Protein AF-0000000072879621 (afdb_homodimer)

Organism: NCBI:txid35525

Solvent-accessible surface area (backbone atoms only — not comparable to full-atom values): 48769 Å² total; per-residue (Å²): 134,75,61,69,67,49,50,59,53,48,51,50,50,44,49,48,49,37,32,56,53,32,46,60,60,55,69,69,50,91,61,87,59,70,68,41,80,40,38,29,24,27,88,50,74,53,77,56,73,58,91,79,57,76,74,44,58,64,25,52,50,36,44,53,49,51,51,53,50,29,64,74,33,46,36,49,72,46,84,42,64,39,69,60,24,75,72,56,59,27,44,71,42,76,42,97,81,77,43,46,36,26,62,56,21,34,29,72,69,65,71,27,51,32,34,58,48,61,41,68,84,42,54,77,51,54,76,62,28,33,70,49,60,73,64,44,81,46,33,35,24,38,37,35,64,47,56,58,69,58,58,59,46,63,44,64,63,42,53,47,36,73,66,55,49,49,49,55,56,46,51,52,52,48,51,46,51,48,47,44,48,46,14,62,70,65,72,30,49,70,71,48,66,66,60,44,44,52,47,54,51,33,33,60,71,34,38,37,21,66,54,63,78,33,82,58,39,40,72,40,50,50,31,53,50,50,36,50,44,55,46,38,50,52,50,51,45,50,50,50,25,48,47,43,48,56,62,66,50,72,51,66,52,60,95,59,71,41,66,65,46,45,71,70,33,81,76,43,44,64,27,34,46,40,52,30,69,60,47,50,48,28,67,71,24,49,19,59,71,40,36,55,54,38,52,51,36,68,74,36,63,84,30,46,36,63,64,86,52,60,63,66,60,60,41,64,72,38,92,46,33,31,36,48,38,46,39,64,57,52,40,36,51,47,32,54,47,27,73,72,68,73,47,70,62,46,28,53,47,83,52,62,72,43,82,38,53,20,19,35,40,32,29,61,85,45,86,56,52,64,56,50,37,53,50,50,38,51,41,48,37,24,33,42,54,60,43,58,45,56,67,47,56,81,57,55,43,84,43,55,68,41,81,68,48,63,58,66,41,53,76,70,52,58,73,68,73,79,45,70,68,64,42,42,27,60,50,49,49,48,48,49,52,47,51,49,50,47,49,50,50,52,49,51,51,51,51,52,51,50,53,56,53,66,73,99,134,74,65,68,66,51,50,58,53,49,52,50,50,44,49,49,50,37,30,55,53,32,48,57,61,55,69,69,49,91,61,85,57,70,69,43,79,41,38,29,23,28,87,50,72,49,70,63,73,53,90,81,58,77,72,44,58,64,24,52,51,36,44,51,50,50,51,52,50,28,63,73,31,44,36,48,73,47,82,43,62,40,67,60,24,76,73,56,61,28,45,72,41,76,42,97,83,76,45,45,36,26,62,56,21,34,30,73,69,63,71,27,53,32,34,56,47,62,41,68,84,44,55,76,51,54,75,63,28,33,70,48,60,72,64,45,79,45,33,34,24,38,37,35,66,44,57,60,68,66,69,48,82,58,40,66,62,61,70,45,56,72,66,54,49,49,48,53,54,47,50,54,54,50,49,43,50,48,50,42,48,49,14,60,73,64,72,38,55,70,71,48,66,65,61,45,44,53,49,54,53,34,37,63,68,40,15,50,45,47,56,65,75,38,76,61,41,47,72,67,58,49,52,54,49,48,53,48,46,51,52,39,50,52,52,53,52,52,50,42,46,53,46,35,50,56,66,68,46,79,57,68,57,61,96,61,71,40,68,66,47,44,70,70,34,81,76,44,43,65,29,36,45,42,51,30,70,59,47,50,48,27,66,71,24,50,19,58,71,39,36,54,54,39,52,51,36,68,74,37,64,82,31,47,36,62,67,87,50,62,62,66,59,59,42,66,72,38,92,46,34,30,36,49,38,47,38,62,57,51,38,37,51,45,29,56,46,26,70,72,68,73,47,70,62,46,25,51,47,79,52,63,73,43,83,38,52,19,19,34,40,32,28,59,85,44,86,57,53,64,54,50,38,54,49,50,39,48,41,48,37,23,33,42,54,59,42,56,46,56,65,46,56,80,59,52,41,84,41,58,62,32,76,61,46,67,46,48,62,33,66,77,40,47,64,64,31,65,46,68,74,73,43,40,65,58,50,50,52,45,48,50,42,43,51,50,25,48,50,53,33,54,51,51,51,50,50,54,52,49,54,56,53,65,73,98

pLDDT: mean 71.26, std 17.95, range [18.59, 96.25]

Nearest PDB structures (foldseek):
  8p3s-assembly1_D  TM=6.703E-01  e=1.763E-21  Rattus norvegicus
  8p3y-assembly1_D  TM=6.705E-01  e=5.582E-21  Rattus norvegicus
  8c1r-assembly1_D  TM=6.377E-01  e=8.675E-20  Rattus norvegicus
  8ayn-assembly1_A  TM=6.116E-01  e=2.741E-20  Rattus norvegicus
  6ruq-assembly1_C  TM=6.258E-01  e=3.817E-19  Rattus norvegicus

Sequence (912 aa):
MAHFGFGRRKMRSTIASGFLIAILSIDQCPCERIHGHLRVASYYNPLANLPNVSINKIGMLESKLIYILAKFLNFTYEIHVPADVLQLGSPDETKGNGSWTGVLGQLLRDEVDMSISFGPWFHSRHLVVDVTVMVVVDEISIMVPYPTQETDARGYLKAYSFWTWILIVGSFWCAILALWAVAHIQQKGERNLWRIMVFVTSVSLGQGGYLRRFSTYSSASRLVQGSLFLGLLVLSYAFTGILISLITSPKYHFVVRSIEDVIANENIKPLIIHESSTQAEFEESTHPTFQKVFERVKANPKLLVPSSSDLIEVLLSDPHHVLIMSHLLADSEIEKDFRKKRICRATILPKCVNVRTNSLFLQKGSRYTTLINKQLLLLRQAGLSDYLDSSIDTFSSRCDIDERKMKRSKRDRRLSPLTLNDLRGIFSSFAFFFVGSFVVFLCELLTVKCRYC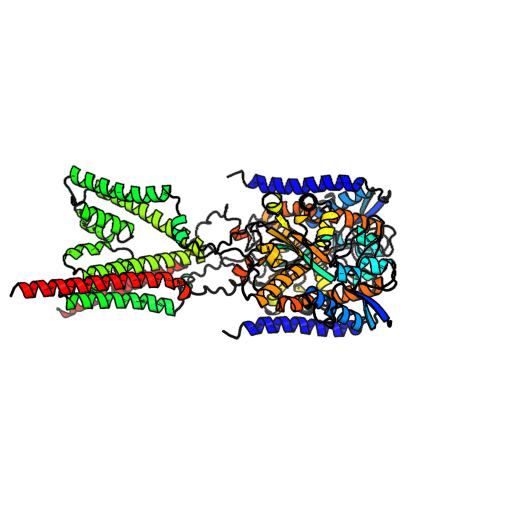NAFMAHFGFGRRKMRSTIASGFLIAILSIDQCPCERIHGHLRVASYYNPLANLPNVSINKIGMLESKLIYILAKFLNFTYEIHVPADVLQLGSPDETKGNGSWTGVLGQLLRDEVDMSISFGPWFHSRHLVVDVTVMVVVDEISIMVPYPTQETDARGYLKAYSFWTWILIVGSFWCAILALWAVAHIQQKGERNLWRIMVFVTSVSLGQGGYLRRFSTYSSASRLVQGSLFLGLLVLSYAFTGILISLITSPKYHFVVRSIEDVIANENIKPLIIHESSTQAEFEESTHPTFQKVFERVKANPKLLVPSSSDLIEVLLSDPHHVLIMSHLLADSEIEKDFRKKRICRATILPKCVNVRTNSLFLQKGSRYTTLINKQLLLLRQAGLSDYLDSSIDTFSSRCDIDERKMKRSKRDRRLSPLTLNDLRGIFSSFAFFFVGSFVVFLCELLTVKCRYCNAF

Radius of gyration: 35.83 Å; Cα contacts (8 Å, |Δi|>4): 1288; chains: 2; bounding box: 68×115×101 Å

Structure (mmCIF, N/CA/C/O backbone):
data_AF-0000000072879621-model_v1
#
loop_
_entity.id
_entity.type
_entity.pdbx_description
1 polymer 'Ionotropic glutamate receptor L-glutamate and glycine-binding domain-containing protein'
#
loop_
_atom_site.group_PDB
_atom_site.id
_atom_site.type_symbol
_atom_site.label_atom_id
_atom_site.label_alt_id
_atom_site.label_comp_id
_atom_site.label_asym_id
_atom_site.label_entity_id
_atom_site.label_seq_id
_atom_site.pdbx_PDB_ins_code
_atom_site.Cartn_x
_atom_site.Cartn_y
_atom_site.Cartn_z
_atom_site.occupancy
_atom_site.B_iso_or_equiv
_atom_site.auth_seq_id
_atom_site.auth_comp_id
_atom_site.auth_asym_id
_atom_site.auth_atom_id
_atom_site.pdbx_PDB_model_num
ATOM 1 N N . MET A 1 1 ? -20.766 19.797 -8.023 1 18.69 1 MET A N 1
ATOM 2 C CA . MET A 1 1 ? -20.25 18.844 -7.035 1 18.69 1 MET A CA 1
ATOM 3 C C . MET A 1 1 ? -20.344 17.422 -7.551 1 18.69 1 MET A C 1
ATOM 5 O O . MET A 1 1 ? -19.891 16.484 -6.895 1 18.69 1 MET A O 1
ATOM 9 N N . ALA A 1 2 ? -21.234 17.141 -8.445 1 22.3 2 ALA A N 1
ATOM 10 C CA . ALA A 1 2 ? -21.719 15.969 -9.164 1 22.3 2 ALA A CA 1
ATOM 11 C C . ALA A 1 2 ? -20.672 15.43 -10.125 1 22.3 2 ALA A C 1
ATOM 13 O O . ALA A 1 2 ? -20.828 14.352 -10.703 1 22.3 2 ALA A O 1
ATOM 14 N N . HIS A 1 3 ? -19.703 16.25 -10.477 1 24.33 3 HIS A N 1
ATOM 15 C CA . HIS A 1 3 ? -18.984 15.906 -11.695 1 24.33 3 HIS A CA 1
ATOM 16 C C . HIS A 1 3 ? -17.812 14.977 -11.406 1 24.33 3 HIS A C 1
ATOM 18 O O . HIS A 1 3 ? -17.188 14.453 -12.328 1 24.33 3 HIS A O 1
ATOM 24 N N . PHE A 1 4 ? -17.25 15.047 -10.242 1 27.8 4 PHE A N 1
ATOM 25 C CA . PHE A 1 4 ? -16.047 14.258 -10.062 1 27.8 4 PHE A CA 1
ATOM 26 C C . PHE A 1 4 ? -16.375 12.781 -9.883 1 27.8 4 PHE A C 1
ATOM 28 O O . PHE A 1 4 ? -15.477 11.93 -9.914 1 27.8 4 PHE A O 1
ATOM 35 N N . GLY A 1 5 ? -17.5 12.406 -9.453 1 30.91 5 GLY A N 1
ATOM 36 C CA . GLY A 1 5 ? -17.984 11.031 -9.469 1 30.91 5 GLY A CA 1
ATOM 37 C C . GLY A 1 5 ? -17.953 10.398 -10.844 1 30.91 5 GLY A C 1
ATOM 38 O O . GLY A 1 5 ? -18.047 9.172 -10.977 1 30.91 5 GLY A O 1
ATOM 39 N N . PHE A 1 6 ? -18.094 11.188 -11.805 1 33.88 6 PHE A N 1
ATOM 40 C CA . PHE A 1 6 ? -18.219 10.766 -13.195 1 33.88 6 PHE A CA 1
ATOM 41 C C . PHE A 1 6 ? -16.891 10.258 -13.727 1 33.88 6 PHE A C 1
ATOM 43 O O . PHE A 1 6 ? -16.844 9.336 -14.547 1 33.88 6 PHE A O 1
ATOM 50 N N . GLY A 1 7 ? -15.781 10.695 -13.219 1 31.28 7 GLY A N 1
ATOM 51 C CA . GLY A 1 7 ? -14.5 10.328 -13.789 1 31.28 7 GLY A CA 1
ATOM 52 C C . GLY A 1 7 ? -14.039 8.938 -13.398 1 31.28 7 GLY A C 1
ATOM 53 O O . GLY A 1 7 ? -13.492 8.203 -14.219 1 31.28 7 GLY A O 1
ATOM 54 N N . ARG A 1 8 ? -14.141 8.656 -12.188 1 38.44 8 ARG A N 1
ATOM 55 C CA . ARG A 1 8 ? -13.773 7.309 -11.773 1 38.44 8 ARG A CA 1
ATOM 56 C C . ARG A 1 8 ? -14.672 6.273 -12.43 1 38.44 8 ARG A C 1
ATOM 58 O O . ARG A 1 8 ? -14.219 5.188 -12.805 1 38.44 8 ARG A O 1
ATOM 65 N N . ARG A 1 9 ? -15.984 6.598 -12.438 1 41.25 9 ARG A N 1
ATOM 66 C CA . ARG A 1 9 ? -16.875 5.695 -13.148 1 41.25 9 ARG A CA 1
ATOM 67 C C . ARG A 1 9 ? -16.484 5.57 -14.617 1 41.25 9 ARG A C 1
ATOM 69 O O . ARG A 1 9 ? -16.562 4.488 -15.195 1 41.25 9 ARG A O 1
ATOM 76 N N . LYS A 1 10 ? -16.047 6.617 -15.188 1 40.06 10 LYS A N 1
ATOM 77 C CA . LYS A 1 10 ? -15.664 6.566 -16.594 1 40.06 10 LYS A CA 1
ATOM 78 C C . LYS A 1 10 ? -14.367 5.781 -16.781 1 40.06 10 LYS A C 1
ATOM 80 O O . LYS A 1 10 ? -14.219 5.035 -17.75 1 40.06 10 LYS A O 1
ATOM 85 N N . MET A 1 11 ? -13.508 5.973 -15.891 1 42.38 11 MET A N 1
ATOM 86 C CA . MET A 1 11 ? -12.242 5.258 -16.031 1 42.38 11 MET A CA 1
ATOM 87 C C . MET A 1 11 ? -12.438 3.764 -15.797 1 42.38 11 MET A C 1
ATOM 89 O O . MET A 1 11 ? -11.852 2.941 -16.5 1 42.38 11 MET A O 1
ATOM 93 N N . ARG A 1 12 ? -13.258 3.51 -14.82 1 52.38 12 ARG A N 1
ATOM 94 C CA . ARG A 1 12 ? -13.586 2.115 -14.539 1 52.38 12 ARG A CA 1
ATOM 95 C C . ARG A 1 12 ? -14.336 1.484 -15.711 1 52.38 12 ARG A C 1
ATOM 97 O O . ARG A 1 12 ? -14.07 0.334 -16.078 1 52.38 12 ARG A O 1
ATOM 104 N N . SER A 1 13 ? -15.227 2.227 -16.266 1 50.66 13 SER A N 1
ATOM 105 C CA . SER A 1 13 ? -15.914 1.753 -17.469 1 50.66 13 SER A CA 1
ATOM 106 C C . SER A 1 13 ? -14.953 1.583 -18.625 1 50.66 13 SER A C 1
ATOM 108 O O . SER A 1 13 ? -15.102 0.665 -19.438 1 50.66 13 SER A O 1
ATOM 110 N N . THR A 1 14 ? -13.93 2.285 -18.547 1 53.84 14 THR A N 1
ATOM 111 C CA . THR A 1 14 ? -12.969 2.191 -19.641 1 53.84 14 THR A CA 1
ATOM 112 C C . THR A 1 14 ? -12.102 0.943 -19.484 1 53.84 14 THR A C 1
ATOM 114 O O . THR A 1 14 ? -11.797 0.274 -20.484 1 53.84 14 THR A O 1
ATOM 117 N N . ILE A 1 15 ? -11.891 0.601 -18.266 1 58.44 15 ILE A N 1
ATOM 118 C CA . ILE A 1 15 ? -11.086 -0.599 -18.062 1 58.44 15 ILE A CA 1
ATOM 119 C C . ILE A 1 15 ? -11.898 -1.835 -18.438 1 58.44 15 ILE A C 1
ATOM 121 O O . ILE A 1 15 ? -11.383 -2.742 -19.109 1 58.44 15 ILE A O 1
ATOM 125 N N . ALA A 1 16 ? -13.141 -1.75 -18 1 61.03 16 ALA A N 1
ATOM 126 C CA . ALA A 1 16 ? -14 -2.877 -18.344 1 61.03 16 ALA A CA 1
ATOM 127 C C . ALA A 1 16 ? -14.211 -2.975 -19.844 1 61.03 16 ALA A C 1
ATOM 129 O O . ALA A 1 16 ? -14.164 -4.066 -20.422 1 61.03 16 ALA A O 1
ATOM 130 N N . SER A 1 17 ? -14.352 -1.865 -20.469 1 56.56 17 SER A N 1
ATOM 131 C CA . SER A 1 17 ? -14.547 -1.859 -21.922 1 56.56 17 SER A CA 1
ATOM 132 C C . SER A 1 17 ? -13.266 -2.256 -22.656 1 56.56 17 SER A C 1
ATOM 134 O O . SER A 1 17 ? -13.312 -2.975 -23.656 1 56.56 17 SER A O 1
ATOM 136 N N . GLY A 1 18 ? -12.203 -1.845 -22.109 1 61.03 18 GLY A N 1
ATOM 137 C CA . GLY A 1 18 ? -10.945 -2.217 -22.75 1 61.03 18 GLY A CA 1
ATOM 138 C C . GLY A 1 18 ? -10.68 -3.711 -22.703 1 61.03 18 GLY A C 1
ATOM 139 O O . GLY A 1 18 ? -10.211 -4.289 -23.688 1 61.03 18 GLY A O 1
ATOM 140 N N . PHE A 1 19 ? -11.062 -4.23 -21.578 1 70.69 19 PHE A N 1
ATOM 141 C CA . PHE A 1 19 ? -10.898 -5.676 -21.453 1 70.69 19 PHE A CA 1
ATOM 142 C C . PHE A 1 19 ? -11.773 -6.41 -22.469 1 70.69 19 PHE A C 1
ATOM 144 O O . PHE A 1 19 ? -11.328 -7.379 -23.094 1 70.69 19 PHE A O 1
ATOM 151 N N . LEU A 1 20 ? -12.922 -5.898 -22.609 1 66.94 20 LEU A N 1
ATOM 152 C CA . LEU A 1 20 ? -13.852 -6.566 -23.516 1 66.94 20 LEU A CA 1
ATOM 153 C C . LEU A 1 20 ? -13.359 -6.484 -24.953 1 66.94 20 LEU A C 1
ATOM 155 O O . LEU A 1 20 ? -13.508 -7.438 -25.719 1 66.94 20 LEU A O 1
ATOM 159 N N . ILE A 1 21 ? -12.703 -5.441 -25.25 1 62 21 ILE A N 1
ATOM 160 C CA . ILE A 1 21 ? -12.148 -5.289 -26.594 1 62 21 ILE A CA 1
ATOM 161 C C . ILE A 1 21 ? -10.938 -6.203 -26.75 1 62 21 ILE A C 1
ATOM 163 O O . ILE A 1 21 ? -10.773 -6.84 -27.797 1 62 21 ILE A O 1
ATOM 167 N N . ALA A 1 22 ? -10.211 -6.234 -25.703 1 66.12 22 ALA A N 1
ATOM 168 C CA . ALA A 1 22 ? -9.023 -7.086 -25.781 1 66.12 22 ALA A CA 1
ATOM 169 C C . ALA A 1 22 ? -9.406 -8.555 -25.938 1 66.12 22 ALA A C 1
ATOM 171 O O . ALA A 1 22 ? -8.719 -9.312 -26.625 1 66.12 22 ALA A O 1
ATOM 172 N N . ILE A 1 23 ? -10.484 -8.805 -25.344 1 64.44 23 ILE A N 1
ATOM 173 C CA . ILE A 1 23 ? -10.961 -10.18 -25.391 1 64.44 23 ILE A CA 1
ATOM 174 C C . ILE A 1 23 ? -11.367 -10.539 -26.812 1 64.44 23 ILE A C 1
ATOM 176 O O . ILE A 1 23 ? -11.18 -11.68 -27.25 1 64.44 23 ILE A O 1
ATOM 180 N N . LEU A 1 24 ? -11.844 -9.617 -27.469 1 61.47 24 LEU A N 1
ATOM 181 C CA . LEU A 1 24 ? -12.273 -9.891 -28.844 1 61.47 24 LEU A CA 1
ATOM 182 C C . LEU A 1 24 ? -11.078 -10.242 -29.719 1 61.47 24 LEU A C 1
ATOM 184 O O . LEU A 1 24 ? -11.211 -11.031 -30.672 1 61.47 24 LEU A O 1
ATOM 188 N N . SER A 1 25 ? -9.93 -9.75 -29.359 1 60.53 25 SER A N 1
ATOM 189 C CA . SER A 1 25 ? -8.742 -10.07 -30.141 1 60.53 25 SER A CA 1
ATOM 190 C C . SER A 1 25 ? -8.234 -11.469 -29.812 1 60.53 25 SER A C 1
ATOM 192 O O . SER A 1 25 ? -7.602 -12.117 -30.656 1 60.53 25 SER A O 1
ATOM 194 N N . ILE A 1 26 ? -8.414 -11.875 -28.625 1 61.69 26 ILE A N 1
ATOM 195 C CA . ILE A 1 26 ? -7.965 -13.203 -28.219 1 61.69 26 ILE A CA 1
ATOM 196 C C . ILE A 1 26 ? -8.82 -14.273 -28.906 1 61.69 26 ILE A C 1
ATOM 198 O O . ILE A 1 26 ? -8.32 -15.352 -29.234 1 61.69 26 ILE A O 1
ATOM 202 N N . ASP A 1 27 ? -10.102 -13.977 -29.062 1 56.59 27 ASP A N 1
ATOM 203 C CA . ASP A 1 27 ? -11.023 -14.938 -29.656 1 56.59 27 ASP A CA 1
ATOM 204 C C . ASP A 1 27 ? -10.539 -15.375 -31.047 1 56.59 27 ASP A C 1
ATOM 206 O O . ASP A 1 27 ? -10.906 -16.453 -31.516 1 56.59 27 ASP A O 1
ATOM 210 N N . GLN A 1 28 ? -9.641 -14.586 -31.609 1 51.28 28 GLN A N 1
ATOM 211 C CA . GLN A 1 28 ? -9.211 -14.953 -32.969 1 51.28 28 GLN A CA 1
ATOM 212 C C . GLN A 1 28 ? -8.039 -15.93 -32.906 1 51.28 28 GLN A C 1
ATOM 214 O O . GLN A 1 28 ? -7.539 -16.344 -33.969 1 51.28 28 GLN A O 1
ATOM 219 N N . CYS A 1 29 ? -7.652 -16.203 -31.781 1 52.53 29 CYS A N 1
ATOM 220 C CA . CYS A 1 29 ? -6.527 -17.141 -31.719 1 52.53 29 CYS A CA 1
ATOM 221 C C . CYS A 1 29 ? -6.988 -18.562 -31.984 1 52.53 29 CYS A C 1
ATOM 223 O O . CYS A 1 29 ? -8.047 -18.984 -31.516 1 52.53 29 CYS A O 1
ATOM 225 N N . PRO A 1 30 ? -6.504 -19.234 -32.969 1 52.91 30 PRO A N 1
ATOM 226 C CA . PRO A 1 30 ? -6.824 -20.641 -33.219 1 52.91 30 PRO A CA 1
ATOM 227 C C . PRO A 1 30 ? -6.574 -21.516 -32 1 52.91 30 PRO A C 1
ATOM 229 O O . PRO A 1 30 ? -5.609 -22.297 -31.969 1 52.91 30 PRO A O 1
ATOM 232 N N . CYS A 1 31 ? -7.121 -21.062 -30.953 1 59.59 31 CYS A N 1
ATOM 233 C CA . CYS A 1 31 ? -6.836 -21.812 -29.734 1 59.59 31 CYS A CA 1
ATOM 234 C C . CYS A 1 31 ? -7.738 -23.031 -29.625 1 59.59 31 CYS A C 1
ATOM 236 O O . CYS A 1 31 ? -8.844 -23.047 -30.156 1 59.59 31 CYS A O 1
ATOM 238 N N . GLU A 1 32 ? -7.125 -24.234 -29.391 1 69.5 32 GLU A N 1
ATOM 239 C CA . GLU A 1 32 ? -7.848 -25.469 -29.109 1 69.5 32 GLU A CA 1
ATOM 240 C C . GLU A 1 32 ? -8.961 -25.234 -28.094 1 69.5 32 GLU A C 1
ATOM 242 O O . GLU A 1 32 ? -8.773 -24.531 -27.109 1 69.5 32 GLU A O 1
ATOM 247 N N . ARG A 1 33 ? -10.242 -25.562 -28.641 1 77.62 33 ARG A N 1
ATOM 248 C CA . ARG A 1 33 ? -11.414 -25.406 -27.781 1 77.62 33 ARG A CA 1
ATOM 249 C C . ARG A 1 33 ? -11.844 -26.75 -27.203 1 77.62 33 ARG A C 1
ATOM 251 O O . ARG A 1 33 ? -11.422 -27.797 -27.672 1 77.62 33 ARG A O 1
ATOM 258 N N . ILE A 1 34 ? -12.305 -26.828 -25.984 1 79.31 34 ILE A N 1
ATOM 259 C CA . ILE A 1 34 ? -12.719 -28.031 -25.266 1 79.31 34 ILE A CA 1
ATOM 260 C C . ILE A 1 34 ? -13.984 -28.594 -25.906 1 79.31 34 ILE A C 1
ATOM 262 O O . ILE A 1 34 ? -14.117 -29.812 -26.062 1 79.31 34 ILE A O 1
ATOM 266 N N . HIS A 1 35 ? -14.828 -27.922 -26.594 1 70.25 35 HIS A N 1
ATOM 267 C CA . HIS A 1 35 ? -16.109 -28.281 -27.203 1 70.25 35 HIS A CA 1
ATOM 268 C C . HIS A 1 35 ? -16.797 -29.391 -26.422 1 70.25 35 HIS A C 1
ATOM 270 O O . HIS A 1 35 ? -17.141 -30.422 -26.984 1 70.25 35 HIS A O 1
ATOM 276 N N . GLY A 1 36 ? -16.922 -29.328 -25.141 1 84.5 36 GLY A N 1
ATOM 277 C CA . GLY A 1 36 ? -17.578 -30.359 -24.328 1 84.5 36 GLY A CA 1
ATOM 278 C C . GLY A 1 36 ? -18.281 -29.781 -23.109 1 84.5 36 GLY A C 1
ATOM 279 O O . GLY A 1 36 ? -18.469 -28.578 -23 1 84.5 36 GLY A O 1
ATOM 280 N N . HIS A 1 37 ? -18.953 -30.781 -22.422 1 90.56 37 HIS A N 1
ATOM 281 C CA . HIS A 1 37 ? -19.672 -30.469 -21.188 1 90.56 37 HIS A CA 1
ATOM 282 C C . HIS A 1 37 ? -18.812 -30.781 -19.969 1 90.56 37 HIS A C 1
ATOM 284 O O . HIS A 1 37 ? -18.297 -31.906 -19.828 1 90.56 37 HIS A O 1
ATOM 290 N N . LEU A 1 38 ? -18.531 -29.75 -19.203 1 92.75 38 LEU A N 1
ATOM 291 C CA . LEU A 1 38 ? -17.688 -29.922 -18.031 1 92.75 38 LEU A CA 1
ATOM 292 C C . LEU A 1 38 ? -18.5 -29.828 -16.75 1 92.75 38 LEU A C 1
ATOM 294 O O . LEU A 1 38 ? -19.391 -28.984 -16.656 1 92.75 38 LEU A O 1
ATOM 298 N N . ARG A 1 39 ? -18.281 -30.766 -15.836 1 92.81 39 ARG A N 1
ATOM 299 C CA . ARG A 1 39 ? -18.812 -30.688 -14.484 1 92.81 39 ARG A CA 1
ATOM 300 C C . ARG A 1 39 ? -17.906 -29.844 -13.594 1 92.81 39 ARG A C 1
ATOM 302 O O . ARG A 1 39 ? -16.75 -30.219 -13.359 1 92.81 39 ARG A O 1
ATOM 309 N N . VAL A 1 40 ? -18.453 -28.703 -13.133 1 91.88 40 VAL A N 1
ATOM 310 C CA . VAL A 1 40 ? -17.641 -27.734 -12.383 1 91.88 40 VAL A CA 1
ATOM 311 C C . VAL A 1 40 ? -18.094 -27.719 -10.922 1 91.88 40 VAL A C 1
ATOM 313 O O . VAL A 1 40 ? -19.281 -27.688 -10.641 1 91.88 40 VAL A O 1
ATOM 316 N N . ALA A 1 41 ? -17.047 -27.703 -10.023 1 88.56 41 ALA A N 1
ATOM 317 C CA . ALA A 1 41 ? -17.328 -27.641 -8.594 1 88.56 41 ALA A CA 1
ATOM 318 C C . ALA A 1 41 ? -17.219 -26.203 -8.078 1 88.56 41 ALA A C 1
ATOM 320 O O . ALA A 1 41 ? -16.328 -25.453 -8.477 1 88.56 41 ALA A O 1
ATOM 321 N N . SER A 1 42 ? -18.125 -25.75 -7.293 1 83.12 42 SER A N 1
ATOM 322 C CA . SER A 1 42 ? -18.109 -24.422 -6.664 1 83.12 42 SER A CA 1
ATOM 323 C C . SER A 1 42 ? -18.641 -24.484 -5.234 1 83.12 42 SER A C 1
ATOM 325 O O . SER A 1 42 ? -19.5 -25.312 -4.922 1 83.12 42 SER A O 1
ATOM 327 N N . TYR A 1 43 ? -17.969 -23.594 -4.355 1 75.25 43 TYR A N 1
ATOM 328 C CA . TYR A 1 43 ? -18.484 -23.5 -2.994 1 75.25 43 TYR A CA 1
ATOM 329 C C . TYR A 1 43 ? -19.766 -22.688 -2.953 1 75.25 43 TYR A C 1
ATOM 331 O O . TYR A 1 43 ? -20.578 -22.844 -2.035 1 75.25 43 TYR A O 1
ATOM 339 N N . TYR A 1 44 ? -19.719 -21.719 -3.867 1 63.5 44 TYR A N 1
ATOM 340 C CA . TYR A 1 44 ? -20.844 -20.781 -3.857 1 63.5 44 TYR A CA 1
ATOM 341 C C . TYR A 1 44 ? -21.75 -20.984 -5.066 1 63.5 44 TYR A C 1
ATOM 343 O O . TYR A 1 44 ? -21.281 -21.359 -6.145 1 63.5 44 TYR A O 1
ATOM 351 N N . ASN A 1 45 ? -22.969 -21.391 -4.781 1 51.78 45 ASN A N 1
ATOM 352 C CA . ASN A 1 45 ? -23.859 -21.469 -5.934 1 51.78 45 ASN A CA 1
ATOM 353 C C . ASN A 1 45 ? -24.016 -20.125 -6.621 1 51.78 45 ASN A C 1
ATOM 355 O O . ASN A 1 45 ? -24.688 -19.234 -6.098 1 51.78 45 ASN A O 1
ATOM 359 N N . PRO A 1 46 ? -23.125 -19.812 -7.504 1 49.66 46 PRO A N 1
ATOM 360 C CA . PRO A 1 46 ? -23.188 -18.531 -8.188 1 49.66 46 PRO A CA 1
ATOM 361 C C . PRO A 1 46 ? -24.562 -18.219 -8.75 1 49.66 46 PRO A C 1
ATOM 363 O O . PRO A 1 46 ? -24.875 -17.062 -9.055 1 49.66 46 PRO A O 1
ATOM 366 N N . LEU A 1 47 ? -25.203 -19.125 -9.469 1 45.28 47 LEU A N 1
ATOM 367 C CA . LEU A 1 47 ? -26.469 -18.859 -10.148 1 45.28 47 LEU A CA 1
ATOM 368 C C . LEU A 1 47 ? -27.562 -18.531 -9.156 1 45.28 47 LEU A C 1
ATOM 370 O O . LEU A 1 47 ? -28.688 -18.172 -9.547 1 45.28 47 LEU A O 1
ATOM 374 N N . ALA A 1 48 ? -27.266 -17.875 -8.109 1 42.84 48 ALA A N 1
ATOM 375 C CA . ALA A 1 48 ? -28.281 -17.375 -7.203 1 42.84 48 ALA A CA 1
ATOM 376 C C . ALA A 1 48 ? -29.484 -18.312 -7.156 1 42.84 48 ALA A C 1
ATOM 378 O O . ALA A 1 48 ? -30.625 -17.859 -6.938 1 42.84 48 ALA A O 1
ATOM 379 N N . ASN A 1 49 ? -29.516 -19.391 -7.762 1 38.41 49 ASN A N 1
ATOM 380 C CA . ASN A 1 49 ? -30.797 -20.094 -7.73 1 38.41 49 ASN A CA 1
ATOM 381 C C . ASN A 1 49 ? -31.109 -20.609 -6.328 1 38.41 49 ASN A C 1
ATOM 383 O O . ASN A 1 49 ? -32.125 -21.281 -6.125 1 38.41 49 ASN A O 1
ATOM 387 N N . LEU A 1 50 ? -30.078 -20.812 -5.512 1 37.16 50 LEU A N 1
ATOM 388 C CA . LEU A 1 50 ? -30.547 -21.297 -4.219 1 37.16 50 LEU A CA 1
ATOM 389 C C . LEU A 1 50 ? -31.047 -20.141 -3.363 1 37.16 50 LEU A C 1
ATOM 391 O O . LEU A 1 50 ? -30.469 -19.047 -3.383 1 37.16 50 LEU A O 1
ATOM 395 N N . PRO A 1 51 ? -32.156 -20.25 -2.74 1 36.66 51 PRO A N 1
ATOM 396 C CA . PRO A 1 51 ? -32.906 -19.484 -1.75 1 36.66 51 PRO A CA 1
ATOM 397 C C . PRO A 1 51 ? -32.094 -19.172 -0.492 1 36.66 51 PRO A C 1
ATOM 399 O O . PRO A 1 51 ? -31.516 -20.078 0.099 1 36.66 51 PRO A O 1
ATOM 402 N N . ASN A 1 52 ? -31.203 -18.047 -0.427 1 39.78 52 ASN A N 1
ATOM 403 C CA . ASN A 1 52 ? -30.641 -17.516 0.813 1 39.78 52 ASN A CA 1
ATOM 404 C C . ASN A 1 52 ? -29.141 -17.297 0.708 1 39.78 52 ASN A C 1
ATOM 406 O O . ASN A 1 52 ? -28.469 -17.094 1.72 1 39.78 52 ASN A O 1
ATOM 410 N N . VAL A 1 53 ? -28.656 -17.828 -0.281 1 44.59 53 VAL A N 1
ATOM 411 C CA . VAL A 1 53 ? -27.203 -17.656 -0.236 1 44.59 53 VAL A CA 1
ATOM 412 C C . VAL A 1 53 ? -26.812 -16.344 -0.913 1 44.59 53 VAL A C 1
ATOM 414 O O . VAL A 1 53 ? -27.078 -16.141 -2.102 1 44.59 53 VAL A O 1
ATOM 417 N N . SER A 1 54 ? -26.859 -15.211 -0.261 1 49.88 54 SER A N 1
ATOM 418 C CA . SER A 1 54 ? -26.312 -13.938 -0.721 1 49.88 54 SER A CA 1
ATOM 419 C C . SER A 1 54 ? -24.922 -14.133 -1.32 1 49.88 54 SER A C 1
ATOM 421 O O . SER A 1 54 ? -24.078 -14.812 -0.738 1 49.88 54 SER A O 1
ATOM 423 N N . ILE A 1 55 ? -24.875 -13.93 -2.611 1 58.97 55 ILE A N 1
ATOM 424 C CA . ILE A 1 55 ? -23.625 -14.086 -3.338 1 58.97 55 ILE A CA 1
ATOM 425 C C . ILE A 1 55 ? -22.578 -13.125 -2.779 1 58.97 55 ILE A C 1
ATOM 427 O O . ILE A 1 55 ? -22.797 -11.914 -2.758 1 58.97 55 ILE A O 1
ATOM 431 N N . ASN A 1 56 ? -21.672 -13.672 -2.006 1 73.25 56 ASN A N 1
ATOM 432 C CA . ASN A 1 56 ? -20.547 -12.883 -1.541 1 73.25 56 ASN A CA 1
ATOM 433 C C . ASN A 1 56 ? -19.641 -12.453 -2.699 1 73.25 56 ASN A C 1
ATOM 435 O O . ASN A 1 56 ? -19.922 -12.773 -3.857 1 73.25 56 ASN A O 1
ATOM 439 N N . LYS A 1 57 ? -18.875 -11.586 -2.494 1 76.94 57 LYS A N 1
ATOM 440 C CA . LYS A 1 57 ? -17.984 -11.047 -3.51 1 76.94 57 LYS A CA 1
ATOM 441 C C . LYS A 1 57 ? -17.188 -12.156 -4.195 1 76.94 57 LYS A C 1
ATOM 443 O O . LYS A 1 57 ? -16.891 -12.07 -5.387 1 76.94 57 LYS A O 1
ATOM 448 N N . ILE A 1 58 ? -16.938 -13.219 -3.459 1 79.75 58 ILE A N 1
ATOM 449 C CA . ILE A 1 58 ? -16.203 -14.344 -4.023 1 79.75 58 ILE A CA 1
ATOM 450 C C . ILE A 1 58 ? -17.062 -15.078 -5.043 1 79.75 58 ILE A C 1
ATOM 452 O O . ILE A 1 58 ? -16.578 -15.477 -6.105 1 79.75 58 ILE A O 1
ATOM 456 N N . GLY A 1 59 ? -18.281 -15.188 -4.715 1 78.62 59 GLY A N 1
ATOM 457 C CA . GLY A 1 59 ? -19.203 -15.82 -5.645 1 78.62 59 GLY A CA 1
ATOM 458 C C . GLY A 1 59 ? -19.375 -15.047 -6.934 1 78.62 59 GLY A C 1
ATOM 459 O O . GLY A 1 59 ? -19.5 -15.633 -8.008 1 78.62 59 GLY A O 1
ATOM 460 N N . MET A 1 60 ? -19.375 -13.789 -6.777 1 81.06 60 MET A N 1
ATOM 461 C CA . MET A 1 60 ? -19.484 -12.945 -7.957 1 81.06 60 MET A CA 1
ATOM 462 C C . MET A 1 60 ? -18.266 -13.109 -8.867 1 81.06 60 MET A C 1
ATOM 464 O O . MET A 1 60 ? -18.406 -13.164 -10.086 1 81.06 60 MET A O 1
ATOM 468 N N . LEU A 1 61 ? -17.156 -13.211 -8.266 1 84.25 61 LEU A N 1
ATOM 469 C CA . LEU A 1 61 ? -15.93 -13.391 -9.031 1 84.25 61 LEU A CA 1
ATOM 470 C C . LEU A 1 61 ? -15.93 -14.742 -9.742 1 84.25 61 LEU A C 1
ATOM 472 O O . LEU A 1 61 ? -15.523 -14.836 -10.906 1 84.25 61 LEU A O 1
ATOM 476 N N . GLU A 1 62 ? -16.391 -15.711 -9.047 1 86.12 62 GLU A N 1
ATOM 477 C CA . GLU A 1 62 ? -16.422 -17.047 -9.617 1 86.12 62 GLU A CA 1
ATOM 478 C C . GLU A 1 62 ? -17.391 -17.125 -10.797 1 86.12 62 GLU A C 1
ATOM 480 O O . GLU A 1 62 ? -17.109 -17.781 -11.805 1 86.12 62 GLU A O 1
ATOM 485 N N . SER A 1 63 ? -18.5 -16.453 -10.648 1 84.44 63 SER A N 1
ATOM 486 C CA . SER A 1 63 ? -19.5 -16.469 -11.719 1 84.44 63 SER A CA 1
ATOM 487 C C . SER A 1 63 ? -18.969 -15.766 -12.969 1 84.44 63 SER A C 1
ATOM 489 O O . SER A 1 63 ? -19.172 -16.25 -14.086 1 84.44 63 SER A O 1
ATOM 491 N N . LYS A 1 64 ? -18.344 -14.75 -12.789 1 84.81 64 LYS A N 1
ATOM 492 C CA . LYS A 1 64 ? -17.781 -14.039 -13.93 1 84.81 64 LYS A CA 1
ATOM 493 C C . LYS A 1 64 ? -16.656 -14.836 -14.578 1 84.81 64 LYS A C 1
ATOM 495 O O . LYS A 1 64 ? -16.531 -14.867 -15.805 1 84.81 64 LYS A O 1
ATOM 500 N N . LEU A 1 65 ? -15.898 -15.438 -13.734 1 88.19 65 LEU A N 1
ATOM 501 C CA . LEU A 1 65 ? -14.766 -16.203 -14.234 1 88.19 65 LEU A CA 1
ATOM 502 C C . LEU A 1 65 ? -15.234 -17.391 -15.062 1 88.19 65 LEU A C 1
ATOM 504 O O . LEU A 1 65 ? -14.695 -17.656 -16.141 1 88.19 65 LEU A O 1
ATOM 508 N N . ILE A 1 66 ? -16.219 -18.109 -14.602 1 88.44 66 ILE A N 1
ATOM 509 C CA . ILE A 1 66 ? -16.688 -19.281 -15.32 1 88.44 66 ILE A CA 1
ATOM 510 C C . ILE A 1 66 ? -17.359 -18.859 -16.625 1 88.44 66 ILE A C 1
ATOM 512 O O . ILE A 1 66 ? -17.266 -19.562 -17.641 1 88.44 66 ILE A O 1
ATOM 516 N N . TYR A 1 67 ? -18.016 -17.781 -16.547 1 86.25 67 TYR A N 1
ATOM 517 C CA . TYR A 1 67 ? -18.656 -17.281 -17.75 1 86.25 67 TYR A CA 1
ATOM 518 C C . TYR A 1 67 ? -17.609 -16.953 -18.812 1 86.25 67 TYR A C 1
ATOM 520 O O . TYR A 1 67 ? -17.781 -17.312 -19.984 1 86.25 67 TYR A O 1
ATOM 528 N N . ILE A 1 68 ? -16.562 -16.297 -18.469 1 86.75 68 ILE A N 1
ATOM 529 C CA . ILE A 1 68 ? -15.516 -15.906 -19.391 1 86.75 68 ILE A CA 1
ATOM 530 C C . ILE A 1 68 ? -14.805 -17.141 -19.938 1 86.75 68 ILE A C 1
ATOM 532 O O . ILE A 1 68 ? -14.57 -17.25 -21.141 1 86.75 68 ILE A O 1
ATOM 536 N N . LEU A 1 69 ? -14.531 -18.062 -19.031 1 88.75 69 LEU A N 1
ATOM 537 C CA . LEU A 1 69 ? -13.828 -19.266 -19.453 1 88.75 69 LEU A CA 1
ATOM 538 C C . LEU A 1 69 ? -14.695 -20.109 -20.375 1 88.75 69 LEU A C 1
ATOM 540 O O . LEU A 1 69 ? -14.211 -20.656 -21.375 1 88.75 69 LEU A O 1
ATOM 544 N N . ALA A 1 70 ? -15.961 -20.219 -20.062 1 88.56 70 ALA A N 1
ATOM 545 C CA . ALA A 1 70 ? -16.891 -21 -20.875 1 88.56 70 ALA A CA 1
ATOM 546 C C . ALA A 1 70 ? -17.062 -20.375 -22.266 1 88.56 70 ALA A C 1
ATOM 548 O O . ALA A 1 70 ? -17.156 -21.094 -23.266 1 88.56 70 ALA A O 1
ATOM 549 N N . LYS A 1 71 ? -17.078 -19.156 -22.266 1 84 71 LYS A N 1
ATOM 550 C CA . LYS A 1 71 ? -17.25 -18.453 -23.531 1 84 71 LYS A CA 1
ATOM 551 C C . LYS A 1 71 ? -16.016 -18.609 -24.422 1 84 71 LYS A C 1
ATOM 553 O O . LYS A 1 71 ? -16.141 -18.906 -25.625 1 84 71 LYS A O 1
ATOM 558 N N . PHE A 1 72 ? -14.836 -18.547 -23.906 1 84.75 72 PHE A N 1
ATOM 559 C CA . PHE A 1 72 ? -13.617 -18.562 -24.703 1 84.75 72 PHE A CA 1
ATOM 560 C C . PHE A 1 72 ? -13.219 -19.984 -25.062 1 84.75 72 PHE A C 1
ATOM 562 O O . PHE A 1 72 ? -12.664 -20.219 -26.141 1 84.75 72 PHE A O 1
ATOM 569 N N . LEU A 1 73 ? -13.445 -20.859 -24.156 1 88.19 73 LEU A N 1
ATOM 570 C CA . LEU A 1 73 ? -13.078 -22.234 -24.422 1 88.19 73 LEU A CA 1
ATOM 571 C C . LEU A 1 73 ? -14.258 -23.016 -25 1 88.19 73 LEU A C 1
ATOM 573 O O . LEU A 1 73 ? -14.109 -24.172 -25.375 1 88.19 73 LEU A O 1
ATOM 577 N N . ASN A 1 74 ? -15.367 -22.422 -25.141 1 86.12 74 ASN A N 1
ATOM 578 C CA . ASN A 1 74 ? -16.562 -22.938 -25.766 1 86.12 74 ASN A CA 1
ATOM 579 C C . ASN A 1 74 ? -16.984 -24.281 -25.156 1 86.12 74 ASN A C 1
ATOM 581 O O . ASN A 1 74 ? -17.062 -25.297 -25.844 1 86.12 74 ASN A O 1
ATOM 585 N N . PHE A 1 75 ? -17.25 -24.25 -23.922 1 89.56 75 PHE A N 1
ATOM 586 C CA . PHE A 1 75 ? -17.781 -25.422 -23.25 1 89.56 75 PHE A CA 1
ATOM 587 C C . PHE A 1 75 ? -19.031 -25.078 -22.453 1 89.56 75 PHE A C 1
ATOM 589 O O . PHE A 1 75 ? -19.234 -23.906 -22.109 1 89.56 75 PHE A O 1
ATOM 596 N N . THR A 1 76 ? -19.906 -26.047 -22.312 1 89.62 76 THR A N 1
ATOM 597 C CA . THR A 1 76 ? -21.047 -25.922 -21.406 1 89.62 76 THR A CA 1
ATOM 598 C C . THR A 1 76 ? -20.719 -26.531 -20.047 1 89.62 76 THR A C 1
ATOM 600 O O . THR A 1 76 ? -19.75 -27.297 -19.922 1 89.62 76 THR A O 1
ATOM 603 N N . TYR A 1 77 ? -21.328 -25.938 -19.078 1 90.06 77 TYR A N 1
ATOM 604 C CA . TYR A 1 77 ? -20.938 -26.422 -17.766 1 90.06 77 TYR A CA 1
ATOM 605 C C . TYR A 1 77 ? -22.156 -26.578 -16.859 1 90.06 77 TYR A C 1
ATOM 607 O O . TYR A 1 77 ? -23.219 -26 -17.109 1 90.06 77 TYR A O 1
ATOM 615 N N . GLU A 1 78 ? -22.047 -27.531 -15.992 1 87.44 78 GLU A N 1
ATOM 616 C CA . GLU A 1 78 ? -22.969 -27.719 -14.883 1 87.44 78 GLU A CA 1
ATOM 617 C C . GLU A 1 78 ? -22.266 -27.547 -13.539 1 87.44 78 GLU A C 1
ATOM 619 O O . GLU A 1 78 ? -21.156 -28.047 -13.352 1 87.44 78 GLU A O 1
ATOM 624 N N . ILE A 1 79 ? -22.859 -26.797 -12.641 1 85.81 79 ILE A N 1
ATOM 625 C CA . ILE A 1 79 ? -22.234 -26.484 -11.359 1 85.81 79 ILE A CA 1
ATOM 626 C C . ILE A 1 79 ? -22.703 -27.484 -10.297 1 85.81 79 ILE A C 1
ATOM 628 O O . ILE A 1 79 ? -23.891 -27.719 -10.148 1 85.81 79 ILE A O 1
ATOM 632 N N . HIS A 1 80 ? -21.734 -28.078 -9.664 1 83.75 80 HIS A N 1
ATOM 633 C CA . HIS A 1 80 ? -21.984 -29 -8.562 1 83.75 80 HIS A CA 1
ATOM 634 C C . HIS A 1 80 ? -21.453 -28.453 -7.246 1 83.75 80 HIS A C 1
ATOM 636 O O . HIS A 1 80 ? -20.25 -28.234 -7.098 1 83.75 80 HIS A O 1
ATOM 642 N N . VAL A 1 81 ? -22.312 -28.203 -6.312 1 78.88 81 VAL A N 1
ATOM 643 C CA . VAL A 1 81 ? -21.906 -27.75 -4.98 1 78.88 81 VAL A CA 1
ATOM 644 C C . VAL A 1 81 ? -21.719 -28.969 -4.066 1 78.88 81 VAL A C 1
ATOM 646 O O . VAL A 1 81 ? -22.594 -29.844 -4 1 78.88 81 VAL A O 1
ATOM 649 N N . PRO A 1 82 ? -20.484 -29.016 -3.504 1 75.62 82 PRO A N 1
ATOM 650 C CA . PRO A 1 82 ? -20.281 -30.172 -2.621 1 75.62 82 PRO A CA 1
ATOM 651 C C . PRO A 1 82 ? -21.297 -30.219 -1.472 1 75.62 82 PRO A C 1
ATOM 653 O O . PRO A 1 82 ? -21.609 -29.188 -0.879 1 75.62 82 PRO A O 1
ATOM 656 N N . ALA A 1 83 ? -21.812 -31.438 -1.285 1 63.19 83 ALA A N 1
ATOM 657 C CA . ALA A 1 83 ? -22.828 -31.641 -0.252 1 63.19 83 ALA A CA 1
ATOM 658 C C . ALA A 1 83 ? -22.25 -31.359 1.137 1 63.19 83 ALA A C 1
ATOM 660 O O . ALA A 1 83 ? -22.969 -30.891 2.025 1 63.19 83 ALA A O 1
ATOM 661 N N . ASP A 1 84 ? -20.984 -31.766 1.286 1 59.5 84 ASP A N 1
ATOM 662 C CA . ASP A 1 84 ? -20.375 -31.594 2.602 1 59.5 84 ASP A CA 1
ATOM 663 C C . ASP A 1 84 ? -20.234 -30.125 2.963 1 59.5 84 ASP A C 1
ATOM 665 O O . ASP A 1 84 ? -20.297 -29.75 4.141 1 59.5 84 ASP A O 1
ATOM 669 N N . VAL A 1 85 ? -19.859 -29.266 2.045 1 55.31 85 VAL A N 1
ATOM 670 C CA . VAL A 1 85 ? -19.719 -27.828 2.25 1 55.31 85 VAL A CA 1
ATOM 671 C C . VAL A 1 85 ? -21.078 -27.219 2.576 1 55.31 85 VAL A C 1
ATOM 673 O O . VAL A 1 85 ? -21.172 -26.297 3.379 1 55.31 85 VAL A O 1
ATOM 676 N N . LEU A 1 86 ? -22.141 -27.656 1.814 1 46.94 86 LEU A N 1
ATOM 677 C CA . LEU A 1 86 ? -23.5 -27.156 2.072 1 46.94 86 LEU A CA 1
ATOM 678 C C . LEU A 1 86 ? -23.844 -27.281 3.551 1 46.94 86 LEU A C 1
ATOM 680 O O . LEU A 1 86 ? -24.562 -26.422 4.098 1 46.94 86 LEU A O 1
ATOM 684 N N . GLN A 1 87 ? -23.422 -28.391 4.059 1 43.75 87 GLN A N 1
ATOM 685 C CA . GLN A 1 87 ? -23.75 -28.594 5.465 1 43.75 87 GLN A CA 1
ATOM 686 C C . GLN A 1 87 ? -22.719 -27.922 6.375 1 43.75 87 GLN A C 1
ATOM 688 O O . GLN A 1 87 ? -23.062 -27.453 7.465 1 43.75 87 GLN A O 1
ATOM 693 N N . LEU A 1 88 ? -21.5 -28.062 6.008 1 42.47 88 LEU A N 1
ATOM 694 C CA . LEU A 1 88 ? -20.484 -27.781 7.016 1 42.47 88 LEU A CA 1
ATOM 695 C C . LEU A 1 88 ? -19.75 -26.484 6.695 1 42.47 88 LEU A C 1
ATOM 697 O O . LEU A 1 88 ? -19.031 -25.953 7.543 1 42.47 88 LEU A O 1
ATOM 701 N N . GLY A 1 89 ? -20.188 -25.828 5.832 1 41.75 89 GLY A N 1
ATOM 702 C CA . GLY A 1 89 ? -19.5 -24.578 5.48 1 41.75 89 GLY A CA 1
ATOM 703 C C . GLY A 1 89 ? -18.062 -24.781 5.09 1 41.75 89 GLY A C 1
ATOM 704 O O . GLY A 1 89 ? -17.281 -23.812 5.016 1 41.75 89 GLY A O 1
ATOM 705 N N . SER A 1 90 ? -17.5 -26.125 5.441 1 48.31 90 SER A N 1
ATOM 706 C CA . SER A 1 90 ? -16.078 -26.359 5.629 1 48.31 90 SER A CA 1
ATOM 707 C C . SER A 1 90 ? -15.367 -26.562 4.293 1 48.31 90 SER A C 1
ATOM 709 O O . SER A 1 90 ? -15.773 -27.391 3.49 1 48.31 90 SER A O 1
ATOM 711 N N . PRO A 1 91 ? -14.406 -25.766 3.934 1 56.53 91 PRO A N 1
ATOM 712 C CA . PRO A 1 91 ? -13.516 -25.797 2.771 1 56.53 91 PRO A CA 1
ATOM 713 C C . PRO A 1 91 ? -12.742 -27.109 2.664 1 56.53 91 PRO A C 1
ATOM 715 O O . PRO A 1 91 ? -12.875 -27.984 3.527 1 56.53 91 PRO A O 1
ATOM 718 N N . ASP A 1 92 ? -11.734 -27.391 1.767 1 61.69 92 ASP A N 1
ATOM 719 C CA . ASP A 1 92 ? -10.828 -28.453 1.313 1 61.69 92 ASP A CA 1
ATOM 720 C C . ASP A 1 92 ? -9.945 -28.938 2.457 1 61.69 92 ASP A C 1
ATOM 722 O O . ASP A 1 92 ? -9.031 -28.234 2.891 1 61.69 92 ASP A O 1
ATOM 726 N N . GLU A 1 93 ? -10.461 -30.047 3.373 1 64.12 93 GLU A N 1
ATOM 727 C CA . GLU A 1 93 ? -9.633 -30.594 4.441 1 64.12 93 GLU A CA 1
ATOM 728 C C . GLU A 1 93 ? -9.258 -32.062 4.148 1 64.12 93 GLU A C 1
ATOM 730 O O . GLU A 1 93 ? -10.031 -32.781 3.547 1 64.12 93 GLU A O 1
ATOM 735 N N . THR A 1 94 ? -7.969 -32.281 4.453 1 70.31 94 THR A N 1
ATOM 736 C CA . THR A 1 94 ? -7.508 -33.656 4.359 1 70.31 94 THR A CA 1
ATOM 737 C C . THR A 1 94 ? -7.914 -34.438 5.602 1 70.31 94 THR A C 1
ATOM 739 O O . THR A 1 94 ? -7.738 -33.969 6.727 1 70.31 94 THR A O 1
ATOM 742 N N . LYS A 1 95 ? -8.719 -35.438 5.402 1 65.69 95 LYS A N 1
ATOM 743 C CA . LYS A 1 95 ? -9 -36.344 6.527 1 65.69 95 LYS A CA 1
ATOM 744 C C . LYS A 1 95 ? -7.852 -37.312 6.75 1 65.69 95 LYS A C 1
ATOM 746 O O . LYS A 1 95 ? -7.031 -37.531 5.855 1 65.69 95 LYS A O 1
ATOM 751 N N . GLY A 1 96 ? -7.371 -37.438 7.98 1 61.34 96 GLY A N 1
ATOM 752 C CA . GLY A 1 96 ? -6.289 -38.312 8.383 1 61.34 96 GLY A CA 1
ATOM 753 C C . GLY A 1 96 ? -6.148 -39.531 7.484 1 61.34 96 GLY A C 1
ATOM 754 O O . GLY A 1 96 ? -5.055 -40.094 7.34 1 61.34 96 GLY A O 1
ATOM 755 N N . ASN A 1 97 ? -7.152 -39.906 6.781 1 63.03 97 ASN A N 1
ATOM 756 C CA . ASN A 1 97 ? -7.098 -41.125 5.98 1 63.03 97 ASN A CA 1
ATOM 757 C C . ASN A 1 97 ? -6.746 -40.844 4.527 1 63.03 97 ASN A C 1
ATOM 759 O O . ASN A 1 97 ? -6.887 -41.719 3.66 1 63.03 97 ASN A O 1
ATOM 763 N N . GLY A 1 98 ? -6.246 -39.656 4.227 1 68.88 98 GLY A N 1
ATOM 764 C CA . GLY A 1 98 ? -5.91 -39.312 2.855 1 68.88 98 GLY A CA 1
ATOM 765 C C . GLY A 1 98 ? -7.102 -38.812 2.061 1 68.88 98 GLY A C 1
ATOM 766 O O . GLY A 1 98 ? -6.961 -38.438 0.898 1 68.88 98 GLY A O 1
ATOM 767 N N . SER A 1 99 ? -8.258 -38.875 2.604 1 75.12 99 SER A N 1
ATOM 768 C CA . SER A 1 99 ? -9.453 -38.406 1.909 1 75.12 99 SER A CA 1
ATOM 769 C C . SER A 1 99 ? -9.656 -36.906 2.104 1 75.12 99 SER A C 1
ATOM 771 O O . SER A 1 99 ? -9.234 -36.344 3.113 1 75.12 99 SER A O 1
ATOM 773 N N . TRP A 1 100 ? -10.117 -36.312 0.976 1 81.06 100 TRP A N 1
ATOM 774 C CA . TRP A 1 100 ? -10.359 -34.875 0.987 1 81.06 100 TRP A CA 1
ATOM 775 C C . TRP A 1 100 ? -11.859 -34.562 0.983 1 81.06 100 TRP A C 1
ATOM 777 O O . TRP A 1 100 ? -12.648 -35.344 0.439 1 81.06 100 TRP A O 1
ATOM 787 N N . THR A 1 101 ? -12.188 -33.531 1.699 1 78.25 101 THR A N 1
ATOM 788 C CA . THR A 1 101 ? -13.57 -33.062 1.66 1 78.25 101 THR A CA 1
ATOM 789 C C . THR A 1 101 ? -13.695 -31.828 0.773 1 78.25 101 THR A C 1
ATOM 791 O O . THR A 1 101 ? -12.695 -31.328 0.26 1 78.25 101 THR A O 1
ATOM 794 N N . GLY A 1 102 ? -14.961 -31.484 0.383 1 80.44 102 GLY A N 1
ATOM 795 C CA . GLY A 1 102 ? -15.211 -30.266 -0.348 1 80.44 102 GLY A CA 1
ATOM 796 C C . GLY A 1 102 ? -14.961 -30.391 -1.839 1 80.44 102 GLY A C 1
ATOM 797 O O . GLY A 1 102 ? -15.281 -31.422 -2.439 1 80.44 102 GLY A O 1
ATOM 798 N N . VAL A 1 103 ? -14.422 -29.328 -2.361 1 82.62 103 VAL A N 1
ATOM 799 C CA . VAL A 1 103 ? -14.203 -29.281 -3.803 1 82.62 103 VAL A CA 1
ATOM 800 C C . VAL A 1 103 ? -13.062 -30.219 -4.188 1 82.62 103 VAL A C 1
ATOM 802 O O . VAL A 1 103 ? -13.133 -30.891 -5.223 1 82.62 103 VAL A O 1
ATOM 805 N N . LEU A 1 104 ? -12.055 -30.359 -3.348 1 86.38 104 LEU A N 1
ATOM 806 C CA . LEU A 1 104 ? -10.93 -31.234 -3.629 1 86.38 104 LEU A CA 1
ATOM 807 C C . LEU A 1 104 ? -11.352 -32.688 -3.553 1 86.38 104 LEU A C 1
ATOM 809 O O . LEU A 1 104 ? -10.867 -33.531 -4.324 1 86.38 104 LEU A O 1
ATOM 813 N N . GLY A 1 105 ? -12.266 -32.969 -2.596 1 85.75 105 GLY A N 1
ATOM 814 C CA . GLY A 1 105 ? -12.789 -34.312 -2.518 1 85.75 105 GLY A CA 1
ATOM 815 C C . GLY A 1 105 ? -13.562 -34.719 -3.756 1 85.75 105 GLY A C 1
ATOM 816 O O . GLY A 1 105 ? -13.445 -35.844 -4.223 1 85.75 105 GLY A O 1
ATOM 817 N N . GLN A 1 106 ? -14.328 -33.781 -4.285 1 88.75 106 GLN A N 1
ATOM 818 C CA . GLN A 1 106 ? -15.094 -34.031 -5.496 1 88.75 106 GLN A CA 1
ATOM 819 C C . GLN A 1 106 ? -14.18 -34.312 -6.684 1 88.75 106 GLN A C 1
ATOM 821 O O . GLN A 1 106 ? -14.477 -35.156 -7.531 1 88.75 106 GLN A O 1
ATOM 826 N N . LEU A 1 107 ? -13.117 -33.625 -6.73 1 91.31 107 LEU A N 1
ATOM 827 C CA . LEU A 1 107 ? -12.164 -33.781 -7.82 1 91.31 107 LEU A CA 1
ATOM 828 C C . LEU A 1 107 ? -11.461 -35.156 -7.727 1 91.31 107 LEU A C 1
ATOM 830 O O . LEU A 1 107 ? -11.25 -35.812 -8.742 1 91.31 107 LEU A O 1
ATOM 834 N N . LEU A 1 108 ? -11.133 -35.562 -6.473 1 89.44 108 LEU A N 1
ATOM 835 C CA . LEU A 1 108 ? -10.422 -36.812 -6.258 1 89.44 108 LEU A CA 1
ATOM 836 C C . LEU A 1 108 ? -11.32 -38 -6.566 1 89.44 108 LEU A C 1
ATOM 838 O O . LEU A 1 108 ? -10.844 -39.031 -7.031 1 89.44 108 LEU A O 1
ATOM 842 N N . ARG A 1 109 ? -12.633 -37.844 -6.297 1 89.06 109 ARG A N 1
ATOM 843 C CA . ARG A 1 109 ? -13.586 -38.938 -6.539 1 89.06 109 ARG A CA 1
ATOM 844 C C . ARG A 1 109 ? -14.109 -38.875 -7.973 1 89.06 109 ARG A C 1
ATOM 846 O O . ARG A 1 109 ? -15.047 -39.594 -8.32 1 89.06 109 ARG A O 1
ATOM 853 N N . ASP A 1 110 ? -13.602 -37.969 -8.844 1 91.12 110 ASP A N 1
ATOM 854 C CA . ASP A 1 110 ? -13.938 -37.844 -10.258 1 91.12 110 ASP A CA 1
ATOM 855 C C . ASP A 1 110 ? -15.414 -37.5 -10.438 1 91.12 110 ASP A C 1
ATOM 857 O O . ASP A 1 110 ? -16.078 -38.031 -11.344 1 91.12 110 ASP A O 1
ATOM 861 N N . GLU A 1 111 ? -15.93 -36.781 -9.492 1 90.44 111 GLU A N 1
ATOM 862 C CA . GLU A 1 111 ? -17.312 -36.312 -9.594 1 90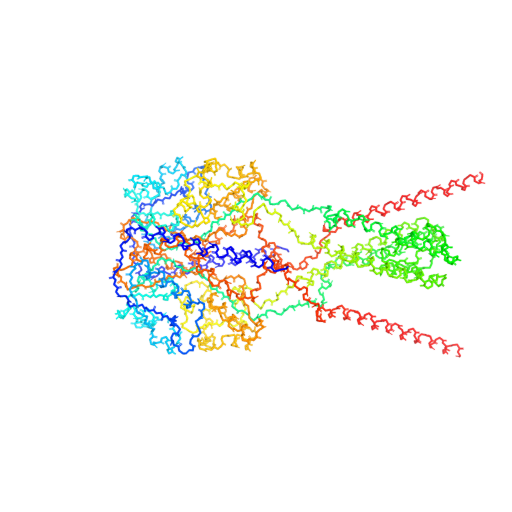.44 111 GLU A CA 1
ATOM 863 C C . GLU A 1 111 ? -17.422 -35.062 -10.461 1 90.44 111 GLU A C 1
ATOM 865 O O . GLU A 1 111 ? -18.453 -34.812 -11.07 1 90.44 111 GLU A O 1
ATOM 870 N N . VAL A 1 112 ? -16.344 -34.281 -10.406 1 93 112 VAL A N 1
ATOM 871 C CA . VAL A 1 112 ? -16.281 -33.062 -11.203 1 93 112 VAL A CA 1
ATOM 872 C C . VAL A 1 112 ? -14.969 -33.031 -11.984 1 93 112 VAL A C 1
ATOM 874 O O . VAL A 1 112 ? -14.031 -33.75 -11.664 1 93 112 VAL A O 1
ATOM 877 N N . ASP A 1 113 ? -14.945 -32.188 -12.969 1 93.62 113 ASP A N 1
ATOM 878 C CA . ASP A 1 113 ? -13.781 -32.094 -13.836 1 93.62 113 ASP A CA 1
ATOM 879 C C . ASP A 1 113 ? -12.852 -30.969 -13.406 1 93.62 113 ASP A C 1
ATOM 881 O O . ASP A 1 113 ? -11.633 -31.062 -13.578 1 93.62 113 ASP A O 1
ATOM 885 N N . MET A 1 114 ? -13.453 -29.984 -12.984 1 93.38 114 MET A N 1
ATOM 886 C CA . MET A 1 114 ? -12.672 -28.828 -12.555 1 93.38 114 MET A CA 1
ATOM 887 C C . MET A 1 114 ? -13.414 -28.047 -11.484 1 93.38 114 MET A C 1
ATOM 889 O O . MET A 1 114 ? -14.625 -28.203 -11.305 1 93.38 114 MET A O 1
ATOM 893 N N . SER A 1 115 ? -12.586 -27.281 -10.828 1 91 115 SER A N 1
ATOM 894 C CA . SER A 1 115 ? -13.18 -26.391 -9.836 1 91 115 SER A CA 1
ATOM 895 C C . SER A 1 115 ? -13.172 -24.938 -10.32 1 91 115 SER A C 1
ATOM 897 O O . SER A 1 115 ? -12.25 -24.516 -11.008 1 91 115 SER A O 1
ATOM 899 N N . ILE A 1 116 ? -14.242 -24.219 -9.984 1 89.25 116 ILE A N 1
ATOM 900 C CA . ILE A 1 116 ? -14.25 -22.781 -10.273 1 89.25 116 ILE A CA 1
ATOM 901 C C . ILE A 1 116 ? -13.984 -22 -9 1 89.25 116 ILE A C 1
ATOM 903 O O . ILE A 1 116 ? -13.562 -20.828 -9.055 1 89.25 116 ILE A O 1
ATOM 907 N N . SER A 1 117 ? -14.266 -22.703 -7.914 1 86.31 117 SER A N 1
ATOM 908 C CA . SER A 1 117 ? -13.812 -22.109 -6.664 1 86.31 117 SER A CA 1
ATOM 909 C C . SER A 1 117 ? -12.297 -22.125 -6.551 1 86.31 117 SER A C 1
ATOM 911 O O . SER A 1 117 ? -11.672 -23.172 -6.742 1 86.31 117 SER A O 1
ATOM 913 N N . PHE A 1 118 ? -11.789 -20.953 -6.371 1 87.94 118 PHE A N 1
ATOM 914 C CA . PHE A 1 118 ? -10.336 -20.844 -6.348 1 87.94 118 PHE A CA 1
ATOM 915 C C . PHE A 1 118 ? -9.812 -20.891 -4.914 1 87.94 118 PHE A C 1
ATOM 917 O O . PHE A 1 118 ? -10.547 -20.609 -3.971 1 87.94 118 PHE A O 1
ATOM 924 N N . GLY A 1 119 ? -8.594 -21.312 -4.766 1 85.69 119 GLY A N 1
ATOM 925 C CA . GLY A 1 119 ? -7.902 -21.422 -3.494 1 85.69 119 GLY A CA 1
ATOM 926 C C . GLY A 1 119 ? -6.395 -21.312 -3.619 1 85.69 119 GLY A C 1
ATOM 927 O O . GLY A 1 119 ? -5.859 -21.266 -4.727 1 85.69 119 GLY A O 1
ATOM 928 N N . PRO A 1 120 ? -5.793 -21.234 -2.494 1 87.75 120 PRO A N 1
ATOM 929 C CA . PRO A 1 120 ? -4.336 -21.094 -2.51 1 87.75 120 PRO A CA 1
ATOM 930 C C . PRO A 1 120 ? -3.627 -22.375 -2.945 1 87.75 120 PRO A C 1
ATOM 932 O O . PRO A 1 120 ? -4.156 -23.469 -2.762 1 87.75 120 PRO A O 1
ATOM 935 N N . TRP A 1 121 ? -2.469 -22.234 -3.557 1 87.75 121 TRP A N 1
ATOM 936 C CA . TRP A 1 121 ? -1.612 -23.328 -3.994 1 87.75 121 TRP A CA 1
ATOM 937 C C . TRP A 1 121 ? -0.742 -23.828 -2.848 1 87.75 121 TRP A C 1
ATOM 939 O O . TRP A 1 121 ? 0.321 -23.266 -2.574 1 87.75 121 TRP A O 1
ATOM 949 N N . PHE A 1 122 ? -1.198 -24.969 -2.191 1 87.44 122 PHE A N 1
ATOM 950 C CA . PHE A 1 122 ? -0.455 -25.609 -1.113 1 87.44 122 PHE A CA 1
ATOM 951 C C . PHE A 1 122 ? 0.23 -26.875 -1.605 1 87.44 122 PHE A C 1
ATOM 953 O O . PHE A 1 122 ? -0.122 -27.406 -2.66 1 87.44 122 PHE A O 1
ATOM 960 N N . HIS A 1 123 ? 1.188 -27.266 -0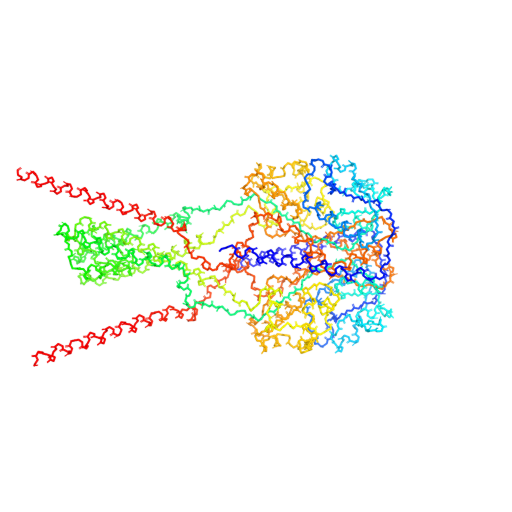.78 1 86.38 123 HIS A N 1
ATOM 961 C CA . HIS A 1 123 ? 1.891 -28.5 -1.105 1 86.38 123 HIS A CA 1
ATOM 962 C C . HIS A 1 123 ? 0.946 -29.703 -1.068 1 86.38 123 HIS A C 1
ATOM 964 O O . HIS A 1 123 ? 0.978 -30.547 -1.962 1 86.38 123 HIS A O 1
ATOM 970 N N . SER A 1 124 ? 0.108 -29.766 -0.073 1 85.06 124 SER A N 1
ATOM 971 C CA . SER A 1 124 ? -0.84 -30.875 0.071 1 85.06 124 SER A CA 1
ATOM 972 C C . SER A 1 124 ? -1.799 -30.938 -1.112 1 85.06 124 SER A C 1
ATOM 974 O O . SER A 1 124 ? -2.145 -32.031 -1.581 1 85.06 124 SER A O 1
ATOM 976 N N . ARG A 1 125 ? -2.199 -29.797 -1.594 1 85.94 125 ARG A N 1
ATOM 977 C CA . ARG A 1 125 ? -3.117 -29.734 -2.727 1 85.94 125 ARG A CA 1
ATOM 978 C C . ARG A 1 125 ? -2.41 -30.109 -4.023 1 85.94 125 ARG A C 1
ATOM 980 O O . ARG A 1 125 ? -2.986 -30.781 -4.883 1 85.94 125 ARG A O 1
ATOM 987 N N . HIS A 1 126 ? -1.175 -29.656 -4.082 1 87.62 126 HIS A N 1
ATOM 988 C CA . HIS A 1 126 ? -0.385 -29.891 -5.281 1 87.62 126 HIS A CA 1
ATOM 989 C C . HIS A 1 126 ? -0.185 -31.391 -5.516 1 87.62 126 HIS A C 1
ATOM 991 O O . HIS A 1 126 ? -0.065 -31.828 -6.66 1 87.62 126 HIS A O 1
ATOM 997 N N . LEU A 1 127 ? -0.196 -32.25 -4.48 1 86.19 127 LEU A N 1
ATOM 998 C CA . LEU A 1 127 ? 0.086 -33.656 -4.582 1 86.19 127 LEU A CA 1
ATOM 999 C C . LEU A 1 127 ? -1.12 -34.438 -5.129 1 86.19 127 LEU A C 1
ATOM 1001 O O . LEU A 1 127 ? -0.968 -35.5 -5.742 1 86.19 127 LEU A O 1
ATOM 1005 N N . VAL A 1 128 ? -2.295 -33.812 -5.004 1 88.56 128 VAL A N 1
ATOM 1006 C CA . VAL A 1 128 ? -3.477 -34.625 -5.285 1 88.56 128 VAL A CA 1
ATOM 1007 C C . VAL A 1 128 ? -4.23 -34.031 -6.48 1 88.56 128 VAL A C 1
ATOM 1009 O O . VAL A 1 128 ? -5.027 -34.719 -7.113 1 88.56 128 VAL A O 1
ATOM 1012 N N . VAL A 1 129 ? -4.031 -32.781 -6.77 1 91.25 129 VAL A N 1
ATOM 1013 C CA . VAL A 1 129 ? -4.766 -32.156 -7.867 1 91.25 129 VAL A CA 1
ATOM 1014 C C . VAL A 1 129 ? -3.812 -31.344 -8.734 1 91.25 129 VAL A C 1
ATOM 1016 O O . VAL A 1 129 ? -2.668 -31.094 -8.352 1 91.25 129 VAL A O 1
ATOM 1019 N N . ASP A 1 130 ? -4.305 -31.062 -9.945 1 93 130 ASP A N 1
ATOM 1020 C CA . ASP A 1 130 ? -3.596 -30.109 -10.797 1 93 130 ASP A CA 1
ATOM 1021 C C . ASP A 1 130 ? -3.992 -28.672 -10.469 1 93 130 ASP A C 1
ATOM 1023 O O . ASP A 1 130 ? -5.176 -28.359 -10.312 1 93 130 ASP A O 1
ATOM 1027 N N . VAL A 1 131 ? -2.979 -27.922 -10.32 1 91.81 131 VAL A N 1
ATOM 1028 C CA . VAL A 1 131 ? -3.215 -26.531 -9.977 1 91.81 131 VAL A CA 1
ATOM 1029 C C . VAL A 1 131 ? -2.914 -25.641 -11.18 1 91.81 131 VAL A C 1
ATOM 1031 O O . VAL A 1 131 ? -1.906 -25.844 -11.867 1 91.81 131 VAL A O 1
ATOM 1034 N N . THR A 1 132 ? -3.787 -24.719 -11.461 1 92.12 132 THR A N 1
ATOM 1035 C CA . THR A 1 132 ? -3.621 -23.812 -12.594 1 92.12 132 THR A CA 1
ATOM 1036 C C . THR A 1 132 ? -2.756 -22.625 -12.211 1 92.12 132 THR A C 1
ATOM 1038 O O . THR A 1 132 ? -2.326 -22.5 -11.062 1 92.12 132 THR A O 1
ATOM 1041 N N . VAL A 1 133 ? -2.549 -21.781 -13.195 1 88.75 133 VAL A N 1
ATOM 1042 C CA . VAL A 1 133 ? -1.885 -20.5 -12.953 1 88.75 133 VAL A CA 1
ATOM 1043 C C . VAL A 1 133 ? -2.764 -19.625 -12.062 1 88.75 133 VAL A C 1
ATOM 1045 O O . VAL A 1 133 ? -3.975 -19.844 -11.969 1 88.75 133 VAL A O 1
ATOM 1048 N N . MET A 1 134 ? -2.135 -18.75 -11.477 1 88.75 134 MET A N 1
ATOM 1049 C CA . MET A 1 134 ? -2.852 -17.875 -10.555 1 88.75 134 MET A CA 1
ATOM 1050 C C . MET A 1 134 ? -3.939 -17.094 -11.273 1 88.75 134 MET A C 1
ATOM 1052 O O . MET A 1 134 ? -3.746 -16.672 -12.414 1 88.75 134 MET A O 1
ATOM 1056 N N . VAL A 1 135 ? -5.047 -16.938 -10.625 1 88.38 135 VAL A N 1
ATOM 1057 C CA . VAL A 1 135 ? -6.18 -16.234 -11.219 1 88.38 135 VAL A CA 1
ATOM 1058 C C . VAL A 1 135 ? -6.453 -14.945 -10.445 1 88.38 135 VAL A C 1
ATOM 1060 O O . VAL A 1 135 ? -6.668 -13.883 -11.047 1 88.38 135 VAL A O 1
ATOM 1063 N N . VAL A 1 136 ? -6.477 -15.109 -9.156 1 86.12 136 VAL A N 1
ATOM 1064 C CA . VAL A 1 136 ? -6.793 -13.961 -8.305 1 86.12 136 VAL A CA 1
ATOM 1065 C C . VAL A 1 136 ? -5.734 -13.82 -7.215 1 86.12 136 VAL A C 1
ATOM 1067 O O . VAL A 1 136 ? -5.297 -14.812 -6.633 1 86.12 136 VAL A O 1
ATOM 1070 N N . VAL A 1 137 ? -5.312 -12.578 -7.125 1 83 137 VAL A N 1
ATOM 1071 C CA . VAL A 1 137 ? -4.406 -12.297 -6.016 1 83 137 VAL A CA 1
ATOM 1072 C C . VAL A 1 137 ? -5.199 -11.773 -4.82 1 83 137 VAL A C 1
ATOM 1074 O O . VAL A 1 137 ? -6.02 -10.867 -4.961 1 83 137 VAL A O 1
ATOM 1077 N N . ASP A 1 138 ? -5.059 -12.453 -3.748 1 84.06 138 ASP A N 1
ATOM 1078 C CA . ASP A 1 138 ? -5.715 -12.078 -2.498 1 84.06 138 ASP A CA 1
ATOM 1079 C C . ASP A 1 138 ? -4.699 -11.945 -1.365 1 84.06 138 ASP A C 1
ATOM 1081 O O . ASP A 1 138 ? -3.49 -12.031 -1.593 1 84.06 138 ASP A O 1
ATOM 1085 N N . GLU A 1 139 ? -5.223 -11.453 -0.235 1 87.75 139 GLU A N 1
ATOM 1086 C CA . GLU A 1 139 ? -4.375 -11.305 0.945 1 87.75 139 GLU A CA 1
ATOM 1087 C C . GLU A 1 139 ? -5.086 -11.789 2.203 1 87.75 139 GLU A C 1
ATOM 1089 O O . GLU A 1 139 ? -6.316 -11.852 2.24 1 87.75 139 GLU A O 1
ATOM 1094 N N . ILE A 1 140 ? -4.27 -12.32 3.055 1 91.38 140 ILE A N 1
ATOM 1095 C CA . ILE A 1 140 ? -4.797 -12.594 4.387 1 91.38 140 ILE A CA 1
ATOM 1096 C C . ILE A 1 140 ? -4.754 -11.32 5.23 1 91.38 140 ILE A C 1
ATOM 1098 O O . ILE A 1 140 ? -3.709 -10.672 5.344 1 91.38 140 ILE A O 1
ATOM 1102 N N . SER A 1 141 ? -5.934 -10.953 5.68 1 91.19 141 SER A N 1
ATOM 1103 C CA . SER A 1 141 ? -6.039 -9.719 6.449 1 91.19 141 SER A CA 1
ATOM 1104 C C . SER A 1 141 ? -6.641 -9.977 7.828 1 91.19 141 SER A C 1
ATOM 1106 O O . SER A 1 141 ? -7.172 -11.055 8.086 1 91.19 141 SER A O 1
ATOM 1108 N N . ILE A 1 142 ? -6.426 -9 8.672 1 94.12 142 ILE A N 1
ATOM 1109 C CA . ILE A 1 142 ? -6.973 -9.047 10.016 1 94.12 142 ILE A CA 1
ATOM 1110 C C . ILE A 1 142 ? -8.117 -8.039 10.148 1 94.12 142 ILE A C 1
ATOM 1112 O O . ILE A 1 142 ? -7.938 -6.852 9.875 1 94.12 142 ILE A O 1
ATOM 1116 N N . MET A 1 143 ? -9.258 -8.555 10.469 1 92.75 143 MET A N 1
ATOM 1117 C CA . MET A 1 143 ? -10.422 -7.711 10.719 1 92.75 143 MET A CA 1
ATOM 1118 C C . MET A 1 143 ? -10.523 -7.352 12.203 1 92.75 143 MET A C 1
ATOM 1120 O O . MET A 1 143 ? -10.43 -8.227 13.062 1 92.75 143 MET A O 1
ATOM 1124 N N . VAL A 1 144 ? -10.633 -6.082 12.492 1 92.25 144 VAL A N 1
ATOM 1125 C CA . VAL A 1 144 ? -10.719 -5.578 13.859 1 92.25 144 VAL A CA 1
ATOM 1126 C C . VAL A 1 144 ? -11.961 -4.699 14.008 1 92.25 144 VAL A C 1
ATOM 1128 O O . VAL A 1 144 ? -12.523 -4.234 13.016 1 92.25 144 VAL A O 1
ATOM 1131 N N . PRO A 1 145 ? -12.398 -4.652 15.281 1 90.31 145 PRO A N 1
ATOM 1132 C CA . PRO A 1 145 ? -13.484 -3.693 15.508 1 90.31 145 PRO A CA 1
ATOM 1133 C C . PRO A 1 145 ? -13.086 -2.264 15.141 1 90.31 145 PRO A C 1
ATOM 1135 O O . PRO A 1 145 ? -11.922 -1.892 15.258 1 90.31 145 PRO A O 1
ATOM 1138 N N . TYR A 1 146 ? -14.016 -1.537 14.609 1 84.88 146 TYR A N 1
ATOM 1139 C CA . TYR A 1 146 ? -13.75 -0.166 14.195 1 84.88 146 TYR A CA 1
ATOM 1140 C C . TYR A 1 146 ? -13.188 0.659 15.344 1 84.88 146 TYR A C 1
ATOM 1142 O O . TYR A 1 146 ? -13.758 0.674 16.438 1 84.88 146 TYR A O 1
ATOM 1150 N N . PRO A 1 147 ? -11.969 1.241 15.07 1 77.12 147 PRO A N 1
ATOM 1151 C CA . PRO A 1 147 ? -11.297 1.962 16.156 1 77.12 147 PRO A CA 1
ATOM 1152 C C . PRO A 1 147 ? -12.023 3.252 16.547 1 77.12 147 PRO A C 1
ATOM 1154 O O . PRO A 1 147 ? -12.711 3.85 15.711 1 77.12 147 PRO A O 1
ATOM 1157 N N . THR A 1 148 ? -12.039 3.422 17.906 1 65 148 THR A N 1
ATOM 1158 C CA . THR A 1 148 ? -12.586 4.676 18.406 1 65 148 THR A CA 1
ATOM 1159 C C . THR A 1 148 ? -11.547 5.785 18.344 1 65 148 THR A C 1
ATOM 1161 O O . THR A 1 148 ? -10.344 5.527 18.469 1 65 148 THR A O 1
ATOM 1164 N N . GLN A 1 149 ? -11.945 6.848 17.781 1 57.81 149 GLN A N 1
ATOM 1165 C CA . GLN A 1 149 ? -11.062 8.008 17.719 1 57.81 149 GLN A CA 1
ATOM 1166 C C . GLN A 1 149 ? -10.68 8.492 19.109 1 57.81 149 GLN A C 1
ATOM 1168 O O . GLN A 1 149 ? -11.539 8.656 19.969 1 57.81 149 GLN A O 1
ATOM 1173 N N . GLU A 1 150 ? -9.5 8.016 19.578 1 50.91 150 GLU A N 1
ATOM 1174 C CA . GLU A 1 150 ? -9.078 8.539 20.875 1 50.91 150 GLU A CA 1
ATOM 1175 C C . GLU A 1 150 ? -8.68 10.008 20.766 1 50.91 150 GLU A C 1
ATOM 1177 O O . GLU A 1 150 ? -7.801 10.367 19.984 1 50.91 150 GLU A O 1
ATOM 1182 N N . THR A 1 151 ? -9.633 10.789 20.953 1 47.53 151 THR A N 1
ATOM 1183 C CA . THR A 1 151 ? -9.219 12.18 21.062 1 47.53 151 THR A CA 1
ATOM 1184 C C . THR A 1 151 ? -8.484 12.422 22.375 1 47.53 151 THR A C 1
ATOM 1186 O O . THR A 1 151 ? -8.992 12.102 23.453 1 47.53 151 THR A O 1
ATOM 1189 N N . ASP A 1 152 ? -7.266 12.211 22.328 1 48.56 152 ASP A N 1
ATOM 1190 C CA . ASP A 1 152 ? -6.543 12.555 23.547 1 48.56 152 ASP A CA 1
ATOM 1191 C C . ASP A 1 152 ? -6.879 13.969 24 1 48.56 152 ASP A C 1
ATOM 1193 O O . ASP A 1 152 ? -6.617 14.938 23.281 1 48.56 152 ASP A O 1
ATOM 1197 N N . ALA A 1 153 ? -7.906 14.039 24.938 1 49.44 153 ALA A N 1
ATOM 1198 C CA . ALA A 1 153 ? -8.312 15.312 25.531 1 49.44 153 ALA A CA 1
ATOM 1199 C C . ALA A 1 153 ? -7.094 16.141 25.938 1 49.44 153 ALA A C 1
ATOM 1201 O O . ALA A 1 153 ? -7.156 17.375 25.984 1 49.44 153 ALA A O 1
ATOM 1202 N N . ARG A 1 154 ? -6.031 15.414 26.281 1 51 154 ARG A N 1
ATOM 1203 C CA . ARG A 1 154 ? -4.859 16.141 26.766 1 51 154 ARG A CA 1
ATOM 1204 C C . ARG A 1 154 ? -3.814 16.281 25.656 1 51 154 ARG A C 1
ATOM 1206 O O . ARG A 1 154 ? -2.627 16.453 25.938 1 51 154 ARG A O 1
ATOM 1213 N N . GLY A 1 155 ? -4.324 15.977 24.453 1 54.38 155 GLY A N 1
ATOM 1214 C CA . GLY A 1 155 ? -3.428 16.062 23.312 1 54.38 155 GLY A CA 1
ATOM 1215 C C . GLY A 1 155 ? -2.822 17.438 23.109 1 54.38 155 GLY A C 1
ATOM 1216 O O . GLY A 1 155 ? -1.716 17.562 22.594 1 54.38 155 GLY A O 1
ATOM 1217 N N . TYR A 1 156 ? -3.59 18.344 23.781 1 55.19 156 TYR A N 1
ATOM 1218 C CA . TYR A 1 156 ? -3.07 19.688 23.625 1 55.19 156 TYR A CA 1
ATOM 1219 C C . TYR A 1 156 ? -1.784 19.891 24.406 1 55.19 156 TYR A C 1
ATOM 1221 O O . TYR A 1 156 ? -0.949 20.719 24.062 1 55.19 156 TYR A O 1
ATOM 1229 N N . LEU A 1 157 ? -1.624 19.125 25.406 1 55.06 157 LEU A N 1
ATOM 1230 C CA . LEU A 1 157 ? -0.396 19.25 26.188 1 55.06 157 LEU A CA 1
ATOM 1231 C C . LEU A 1 157 ? 0.778 18.594 25.469 1 55.06 157 LEU A C 1
ATOM 1233 O O . LEU A 1 157 ? 1.936 18.938 25.719 1 55.06 157 LEU A O 1
ATOM 1237 N N . LYS A 1 158 ? 0.373 17.781 24.516 1 57.59 158 LYS A N 1
ATOM 1238 C CA . LYS A 1 158 ? 1.424 17.062 23.797 1 57.59 158 LYS A CA 1
ATOM 1239 C C . LYS A 1 158 ? 1.821 17.797 22.516 1 57.59 158 LYS A C 1
ATOM 1241 O O . LYS A 1 158 ? 2.66 17.312 21.766 1 57.59 158 LYS A O 1
ATOM 1246 N N . ALA A 1 159 ? 1.214 18.859 22.484 1 58.38 159 ALA A N 1
ATOM 1247 C CA . ALA A 1 159 ? 1.523 19.641 21.297 1 58.38 159 ALA A CA 1
ATOM 1248 C C . ALA A 1 159 ? 2.965 20.141 21.328 1 58.38 159 ALA A C 1
ATOM 1250 O O . ALA A 1 159 ? 3.631 20.203 20.297 1 58.38 159 ALA A O 1
ATOM 1251 N N . TYR A 1 160 ? 3.387 20.547 22.656 1 58.88 160 TYR A N 1
ATOM 1252 C CA . TYR A 1 160 ? 4.75 21.047 22.828 1 58.88 160 TYR A CA 1
ATOM 1253 C C . TYR A 1 160 ? 5.543 20.172 23.781 1 58.88 160 TYR A C 1
ATOM 1255 O O . TYR A 1 160 ? 4.969 19.531 24.672 1 58.88 160 TYR A O 1
ATOM 1263 N N . SER A 1 161 ? 6.824 20.016 23.406 1 59.56 161 SER A N 1
ATOM 1264 C CA . SER A 1 161 ? 7.699 19.312 24.328 1 59.56 161 SER A CA 1
ATOM 1265 C C . SER A 1 161 ? 7.789 20.031 25.672 1 59.56 161 SER A C 1
ATOM 1267 O O . SER A 1 161 ? 7.426 21.203 25.781 1 59.56 161 SER A O 1
ATOM 1269 N N . PHE A 1 162 ? 8.195 19.422 26.781 1 69.44 162 PHE A N 1
ATOM 1270 C CA . PHE A 1 162 ? 8.32 19.969 28.125 1 69.44 162 PHE A CA 1
ATOM 1271 C C . PHE A 1 162 ? 9.219 21.188 28.125 1 69.44 162 PHE A C 1
ATOM 1273 O O . PHE A 1 162 ? 8.906 22.203 28.75 1 69.44 162 PHE A O 1
ATOM 1280 N N . TRP A 1 163 ? 10.258 21.094 27.406 1 60.25 163 TRP A N 1
ATOM 1281 C CA . TRP A 1 163 ? 11.211 22.203 27.375 1 60.25 163 TRP A CA 1
ATOM 1282 C C . TRP A 1 163 ? 10.625 23.406 26.641 1 60.25 163 TRP A C 1
ATOM 1284 O O . TRP A 1 163 ? 10.891 24.547 27 1 60.25 163 TRP A O 1
ATOM 1294 N N . THR A 1 164 ? 9.844 23.078 25.625 1 64.62 164 THR A N 1
ATOM 1295 C CA . THR A 1 164 ? 9.227 24.172 24.891 1 64.62 164 THR A CA 1
ATOM 1296 C C . THR A 1 164 ? 8.203 24.906 25.75 1 64.62 164 THR A C 1
ATOM 1298 O O . THR A 1 164 ? 8.094 26.125 25.688 1 64.62 164 THR A O 1
ATOM 1301 N N . TRP A 1 165 ? 7.605 24.156 26.625 1 68 165 TRP A N 1
ATOM 1302 C CA . TRP A 1 165 ? 6.664 24.797 27.547 1 68 165 TRP A CA 1
ATOM 1303 C C . TRP A 1 165 ? 7.391 25.719 28.516 1 68 165 TRP A C 1
ATOM 1305 O O . TRP A 1 165 ? 6.918 26.812 28.812 1 68 165 TRP A O 1
ATOM 1315 N N . ILE A 1 166 ? 8.531 25.359 28.969 1 71.44 166 ILE A N 1
ATOM 1316 C CA . ILE A 1 166 ? 9.305 26.156 29.922 1 71.44 166 ILE A CA 1
ATOM 1317 C C . ILE A 1 166 ? 9.781 27.438 29.234 1 71.44 166 ILE A C 1
ATOM 1319 O O . ILE A 1 166 ? 9.773 28.516 29.844 1 71.44 166 ILE A O 1
ATOM 1323 N N . LEU A 1 167 ? 10.062 27.266 28.047 1 64.06 167 LEU A N 1
ATOM 1324 C CA . LEU A 1 167 ? 10.547 28.438 27.328 1 64.06 167 LEU A CA 1
ATOM 1325 C C . LEU A 1 167 ? 9.414 29.422 27.047 1 64.06 167 LEU A C 1
ATOM 1327 O O . LEU A 1 167 ? 9.617 30.641 27.094 1 64.06 167 LEU A O 1
ATOM 1331 N N . ILE A 1 168 ? 8.273 28.906 26.797 1 68 168 ILE A N 1
ATOM 1332 C CA . ILE A 1 168 ? 7.129 29.781 26.578 1 68 168 ILE A CA 1
ATOM 1333 C C . ILE A 1 168 ? 6.805 30.547 27.875 1 68 168 ILE A C 1
ATOM 1335 O O . ILE A 1 168 ? 6.656 31.766 27.859 1 68 168 ILE A O 1
ATOM 1339 N N . VAL A 1 169 ? 6.797 29.844 29 1 71.62 169 VAL A N 1
ATOM 1340 C CA . VAL A 1 169 ? 6.504 30.469 30.297 1 71.62 169 VAL A CA 1
ATOM 1341 C C . VAL A 1 169 ? 7.645 31.406 30.688 1 71.62 169 VAL A C 1
ATOM 1343 O O . VAL A 1 169 ? 7.406 32.5 31.203 1 71.62 169 VAL A O 1
ATOM 1346 N N . GLY A 1 170 ? 8.836 30.984 30.406 1 71.19 170 GLY A N 1
ATOM 1347 C CA . GLY A 1 170 ? 9.992 31.812 30.688 1 71.19 170 GLY A CA 1
ATOM 1348 C C . GLY A 1 170 ? 10.008 33.094 29.875 1 71.19 170 GLY A C 1
ATOM 1349 O O . GLY A 1 170 ? 10.352 34.156 30.406 1 71.19 170 GLY A O 1
ATOM 1350 N N . SER A 1 171 ? 9.633 33 28.609 1 70.62 171 SER A N 1
ATOM 1351 C CA . SER A 1 171 ? 9.594 34.219 27.781 1 70.62 171 SER A CA 1
ATOM 1352 C C . SER A 1 171 ? 8.562 35.219 28.281 1 70.62 171 SER A C 1
ATOM 1354 O O . SER A 1 171 ? 8.766 36.406 28.203 1 70.62 171 SER A O 1
ATOM 1356 N N . PHE A 1 172 ? 7.516 34.75 28.828 1 70.56 172 PHE A N 1
ATOM 1357 C CA . PHE A 1 172 ? 6.5 35.594 29.453 1 70.56 172 PHE A CA 1
ATOM 1358 C C . PHE A 1 172 ? 7.086 36.375 30.625 1 70.56 172 PHE A C 1
ATOM 1360 O O . PHE A 1 172 ? 6.918 37.594 30.719 1 70.56 172 PHE A O 1
ATOM 1367 N N . TRP A 1 173 ? 7.824 35.719 31.469 1 73.94 173 TRP A N 1
ATOM 1368 C CA . TRP A 1 173 ? 8.406 36.344 32.656 1 73.94 173 TRP A CA 1
ATOM 1369 C C . TRP A 1 173 ? 9.539 37.281 32.25 1 73.94 173 TRP A C 1
ATOM 1371 O O . TRP A 1 173 ? 9.711 38.344 32.844 1 73.94 173 TRP A O 1
ATOM 1381 N N . CYS A 1 174 ? 10.234 36.906 31.25 1 70.75 174 CYS A N 1
ATOM 1382 C CA . CYS A 1 174 ? 11.305 37.781 30.781 1 70.75 174 CYS A CA 1
ATOM 1383 C C . CYS A 1 174 ? 10.75 39.094 30.234 1 70.75 174 CYS A C 1
ATOM 1385 O O . CYS A 1 174 ? 11.328 40.156 30.453 1 70.75 174 CYS A O 1
ATOM 1387 N N . ALA A 1 175 ? 9.648 39 29.531 1 73.69 175 ALA A N 1
ATOM 1388 C CA . ALA A 1 175 ? 9.023 40.219 29 1 73.69 175 ALA A CA 1
ATOM 1389 C C . ALA A 1 175 ? 8.547 41.125 30.125 1 73.69 175 ALA A C 1
ATOM 1391 O O . ALA A 1 175 ? 8.695 42.344 30.047 1 73.69 175 ALA A O 1
ATOM 1392 N N . ILE A 1 176 ? 8 40.5 31.188 1 74.69 176 ILE A N 1
ATOM 1393 C CA . ILE A 1 176 ? 7.539 41.281 32.344 1 74.69 176 ILE A CA 1
ATOM 1394 C C . ILE A 1 176 ? 8.719 42 33 1 74.69 176 ILE A C 1
ATOM 1396 O O . ILE A 1 176 ? 8.648 43.188 33.281 1 74.69 176 ILE A O 1
ATOM 1400 N N . LEU A 1 177 ? 9.82 41.281 33.094 1 78.56 177 LEU A N 1
ATOM 1401 C CA . LEU A 1 177 ? 11 41.844 33.75 1 78.56 177 LEU A CA 1
ATOM 1402 C C . LEU A 1 177 ? 11.641 42.906 32.875 1 78.56 177 LEU A C 1
ATOM 1404 O O . LEU A 1 177 ? 12.133 43.938 33.406 1 78.56 177 LEU A O 1
ATOM 1408 N N . ALA A 1 178 ? 11.609 42.719 31.672 1 75.69 178 ALA A N 1
ATOM 1409 C CA . ALA A 1 178 ? 12.18 43.688 30.75 1 75.69 178 ALA A CA 1
ATOM 1410 C C . ALA A 1 178 ? 11.375 45 30.766 1 75.69 178 ALA A C 1
ATOM 1412 O O . ALA A 1 178 ? 11.938 46.094 30.797 1 75.69 178 ALA A O 1
ATOM 1413 N N . LEU A 1 179 ? 10.094 44.875 30.734 1 76.38 179 LEU A N 1
ATOM 1414 C CA . LEU A 1 179 ? 9.25 46.062 30.781 1 76.38 179 LEU A CA 1
ATOM 1415 C C . LEU A 1 179 ? 9.414 46.781 32.125 1 76.38 179 LEU A C 1
ATOM 1417 O O . LEU A 1 179 ? 9.43 48.031 32.156 1 76.38 179 LEU A O 1
ATOM 1421 N N . TRP A 1 180 ? 9.531 46.031 33.188 1 79 180 TRP A N 1
ATOM 1422 C CA . TRP A 1 180 ? 9.75 46.625 34.5 1 79 180 TRP A CA 1
ATOM 1423 C C . TRP A 1 180 ? 11.078 47.375 34.562 1 79 180 TRP A C 1
ATOM 1425 O O . TRP A 1 180 ? 11.156 48.469 35.094 1 79 180 TRP A O 1
ATOM 1435 N N . ALA A 1 181 ? 12.086 46.781 33.938 1 77.62 181 ALA A N 1
ATOM 1436 C CA . ALA A 1 181 ? 13.406 47.406 33.938 1 77.62 181 ALA A CA 1
ATOM 1437 C C . ALA A 1 181 ? 13.414 48.688 33.125 1 77.62 181 ALA A C 1
ATOM 1439 O O . ALA A 1 181 ? 13.992 49.688 33.531 1 77.62 181 ALA A O 1
ATOM 1440 N N . VAL A 1 182 ? 12.773 48.594 31.969 1 75.25 182 VAL A N 1
ATOM 1441 C CA . VAL A 1 182 ? 12.727 49.781 31.109 1 75.25 182 VAL A CA 1
ATOM 1442 C C . VAL A 1 182 ? 11.945 50.875 31.812 1 75.25 182 VAL A C 1
ATOM 1444 O O . VAL A 1 182 ? 12.336 52.062 31.734 1 75.25 182 VAL A O 1
ATOM 1447 N N . ALA A 1 183 ? 10.914 50.562 32.5 1 74.56 183 ALA A N 1
ATOM 1448 C CA . ALA A 1 183 ? 10.109 51.562 33.188 1 74.56 183 ALA A CA 1
ATOM 1449 C C . ALA A 1 183 ? 10.891 52.188 34.344 1 74.56 183 ALA A C 1
ATOM 1451 O O . ALA A 1 183 ? 10.773 53.375 34.594 1 74.56 183 ALA A O 1
ATOM 1452 N N . HIS A 1 184 ? 11.727 51.375 35 1 75.75 184 HIS A N 1
ATOM 1453 C CA . HIS A 1 184 ? 12.492 51.875 36.125 1 75.75 184 HIS A CA 1
ATOM 1454 C C . HIS A 1 184 ? 13.672 52.719 35.656 1 75.75 184 HIS A C 1
ATOM 1456 O O . HIS A 1 184 ? 14.016 53.719 36.281 1 75.75 184 HIS A O 1
ATOM 1462 N N . ILE A 1 185 ? 14.188 52.312 34.562 1 73.19 185 ILE A N 1
ATOM 1463 C CA . ILE A 1 185 ? 15.367 53.031 34.062 1 73.19 185 ILE A CA 1
ATOM 1464 C C . ILE A 1 185 ? 14.938 54.344 33.406 1 73.19 185 ILE A C 1
ATOM 1466 O O . ILE A 1 185 ? 15.539 55.375 33.656 1 73.19 185 ILE A O 1
ATOM 1470 N N . GLN A 1 186 ? 13.938 54.281 32.688 1 65.69 186 GLN A N 1
ATOM 1471 C CA . GLN A 1 186 ? 13.531 55.469 31.953 1 65.69 186 GLN A CA 1
ATOM 1472 C C . GLN A 1 186 ? 12.562 56.344 32.75 1 65.69 186 GLN A C 1
ATOM 1474 O O . GLN A 1 186 ? 12.305 57.5 32.438 1 65.69 186 GLN A O 1
ATOM 1479 N N . GLN A 1 187 ? 12.18 55.875 33.969 1 66 187 GLN A N 1
ATOM 1480 C CA . GLN A 1 187 ? 11.273 56.594 34.875 1 66 187 GLN A CA 1
ATOM 1481 C C . GLN A 1 187 ? 10.039 57.094 34.156 1 66 187 GLN A C 1
ATOM 1483 O O . GLN A 1 187 ? 9.516 58.156 34.438 1 66 187 GLN A O 1
ATOM 1488 N N . LYS A 1 188 ? 9.781 56.469 32.938 1 64.5 188 LYS A N 1
ATOM 1489 C CA . LYS A 1 188 ? 8.562 56.75 32.156 1 64.5 188 LYS A CA 1
ATOM 1490 C C . LYS A 1 188 ? 7.734 55.469 31.984 1 64.5 188 LYS A C 1
ATOM 1492 O O . LYS A 1 188 ? 8.289 54.406 31.766 1 64.5 188 LYS A O 1
ATOM 1497 N N . GLY A 1 189 ? 6.547 55.469 32.531 1 63 189 GLY A N 1
ATOM 1498 C CA . GLY A 1 189 ? 5.68 54.312 32.312 1 63 189 GLY A CA 1
ATOM 1499 C C . GLY A 1 189 ? 5.164 53.688 33.594 1 63 189 GLY A C 1
ATOM 1500 O O . GLY A 1 189 ? 5.324 54.281 34.656 1 63 189 GLY A O 1
ATOM 1501 N N . GLU A 1 190 ? 4.469 52.656 33.469 1 66.56 190 GLU A N 1
ATOM 1502 C CA . GLU A 1 190 ? 3.904 51.906 34.625 1 66.56 190 GLU A CA 1
ATOM 1503 C C . GLU A 1 190 ? 4.992 51.156 35.375 1 66.56 190 GLU A C 1
ATOM 1505 O O . GLU A 1 190 ? 5.754 50.406 34.812 1 66.56 190 GLU A O 1
ATOM 1510 N N . ARG A 1 191 ? 5.258 51.656 36.688 1 74.12 191 ARG A N 1
ATOM 1511 C CA . ARG A 1 191 ? 6.316 51.062 37.469 1 74.12 191 ARG A CA 1
ATOM 1512 C C . ARG A 1 191 ? 5.773 49.938 38.375 1 74.12 191 ARG A C 1
ATOM 1514 O O . ARG A 1 191 ? 6.539 49.219 39 1 74.12 191 ARG A O 1
ATOM 1521 N N . ASN A 1 192 ? 4.379 49.781 38.312 1 75.06 192 ASN A N 1
ATOM 1522 C CA . ASN A 1 192 ? 3.811 48.719 39.125 1 75.06 192 ASN A CA 1
ATOM 1523 C C . ASN A 1 192 ? 3.881 47.344 38.438 1 75.06 192 ASN A C 1
ATOM 1525 O O . ASN A 1 192 ? 3.375 47.188 37.312 1 75.06 192 ASN A O 1
ATOM 1529 N N . LEU A 1 193 ? 4.605 46.469 39.094 1 76.12 193 LEU A N 1
ATOM 1530 C CA . LEU A 1 193 ? 4.836 45.125 38.562 1 76.12 193 LEU A CA 1
ATOM 1531 C C . LEU A 1 193 ? 3.514 44.406 38.281 1 76.12 193 LEU A C 1
ATOM 1533 O O . LEU A 1 193 ? 3.383 43.719 37.25 1 76.12 193 LEU A O 1
ATOM 1537 N N . TRP A 1 194 ? 2.578 44.656 39.094 1 70.31 194 TRP A N 1
ATOM 1538 C CA . TRP A 1 194 ? 1.296 44 38.969 1 70.31 194 TRP A CA 1
ATOM 1539 C C . TRP A 1 194 ? 0.554 44.5 37.719 1 70.31 194 TRP A C 1
ATOM 1541 O O . TRP A 1 194 ? -0.078 43.719 37 1 70.31 194 TRP A O 1
ATOM 1551 N N . ARG A 1 195 ? 0.652 45.75 37.469 1 70.44 195 ARG A N 1
ATOM 1552 C CA . ARG A 1 195 ? -0.016 46.312 36.312 1 70.44 195 ARG A CA 1
ATOM 1553 C C . ARG A 1 195 ? 0.676 45.875 35.031 1 70.44 195 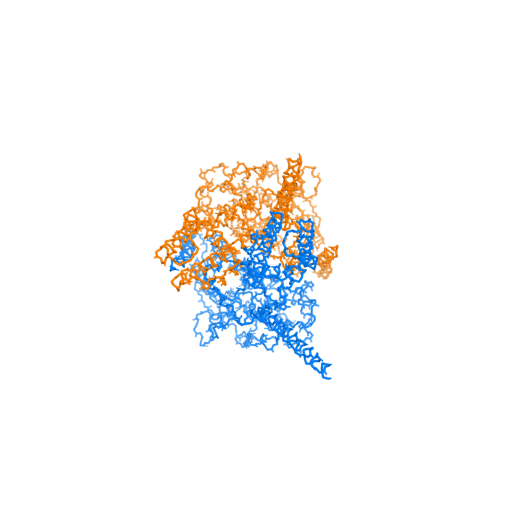ARG A C 1
ATOM 1555 O O . ARG A 1 195 ? 0.019 45.688 34 1 70.44 195 ARG A O 1
ATOM 1562 N N . ILE A 1 196 ? 2.006 45.719 35.156 1 72.56 196 ILE A N 1
ATOM 1563 C CA . ILE A 1 196 ? 2.76 45.25 34 1 72.56 196 ILE A CA 1
ATOM 1564 C C . ILE A 1 196 ? 2.398 43.812 33.719 1 72.56 196 ILE A C 1
ATOM 1566 O O . ILE A 1 196 ? 2.232 43.406 32.562 1 72.56 196 ILE A O 1
ATOM 1570 N N . MET A 1 197 ? 2.236 43.031 34.75 1 71 197 MET A N 1
ATOM 1571 C CA . MET A 1 197 ? 1.871 41.625 34.594 1 71 197 MET A CA 1
ATOM 1572 C C . MET A 1 197 ? 0.48 41.469 34 1 71 197 MET A C 1
ATOM 1574 O O . MET A 1 197 ? 0.259 40.656 33.125 1 71 197 MET A O 1
ATOM 1578 N N . VAL A 1 198 ? -0.406 42.25 34.469 1 66.81 198 VAL A N 1
ATOM 1579 C CA . VAL A 1 198 ? -1.764 42.219 33.906 1 66.81 198 VAL A CA 1
ATOM 1580 C C . VAL A 1 198 ? -1.755 42.625 32.438 1 66.81 198 VAL A C 1
ATOM 1582 O O . VAL A 1 198 ? -2.477 42.031 31.641 1 66.81 198 VAL A O 1
ATOM 1585 N N . PHE A 1 199 ? -0.848 43.562 32.156 1 67.88 199 PHE A N 1
ATOM 1586 C CA . PHE A 1 199 ? -0.734 44 30.766 1 67.88 199 PHE A CA 1
ATOM 1587 C C . PHE A 1 199 ? -0.194 42.875 29.891 1 67.88 199 PHE A C 1
ATOM 1589 O O . PHE A 1 199 ? -0.75 42.594 28.812 1 67.88 199 PHE A O 1
ATOM 1596 N N . VAL A 1 200 ? 0.842 42.281 30.328 1 68.81 200 VAL A N 1
ATOM 1597 C CA . VAL A 1 200 ? 1.478 41.219 29.531 1 68.81 200 VAL A CA 1
ATOM 1598 C C . VAL A 1 200 ? 0.524 40.031 29.391 1 68.81 200 VAL A C 1
ATOM 1600 O O . VAL A 1 200 ? 0.432 39.438 28.312 1 68.81 200 VAL A O 1
ATOM 1603 N N . THR A 1 201 ? -0.19 39.781 30.422 1 66.56 201 THR A N 1
ATOM 1604 C CA . THR A 1 201 ? -1.152 38.688 30.359 1 66.56 201 THR A CA 1
ATOM 1605 C C . THR A 1 201 ? -2.299 39.031 29.406 1 66.56 201 THR A C 1
ATOM 1607 O O . THR A 1 201 ? -2.758 38.188 28.641 1 66.56 201 THR A O 1
ATOM 1610 N N . SER A 1 202 ? -2.756 40.25 29.453 1 62.66 202 SER A N 1
ATOM 1611 C CA . SER A 1 202 ? -3.842 40.656 28.562 1 62.66 202 SER A CA 1
ATOM 1612 C C . SER A 1 202 ? -3.42 40.625 27.109 1 62.66 202 SER A C 1
ATOM 1614 O O . SER A 1 202 ? -4.195 40.219 26.234 1 62.66 202 SER A O 1
ATOM 1616 N N . VAL A 1 203 ? -2.166 40.969 26.875 1 63.53 203 VAL A N 1
ATOM 1617 C CA . VAL A 1 203 ? -1.645 40.969 25.516 1 63.53 203 VAL A CA 1
ATOM 1618 C C . VAL A 1 203 ? -1.505 39.531 25.031 1 63.53 203 VAL A C 1
ATOM 1620 O O . VAL A 1 203 ? -1.786 39.25 23.859 1 63.53 203 VAL A O 1
ATOM 1623 N N . SER A 1 204 ? -1.078 38.688 25.938 1 62.16 204 SER A N 1
ATOM 1624 C CA . SER A 1 204 ? -0.89 37.281 25.578 1 62.16 204 SER A CA 1
ATOM 1625 C C . SER A 1 204 ? -2.217 36.625 25.219 1 62.16 204 SER A C 1
ATOM 1627 O O . SER A 1 204 ? -2.252 35.688 24.422 1 62.16 204 SER A O 1
ATOM 1629 N N . LEU A 1 205 ? -3.227 37.125 25.844 1 57.03 205 LEU A N 1
ATOM 1630 C CA . LEU A 1 205 ? -4.539 36.562 25.594 1 57.03 205 LEU A CA 1
ATOM 1631 C C . LEU A 1 205 ? -5.23 37.219 24.422 1 57.03 205 LEU A C 1
ATOM 1633 O O . LEU A 1 205 ? -6.406 36.969 24.156 1 57.03 205 LEU A O 1
ATOM 1637 N N . GLY A 1 206 ? -4.469 38 23.656 1 59.78 206 GLY A N 1
ATOM 1638 C CA . GLY A 1 206 ? -5.008 38.594 22.453 1 59.78 206 GLY A CA 1
ATOM 1639 C C . GLY A 1 206 ? -5.777 39.875 22.734 1 59.78 206 GLY A C 1
ATOM 1640 O O . GLY A 1 206 ? -6.574 40.312 21.906 1 59.78 206 GLY A O 1
ATOM 1641 N N . GLN A 1 207 ? -5.832 40.406 23.984 1 54.47 207 GLN A N 1
ATOM 1642 C CA . GLN A 1 207 ? -6.578 41.625 24.344 1 54.47 207 GLN A CA 1
ATOM 1643 C C . GLN A 1 207 ? -5.652 42.812 24.469 1 54.47 207 GLN A C 1
ATOM 1645 O O . GLN A 1 207 ? -5.465 43.344 25.578 1 54.47 207 GLN A O 1
ATOM 1650 N N . GLY A 1 208 ? -4.773 43.25 23.484 1 53.31 208 GLY A N 1
ATOM 1651 C CA . GLY A 1 208 ? -3.775 44.281 23.516 1 53.31 208 GLY A CA 1
ATOM 1652 C C . GLY A 1 208 ? -4.367 45.656 23.766 1 53.31 208 GLY A C 1
ATOM 1653 O O . GLY A 1 208 ? -3.672 46.688 23.656 1 53.31 208 GLY A O 1
ATOM 1654 N N . GLY A 1 209 ? -5.648 45.969 23.75 1 52.06 209 GLY A N 1
ATOM 1655 C CA . GLY A 1 209 ? -6.23 47.312 23.766 1 52.06 209 GLY A CA 1
ATOM 1656 C C . GLY A 1 209 ? -5.574 48.219 24.781 1 52.06 209 GLY A C 1
ATOM 1657 O O . GLY A 1 209 ? -5.703 49.469 24.688 1 52.06 209 GLY A O 1
ATOM 1658 N N . TYR A 1 210 ? -4.906 47.656 25.734 1 49.66 210 TYR A N 1
ATOM 1659 C CA . TYR A 1 210 ? -4.449 48.594 26.75 1 49.66 210 TYR A CA 1
ATOM 1660 C C . TYR A 1 210 ? -3.203 49.344 26.297 1 49.66 210 TYR A C 1
ATOM 1662 O O . TYR A 1 210 ? -2.656 50.156 27.031 1 49.66 210 TYR A O 1
ATOM 1670 N N . LEU A 1 211 ? -2.771 49.125 25.094 1 47.69 211 LEU A N 1
ATOM 1671 C CA . LEU A 1 211 ? -1.503 49.75 24.719 1 47.69 211 LEU A CA 1
ATOM 1672 C C . LEU A 1 211 ? -1.629 51.281 24.672 1 47.69 211 LEU A C 1
ATOM 1674 O O . LEU A 1 211 ? -0.626 51.969 24.75 1 47.69 211 LEU A O 1
ATOM 1678 N N . ARG A 1 212 ? -2.666 51.75 24.266 1 47.59 212 ARG A N 1
ATOM 1679 C CA . ARG A 1 212 ? -2.756 53.188 24.031 1 47.59 212 ARG A CA 1
ATOM 1680 C C . ARG A 1 212 ? -2.496 53.969 25.312 1 47.59 212 ARG A C 1
ATOM 1682 O O . ARG A 1 212 ? -2.17 55.156 25.281 1 47.59 212 ARG A O 1
ATOM 1689 N N . ARG A 1 213 ? -2.938 53.438 26.391 1 46.81 213 ARG A N 1
ATOM 1690 C CA . ARG A 1 213 ? -2.629 54.406 27.422 1 46.81 213 ARG A CA 1
ATOM 1691 C C . ARG A 1 213 ? -1.137 54.719 27.438 1 46.81 213 ARG A C 1
ATOM 1693 O O . ARG A 1 213 ? -0.638 55.312 28.406 1 46.81 213 ARG A O 1
ATOM 1700 N N . PHE A 1 214 ? -0.571 54.406 26.328 1 45.56 214 PHE A N 1
ATOM 1701 C CA . PHE A 1 214 ? 0.876 54.344 26.156 1 45.56 214 PHE A CA 1
ATOM 1702 C C . PHE A 1 214 ? 1.444 55.75 25.969 1 45.56 214 PHE A C 1
ATOM 1704 O O . PHE A 1 214 ? 2.646 55.938 25.75 1 45.56 214 PHE A O 1
ATOM 1711 N N . SER A 1 215 ? 0.589 56.625 25.656 1 46.5 215 SER A N 1
ATOM 1712 C CA . SER A 1 215 ? 1.239 57.906 25.438 1 46.5 215 SER A CA 1
ATOM 1713 C C . SER A 1 215 ? 2.283 58.188 26.516 1 46.5 215 SER A C 1
ATOM 1715 O O . SER A 1 215 ? 3.258 58.906 26.281 1 46.5 215 SER A O 1
ATOM 1717 N N . THR A 1 216 ? 2.023 57.562 27.688 1 51.34 216 THR A N 1
ATOM 1718 C CA . THR A 1 216 ? 2.961 57.938 28.734 1 51.34 216 THR A CA 1
ATOM 1719 C C . THR A 1 216 ? 4.152 57 28.766 1 51.34 216 THR A C 1
ATOM 1721 O O . THR A 1 216 ? 5.09 57.188 29.547 1 51.34 216 THR A O 1
ATOM 1724 N N . TYR A 1 217 ? 4.156 56.031 27.688 1 56.94 217 TYR A N 1
ATOM 1725 C CA . TYR A 1 217 ? 5.246 55.062 27.797 1 56.94 217 TYR A CA 1
ATOM 1726 C C . TYR A 1 217 ? 6.418 55.469 26.906 1 56.94 217 TYR A C 1
ATOM 1728 O O . TYR A 1 217 ? 6.242 56.188 25.938 1 56.94 217 TYR A O 1
ATOM 1736 N N . SER A 1 218 ? 7.609 55.156 27.312 1 61.66 218 SER A N 1
ATOM 1737 C CA . SER A 1 218 ? 8.828 55.406 26.562 1 61.66 218 SER A CA 1
ATOM 1738 C C . SER A 1 218 ? 8.867 54.625 25.266 1 61.66 218 SER A C 1
ATOM 1740 O O . SER A 1 218 ? 8.133 53.625 25.109 1 61.66 218 SER A O 1
ATOM 1742 N N . SER A 1 219 ? 9.453 55.156 24.25 1 59.69 219 SER A N 1
ATOM 1743 C CA . SER A 1 219 ? 9.602 54.469 22.969 1 59.69 219 SER A CA 1
ATOM 1744 C C . SER A 1 219 ? 10.156 53.062 23.141 1 59.69 219 SER A C 1
ATOM 1746 O O . SER A 1 219 ? 9.75 52.156 22.422 1 59.69 219 SER A O 1
ATOM 1748 N N . ALA A 1 220 ? 11.094 52.875 24.125 1 62.12 220 ALA A N 1
ATOM 1749 C CA . ALA A 1 220 ? 11.664 51.562 24.359 1 62.12 220 ALA A CA 1
ATOM 1750 C C . ALA A 1 220 ? 10.602 50.594 24.875 1 62.12 220 ALA A C 1
ATOM 1752 O O . ALA A 1 220 ? 10.562 49.438 24.469 1 62.12 220 ALA A O 1
ATOM 1753 N N . SER A 1 221 ? 9.773 51.125 25.703 1 64.44 221 SER A N 1
ATOM 1754 C CA . SER A 1 221 ? 8.711 50.281 26.25 1 64.44 221 SER A CA 1
ATOM 1755 C C . SER A 1 221 ? 7.73 49.844 25.156 1 64.44 221 SER A C 1
ATOM 1757 O O . SER A 1 221 ? 7.254 48.719 25.156 1 64.44 221 SER A O 1
ATOM 1759 N N . ARG A 1 222 ? 7.586 50.688 24.234 1 64.25 222 ARG A N 1
ATOM 1760 C CA . ARG A 1 222 ? 6.672 50.375 23.141 1 64.25 222 ARG A CA 1
ATOM 1761 C C . ARG A 1 222 ? 7.242 49.312 22.234 1 64.25 222 ARG A C 1
ATOM 1763 O O . ARG A 1 222 ? 6.504 48.438 21.734 1 64.25 222 ARG A O 1
ATOM 1770 N N . LEU A 1 223 ? 8.406 49.312 22.016 1 60.88 223 LEU A N 1
ATOM 1771 C CA . LEU A 1 223 ? 9.055 48.312 21.172 1 60.88 223 LEU A CA 1
ATOM 1772 C C . LEU A 1 223 ? 9.023 46.938 21.844 1 60.88 223 LEU A C 1
ATOM 1774 O O . LEU A 1 223 ? 8.828 45.906 21.172 1 60.88 223 LEU A O 1
ATOM 1778 N N . VAL A 1 224 ? 9.281 46.938 23.141 1 63.75 224 VAL A N 1
ATOM 1779 C CA . VAL A 1 224 ? 9.258 45.656 23.859 1 63.75 224 VAL A CA 1
ATOM 1780 C C . VAL A 1 224 ? 7.836 45.094 23.859 1 63.75 224 VAL A C 1
ATOM 1782 O O . VAL A 1 224 ? 7.641 43.906 23.656 1 63.75 224 VAL A O 1
ATOM 1785 N N . GLN A 1 225 ? 6.941 45.938 24.016 1 65.44 225 GLN A N 1
ATOM 1786 C CA . GLN A 1 225 ? 5.551 45.5 24 1 65.44 225 GLN A CA 1
ATOM 1787 C C . GLN A 1 225 ? 5.152 44.969 22.625 1 65.44 225 GLN A C 1
ATOM 1789 O O . GLN A 1 225 ? 4.5 43.906 22.531 1 65.44 225 GLN A O 1
ATOM 1794 N N . GLY A 1 226 ? 5.551 45.688 21.672 1 62.25 226 GLY A N 1
ATOM 1795 C CA . GLY A 1 226 ? 5.25 45.25 20.312 1 62.25 226 GLY A CA 1
ATOM 1796 C C . GLY A 1 226 ? 5.883 43.906 19.969 1 62.25 226 GLY A C 1
ATOM 1797 O O . GLY A 1 226 ? 5.234 43.062 19.375 1 62.25 226 GLY A O 1
ATOM 1798 N N . SER A 1 227 ? 7.082 43.719 20.312 1 61.84 227 SER A N 1
ATOM 1799 C CA . SER A 1 227 ? 7.762 42.469 20.047 1 61.84 227 SER A CA 1
ATOM 1800 C C . SER A 1 227 ? 7.113 41.312 20.828 1 61.84 227 SER A C 1
ATOM 1802 O O . SER A 1 227 ? 6.988 40.188 20.312 1 61.84 227 SER A O 1
ATOM 1804 N N . LEU A 1 228 ? 6.73 41.562 22.016 1 61.19 228 LEU A N 1
ATOM 1805 C CA . LEU A 1 228 ? 6.035 40.562 22.812 1 61.19 228 LEU A CA 1
ATOM 1806 C C . LEU A 1 228 ? 4.707 40.188 22.172 1 61.19 228 LEU A C 1
ATOM 1808 O O . LEU A 1 228 ? 4.363 39 22.094 1 61.19 228 LEU A O 1
ATOM 1812 N N . PHE A 1 229 ? 4.098 41.188 21.734 1 63.19 229 PHE A N 1
ATOM 1813 C CA . PHE A 1 229 ? 2.809 40.938 21.094 1 63.19 229 PHE A CA 1
ATOM 1814 C C . PHE A 1 229 ? 2.967 40.094 19.859 1 63.19 229 PHE A C 1
ATOM 1816 O O . PHE A 1 229 ? 2.207 39.125 19.656 1 63.19 229 PHE A O 1
ATOM 1823 N N . LEU A 1 230 ? 3.846 40.344 19.078 1 58 230 LEU A N 1
ATOM 1824 C CA . LEU A 1 230 ? 4.086 39.562 17.859 1 58 230 LEU A CA 1
ATOM 1825 C C . LEU A 1 230 ? 4.492 38.156 18.203 1 58 230 LEU A C 1
ATOM 1827 O O . LEU A 1 230 ? 4.039 37.188 17.547 1 58 230 LEU A O 1
ATOM 1831 N N . GLY A 1 231 ? 5.352 38.062 19.188 1 58.91 231 GLY A N 1
ATOM 1832 C CA . GLY A 1 231 ? 5.754 36.719 19.609 1 58.91 231 GLY A CA 1
ATOM 1833 C C . GLY A 1 231 ? 4.598 35.875 20.125 1 58.91 231 GLY A C 1
ATOM 1834 O O . GLY A 1 231 ? 4.465 34.719 19.781 1 58.91 231 GLY A O 1
ATOM 1835 N N . LEU A 1 232 ? 3.75 36.469 20.891 1 60.31 232 LEU A N 1
ATOM 1836 C CA . LEU A 1 232 ? 2.609 35.75 21.453 1 60.31 232 LEU A CA 1
ATOM 1837 C C . LEU A 1 232 ? 1.592 35.406 20.375 1 60.31 232 LEU A C 1
ATOM 1839 O O . LEU A 1 232 ? 0.965 34.375 20.406 1 60.31 232 LEU A O 1
ATOM 1843 N N . LEU A 1 233 ? 1.47 36.25 19.406 1 62 233 LEU A N 1
ATOM 1844 C CA . LEU A 1 233 ? 0.581 35.969 18.281 1 62 233 LEU A CA 1
ATOM 1845 C C . LEU A 1 233 ? 1.06 34.75 17.484 1 62 233 LEU A C 1
ATOM 1847 O O . LEU A 1 233 ? 0.259 33.875 17.125 1 62 233 LEU A O 1
ATOM 1851 N N . VAL A 1 234 ? 2.27 34.719 17.281 1 57.09 234 VAL A N 1
ATOM 1852 C CA . VAL A 1 234 ? 2.84 33.594 16.531 1 57.09 234 VAL A CA 1
ATOM 1853 C C . VAL A 1 234 ? 2.689 32.281 17.328 1 57.09 234 VAL A C 1
ATOM 1855 O O . VAL A 1 234 ? 2.326 31.25 16.781 1 57.09 234 VAL A O 1
ATOM 1858 N N . LEU A 1 235 ? 2.936 32.438 18.594 1 57.56 235 LEU A N 1
ATOM 1859 C CA . LEU A 1 235 ? 2.82 31.234 19.438 1 57.56 235 LEU A CA 1
ATOM 1860 C C . LEU A 1 235 ? 1.376 30.75 19.5 1 57.56 235 LEU A C 1
ATOM 1862 O O . LEU A 1 235 ? 1.12 29.547 19.469 1 57.56 235 LEU A O 1
ATOM 1866 N N . SER A 1 236 ? 0.501 31.656 19.609 1 61.31 236 SER A N 1
ATOM 1867 C CA . SER A 1 236 ? -0.91 31.297 19.672 1 61.31 236 SER A CA 1
ATOM 1868 C C . SER A 1 236 ? -1.379 30.656 18.375 1 61.31 236 SER A C 1
ATOM 1870 O O . SER A 1 236 ? -2.104 29.656 18.391 1 61.31 236 SER A O 1
ATOM 1872 N N . TYR A 1 237 ? -0.895 31.141 17.344 1 61.41 237 TYR A N 1
ATOM 1873 C CA . TYR A 1 237 ? -1.297 30.594 16.047 1 61.41 237 TYR A CA 1
ATOM 1874 C C . TYR A 1 237 ? -0.661 29.234 15.812 1 61.41 237 TYR A C 1
ATOM 1876 O O . TYR A 1 237 ? -1.292 28.328 15.25 1 61.41 237 TYR A O 1
ATOM 1884 N N . ALA A 1 238 ? 0.474 29.109 16.203 1 56.22 238 ALA A N 1
ATOM 1885 C CA . ALA A 1 238 ? 1.128 27.812 16.078 1 56.22 238 ALA A CA 1
ATOM 1886 C C . ALA A 1 238 ? 0.431 26.766 16.938 1 56.22 238 ALA A C 1
ATOM 1888 O O . ALA A 1 238 ? 0.229 25.625 16.5 1 56.22 238 ALA A O 1
ATOM 1889 N N . PHE A 1 239 ? 0.118 27.281 18.125 1 57.75 239 PHE A N 1
ATOM 1890 C CA . PHE A 1 239 ? -0.591 26.359 19.016 1 57.75 239 PHE A CA 1
ATOM 1891 C C . PHE A 1 239 ? -1.924 25.938 18.406 1 57.75 239 PHE A C 1
ATOM 1893 O O . PHE A 1 239 ? -2.271 24.766 18.422 1 57.75 239 PHE A O 1
ATOM 1900 N N . THR A 1 240 ? -2.596 26.828 17.922 1 64.69 240 THR A N 1
ATOM 1901 C CA . THR A 1 240 ? -3.885 26.531 17.312 1 64.69 240 THR A CA 1
ATOM 1902 C C . THR A 1 240 ? -3.707 25.609 16.094 1 64.69 240 THR A C 1
ATOM 1904 O O . THR A 1 240 ? -4.5 24.688 15.891 1 64.69 240 THR A O 1
ATOM 1907 N N . GLY A 1 241 ? -2.748 25.844 15.438 1 61.22 241 GLY A N 1
ATOM 1908 C CA . GLY A 1 241 ? -2.471 25 14.289 1 61.22 241 GLY A CA 1
ATOM 1909 C C . GLY A 1 241 ? -2.18 23.562 14.664 1 61.22 241 GLY A C 1
ATOM 1910 O O . GLY A 1 241 ? -2.701 22.641 14.039 1 61.22 241 GLY A O 1
ATOM 1911 N N . ILE A 1 242 ? -1.388 23.391 15.57 1 55.47 242 ILE A N 1
ATOM 1912 C CA . ILE A 1 242 ? -1.037 22.047 16.016 1 55.47 242 ILE A CA 1
ATOM 1913 C C . ILE A 1 242 ? -2.271 21.359 16.594 1 55.47 242 ILE A C 1
ATOM 1915 O O . ILE A 1 242 ? -2.506 20.172 16.344 1 55.47 242 ILE A O 1
ATOM 1919 N N . LEU A 1 243 ? -2.949 22.188 17.328 1 57.28 243 LEU A N 1
ATOM 1920 C CA . LEU A 1 243 ? -4.164 21.641 17.922 1 57.28 243 LEU A CA 1
ATOM 1921 C C . LEU A 1 243 ? -5.129 21.172 16.828 1 57.28 243 LEU A C 1
ATOM 1923 O O . LEU A 1 243 ? -5.73 20.094 16.938 1 57.28 243 LEU A O 1
ATOM 1927 N N . ILE A 1 244 ? -5.184 21.906 15.883 1 59.88 244 ILE A N 1
ATOM 1928 C CA . ILE A 1 244 ? -6.074 21.562 14.781 1 59.88 244 ILE A CA 1
ATOM 1929 C C . ILE A 1 244 ? -5.559 20.328 14.055 1 59.88 244 ILE A C 1
ATOM 1931 O O . ILE A 1 244 ? -6.34 19.438 13.695 1 59.88 244 ILE A O 1
ATOM 1935 N N . SER A 1 245 ? -4.348 20.281 13.875 1 58.78 245 SER A N 1
ATOM 1936 C CA . SER A 1 245 ? -3.773 19.125 13.211 1 58.78 245 SER A CA 1
ATOM 1937 C C . SER A 1 245 ? -4.012 17.844 14.016 1 58.78 245 SER A C 1
ATOM 1939 O O . SER A 1 245 ? -4.266 16.781 13.445 1 58.78 245 SER A O 1
ATOM 1941 N N . LEU A 1 246 ? -3.854 18.078 15.25 1 55.5 246 LEU A N 1
ATOM 1942 C CA . LEU A 1 246 ? -4.062 16.922 16.125 1 55.5 246 LEU A CA 1
ATOM 1943 C C . LEU A 1 246 ? -5.52 16.469 16.094 1 55.5 246 LEU A C 1
ATOM 1945 O O . LEU A 1 246 ? -5.809 15.273 16.156 1 55.5 246 LEU A O 1
ATOM 1949 N N . ILE A 1 247 ? -6.285 17.562 15.93 1 52.62 247 ILE A N 1
ATOM 1950 C CA . ILE A 1 247 ? -7.711 17.25 15.945 1 52.62 247 ILE A CA 1
ATOM 1951 C C . ILE A 1 247 ? -8.133 16.734 14.57 1 52.62 247 ILE A C 1
ATOM 1953 O O . ILE A 1 247 ? -9 15.859 14.469 1 52.62 247 ILE A O 1
ATOM 1957 N N . THR A 1 248 ? -7.52 17.266 13.617 1 54.62 248 THR A N 1
ATOM 1958 C CA . THR A 1 248 ? -7.945 16.906 12.266 1 54.62 248 THR A CA 1
ATOM 1959 C C . THR A 1 248 ? -7.375 15.555 11.867 1 54.62 248 THR A C 1
ATOM 1961 O O . THR A 1 248 ? -7.945 14.859 11.016 1 54.62 248 THR A O 1
ATOM 1964 N N . SER A 1 249 ? -6.207 15.312 12.281 1 52.44 249 SER A N 1
ATOM 1965 C CA . SER A 1 249 ? -5.711 13.977 11.945 1 52.44 249 SER A CA 1
ATOM 1966 C C . SER A 1 249 ? -6.117 12.953 13 1 52.44 249 SER A C 1
ATOM 1968 O O . SER A 1 249 ? -5.57 12.945 14.109 1 52.44 249 SER A O 1
ATOM 1970 N N . PRO A 1 250 ? -7.266 12.32 12.742 1 50.44 250 PRO A N 1
ATOM 1971 C CA . PRO A 1 250 ? -7.727 11.344 13.734 1 50.44 250 PRO A CA 1
ATOM 1972 C C . PRO A 1 250 ? -6.781 10.156 13.867 1 50.44 250 PRO A C 1
ATOM 1974 O O . PRO A 1 250 ? -6.297 9.625 12.867 1 50.44 250 PRO A O 1
ATOM 1977 N N . LYS A 1 251 ? -6.109 10.18 15.023 1 56.88 251 LYS A N 1
ATOM 1978 C CA . LYS A 1 251 ? -5.352 8.961 15.305 1 56.88 251 LYS A CA 1
ATOM 1979 C C . LYS A 1 251 ? -6.277 7.824 15.727 1 56.88 251 LYS A C 1
ATOM 1981 O O . LYS A 1 251 ? -7.184 8.023 16.531 1 56.88 251 LYS A O 1
ATOM 1986 N N . TYR A 1 252 ? -6.301 6.801 14.891 1 61.44 252 TYR A N 1
ATOM 1987 C CA . TYR A 1 252 ? -7.078 5.613 15.227 1 61.44 252 TYR A CA 1
ATOM 1988 C C . TYR A 1 252 ? -6.266 4.652 16.094 1 61.44 252 TYR A C 1
ATOM 1990 O O . TYR A 1 252 ? -5.074 4.445 15.844 1 61.44 252 TYR A O 1
ATOM 1998 N N . HIS A 1 253 ? -6.758 4.492 17.203 1 68.06 253 HIS A N 1
ATOM 1999 C CA . HIS A 1 253 ? -6.133 3.48 18.047 1 68.06 253 HIS A CA 1
ATOM 2000 C C . HIS A 1 253 ? -6.602 2.08 17.672 1 68.06 253 HIS A C 1
ATOM 2002 O O . HIS A 1 253 ? -7.785 1.76 17.797 1 68.06 253 HIS A O 1
ATOM 2008 N N . PHE A 1 254 ? -5.656 1.397 17.141 1 74.12 254 PHE A N 1
ATOM 2009 C CA . PHE A 1 254 ? -5.953 0.004 16.828 1 74.12 254 PHE A CA 1
ATOM 2010 C C . PHE A 1 254 ? -5.508 -0.911 17.953 1 74.12 254 PHE A C 1
ATOM 2012 O O . PHE A 1 254 ? -4.469 -0.677 18.578 1 74.12 254 PHE A O 1
ATOM 2019 N N . VAL A 1 255 ? -6.379 -1.811 18.312 1 78.12 255 VAL A N 1
ATOM 2020 C CA . VAL A 1 255 ? -6.02 -2.82 19.297 1 78.12 255 VAL A CA 1
ATOM 2021 C C . VAL A 1 255 ? -4.758 -3.557 18.844 1 78.12 255 VAL A C 1
ATOM 2023 O O . VAL A 1 255 ? -3.885 -3.855 19.672 1 78.12 255 VAL A O 1
ATOM 2026 N N . VAL A 1 256 ? -4.754 -3.863 17.609 1 86.38 256 VAL A N 1
ATOM 2027 C CA . VAL A 1 256 ? -3.596 -4.516 17 1 86.38 256 VAL A CA 1
ATOM 2028 C C . VAL A 1 256 ? -3.275 -3.859 15.664 1 86.38 256 VAL A C 1
ATOM 2030 O O . VAL A 1 256 ? -4.168 -3.35 14.984 1 86.38 256 VAL A O 1
ATOM 2033 N N . ARG A 1 257 ? -1.955 -3.863 15.383 1 81.12 257 ARG A N 1
ATOM 2034 C CA . ARG A 1 257 ? -1.563 -3.238 14.117 1 81.12 257 ARG A CA 1
ATOM 2035 C C . ARG A 1 257 ? -1.022 -4.277 13.141 1 81.12 257 ARG A C 1
ATOM 2037 O O . ARG A 1 257 ? -0.98 -4.035 11.93 1 81.12 257 ARG A O 1
ATOM 2044 N N . SER A 1 258 ? -0.558 -5.293 13.648 1 87.19 258 SER A N 1
ATOM 2045 C CA . SER A 1 258 ? 0.012 -6.34 12.805 1 87.19 258 SER A CA 1
ATOM 2046 C C . SER A 1 258 ? -0.153 -7.715 13.445 1 87.19 258 SER A C 1
ATOM 2048 O O . SER A 1 258 ? -0.585 -7.824 14.594 1 87.19 258 SER A O 1
ATOM 2050 N N . ILE A 1 259 ? 0.127 -8.703 12.617 1 89.81 259 ILE A N 1
ATOM 2051 C CA . ILE A 1 259 ? 0.022 -10.07 13.109 1 89.81 259 ILE A CA 1
ATOM 2052 C C . ILE A 1 259 ? 1.076 -10.32 14.188 1 89.81 259 ILE A C 1
ATOM 2054 O O . ILE A 1 259 ? 0.879 -11.141 15.078 1 89.81 259 ILE A O 1
ATOM 2058 N N . GLU A 1 260 ? 2.148 -9.586 14.094 1 85.19 260 GLU A N 1
ATOM 2059 C CA . GLU A 1 260 ? 3.189 -9.711 15.109 1 85.19 260 GLU A CA 1
ATOM 2060 C C . GLU A 1 260 ? 2.688 -9.234 16.469 1 85.19 260 GLU A C 1
ATOM 2062 O O . GLU A 1 260 ? 3.051 -9.805 17.5 1 85.19 260 GLU A O 1
ATOM 2067 N N . ASP A 1 261 ? 1.843 -8.211 16.422 1 88.5 261 ASP A N 1
ATOM 2068 C CA . ASP A 1 261 ? 1.245 -7.727 17.656 1 88.5 261 ASP A CA 1
ATOM 2069 C C . ASP A 1 261 ? 0.297 -8.766 18.25 1 88.5 261 ASP A C 1
ATOM 2071 O O . ASP A 1 261 ? 0.197 -8.891 19.484 1 88.5 261 ASP A O 1
ATOM 2075 N N . VAL A 1 262 ? -0.343 -9.484 17.422 1 91.5 262 VAL A N 1
ATOM 2076 C CA . VAL A 1 262 ? -1.277 -10.508 17.859 1 91.5 262 VAL A CA 1
ATOM 2077 C C . VAL A 1 262 ? -0.518 -11.617 18.594 1 91.5 262 VAL A C 1
ATOM 2079 O O . VAL A 1 262 ? -0.973 -12.117 19.625 1 91.5 262 VAL A O 1
ATOM 2082 N N . ILE A 1 263 ? 0.667 -11.938 18.078 1 90.12 263 ILE A N 1
ATOM 2083 C CA . ILE A 1 263 ? 1.463 -13.016 18.656 1 90.12 263 ILE A CA 1
ATOM 2084 C C . ILE A 1 263 ? 2.127 -12.531 19.953 1 90.12 263 ILE A C 1
ATOM 2086 O O . ILE A 1 263 ? 2.275 -13.305 20.906 1 90.12 263 ILE A O 1
ATOM 2090 N N . ALA A 1 264 ? 2.457 -11.305 19.938 1 89 264 ALA A N 1
ATOM 2091 C CA . ALA A 1 264 ? 3.174 -10.758 21.094 1 89 264 ALA A CA 1
ATOM 2092 C C . ALA A 1 264 ? 2.23 -10.539 22.266 1 89 264 ALA A C 1
ATOM 2094 O O . ALA A 1 264 ? 2.641 -10.656 23.438 1 89 264 ALA A O 1
ATOM 2095 N N . ASN A 1 265 ? 1.064 -10.227 21.953 1 90.19 265 ASN A N 1
ATOM 2096 C CA . ASN A 1 265 ? 0.089 -9.961 23.016 1 90.19 265 ASN A CA 1
ATOM 2097 C C . ASN A 1 265 ? -0.798 -11.172 23.281 1 90.19 265 ASN A C 1
ATOM 2099 O O . ASN A 1 265 ? -1.648 -11.516 22.453 1 90.19 265 ASN A O 1
ATOM 2103 N N . GLU A 1 266 ? -0.736 -11.703 24.422 1 88.44 266 GLU A N 1
ATOM 2104 C CA . GLU A 1 266 ? -1.474 -12.914 24.766 1 88.44 266 GLU A CA 1
ATOM 2105 C C . GLU A 1 266 ? -2.941 -12.609 25.047 1 88.44 266 GLU A C 1
ATOM 2107 O O . GLU A 1 266 ? -3.787 -13.5 25 1 88.44 266 GLU A O 1
ATOM 2112 N N . ASN A 1 267 ? -3.246 -11.359 25.234 1 91.06 267 ASN A N 1
ATOM 2113 C CA . ASN A 1 267 ? -4.629 -11 25.531 1 91.06 267 ASN A CA 1
ATOM 2114 C C . ASN A 1 267 ? -5.48 -10.945 24.266 1 91.06 267 ASN A C 1
ATOM 2116 O O . ASN A 1 267 ? -6.711 -10.992 24.344 1 91.06 267 ASN A O 1
ATOM 2120 N N . ILE A 1 268 ? -4.793 -10.875 23.188 1 94.12 268 ILE A N 1
ATOM 2121 C CA . ILE A 1 268 ? -5.523 -10.812 21.938 1 94.12 268 ILE A CA 1
ATOM 2122 C C . ILE A 1 268 ? -5.926 -12.227 21.5 1 94.12 268 ILE A C 1
ATOM 2124 O O . ILE A 1 268 ? -5.113 -13.148 21.547 1 94.12 268 ILE A O 1
ATOM 2128 N N . LYS A 1 269 ? -7.164 -12.414 21.188 1 94.75 269 LYS A N 1
ATOM 2129 C CA . LYS A 1 269 ? -7.715 -13.695 20.766 1 94.75 269 LYS A CA 1
ATOM 2130 C C . LYS A 1 269 ? -7.945 -13.727 19.25 1 94.75 269 LYS A C 1
ATOM 2132 O O . LYS A 1 269 ? -8.898 -13.133 18.75 1 94.75 269 LYS A O 1
ATOM 2137 N N . PRO A 1 270 ? -7.066 -14.414 18.562 1 96.25 270 PRO A N 1
ATOM 2138 C CA . PRO A 1 270 ? -7.25 -14.531 17.125 1 96.25 270 PRO A CA 1
ATOM 2139 C C . PRO A 1 270 ? -8.352 -15.523 16.734 1 96.25 270 PRO A C 1
ATOM 2141 O O . PRO A 1 270 ? -8.266 -16.703 17.094 1 96.25 270 PRO A O 1
ATOM 2144 N N . LEU A 1 271 ? -9.344 -15.031 16.094 1 95.81 271 LEU A N 1
ATOM 2145 C CA . LEU A 1 271 ? -10.438 -15.859 15.586 1 95.81 271 LEU A CA 1
ATOM 2146 C C . LEU A 1 271 ? -10.172 -16.297 14.156 1 95.81 271 LEU A C 1
ATOM 2148 O O . LEU A 1 271 ? -9.672 -15.516 13.344 1 95.81 271 LEU A O 1
ATOM 2152 N N . ILE A 1 272 ? -10.391 -17.547 13.891 1 92.69 272 ILE A N 1
ATOM 2153 C CA . ILE A 1 272 ? -10.273 -18.109 12.547 1 92.69 272 ILE A CA 1
ATOM 2154 C C . ILE A 1 272 ? -11.531 -18.906 12.211 1 92.69 272 ILE A C 1
ATOM 2156 O O . ILE A 1 272 ? -12.109 -19.562 13.086 1 92.69 272 ILE A O 1
ATOM 2160 N N . ILE A 1 273 ? -11.914 -18.781 11.008 1 87.75 273 ILE A N 1
ATOM 2161 C CA . ILE A 1 273 ? -13.094 -19.531 10.578 1 87.75 273 ILE A CA 1
ATOM 2162 C C . ILE A 1 273 ? -12.758 -21.016 10.516 1 87.75 273 ILE A C 1
ATOM 2164 O O . ILE A 1 273 ? -11.734 -21.406 9.945 1 87.75 273 ILE A O 1
ATOM 2168 N N . HIS A 1 274 ? -13.641 -21.75 11.086 1 83.56 274 HIS A N 1
ATOM 2169 C CA . HIS A 1 274 ? -13.43 -23.188 11.148 1 83.56 274 HIS A CA 1
ATOM 2170 C C . HIS A 1 274 ? -13.453 -23.812 9.75 1 83.56 274 HIS A C 1
ATOM 2172 O O . HIS A 1 274 ? -14.328 -23.484 8.938 1 83.56 274 HIS A O 1
ATOM 2178 N N . GLU A 1 275 ? -12.43 -24.641 9.43 1 78.62 275 GLU A N 1
ATOM 2179 C CA . GLU A 1 275 ? -12.305 -25.391 8.188 1 78.62 275 GLU A CA 1
ATOM 2180 C C . GLU A 1 275 ? -12.203 -24.453 6.988 1 78.62 275 GLU A C 1
ATOM 2182 O O . GLU A 1 275 ? -12.805 -24.703 5.941 1 78.62 275 GLU A O 1
ATOM 2187 N N . SER A 1 276 ? -11.641 -23.328 7.223 1 80.38 276 SER A N 1
ATOM 2188 C CA . SER A 1 276 ? -11.391 -22.375 6.145 1 80.38 276 SER A CA 1
ATOM 2189 C C . SER A 1 276 ? -10.016 -22.594 5.523 1 80.38 276 SER A C 1
ATOM 2191 O O . SER A 1 276 ? -9.203 -23.359 6.047 1 80.38 276 SER A O 1
ATOM 2193 N N . SER A 1 277 ? -9.867 -21.953 4.324 1 82.44 277 SER A N 1
ATOM 2194 C CA . SER A 1 277 ? -8.562 -22.031 3.672 1 82.44 277 SER A CA 1
ATOM 2195 C C . SER A 1 277 ? -7.48 -21.391 4.535 1 82.44 277 SER A C 1
ATOM 2197 O O . SER A 1 277 ? -6.324 -21.812 4.508 1 82.44 277 SER A O 1
ATOM 2199 N N . THR A 1 278 ? -7.867 -20.453 5.332 1 87.88 278 THR A N 1
ATOM 2200 C CA . THR A 1 278 ? -6.906 -19.781 6.207 1 87.88 278 THR A CA 1
ATOM 2201 C C . THR A 1 278 ? -6.449 -20.719 7.32 1 87.88 278 THR A C 1
ATOM 2203 O O . THR A 1 278 ? -5.262 -20.766 7.648 1 87.88 278 THR A O 1
ATOM 2206 N N . GLN A 1 279 ? -7.41 -21.422 7.898 1 87.31 279 GLN A N 1
ATOM 2207 C CA . GLN A 1 279 ? -7.023 -22.406 8.906 1 87.31 279 GLN A CA 1
ATOM 2208 C C . GLN A 1 279 ? -6.07 -23.453 8.328 1 87.31 279 GLN A C 1
ATOM 2210 O O . GLN A 1 279 ? -5.082 -23.812 8.961 1 87.31 279 GLN A O 1
ATOM 2215 N N . ALA A 1 280 ? -6.391 -23.906 7.09 1 84.12 280 ALA A N 1
ATOM 2216 C CA . ALA A 1 280 ? -5.547 -24.891 6.426 1 84.12 280 ALA A CA 1
ATOM 2217 C C . ALA A 1 280 ? -4.148 -24.344 6.172 1 84.12 280 ALA A C 1
ATOM 2219 O O . ALA A 1 280 ? -3.156 -25.062 6.297 1 84.12 280 ALA A O 1
ATOM 2220 N N . GLU A 1 281 ? -4.102 -23.156 5.805 1 87.81 281 GLU A N 1
ATOM 2221 C CA . GLU A 1 281 ? -2.816 -22.516 5.535 1 87.81 281 GLU A CA 1
ATOM 2222 C C . GLU A 1 281 ? -1.97 -22.422 6.801 1 87.81 281 GLU A C 1
ATOM 2224 O O . GLU A 1 281 ? -0.764 -22.688 6.766 1 87.81 281 GLU A O 1
ATOM 2229 N N . PHE A 1 282 ? -2.596 -22.062 7.91 1 90.12 282 PHE A N 1
ATOM 2230 C CA . PHE A 1 282 ? -1.863 -21.938 9.164 1 90.12 282 PHE A CA 1
ATOM 2231 C C . PHE A 1 282 ? -1.446 -23.312 9.688 1 90.12 282 PHE A C 1
ATOM 2233 O O . PHE A 1 282 ? -0.389 -23.453 10.305 1 90.12 282 PHE A O 1
ATOM 2240 N N . GLU A 1 283 ? -2.225 -24.266 9.414 1 86.75 283 GLU A N 1
ATOM 2241 C CA . GLU A 1 283 ? -1.927 -25.625 9.867 1 86.75 283 GLU A CA 1
ATOM 2242 C C . GLU A 1 283 ? -0.787 -26.234 9.055 1 86.75 283 GLU A C 1
ATOM 2244 O O . GLU A 1 283 ? 0.104 -26.875 9.609 1 86.75 283 GLU A O 1
ATOM 2249 N N . GLU A 1 284 ? -0.804 -26 7.77 1 84.69 284 GLU A N 1
ATOM 2250 C CA . GLU A 1 284 ? 0.172 -26.641 6.891 1 84.69 284 GLU A CA 1
ATOM 2251 C C . GLU A 1 284 ? 1.476 -25.844 6.852 1 84.69 284 GLU A C 1
ATOM 2253 O O . GLU A 1 284 ? 2.539 -26.406 6.574 1 84.69 284 GLU A O 1
ATOM 2258 N N . SER A 1 285 ? 1.382 -24.641 7.125 1 85.69 285 SER A N 1
ATOM 2259 C CA . SER A 1 285 ? 2.568 -23.797 7.016 1 85.69 285 SER A CA 1
ATOM 2260 C C . SER A 1 285 ? 3.508 -24 8.195 1 85.69 285 SER A C 1
ATOM 2262 O O . SER A 1 285 ? 3.059 -24.203 9.328 1 85.69 285 SER A O 1
ATOM 2264 N N . THR A 1 286 ? 4.816 -24.062 7.875 1 83.94 286 THR A N 1
ATOM 2265 C CA . THR A 1 286 ? 5.824 -24.188 8.93 1 83.94 286 THR A CA 1
ATOM 2266 C C . THR A 1 286 ? 6.434 -22.828 9.25 1 83.94 286 THR A C 1
ATOM 2268 O O . THR A 1 286 ? 7.504 -22.75 9.852 1 83.94 286 THR A O 1
ATOM 2271 N N . HIS A 1 287 ? 5.738 -21.859 8.781 1 83.75 287 HIS A N 1
ATOM 2272 C CA . HIS A 1 287 ? 6.137 -20.5 9.133 1 83.75 287 HIS A CA 1
ATOM 2273 C C . HIS A 1 287 ? 6.012 -20.25 10.633 1 83.75 287 HIS A C 1
ATOM 2275 O O . HIS A 1 287 ? 4.98 -20.562 11.234 1 83.75 287 HIS A O 1
ATOM 2281 N N . PRO A 1 288 ? 6.969 -19.688 11.234 1 83.81 288 PRO A N 1
ATOM 2282 C CA . PRO A 1 288 ? 6.938 -19.531 12.688 1 83.81 288 PRO A CA 1
ATOM 2283 C C . PRO A 1 288 ? 5.781 -18.641 13.156 1 83.81 288 PRO A C 1
ATOM 2285 O O . PRO A 1 288 ? 5.152 -18.938 14.18 1 83.81 288 PRO A O 1
ATOM 2288 N N . THR A 1 289 ? 5.535 -17.609 12.438 1 86.38 289 THR A N 1
ATOM 2289 C CA . THR A 1 289 ? 4.434 -16.734 12.812 1 86.38 289 THR A CA 1
ATOM 2290 C C . THR A 1 289 ? 3.096 -17.453 12.688 1 86.38 289 THR A C 1
ATOM 2292 O O . THR A 1 289 ? 2.238 -17.344 13.57 1 86.38 289 THR A O 1
ATOM 2295 N N . PHE A 1 290 ? 2.957 -18.188 11.648 1 90 290 PHE A N 1
ATOM 2296 C CA . PHE A 1 290 ? 1.706 -18.906 11.422 1 90 290 PHE A CA 1
ATOM 2297 C C . PHE A 1 290 ? 1.553 -20.062 12.414 1 90 290 PHE A C 1
ATOM 2299 O O . PHE A 1 290 ? 0.448 -20.328 12.891 1 90 290 PHE A O 1
ATOM 2306 N N . GLN A 1 291 ? 2.621 -20.656 12.75 1 89.06 291 GLN A N 1
ATOM 2307 C CA . GLN A 1 291 ? 2.574 -21.781 13.68 1 89.06 291 GLN A CA 1
ATOM 2308 C C . GLN A 1 291 ? 2.213 -21.312 15.094 1 89.06 291 GLN A C 1
ATOM 2310 O O . GLN A 1 291 ? 1.473 -21.984 15.805 1 89.06 291 GLN A O 1
ATOM 2315 N N . LYS A 1 292 ? 2.705 -20.188 15.453 1 90.56 292 LYS A N 1
ATOM 2316 C CA . LYS A 1 292 ? 2.375 -19.656 16.766 1 90.56 292 LYS A CA 1
ATOM 2317 C C . LYS A 1 292 ? 0.889 -19.328 16.875 1 90.56 292 LYS A C 1
ATOM 2319 O O . LYS A 1 292 ? 0.269 -19.578 17.922 1 90.56 292 LYS A O 1
ATOM 2324 N N . VAL A 1 293 ? 0.395 -18.797 15.852 1 93.06 293 VAL A N 1
ATOM 2325 C CA . VAL A 1 293 ? -1.033 -18.5 15.852 1 93.06 293 VAL A CA 1
ATOM 2326 C C . VAL A 1 293 ? -1.836 -19.797 15.883 1 93.06 293 VAL A C 1
ATOM 2328 O O . VAL A 1 293 ? -2.812 -19.906 16.625 1 93.06 293 VAL A O 1
ATOM 2331 N N . PHE A 1 294 ? -1.402 -20.719 15.125 1 91.88 294 PHE A N 1
ATOM 2332 C CA . PHE A 1 294 ? -2.127 -21.984 15.055 1 91.88 294 PHE A CA 1
ATOM 2333 C C . PHE A 1 294 ? -2.049 -22.719 16.391 1 91.88 294 PHE A C 1
ATOM 2335 O O . PHE A 1 294 ? -3.006 -23.375 16.797 1 91.88 294 PHE A O 1
ATOM 2342 N N . GLU A 1 295 ? -0.993 -22.672 17.047 1 92.44 295 GLU A N 1
ATOM 2343 C CA . GLU A 1 295 ? -0.859 -23.297 18.359 1 92.44 295 GLU A CA 1
ATOM 2344 C C . GLU A 1 295 ? -1.827 -22.688 19.359 1 92.44 295 GLU A C 1
ATOM 2346 O O . GLU A 1 295 ? -2.402 -23.391 20.188 1 92.44 295 GLU A O 1
ATOM 2351 N N . ARG A 1 296 ? -2.037 -21.469 19.203 1 93.81 296 ARG A N 1
ATOM 2352 C CA . ARG A 1 296 ? -2.98 -20.797 20.094 1 93.81 296 ARG A CA 1
ATOM 2353 C C . ARG A 1 296 ? -4.41 -21.234 19.797 1 93.81 296 ARG A C 1
ATOM 2355 O O . ARG A 1 296 ? -5.203 -21.438 20.719 1 93.81 296 ARG A O 1
ATOM 2362 N N . VAL A 1 297 ? -4.664 -21.344 18.609 1 91.75 297 VAL A N 1
ATOM 2363 C CA . VAL A 1 297 ? -6.004 -21.766 18.203 1 91.75 297 VAL A CA 1
ATOM 2364 C C . VAL A 1 297 ? -6.223 -23.234 18.562 1 91.75 297 VAL A C 1
ATOM 2366 O O . VAL A 1 297 ? -7.324 -23.625 18.969 1 91.75 297 VAL A O 1
ATOM 2369 N N . LYS A 1 298 ? -5.207 -24.016 18.438 1 90.31 298 LYS A N 1
ATOM 2370 C CA . LYS A 1 298 ? -5.301 -25.422 18.781 1 90.31 298 LYS A CA 1
ATOM 2371 C C . LYS A 1 298 ? -5.508 -25.609 20.281 1 90.31 298 LYS A C 1
ATOM 2373 O O . LYS A 1 298 ? -6.246 -26.516 20.703 1 90.31 298 LYS A O 1
ATOM 2378 N N . ALA A 1 299 ? -4.965 -24.766 21.031 1 93.19 299 ALA A N 1
ATOM 2379 C CA . ALA A 1 299 ? -5.082 -24.844 22.484 1 93.19 299 ALA A CA 1
ATOM 2380 C C . ALA A 1 299 ? -6.469 -24.406 22.953 1 93.19 299 ALA A C 1
ATOM 2382 O O . ALA A 1 299 ? -6.965 -24.875 23.969 1 93.19 299 ALA A O 1
ATOM 2383 N N . ASN A 1 300 ? -7.074 -23.531 22.219 1 93.31 300 ASN A N 1
ATOM 2384 C CA . ASN A 1 300 ? -8.406 -23.031 22.547 1 93.31 300 ASN A CA 1
ATOM 2385 C C . ASN A 1 300 ? -9.359 -23.156 21.359 1 93.31 300 ASN A C 1
ATOM 2387 O O . ASN A 1 300 ? -9.531 -22.203 20.609 1 93.31 300 ASN A O 1
ATOM 2391 N N . PRO A 1 301 ? -10.078 -24.188 21.297 1 91.5 301 PRO A N 1
ATOM 2392 C CA . PRO A 1 301 ? -10.953 -24.406 20.141 1 91.5 301 PRO A CA 1
ATOM 2393 C C . PRO A 1 301 ? -12.102 -23.406 20.078 1 91.5 301 PRO A C 1
ATOM 2395 O O . PRO A 1 301 ? -12.797 -23.312 19.062 1 91.5 301 PRO A O 1
ATOM 2398 N N . LYS A 1 302 ? -12.305 -22.594 21.094 1 90.62 302 LYS A N 1
ATOM 2399 C CA . LYS A 1 302 ? -13.336 -21.562 21.062 1 90.62 302 LYS A CA 1
ATOM 2400 C C . LYS A 1 302 ? -12.977 -20.453 20.094 1 90.62 302 LYS A C 1
ATOM 2402 O O . LYS A 1 302 ? -13.844 -19.656 19.688 1 90.62 302 LYS A O 1
ATOM 2407 N N . LEU A 1 303 ? -11.75 -20.469 19.734 1 93.56 303 LEU A N 1
ATOM 2408 C CA . LEU A 1 303 ? -11.281 -19.438 18.812 1 93.56 303 LEU A CA 1
ATOM 2409 C C . LEU A 1 303 ? -11.633 -19.797 17.359 1 93.56 303 LEU A C 1
ATOM 2411 O O . LEU A 1 303 ? -11.523 -18.953 16.469 1 93.56 303 LEU A O 1
ATOM 2415 N N . LEU A 1 304 ? -12.078 -20.984 17.156 1 90.31 304 LEU A N 1
ATOM 2416 C CA . LEU A 1 304 ? -12.57 -21.391 15.844 1 90.31 304 LEU A CA 1
ATOM 2417 C C . LEU A 1 304 ? -14.062 -21.109 15.719 1 90.31 304 LEU A C 1
ATOM 2419 O O . LEU A 1 304 ? -14.875 -21.641 16.469 1 90.31 304 LEU A O 1
ATOM 2423 N N . VAL A 1 305 ? -14.359 -20.266 14.766 1 89.06 305 VAL A N 1
ATOM 2424 C CA . VAL A 1 305 ? -15.734 -19.812 14.586 1 89.06 305 VAL A CA 1
ATOM 2425 C C . VAL A 1 305 ? -16.359 -20.516 13.383 1 89.06 305 VAL A C 1
ATOM 2427 O O . VAL A 1 305 ? -15.711 -20.656 12.336 1 89.06 305 VAL A O 1
ATOM 2430 N N . PRO A 1 306 ? -17.578 -20.922 13.57 1 82.25 306 PRO A N 1
ATOM 2431 C CA . PRO A 1 306 ? -18.25 -21.531 12.422 1 82.25 306 PRO A CA 1
ATOM 2432 C C . PRO A 1 306 ? -18.578 -20.531 11.32 1 82.25 306 PRO A C 1
ATOM 2434 O O . PRO A 1 306 ? -18.859 -19.359 11.602 1 82.25 306 PRO A O 1
ATOM 2437 N N . SER A 1 307 ? -18.531 -20.922 10.125 1 76.94 307 SER A N 1
ATOM 2438 C CA . SER A 1 307 ? -18.766 -20.078 8.961 1 76.94 307 SER A CA 1
ATOM 2439 C C . SER A 1 307 ? -20.188 -19.562 8.906 1 76.94 307 SER A C 1
ATOM 2441 O O . SER A 1 307 ? -20.469 -18.547 8.266 1 76.94 307 SER A O 1
ATOM 2443 N N . SER A 1 308 ? -21.125 -20.25 9.594 1 73.06 308 SER A N 1
ATOM 2444 C CA . SER A 1 308 ? -22.531 -19.891 9.562 1 73.06 308 SER A CA 1
ATOM 2445 C C . SER A 1 308 ? -22.828 -18.75 10.523 1 73.06 308 SER A C 1
ATOM 2447 O O . SER A 1 308 ? -23.875 -18.094 10.414 1 73.06 308 SER A O 1
ATOM 2449 N N . SER A 1 309 ? -21.906 -18.406 11.289 1 77.44 309 SER A N 1
ATOM 2450 C CA . SER A 1 309 ? -22.156 -17.359 12.289 1 77.44 309 SER A CA 1
ATOM 2451 C C . SER A 1 309 ? -21.953 -15.977 11.695 1 77.44 309 SER A C 1
ATOM 2453 O O . SER A 1 309 ? -21.375 -15.828 10.617 1 77.44 309 SER A O 1
ATOM 2455 N N . ASP A 1 310 ? -22.703 -15.094 12.32 1 85.75 310 ASP A N 1
ATOM 2456 C CA . ASP A 1 310 ? -22.438 -13.695 11.992 1 85.75 310 ASP A CA 1
ATOM 2457 C C . ASP A 1 310 ? -21.062 -13.266 12.5 1 85.75 310 ASP A C 1
ATOM 2459 O O . ASP A 1 310 ? -20.891 -12.977 13.688 1 85.75 310 ASP A O 1
ATOM 2463 N N . LEU A 1 311 ? -20.172 -13.242 11.562 1 89.56 311 LEU A N 1
ATOM 2464 C CA . LEU A 1 311 ? -18.75 -13.055 11.875 1 89.56 311 LEU A CA 1
ATOM 2465 C C . LEU A 1 311 ? -18.516 -11.711 12.555 1 89.56 311 LEU A C 1
ATOM 2467 O O . LEU A 1 311 ? -17.688 -11.594 13.453 1 89.56 311 LEU A O 1
ATOM 2471 N N . ILE A 1 312 ? -19.281 -10.688 12.18 1 92.12 312 ILE A N 1
ATOM 2472 C CA . ILE A 1 312 ? -19.078 -9.359 12.758 1 92.12 312 ILE A CA 1
ATOM 2473 C C . ILE A 1 312 ? -19.609 -9.328 14.18 1 92.12 312 ILE A C 1
ATOM 2475 O O . ILE A 1 312 ? -19.016 -8.703 15.062 1 92.12 312 ILE A O 1
ATOM 2479 N N . GLU A 1 313 ? -20.688 -9.992 14.445 1 93.38 313 GLU A N 1
ATOM 2480 C CA . GLU A 1 313 ? -21.234 -10.039 15.805 1 93.38 313 GLU A CA 1
ATOM 2481 C C . GLU A 1 313 ? -20.281 -10.797 16.734 1 93.38 313 GLU A C 1
ATOM 2483 O O . GLU A 1 313 ? -20.125 -10.414 17.906 1 93.38 313 GLU A O 1
ATOM 2488 N N . VAL A 1 314 ? -19.719 -11.844 16.219 1 93.5 314 VAL A N 1
ATOM 2489 C CA . VAL A 1 314 ? -18.75 -12.602 17 1 93.5 314 VAL A CA 1
ATOM 2490 C C . VAL A 1 314 ? -17.531 -11.734 17.297 1 93.5 314 VAL A C 1
ATOM 2492 O O . VAL A 1 314 ? -17 -11.758 18.406 1 93.5 314 VAL A O 1
ATOM 2495 N N . LEU A 1 315 ? -17.078 -11.023 16.312 1 94.44 315 LEU A N 1
ATOM 2496 C CA . LEU A 1 315 ? -15.93 -10.125 16.453 1 94.44 315 LEU A CA 1
ATOM 2497 C C . LEU A 1 315 ? -16.188 -9.07 17.531 1 94.44 315 LEU A C 1
ATOM 2499 O O . LEU A 1 315 ? -15.305 -8.758 18.312 1 94.44 315 LEU A O 1
ATOM 2503 N N . LEU A 1 316 ? -17.469 -8.609 17.594 1 94 316 LEU A N 1
ATOM 2504 C CA . LEU A 1 316 ? -17.812 -7.504 18.469 1 94 316 LEU A CA 1
ATOM 2505 C C . LEU A 1 316 ? -18.156 -8.016 19.875 1 94 316 LEU A C 1
ATOM 2507 O O . LEU A 1 316 ? -18.312 -7.223 20.797 1 94 316 LEU A O 1
ATOM 2511 N N . SER A 1 317 ? -18.25 -9.266 20.109 1 92.62 317 SER A N 1
ATOM 2512 C CA . SER A 1 317 ? -18.594 -9.82 21.406 1 92.62 317 SER A CA 1
ATOM 2513 C C . SER A 1 317 ? -17.516 -9.547 22.438 1 92.62 317 SER A C 1
ATOM 2515 O O . SER A 1 317 ? -17.797 -9.375 23.625 1 92.62 317 SER A O 1
ATOM 2517 N N . ASP A 1 318 ? -16.297 -9.523 21.984 1 91.38 318 ASP A N 1
ATOM 2518 C CA . ASP A 1 318 ? -15.133 -9.211 22.812 1 91.38 318 ASP A CA 1
ATOM 2519 C C . ASP A 1 318 ? -14.211 -8.203 22.125 1 91.38 318 ASP A C 1
ATOM 2521 O O . ASP A 1 318 ? -13.898 -8.352 20.953 1 91.38 318 ASP A O 1
ATOM 2525 N N . PRO A 1 319 ? -13.781 -7.203 22.875 1 88 319 PRO A N 1
ATOM 2526 C CA . PRO A 1 319 ? -12.922 -6.184 22.266 1 88 319 PRO A CA 1
ATOM 2527 C C . PRO A 1 319 ? -11.523 -6.707 21.938 1 88 319 PRO A C 1
ATOM 2529 O O . PRO A 1 319 ? -10.789 -6.086 21.172 1 88 319 PRO A O 1
ATOM 2532 N N . HIS A 1 320 ? -11.172 -7.812 22.438 1 91 320 HIS A N 1
ATOM 2533 C CA . HIS A 1 320 ? -9.836 -8.352 22.188 1 91 320 HIS A CA 1
ATOM 2534 C C . HIS A 1 320 ? -9.867 -9.414 21.094 1 91 320 HIS A C 1
ATOM 2536 O O . HIS A 1 320 ? -8.859 -10.07 20.844 1 91 320 HIS A O 1
ATOM 2542 N N . HIS A 1 321 ? -10.992 -9.5 20.453 1 94.25 321 HIS A N 1
ATOM 2543 C CA . HIS A 1 321 ? -11.109 -10.438 19.328 1 94.25 321 HIS A CA 1
ATOM 2544 C C . HIS A 1 321 ? -10.578 -9.828 18.047 1 94.25 321 HIS A C 1
ATOM 2546 O O . HIS A 1 321 ? -10.797 -8.648 17.766 1 94.25 321 HIS A O 1
ATOM 2552 N N . VAL A 1 322 ? -9.844 -10.578 17.359 1 95.88 322 VAL A N 1
ATOM 2553 C CA . VAL A 1 322 ? -9.438 -10.234 16 1 95.88 322 VAL A CA 1
ATOM 2554 C C . VAL A 1 322 ? -9.742 -11.398 15.062 1 95.88 322 VAL A C 1
ATOM 2556 O O . VAL A 1 322 ? -9.57 -12.562 15.43 1 95.88 322 VAL A O 1
ATOM 2559 N N . LEU A 1 323 ? -10.25 -11.086 13.977 1 95.62 323 LEU A N 1
ATOM 2560 C CA . LEU A 1 323 ? -10.602 -12.133 13.023 1 95.62 323 LEU A CA 1
ATOM 2561 C C . LEU A 1 323 ? -9.633 -12.141 11.844 1 95.62 323 LEU A C 1
ATOM 2563 O O . LEU A 1 323 ? -9.461 -11.125 11.172 1 95.62 323 LEU A O 1
ATOM 2567 N N . ILE A 1 324 ? -8.961 -13.289 11.656 1 94.81 324 ILE A N 1
ATOM 2568 C CA . ILE A 1 324 ? -8.016 -13.461 10.562 1 94.81 324 ILE A CA 1
ATOM 2569 C C . ILE A 1 324 ? -8.68 -14.219 9.422 1 94.81 324 ILE A C 1
ATOM 2571 O O . ILE A 1 324 ? -9.109 -15.359 9.586 1 94.81 324 ILE A O 1
ATOM 2575 N N . MET A 1 325 ? -8.789 -13.602 8.273 1 91.5 325 MET A N 1
ATOM 2576 C CA . MET A 1 325 ? -9.438 -14.211 7.113 1 91.5 325 MET A CA 1
ATOM 2577 C C . MET A 1 325 ? -8.953 -13.578 5.816 1 91.5 325 MET A C 1
ATOM 2579 O O . MET A 1 325 ? -8.047 -12.734 5.836 1 91.5 325 MET A O 1
ATOM 2583 N N . SER A 1 326 ? -9.461 -14.117 4.75 1 89 326 SER A N 1
ATOM 2584 C CA . SER A 1 326 ? -9.117 -13.547 3.451 1 89 326 SER A CA 1
ATOM 2585 C C . SER A 1 326 ? -9.664 -12.125 3.309 1 89 326 SER A C 1
ATOM 2587 O O . SER A 1 326 ? -10.734 -11.812 3.832 1 89 326 SER A O 1
ATOM 2589 N N . HIS A 1 327 ? -8.898 -11.328 2.605 1 87.81 327 HIS A N 1
ATOM 2590 C CA . HIS A 1 327 ? -9.289 -9.938 2.424 1 87.81 327 HIS A CA 1
ATOM 2591 C C . HIS A 1 327 ? -10.625 -9.828 1.691 1 87.81 327 HIS A C 1
ATOM 2593 O O . HIS A 1 327 ? -11.477 -9.016 2.062 1 87.81 327 HIS A O 1
ATOM 2599 N N . LEU A 1 328 ? -10.82 -10.57 0.722 1 83.94 328 LEU A N 1
ATOM 2600 C CA . LEU A 1 328 ? -12.039 -10.539 -0.075 1 83.94 328 LEU A CA 1
ATOM 2601 C C . LEU A 1 328 ? -13.25 -10.914 0.77 1 83.94 328 LEU A C 1
ATOM 2603 O O . LEU A 1 328 ? -14.312 -10.297 0.658 1 83.94 328 LEU A O 1
ATOM 2607 N N . LEU A 1 329 ? -13.047 -11.898 1.534 1 85.12 329 LEU A N 1
ATOM 2608 C CA . LEU A 1 329 ? -14.141 -12.336 2.396 1 85.12 329 LEU A CA 1
ATOM 2609 C C . LEU A 1 329 ? -14.438 -11.289 3.467 1 85.12 329 LEU A C 1
ATOM 2611 O O . LEU A 1 329 ? -15.602 -11.031 3.791 1 85.12 329 LEU A O 1
ATOM 2615 N N . ALA A 1 330 ? -13.406 -10.758 4.074 1 88 330 ALA A N 1
ATOM 2616 C CA . ALA A 1 330 ? -13.586 -9.719 5.09 1 88 330 ALA A CA 1
ATOM 2617 C C . ALA A 1 330 ? -14.32 -8.508 4.516 1 88 330 ALA A C 1
ATOM 2619 O O . ALA A 1 330 ? -15.234 -7.977 5.145 1 88 330 ALA A O 1
ATOM 2620 N N . ASP A 1 331 ? -13.938 -8.086 3.373 1 85.5 331 ASP A N 1
ATOM 2621 C CA . ASP A 1 331 ? -14.57 -6.945 2.717 1 85.5 331 ASP A CA 1
ATOM 2622 C C . ASP A 1 331 ? -16.047 -7.227 2.438 1 85.5 331 ASP A C 1
ATOM 2624 O O . ASP A 1 331 ? -16.891 -6.34 2.576 1 85.5 331 ASP A O 1
ATOM 2628 N N . SER A 1 332 ? -16.297 -8.43 2.016 1 83.38 332 SER A N 1
ATOM 2629 C CA . SER A 1 332 ? -17.672 -8.812 1.739 1 83.38 332 SER A CA 1
ATOM 2630 C C . SER A 1 332 ? -18.531 -8.789 3.008 1 83.38 332 SER A C 1
ATOM 2632 O O . SER A 1 332 ? -19.672 -8.328 2.992 1 83.38 332 SER A O 1
ATOM 2634 N N . GLU A 1 333 ? -18 -9.273 4.062 1 86.44 333 GLU A N 1
ATOM 2635 C CA . GLU A 1 333 ? -18.719 -9.305 5.332 1 86.44 333 GLU A CA 1
ATOM 2636 C C . GLU A 1 333 ? -18.953 -7.895 5.863 1 86.44 333 GLU A C 1
ATOM 2638 O O . GLU A 1 333 ? -20.016 -7.605 6.422 1 86.44 333 GLU A O 1
ATOM 2643 N N . ILE A 1 334 ? -18 -7.078 5.789 1 87.94 334 ILE A N 1
ATOM 2644 C CA . ILE A 1 334 ? -18.125 -5.703 6.258 1 87.94 334 ILE A CA 1
ATOM 2645 C C . ILE A 1 334 ? -19.188 -4.977 5.434 1 87.94 334 ILE A C 1
ATOM 2647 O O . ILE A 1 334 ? -19.969 -4.199 5.973 1 87.94 334 ILE A O 1
ATOM 2651 N N . GLU A 1 335 ? -19.156 -5.207 4.164 1 83.94 335 GLU A N 1
ATOM 2652 C CA . GLU A 1 335 ? -20.156 -4.586 3.305 1 83.94 335 GLU A CA 1
ATOM 2653 C C . GLU A 1 335 ? -21.562 -5.047 3.674 1 83.94 335 GLU A C 1
ATOM 2655 O O . GLU A 1 335 ? -22.5 -4.242 3.695 1 83.94 335 GLU A O 1
ATOM 2660 N N . LYS A 1 336 ? -21.688 -6.312 3.822 1 83.12 336 LYS A N 1
ATOM 2661 C CA . LYS A 1 336 ? -22.984 -6.859 4.211 1 83.12 336 LYS A CA 1
ATOM 2662 C C . LYS A 1 336 ? -23.469 -6.242 5.52 1 83.12 336 LYS A C 1
ATOM 2664 O O . LYS A 1 336 ? -24.641 -5.875 5.641 1 83.12 336 LYS A O 1
ATOM 2669 N N . ASP A 1 337 ? -22.594 -6.152 6.457 1 86.12 337 ASP A N 1
ATOM 2670 C CA . ASP A 1 337 ? -22.953 -5.566 7.746 1 86.12 337 ASP A CA 1
ATOM 2671 C C . ASP A 1 337 ? -23.266 -4.082 7.605 1 86.12 337 ASP A C 1
ATOM 2673 O O . ASP A 1 337 ? -24.203 -3.58 8.234 1 86.12 337 ASP A O 1
ATOM 2677 N N . PHE A 1 338 ? -22.516 -3.375 6.82 1 85.06 338 PHE A N 1
ATOM 2678 C CA . PHE A 1 338 ? -22.719 -1.949 6.598 1 85.06 338 PHE A CA 1
ATOM 2679 C C . PHE A 1 338 ? -24.078 -1.7 5.953 1 85.06 338 PHE A C 1
ATOM 2681 O O . PHE A 1 338 ? -24.75 -0.716 6.27 1 85.06 338 PHE A O 1
ATOM 2688 N N . ARG A 1 339 ? -24.438 -2.539 5.102 1 80.25 339 ARG A N 1
ATOM 2689 C CA . ARG A 1 339 ? -25.734 -2.393 4.438 1 80.25 339 ARG A CA 1
ATOM 2690 C C . ARG A 1 339 ? -26.891 -2.605 5.418 1 80.25 339 ARG A C 1
ATOM 2692 O O . ARG A 1 339 ? -27.938 -1.964 5.305 1 80.25 339 ARG A O 1
ATOM 2699 N N . LYS A 1 340 ? -26.656 -3.471 6.344 1 83.94 340 LYS A N 1
ATOM 2700 C CA . LYS A 1 340 ? -27.703 -3.785 7.316 1 83.94 340 LYS A CA 1
ATOM 2701 C C . LYS A 1 340 ? -27.781 -2.721 8.406 1 83.94 340 LYS A C 1
ATOM 2703 O O . LYS A 1 340 ? -28.859 -2.248 8.75 1 83.94 340 LYS A O 1
ATOM 2708 N N . LYS A 1 341 ? -26.656 -2.355 8.922 1 85.06 341 LYS A N 1
ATOM 2709 C CA . LYS A 1 341 ? -26.641 -1.492 10.094 1 85.06 341 LYS A CA 1
ATOM 2710 C C . LYS A 1 341 ? -26.328 -0.048 9.711 1 85.06 341 LYS A C 1
ATOM 2712 O O . LYS A 1 341 ? -26.547 0.873 10.5 1 85.06 341 LYS A O 1
ATOM 2717 N N . ARG A 1 342 ? -25.75 0.3 8.57 1 79.75 342 ARG A N 1
ATOM 2718 C CA . ARG A 1 342 ? -25.438 1.613 8.016 1 79.75 342 ARG A CA 1
ATOM 2719 C C . ARG A 1 342 ? -24.359 2.309 8.844 1 79.75 342 ARG A C 1
ATOM 2721 O O . ARG A 1 342 ? -24.297 3.539 8.883 1 79.75 342 ARG A O 1
ATOM 2728 N N . ILE A 1 343 ? -23.656 1.548 9.656 1 81.31 343 ILE A N 1
ATOM 2729 C CA . ILE A 1 343 ? -22.516 2.039 10.422 1 81.31 343 ILE A CA 1
ATOM 2730 C C . ILE A 1 343 ? -21.344 1.066 10.289 1 81.31 343 ILE A C 1
ATOM 2732 O O . ILE A 1 343 ? -21.547 -0.148 10.211 1 81.31 343 ILE A O 1
ATOM 2736 N N . CYS A 1 344 ? -20.25 1.674 10.156 1 83.62 344 CYS A N 1
ATOM 2737 C CA . CYS A 1 344 ? -19.047 0.836 10.109 1 83.62 344 CYS A CA 1
ATOM 2738 C C . CYS A 1 344 ? -18.703 0.311 11.492 1 83.62 344 CYS A C 1
ATOM 2740 O O . CYS A 1 344 ? -18.281 1.075 12.367 1 83.62 344 CYS A O 1
ATOM 2742 N N . ARG A 1 345 ? -18.859 -0.879 11.758 1 89.12 345 ARG A N 1
ATOM 2743 C CA . ARG A 1 345 ? -18.594 -1.488 13.062 1 89.12 345 ARG A CA 1
ATOM 2744 C C . ARG A 1 345 ? -17.25 -2.223 13.062 1 89.12 345 ARG A C 1
ATOM 2746 O O . ARG A 1 345 ? -16.703 -2.518 14.125 1 89.12 345 ARG A O 1
ATOM 2753 N N . ALA A 1 346 ? -16.781 -2.627 11.836 1 90.12 346 ALA A N 1
ATOM 2754 C CA . ALA A 1 346 ? -15.516 -3.344 11.711 1 90.12 346 ALA A CA 1
ATOM 2755 C C . ALA A 1 346 ? -14.68 -2.777 10.562 1 90.12 346 ALA A C 1
ATOM 2757 O O . ALA A 1 346 ? -15.211 -2.123 9.664 1 90.12 346 ALA A O 1
ATOM 2758 N N . THR A 1 347 ? -13.383 -2.965 10.688 1 88.75 347 THR A N 1
ATOM 2759 C CA . THR A 1 347 ? -12.461 -2.531 9.641 1 88.75 347 THR A CA 1
ATOM 2760 C C . THR A 1 347 ? -11.32 -3.535 9.477 1 88.75 347 THR A C 1
ATOM 2762 O O . THR A 1 347 ? -11.164 -4.445 10.289 1 88.75 347 THR A O 1
ATOM 2765 N N . ILE A 1 348 ? -10.656 -3.453 8.32 1 89.62 348 ILE A N 1
ATOM 2766 C CA . ILE A 1 348 ? -9.516 -4.309 8.016 1 89.62 348 ILE A CA 1
ATOM 2767 C C . ILE A 1 348 ? -8.211 -3.545 8.258 1 89.62 348 ILE A C 1
ATOM 2769 O O . ILE A 1 348 ? -8.094 -2.379 7.871 1 89.62 348 ILE A O 1
ATOM 2773 N N . LEU A 1 349 ? -7.305 -4.234 8.938 1 86.12 349 LEU A N 1
ATOM 2774 C CA . LEU A 1 349 ? -6 -3.623 9.156 1 86.12 349 LEU A CA 1
ATOM 2775 C C . LEU A 1 349 ? -5.285 -3.369 7.832 1 86.12 349 LEU A C 1
ATOM 2777 O O . LEU A 1 349 ? -5.355 -4.195 6.918 1 86.12 349 LEU A O 1
ATOM 2781 N N . PRO A 1 350 ? -4.617 -2.246 7.75 1 77.31 350 PRO A N 1
ATOM 2782 C CA . PRO A 1 350 ? -3.938 -1.93 6.492 1 77.31 350 PRO A CA 1
ATOM 2783 C C . PRO A 1 350 ? -2.764 -2.861 6.203 1 77.31 350 PRO A C 1
ATOM 2785 O O . PRO A 1 350 ? -2.467 -3.146 5.043 1 77.31 350 PRO A O 1
ATOM 2788 N N . LYS A 1 351 ? -2.074 -3.283 7.227 1 79.38 351 LYS A N 1
ATOM 2789 C CA . LYS A 1 351 ? -0.97 -4.215 7.012 1 79.38 351 LYS A CA 1
ATOM 2790 C C . LYS A 1 351 ? -1.479 -5.641 6.848 1 79.38 351 LYS A C 1
ATOM 2792 O O . LYS A 1 351 ? -2.166 -6.168 7.727 1 79.38 351 LYS A O 1
ATOM 2797 N N . CYS A 1 352 ? -1.181 -6.148 5.715 1 84.94 352 CYS A N 1
ATOM 2798 C CA . CYS A 1 352 ? -1.639 -7.512 5.473 1 84.94 352 CYS A CA 1
ATOM 2799 C C . CYS A 1 352 ? -0.695 -8.523 6.109 1 84.94 352 CYS A C 1
ATOM 2801 O O . CYS A 1 352 ? 0.448 -8.195 6.434 1 84.94 352 CYS A O 1
ATOM 2803 N N . VAL A 1 353 ? -1.257 -9.672 6.379 1 87.12 353 VAL A N 1
ATOM 2804 C CA . VAL A 1 353 ? -0.483 -10.758 6.965 1 87.12 353 VAL A CA 1
ATOM 2805 C C . VAL A 1 353 ? 0.378 -11.422 5.895 1 87.12 353 VAL A C 1
ATOM 2807 O O . VAL A 1 353 ? 1.583 -11.602 6.082 1 87.12 353 VAL A O 1
ATOM 2810 N N . ASN A 1 354 ? -0.266 -11.773 4.816 1 84.62 354 ASN A N 1
ATOM 2811 C CA . ASN A 1 354 ? 0.411 -12.445 3.711 1 84.62 354 ASN A CA 1
ATOM 2812 C C . ASN A 1 354 ? -0.365 -12.289 2.404 1 84.62 354 ASN A C 1
ATOM 2814 O O . ASN A 1 354 ? -1.596 -12.211 2.414 1 84.62 354 ASN A O 1
ATOM 2818 N N . VAL A 1 355 ? 0.479 -12.227 1.338 1 83 355 VAL A N 1
ATOM 2819 C CA . VAL A 1 355 ? -0.154 -12.188 0.024 1 83 355 VAL A CA 1
ATOM 2820 C C . VAL A 1 355 ? -0.402 -13.609 -0.472 1 83 355 VAL A C 1
ATOM 2822 O O . VAL A 1 355 ? 0.468 -14.477 -0.355 1 83 355 VAL A O 1
ATOM 2825 N N . ARG A 1 356 ? -1.623 -13.766 -0.938 1 83.5 356 ARG A N 1
ATOM 2826 C CA . ARG A 1 356 ? -2.041 -15.086 -1.396 1 83.5 356 ARG A CA 1
ATOM 2827 C C . ARG A 1 356 ? -2.42 -15.062 -2.873 1 83.5 356 ARG A C 1
ATOM 2829 O O . ARG A 1 356 ? -3.08 -14.125 -3.332 1 83.5 356 ARG A O 1
ATOM 2836 N N . THR A 1 357 ? -1.852 -16.078 -3.561 1 85.25 357 THR A N 1
ATOM 2837 C CA . THR A 1 357 ? -2.283 -16.281 -4.941 1 85.25 357 THR A CA 1
ATOM 2838 C C . THR A 1 357 ? -3.254 -17.453 -5.035 1 85.25 357 THR A C 1
ATOM 2840 O O . THR A 1 357 ? -2.98 -18.531 -4.512 1 85.25 357 THR A O 1
ATOM 2843 N N . ASN A 1 358 ? -4.316 -17.219 -5.578 1 89.5 358 ASN A N 1
ATOM 2844 C CA . ASN A 1 358 ? -5.348 -18.25 -5.723 1 89.5 358 ASN A CA 1
ATOM 2845 C C . ASN A 1 358 ? -5.41 -18.781 -7.148 1 89.5 358 ASN A C 1
ATOM 2847 O O . ASN A 1 358 ? -5.27 -18.016 -8.109 1 89.5 358 ASN A O 1
ATOM 2851 N N . SER A 1 359 ? -5.547 -20.109 -7.188 1 92.56 359 SER A N 1
ATOM 2852 C CA . SER A 1 359 ? -5.621 -20.797 -8.469 1 92.56 359 SER A CA 1
ATOM 2853 C C . SER A 1 359 ? -6.82 -21.734 -8.516 1 92.56 359 SER A C 1
ATOM 2855 O O . SER A 1 359 ? -7.508 -21.922 -7.512 1 92.56 359 SER A O 1
ATOM 2857 N N . LEU A 1 360 ? -7.102 -22.234 -9.68 1 93.19 360 LEU A N 1
ATOM 2858 C CA . LEU A 1 360 ? -8.148 -23.234 -9.875 1 93.19 360 LEU A CA 1
ATOM 2859 C C . LEU A 1 360 ? -7.566 -24.641 -9.781 1 93.19 360 LEU A C 1
ATOM 2861 O O . LEU A 1 360 ? -6.348 -24.828 -9.883 1 93.19 360 LEU A O 1
ATOM 2865 N N . PHE A 1 361 ? -8.484 -25.562 -9.523 1 93.56 361 PHE A N 1
ATOM 2866 C CA . PHE A 1 361 ? -8.055 -26.953 -9.367 1 93.56 361 PHE A CA 1
ATOM 2867 C C . PHE A 1 361 ? -8.734 -27.844 -10.398 1 93.56 361 PHE A C 1
ATOM 2869 O O . PHE A 1 361 ? -9.914 -27.672 -10.703 1 93.56 361 PHE A O 1
ATOM 2876 N N . LEU A 1 362 ? -7.934 -28.719 -10.945 1 95.56 362 LEU A N 1
ATOM 2877 C CA . LEU A 1 362 ? -8.422 -29.75 -11.859 1 95.56 362 LEU A CA 1
ATOM 2878 C C . LEU A 1 362 ? -8.016 -31.141 -11.398 1 95.56 362 LEU A C 1
ATOM 2880 O O . LEU A 1 362 ? -7.234 -31.281 -10.453 1 95.56 362 LEU A O 1
ATOM 2884 N N . GLN A 1 363 ? -8.664 -32.156 -12.07 1 94.44 363 GLN A N 1
ATOM 2885 C CA . GLN A 1 363 ? -8.266 -33.531 -11.773 1 94.44 363 GLN A CA 1
ATOM 2886 C C . GLN A 1 363 ? -6.801 -33.781 -12.109 1 94.44 363 GLN A C 1
ATOM 2888 O O . GLN A 1 363 ? -6.281 -33.188 -13.078 1 94.44 363 GLN A O 1
ATOM 2893 N N . LYS A 1 364 ? -6.184 -34.5 -11.227 1 91.56 364 LYS A N 1
ATOM 2894 C CA . LYS A 1 364 ? -4.773 -34.812 -11.453 1 91.56 364 LYS A CA 1
ATOM 2895 C C . LYS A 1 364 ? -4.562 -35.438 -12.82 1 91.56 364 LYS A C 1
ATOM 2897 O O . LYS A 1 364 ? -5.191 -36.469 -13.141 1 91.56 364 LYS A O 1
ATOM 2902 N N . GLY A 1 365 ? -3.738 -34.875 -13.648 1 89.06 365 GLY A N 1
ATOM 2903 C CA . GLY A 1 365 ? -3.455 -35.375 -14.969 1 89.06 365 GLY A CA 1
ATOM 2904 C C . GLY A 1 365 ? -4.574 -35.125 -15.969 1 89.06 365 GLY A C 1
ATOM 2905 O O . GLY A 1 365 ? -4.734 -35.875 -16.922 1 89.06 365 GLY A O 1
ATOM 2906 N N . SER A 1 366 ? -5.367 -34.188 -15.719 1 91.31 366 SER A N 1
ATOM 2907 C CA . SER A 1 366 ? -6.473 -33.875 -16.625 1 91.31 366 SER A CA 1
ATOM 2908 C C . SER A 1 366 ? -5.969 -33.375 -17.969 1 91.31 366 SER A C 1
ATOM 2910 O O . SER A 1 366 ? -4.941 -32.719 -18.062 1 91.31 366 SER A O 1
ATOM 2912 N N . ARG A 1 367 ? -6.684 -33.719 -19.016 1 87.94 367 ARG A N 1
ATOM 2913 C CA . ARG A 1 367 ? -6.34 -33.312 -20.375 1 87.94 367 ARG A CA 1
ATOM 2914 C C . ARG A 1 367 ? -6.633 -31.828 -20.578 1 87.94 367 ARG A C 1
ATOM 2916 O O . ARG A 1 367 ? -6.141 -31.234 -21.547 1 87.94 367 ARG A O 1
ATOM 2923 N N . TYR A 1 368 ? -7.434 -31.266 -19.688 1 90.81 368 TYR A N 1
ATOM 2924 C CA . TYR A 1 368 ? -7.855 -29.875 -19.859 1 90.81 368 TYR A CA 1
ATOM 2925 C C . TYR A 1 368 ? -6.887 -28.922 -19.188 1 90.81 368 TYR A C 1
ATOM 2927 O O . TYR A 1 368 ? -6.973 -27.703 -19.375 1 90.81 368 TYR A O 1
ATOM 2935 N N . THR A 1 369 ? -5.945 -29.406 -18.422 1 91.12 369 THR A N 1
ATOM 2936 C CA . THR A 1 369 ? -5.086 -28.547 -17.609 1 91.12 369 THR A CA 1
ATOM 2937 C C . THR A 1 369 ? -4.234 -27.641 -18.484 1 91.12 369 THR A C 1
ATOM 2939 O O . THR A 1 369 ? -4.145 -26.438 -18.234 1 91.12 369 THR A O 1
ATOM 2942 N N . THR A 1 370 ? -3.641 -28.156 -19.453 1 87.38 370 THR A N 1
ATOM 2943 C CA . THR A 1 370 ? -2.773 -27.359 -20.312 1 87.38 370 THR A CA 1
ATOM 2944 C C . THR A 1 370 ? -3.578 -26.312 -21.078 1 87.38 370 THR A C 1
ATOM 2946 O O . THR A 1 370 ? -3.135 -25.172 -21.234 1 87.38 370 THR A O 1
ATOM 2949 N N . LEU A 1 371 ? -4.711 -26.719 -21.562 1 88.69 371 LEU A N 1
ATOM 2950 C CA . LEU A 1 371 ? -5.559 -25.797 -22.312 1 88.69 371 LEU A CA 1
ATOM 2951 C C . LEU A 1 371 ? -6.066 -24.672 -21.422 1 88.69 371 LEU A C 1
ATOM 2953 O O . LEU A 1 371 ? -6.078 -23.516 -21.844 1 88.69 371 LEU A O 1
ATOM 2957 N N . ILE A 1 372 ? -6.512 -25 -20.281 1 90.94 372 ILE A N 1
ATOM 2958 C CA . ILE A 1 372 ? -7.035 -24 -19.359 1 90.94 372 ILE A CA 1
ATOM 2959 C C . ILE A 1 372 ? -5.914 -23.062 -18.922 1 90.94 372 ILE A C 1
ATOM 2961 O O . ILE A 1 372 ? -6.121 -21.844 -18.812 1 90.94 372 ILE A O 1
ATOM 2965 N N . ASN A 1 373 ? -4.754 -23.562 -18.688 1 90.44 373 ASN A N 1
ATOM 2966 C CA . ASN A 1 373 ? -3.613 -22.734 -18.328 1 90.44 373 ASN A CA 1
ATOM 2967 C C . ASN A 1 373 ? -3.254 -21.766 -19.453 1 90.44 373 ASN A C 1
ATOM 2969 O O . ASN A 1 373 ? -2.969 -20.594 -19.188 1 90.44 373 ASN A O 1
ATOM 2973 N N . LYS A 1 374 ? -3.232 -22.266 -20.641 1 87.88 374 LYS A N 1
ATOM 2974 C CA . LYS A 1 374 ? -2.938 -21.406 -21.781 1 87.88 374 LYS A CA 1
ATOM 2975 C C . LYS A 1 374 ? -3.961 -20.281 -21.891 1 87.88 374 LYS A C 1
ATOM 2977 O O . LYS A 1 374 ? -3.594 -19.125 -22.094 1 87.88 374 LYS A O 1
ATOM 2982 N N . GLN A 1 375 ? -5.184 -20.609 -21.734 1 88.5 375 GLN A N 1
ATOM 2983 C CA . GLN A 1 375 ? -6.242 -19.609 -21.844 1 88.5 375 GLN A CA 1
ATOM 2984 C C . GLN A 1 375 ? -6.184 -18.609 -20.703 1 88.5 375 GLN A C 1
ATOM 2986 O O . GLN A 1 375 ? -6.375 -17.406 -20.891 1 88.5 375 GLN A O 1
ATOM 2991 N N . LEU A 1 376 ? -5.977 -19.141 -19.5 1 89.75 376 LEU A N 1
ATOM 2992 C CA . LEU A 1 376 ? -5.902 -18.266 -18.344 1 89.75 376 LEU A CA 1
ATOM 2993 C C . LEU A 1 376 ? -4.742 -17.281 -18.469 1 89.75 376 LEU A C 1
ATOM 2995 O O . LEU A 1 376 ? -4.863 -16.109 -18.078 1 89.75 376 LEU A O 1
ATOM 2999 N N . LEU A 1 377 ? -3.645 -17.688 -18.984 1 88.31 377 LEU A N 1
ATOM 3000 C CA . LEU A 1 377 ? -2.488 -16.812 -19.172 1 88.31 377 LEU A CA 1
ATOM 3001 C C . LEU A 1 377 ? -2.791 -15.719 -20.188 1 88.31 377 LEU A C 1
ATOM 3003 O O . LEU A 1 377 ? -2.412 -14.562 -19.984 1 88.31 377 LEU A O 1
ATOM 3007 N N . LEU A 1 378 ? -3.49 -16.094 -21.188 1 86.94 378 LEU A N 1
ATOM 3008 C CA . LEU A 1 378 ? -3.867 -15.109 -22.203 1 86.94 378 LEU A CA 1
ATOM 3009 C C . LEU A 1 378 ? -4.848 -14.094 -21.625 1 86.94 378 LEU A C 1
ATOM 3011 O O . LEU A 1 378 ? -4.734 -12.891 -21.891 1 86.94 378 LEU A O 1
ATOM 3015 N N . LEU A 1 379 ? -5.746 -14.609 -20.875 1 87.44 379 LEU A N 1
ATOM 3016 C CA . LEU A 1 379 ? -6.723 -13.711 -20.266 1 87.44 379 LEU A CA 1
ATOM 3017 C C . LEU A 1 379 ? -6.055 -12.797 -19.25 1 87.44 379 LEU A C 1
ATOM 3019 O O . LEU A 1 379 ? -6.434 -11.625 -19.109 1 87.44 379 LEU A O 1
ATOM 3023 N N . ARG A 1 380 ? -5.125 -13.289 -18.531 1 87.12 380 ARG A N 1
ATOM 3024 C CA . ARG A 1 380 ? -4.41 -12.477 -17.562 1 87.12 380 ARG A CA 1
ATOM 3025 C C . ARG A 1 380 ? -3.617 -11.367 -18.25 1 87.12 380 ARG A C 1
ATOM 3027 O O . ARG A 1 380 ? -3.557 -10.242 -17.75 1 87.12 380 ARG A O 1
ATOM 3034 N N . GLN A 1 381 ? -3.059 -11.695 -19.312 1 85.19 381 GLN A N 1
ATOM 3035 C CA . GLN A 1 381 ? -2.289 -10.703 -20.047 1 85.19 381 GLN A CA 1
ATOM 3036 C C . GLN A 1 381 ? -3.205 -9.664 -20.688 1 85.19 381 GLN A C 1
ATOM 3038 O O . GLN A 1 381 ? -2.762 -8.562 -21.031 1 85.19 381 GLN A O 1
ATOM 3043 N N . ALA A 1 382 ? -4.461 -10.031 -20.859 1 84.56 382 ALA A N 1
ATOM 3044 C CA . ALA A 1 382 ? -5.434 -9.086 -21.406 1 84.56 382 ALA A CA 1
ATOM 3045 C C . ALA A 1 382 ? -6.016 -8.195 -20.312 1 84.56 382 ALA A C 1
ATOM 3047 O O . ALA A 1 382 ? -6.711 -7.223 -20.609 1 84.56 382 ALA A O 1
ATOM 3048 N N . GLY A 1 383 ? -5.766 -8.516 -19.109 1 83.38 383 GLY A N 1
ATOM 3049 C CA . GLY A 1 383 ? -6.234 -7.676 -18.031 1 83.38 383 GLY A CA 1
ATOM 3050 C C . GLY A 1 383 ? -7.379 -8.297 -17.25 1 83.38 383 GLY A C 1
ATOM 3051 O O . GLY A 1 383 ? -8.289 -7.598 -16.797 1 83.38 383 GLY A O 1
ATOM 3052 N N . LEU A 1 384 ? -7.344 -9.523 -17.125 1 84.25 384 LEU A N 1
ATOM 3053 C CA . LEU A 1 384 ? -8.391 -10.227 -16.391 1 84.25 384 LEU A CA 1
ATOM 3054 C C . LEU A 1 384 ? -8.422 -9.797 -14.93 1 84.25 384 LEU A C 1
ATOM 3056 O O . LEU A 1 384 ? -9.492 -9.578 -14.359 1 84.25 384 LEU A O 1
ATOM 3060 N N . SER A 1 385 ? -7.254 -9.688 -14.336 1 81.38 385 SER A N 1
ATOM 3061 C CA . SER A 1 385 ? -7.18 -9.328 -12.922 1 81.38 385 SER A CA 1
ATOM 3062 C C . SER A 1 385 ? -7.789 -7.953 -12.664 1 81.38 385 SER A C 1
ATOM 3064 O O . SER A 1 385 ? -8.531 -7.766 -11.703 1 81.38 385 SER A O 1
ATOM 3066 N N . ASP A 1 386 ? -7.52 -7.008 -13.516 1 78.12 386 ASP A N 1
ATOM 3067 C CA . ASP A 1 386 ? -8.078 -5.668 -13.367 1 78.12 386 ASP A CA 1
ATOM 3068 C C . ASP A 1 386 ? -9.594 -5.676 -13.586 1 78.12 386 ASP A C 1
ATOM 3070 O O . ASP A 1 386 ? -10.32 -4.938 -12.922 1 78.12 386 ASP A O 1
ATOM 3074 N N . TYR A 1 387 ? -10.008 -6.418 -14.516 1 82.88 387 TYR A N 1
ATOM 3075 C CA . TYR A 1 387 ? -11.43 -6.535 -14.789 1 82.88 387 TYR A CA 1
ATOM 3076 C C . TYR A 1 387 ? -12.172 -7.117 -13.586 1 82.88 387 TYR A C 1
ATOM 3078 O O . TYR A 1 387 ? -13.219 -6.605 -13.18 1 82.88 387 TYR A O 1
ATOM 3086 N N . LEU A 1 388 ? -11.617 -8.156 -13.023 1 82.69 388 LEU A N 1
ATOM 3087 C CA . LEU A 1 388 ? -12.234 -8.797 -11.867 1 82.69 388 LEU A CA 1
ATOM 3088 C C . LEU A 1 388 ? -12.234 -7.859 -10.664 1 82.69 388 LEU A C 1
ATOM 3090 O O . LEU A 1 388 ? -13.219 -7.789 -9.922 1 82.69 388 LEU A O 1
ATOM 3094 N N . ASP A 1 389 ? -11.172 -7.105 -10.477 1 76.06 389 ASP A N 1
ATOM 3095 C CA . ASP A 1 389 ? -11.062 -6.164 -9.367 1 76.06 389 ASP A CA 1
ATOM 3096 C C . ASP A 1 389 ? -12.055 -5.016 -9.523 1 76.06 389 ASP A C 1
ATOM 3098 O O . ASP A 1 389 ? -12.641 -4.555 -8.539 1 76.06 389 ASP A O 1
ATOM 3102 N N . SER A 1 390 ? -12.133 -4.516 -10.633 1 73.75 390 SER A N 1
ATOM 3103 C CA . SER A 1 390 ? -13.047 -3.406 -10.883 1 73.75 390 SER A CA 1
ATOM 3104 C C . SER A 1 390 ? -14.492 -3.822 -10.648 1 73.75 390 SER A C 1
ATOM 3106 O O . SER A 1 390 ? -15.328 -2.998 -10.273 1 73.75 390 SER A O 1
ATOM 3108 N N . SER A 1 391 ? -14.734 -4.996 -10.805 1 73.12 391 SER A N 1
ATOM 3109 C CA . SER A 1 391 ? -16.094 -5.484 -10.609 1 73.12 391 SER A CA 1
ATOM 3110 C C . SER A 1 391 ? -16.453 -5.535 -9.133 1 73.12 391 SER A C 1
ATOM 3112 O O . SER A 1 391 ? -17.609 -5.328 -8.766 1 73.12 391 SER A O 1
ATOM 3114 N N . ILE A 1 392 ? -15.398 -5.75 -8.336 1 73.5 392 ILE A N 1
ATOM 3115 C CA . ILE A 1 392 ? -15.648 -5.883 -6.91 1 73.5 392 ILE A CA 1
ATOM 3116 C C . ILE A 1 392 ? -15.531 -4.516 -6.234 1 73.5 392 ILE A C 1
ATOM 3118 O O . ILE A 1 392 ? -16.188 -4.258 -5.223 1 73.5 392 ILE A O 1
ATOM 3122 N N . ASP A 1 393 ? -14.445 -3.674 -6.645 1 61 393 ASP A N 1
ATOM 3123 C CA . ASP A 1 393 ? -14.18 -2.383 -6.02 1 61 393 ASP A CA 1
ATOM 3124 C C . ASP A 1 393 ? -15.43 -1.513 -5.988 1 61 393 ASP A C 1
ATOM 3126 O O . ASP A 1 393 ? -15.586 -0.674 -5.102 1 61 393 ASP A O 1
ATOM 3130 N N . THR A 1 394 ? -16.297 -1.65 -6.984 1 54.97 394 THR A N 1
ATOM 3131 C CA . THR A 1 394 ? -17.531 -0.887 -6.992 1 54.97 394 THR A CA 1
ATOM 3132 C C . THR A 1 394 ? -18.344 -1.147 -5.723 1 54.97 394 THR A C 1
ATOM 3134 O O . THR A 1 394 ? -19.141 -0.305 -5.305 1 54.97 394 THR A O 1
ATOM 3137 N N . PHE A 1 395 ? -17.812 -2.105 -5.023 1 53.69 395 PHE A N 1
ATOM 3138 C CA . PHE A 1 395 ? -18.609 -2.443 -3.855 1 53.69 395 PHE A CA 1
ATOM 3139 C C . PHE A 1 395 ? -17.75 -2.457 -2.596 1 53.69 395 PHE A C 1
ATOM 3141 O O . PHE A 1 395 ? -18.156 -3.016 -1.571 1 53.69 395 PHE A O 1
ATOM 3148 N N . SER A 1 396 ? -16.391 -1.978 -2.797 1 58.72 396 SER A N 1
ATOM 3149 C CA . SER A 1 396 ? -15.5 -1.985 -1.642 1 58.72 396 SER A CA 1
ATOM 3150 C C . SER A 1 396 ? -16.078 -1.155 -0.497 1 58.72 396 SER A C 1
ATOM 3152 O O . SER A 1 396 ? -16.766 -0.164 -0.729 1 58.72 396 SER A O 1
ATOM 3154 N N . SER A 1 397 ? -15.836 -1.885 0.729 1 61.12 397 SER A N 1
ATOM 3155 C CA . SER A 1 397 ? -16.438 -1.307 1.93 1 61.12 397 SER A CA 1
ATOM 3156 C C . SER A 1 397 ? -15.875 0.085 2.209 1 61.12 397 SER A C 1
ATOM 3158 O O . SER A 1 397 ? -14.703 0.353 1.947 1 61.12 397 SER A O 1
ATOM 3160 N N . ARG A 1 398 ? -16.641 1.081 2.357 1 62.84 398 ARG A N 1
ATOM 3161 C CA . ARG A 1 398 ? -16.406 2.455 2.793 1 62.84 398 ARG A CA 1
ATOM 3162 C C . ARG A 1 398 ? -15.688 2.488 4.133 1 62.84 398 ARG A C 1
ATOM 3164 O O . ARG A 1 398 ? -15.18 3.533 4.547 1 62.84 398 ARG A O 1
ATOM 3171 N N . CYS A 1 399 ? -15.648 1.232 4.684 1 70.31 399 CYS A N 1
ATOM 3172 C CA . CYS A 1 399 ? -15.156 1.21 6.055 1 70.31 399 CYS A CA 1
ATOM 3173 C C . CYS A 1 399 ? -13.648 1 6.086 1 70.31 399 CYS A C 1
ATOM 3175 O O . CYS A 1 399 ? -13.07 0.729 7.145 1 70.31 399 CYS A O 1
ATOM 3177 N N . ASP A 1 400 ? -13.078 1.092 4.918 1 66.38 400 ASP A N 1
ATOM 3178 C CA . ASP A 1 400 ? -11.625 0.958 4.914 1 66.38 400 ASP A CA 1
ATOM 3179 C C . ASP A 1 400 ? -10.961 2.223 5.453 1 66.38 400 ASP A C 1
ATOM 3181 O O . ASP A 1 400 ? -11.289 3.332 5.031 1 66.38 400 ASP A O 1
ATOM 3185 N N . ILE A 1 401 ? -10.383 2.068 6.648 1 57.56 401 ILE A N 1
ATOM 3186 C CA . ILE A 1 401 ? -9.656 3.195 7.219 1 57.56 401 ILE A CA 1
ATOM 3187 C C . ILE A 1 401 ? -8.367 3.428 6.434 1 57.56 401 ILE A C 1
ATOM 3189 O O . ILE A 1 401 ? -7.473 2.578 6.43 1 57.56 401 ILE A O 1
ATOM 3193 N N . ASP A 1 402 ? -8.398 3.486 5.145 1 51.03 402 ASP A N 1
ATOM 3194 C CA . ASP A 1 402 ? -7.18 3.764 4.391 1 51.03 402 ASP A CA 1
ATOM 3195 C C . ASP A 1 402 ? -6.438 4.965 4.973 1 51.03 402 ASP A C 1
ATOM 3197 O O . ASP A 1 402 ? -6.977 6.07 5.02 1 51.03 402 ASP A O 1
ATOM 3201 N N . GLU A 1 403 ? -5.527 4.848 5.828 1 44.03 403 GLU A N 1
ATOM 3202 C CA . GLU A 1 403 ? -4.719 5.996 6.23 1 44.03 403 GLU A CA 1
ATOM 3203 C C . GLU A 1 403 ? -4.453 6.926 5.051 1 44.03 403 GLU A C 1
ATOM 3205 O O . GLU A 1 403 ? -4.352 8.141 5.223 1 44.03 403 GLU A O 1
ATOM 3210 N N . ARG A 1 404 ? -4.215 6.402 3.85 1 40.47 404 ARG A N 1
ATOM 3211 C CA . ARG A 1 404 ? -4.016 7.078 2.572 1 40.47 404 ARG A CA 1
ATOM 3212 C C . ARG A 1 404 ? -5.312 7.719 2.088 1 40.47 404 ARG A C 1
ATOM 3214 O O . ARG A 1 404 ? -5.293 8.797 1.491 1 40.47 404 ARG A O 1
ATOM 3221 N N . LYS A 1 405 ? -6.344 7.086 2.09 1 40.81 405 LYS A N 1
ATOM 3222 C CA . LYS A 1 405 ? -7.648 7.566 1.646 1 40.81 405 LYS A CA 1
ATOM 3223 C C . LYS A 1 405 ? -8.156 8.688 2.547 1 40.81 405 LYS A C 1
ATOM 3225 O O . LYS A 1 405 ? -9.07 9.43 2.17 1 40.81 405 LYS A O 1
ATOM 3230 N N . MET A 1 406 ? -7.801 8.602 3.82 1 34.78 406 MET A N 1
ATOM 3231 C CA . MET A 1 406 ? -8.227 9.781 4.578 1 34.78 406 MET A CA 1
ATOM 3232 C C . MET A 1 406 ? -7.734 11.062 3.912 1 34.78 406 MET A C 1
ATOM 3234 O O . MET A 1 406 ? -8.344 12.117 4.066 1 34.78 406 MET A O 1
ATOM 3238 N N . LYS A 1 407 ? -6.574 10.992 3.238 1 36.19 407 LYS A N 1
ATOM 3239 C CA . LYS A 1 407 ? -6.184 12.188 2.504 1 36.19 407 LYS A CA 1
ATOM 3240 C C . LYS A 1 407 ? -7.055 12.383 1.266 1 36.19 407 LYS A C 1
ATOM 3242 O O . LYS A 1 407 ? -7.297 13.516 0.843 1 36.19 407 LYS A O 1
ATOM 3247 N N . ARG A 1 408 ? -7.172 11.367 0.531 1 35.09 408 ARG A N 1
ATOM 3248 C CA . ARG A 1 408 ? -7.879 11.625 -0.718 1 35.09 408 ARG A CA 1
ATOM 3249 C C . ARG A 1 408 ? -9.297 12.109 -0.452 1 35.09 408 ARG A C 1
ATOM 3251 O O . ARG A 1 408 ? -9.969 12.609 -1.355 1 35.09 408 ARG A O 1
ATOM 3258 N N . SER A 1 409 ? -9.992 11.508 0.486 1 31.88 409 SER A N 1
ATOM 3259 C CA . SER A 1 409 ? -11.305 12.141 0.628 1 31.88 409 SER A CA 1
ATOM 3260 C C . SER A 1 409 ? -11.172 13.602 1.05 1 31.88 409 SER A C 1
ATOM 3262 O O . SER A 1 409 ? -11.547 13.961 2.168 1 31.88 409 SER A O 1
ATOM 3264 N N . LYS A 1 410 ? -10.266 14.133 0.933 1 34 410 LYS A N 1
ATOM 3265 C CA . LYS A 1 410 ? -10.297 15.586 1.122 1 34 410 LYS A CA 1
ATOM 3266 C C . LYS A 1 410 ? -11.625 16.172 0.646 1 34 410 LYS A C 1
ATOM 3268 O O . LYS A 1 410 ? -12.117 17.141 1.215 1 34 410 LYS A O 1
ATOM 3273 N N . ARG A 1 411 ? -11.992 15.703 -0.596 1 32.84 411 ARG A N 1
ATOM 3274 C CA . ARG A 1 411 ? -13.18 16.453 -1.013 1 32.84 411 ARG A CA 1
ATOM 3275 C C . ARG A 1 411 ? -14.312 16.266 -0.016 1 32.84 411 ARG A C 1
ATOM 3277 O O . ARG A 1 411 ? -15.094 17.188 0.225 1 32.84 411 ARG A O 1
ATOM 3284 N N . ASP A 1 412 ? -14.727 15.023 0.141 1 31.36 412 ASP A N 1
ATOM 3285 C CA . ASP A 1 412 ? -15.945 15.008 0.945 1 31.36 412 ASP A CA 1
ATOM 3286 C C . ASP A 1 412 ? -15.617 15.023 2.436 1 31.36 412 ASP A C 1
ATOM 3288 O O . ASP A 1 412 ? -16.391 14.5 3.25 1 31.36 412 ASP A O 1
ATOM 3292 N N . ARG A 1 413 ? -14.484 15.078 2.779 1 34.75 413 ARG A N 1
ATOM 3293 C CA . ARG A 1 413 ? -14.406 15.273 4.223 1 34.75 413 ARG A CA 1
ATOM 3294 C C . ARG A 1 413 ? -15.32 16.406 4.676 1 34.75 413 ARG A C 1
ATOM 3296 O O . ARG A 1 413 ? -15 17.578 4.5 1 34.75 413 ARG A O 1
ATOM 3303 N N . ARG A 1 414 ? -16.484 16.047 4.609 1 33.66 414 ARG A N 1
ATOM 3304 C CA . ARG A 1 414 ? -17.328 16.844 5.5 1 33.66 414 ARG A CA 1
ATOM 3305 C C . ARG A 1 414 ? -16.656 17.031 6.863 1 33.66 414 ARG A C 1
ATOM 3307 O O . ARG A 1 414 ? -16.203 16.047 7.469 1 33.66 414 ARG A O 1
ATOM 3314 N N . LEU A 1 415 ? -16.016 17.984 7.051 1 31.88 415 LEU A N 1
ATOM 3315 C CA . LEU A 1 415 ? -15.688 18.391 8.414 1 31.88 415 LEU A CA 1
ATOM 3316 C C . LEU A 1 415 ? -16.656 17.766 9.414 1 31.88 415 LEU A C 1
ATOM 3318 O O . LEU A 1 415 ? -17.859 18.031 9.375 1 31.88 415 LEU A O 1
ATOM 3322 N N . SER A 1 416 ? -16.484 16.516 9.602 1 34.97 416 SER A N 1
ATOM 3323 C CA . SER A 1 416 ? -17.344 16.109 10.703 1 34.97 416 SER A CA 1
ATOM 3324 C C . SER A 1 416 ? -17.266 17.094 11.859 1 34.97 416 SER A C 1
ATOM 3326 O O . SER A 1 416 ? -16.172 17.578 12.188 1 34.97 416 SER A O 1
ATOM 3328 N N . PRO A 1 417 ? -18.375 17.656 12.148 1 34.03 417 PRO A N 1
ATOM 3329 C CA . PRO A 1 417 ? -18.406 18.609 13.258 1 34.03 417 PRO A CA 1
ATOM 3330 C C . PRO A 1 417 ? -17.75 18.062 14.523 1 34.03 417 PRO A C 1
ATOM 3332 O O . PRO A 1 417 ? -17.781 16.859 14.758 1 34.03 417 PRO A O 1
ATOM 3335 N N . LEU A 1 418 ? -16.938 18.812 14.992 1 37.31 418 LEU A N 1
ATOM 3336 C CA . LEU A 1 418 ? -16.281 18.5 16.266 1 37.31 418 LEU A CA 1
ATOM 3337 C C . LEU A 1 418 ? -17.312 18.094 17.312 1 37.31 418 LEU A C 1
ATOM 3339 O O . LEU A 1 418 ? -18.344 18.75 17.469 1 37.31 418 LEU A O 1
ATOM 3343 N N . THR A 1 419 ? -17.266 16.938 17.672 1 43.25 419 THR A N 1
ATOM 3344 C CA . THR A 1 419 ? -18.172 16.516 18.734 1 43.25 419 THR A CA 1
ATOM 3345 C C . THR A 1 419 ? -17.656 16.984 20.094 1 43.25 419 THR A C 1
ATOM 3347 O O . THR A 1 419 ? -16.516 17.422 20.219 1 43.25 419 THR A O 1
ATOM 3350 N N . LEU A 1 420 ? -18.578 17.062 21.031 1 44.78 420 LEU A N 1
ATOM 3351 C CA . LEU A 1 420 ? -18.281 17.469 22.406 1 44.78 420 LEU A CA 1
ATOM 3352 C C . LEU A 1 420 ? -17.125 16.656 22.969 1 44.78 420 LEU A C 1
ATOM 3354 O O . LEU A 1 420 ? -16.344 17.172 23.766 1 44.78 420 LEU A O 1
ATOM 3358 N N . ASN A 1 421 ? -17.016 15.539 22.406 1 47.78 421 ASN A N 1
ATOM 3359 C CA . ASN A 1 421 ? -15.945 14.68 22.922 1 47.78 421 ASN A CA 1
ATOM 3360 C C . ASN A 1 421 ? -14.578 15.117 22.438 1 47.78 421 ASN A C 1
ATOM 3362 O O . ASN A 1 421 ? -13.578 14.969 23.141 1 47.78 421 ASN A O 1
ATOM 3366 N N . ASP A 1 422 ? -14.688 15.727 21.375 1 46.78 422 ASP A N 1
ATOM 3367 C CA . ASP A 1 422 ? -13.43 16.219 20.812 1 46.78 422 ASP A CA 1
ATOM 3368 C C . ASP A 1 422 ? -12.938 17.453 21.562 1 46.78 422 ASP A C 1
ATOM 3370 O O . ASP A 1 422 ? -11.734 17.703 21.641 1 46.78 422 ASP A O 1
ATOM 3374 N N . LEU A 1 423 ? -13.961 18.109 22.266 1 45.91 423 LEU A N 1
ATOM 3375 C CA . LEU A 1 423 ? -13.648 19.375 22.906 1 45.91 423 LEU A CA 1
ATOM 3376 C C . LEU A 1 423 ? -13.594 19.219 24.422 1 45.91 423 LEU A C 1
ATOM 3378 O O . LEU A 1 423 ? -13.492 20.203 25.156 1 45.91 423 LEU A O 1
ATOM 3382 N N . ARG A 1 424 ? -13.602 18.031 24.812 1 50.72 424 ARG A N 1
ATOM 3383 C CA . ARG A 1 424 ? -13.672 17.781 26.25 1 50.72 424 ARG A CA 1
ATOM 3384 C C . ARG A 1 424 ? -12.445 18.328 26.969 1 50.72 424 ARG A C 1
ATOM 3386 O O . ARG A 1 424 ? -12.562 18.891 28.062 1 50.72 424 ARG A O 1
ATOM 3393 N N . GLY A 1 425 ? -11.375 18.156 26.328 1 50.16 425 GLY A N 1
ATOM 3394 C CA . GLY A 1 425 ? -10.164 18.656 26.969 1 50.16 425 GLY A CA 1
ATOM 3395 C C . GLY A 1 425 ? -10.141 20.172 27.109 1 50.16 425 GLY A C 1
ATOM 3396 O O . GLY A 1 425 ? -9.766 20.688 28.172 1 50.16 425 GLY A O 1
ATOM 3397 N N . ILE A 1 426 ? -10.625 20.719 26.141 1 51.69 426 ILE A N 1
ATOM 3398 C CA . ILE A 1 426 ? -10.656 22.188 26.203 1 51.69 426 ILE A CA 1
ATOM 3399 C C . ILE A 1 426 ? -11.633 22.641 27.281 1 51.69 426 ILE A C 1
ATOM 3401 O O . ILE A 1 426 ? -11.32 23.531 28.078 1 51.69 426 ILE A O 1
ATOM 3405 N N . PHE A 1 427 ? -12.664 21.984 27.422 1 53.28 427 PHE A N 1
ATOM 3406 C CA . PHE A 1 427 ? -13.672 22.375 28.391 1 53.28 427 PHE A CA 1
ATOM 3407 C C . PHE A 1 427 ? -13.203 22.031 29.812 1 53.28 427 PHE A C 1
ATOM 3409 O O . PHE A 1 427 ? -13.469 22.781 30.75 1 53.28 427 PHE A O 1
ATOM 3416 N N . SER A 1 428 ? -12.539 20.984 29.828 1 56.16 428 SER A N 1
ATOM 3417 C CA . SER A 1 428 ? -12.023 20.641 31.156 1 56.16 428 SER A CA 1
ATOM 3418 C C . SER A 1 428 ? -10.961 21.641 31.609 1 56.16 428 SER A C 1
ATOM 3420 O O . SER A 1 428 ? -10.898 22 32.781 1 56.16 428 SER A O 1
ATOM 3422 N N . SER A 1 429 ? -10.219 22.031 30.703 1 55.19 429 SER A N 1
ATOM 3423 C CA . SER A 1 429 ? -9.234 23.047 31.062 1 55.19 429 SER A CA 1
ATOM 3424 C C . SER A 1 429 ? -9.914 24.375 31.438 1 55.19 429 SER A C 1
ATOM 3426 O O . SER A 1 429 ? -9.492 25.031 32.375 1 55.19 429 SER A O 1
ATOM 3428 N N . PHE A 1 430 ? -10.891 24.641 30.719 1 53.69 430 PHE A N 1
ATOM 3429 C CA . PHE A 1 430 ? -11.656 25.828 31.062 1 53.69 430 PHE A CA 1
ATOM 3430 C C . PHE A 1 430 ? -12.281 25.688 32.438 1 53.69 430 PHE A C 1
ATOM 3432 O O . PHE A 1 430 ? -12.281 26.641 33.219 1 53.69 430 PHE A O 1
ATOM 3439 N N . ALA A 1 431 ? -12.758 24.531 32.688 1 56.75 431 ALA A N 1
ATOM 3440 C CA . ALA A 1 431 ? -13.344 24.281 34 1 56.75 431 ALA A CA 1
ATOM 3441 C C . ALA A 1 431 ? -12.297 24.406 35.125 1 56.75 431 ALA A C 1
ATOM 3443 O O . ALA A 1 431 ? -12.57 24.953 36.188 1 56.75 431 ALA A O 1
ATOM 3444 N N . PHE A 1 432 ? -11.227 23.984 34.781 1 60.12 432 PHE A N 1
ATOM 3445 C CA . PHE A 1 432 ? -10.141 24.078 35.75 1 60.12 432 PHE A CA 1
ATOM 3446 C C . PHE A 1 432 ? -9.773 25.516 36.062 1 60.12 432 PHE A C 1
ATOM 3448 O O . PHE A 1 432 ? -9.617 25.906 37.219 1 60.12 432 PHE A O 1
ATOM 3455 N N . PHE A 1 433 ? -9.703 26.203 35 1 55.22 433 PHE A N 1
ATOM 3456 C CA . PHE A 1 433 ? -9.375 27.625 35.188 1 55.22 433 PHE A CA 1
ATOM 3457 C C . PHE A 1 433 ? -10.516 28.344 35.906 1 55.22 433 PHE A C 1
ATOM 3459 O O . PHE A 1 433 ? -10.281 29.234 36.719 1 55.22 433 PHE A O 1
ATOM 3466 N N . PHE A 1 434 ? -11.633 27.906 35.594 1 55.5 434 PHE A N 1
ATOM 3467 C CA . PHE A 1 434 ? -12.789 28.516 36.25 1 55.5 434 PHE A CA 1
ATOM 3468 C C . PHE A 1 434 ? -12.828 28.203 37.719 1 55.5 434 PHE A C 1
ATOM 3470 O O . PHE A 1 434 ? -13.086 29.078 38.562 1 55.5 434 PHE A O 1
ATOM 3477 N N . VAL A 1 435 ? -12.578 27.016 38.031 1 61.91 435 VAL A N 1
ATOM 3478 C CA . VAL A 1 435 ? -12.555 26.609 39.438 1 61.91 435 VAL A CA 1
ATOM 3479 C C . VAL A 1 435 ? -11.422 27.344 40.156 1 61.91 435 VAL A C 1
ATOM 3481 O O . VAL A 1 435 ? -11.594 27.797 41.281 1 61.91 435 VAL A O 1
ATOM 3484 N N . GLY A 1 436 ? -10.43 27.422 39.469 1 60.41 436 GLY A N 1
ATOM 3485 C CA . GLY A 1 436 ? -9.32 28.156 40.031 1 60.41 436 GLY A CA 1
ATOM 3486 C C . GLY A 1 436 ? -9.648 29.609 40.312 1 60.41 436 GLY A C 1
ATOM 3487 O O . GLY A 1 436 ? -9.312 30.141 41.375 1 60.41 436 GLY A O 1
ATOM 3488 N N . SER A 1 437 ? -10.266 30.141 39.344 1 58.66 437 SER A N 1
ATOM 3489 C CA . SER A 1 437 ? -10.68 31.531 39.531 1 58.66 437 SER A CA 1
ATOM 3490 C C . SER A 1 437 ? -11.68 31.688 40.656 1 58.66 437 SER A C 1
ATOM 3492 O O . SER A 1 437 ? -11.633 32.656 41.406 1 58.66 437 SER A O 1
ATOM 3494 N N . PHE A 1 438 ? -12.469 30.703 40.781 1 61.97 438 PHE A N 1
ATOM 3495 C CA . PHE A 1 438 ? -13.453 30.719 41.875 1 61.97 438 PHE A CA 1
ATOM 3496 C C . PHE A 1 438 ? -12.766 30.578 43.219 1 61.97 438 PHE A C 1
ATOM 3498 O O . PHE A 1 438 ? -13.164 31.234 44.188 1 61.97 438 PHE A O 1
ATOM 3505 N N . VAL A 1 439 ? -11.805 29.859 43.281 1 65.69 439 VAL A N 1
ATOM 3506 C CA . VAL A 1 439 ? -11.055 29.688 44.5 1 65.69 439 VAL A CA 1
ATOM 3507 C C . VAL A 1 439 ? -10.375 30.984 44.906 1 65.69 439 VAL A C 1
ATOM 3509 O O . VAL A 1 439 ? -10.391 31.391 46.062 1 65.69 439 VAL A O 1
ATOM 3512 N N . VAL A 1 440 ? -9.875 31.547 43.906 1 62.31 440 VAL A N 1
ATOM 3513 C CA . VAL A 1 440 ? -9.219 32.844 44.156 1 62.31 440 VAL A CA 1
ATOM 3514 C C . VAL A 1 440 ? -10.242 33.844 44.656 1 62.31 440 VAL A C 1
ATOM 3516 O O . VAL A 1 440 ? -9.969 34.625 45.562 1 62.31 440 VAL A O 1
ATOM 3519 N N . PHE A 1 441 ? -11.367 33.844 44.125 1 60.38 441 PHE A N 1
ATOM 3520 C CA . PHE A 1 441 ? -12.461 34.688 44.531 1 60.38 441 PHE A CA 1
ATOM 3521 C C . PHE A 1 441 ? -12.844 34.438 46 1 60.38 441 PHE A C 1
ATOM 3523 O O . PHE A 1 441 ? -13.023 35.375 46.781 1 60.38 441 PHE A O 1
ATOM 3530 N N . LEU A 1 442 ? -12.898 33.219 46.344 1 62.5 442 LEU A N 1
ATOM 3531 C CA . LEU A 1 442 ? -13.258 32.844 47.719 1 62.5 442 LEU A CA 1
ATOM 3532 C C . LEU A 1 442 ? -12.172 33.281 48.688 1 62.5 442 LEU A C 1
ATOM 3534 O O . LEU A 1 442 ? -12.477 33.75 49.781 1 62.5 442 LEU A O 1
ATOM 3538 N N . CYS A 1 443 ? -11.016 33.188 48.188 1 64.12 443 CYS A N 1
ATOM 3539 C CA . CYS A 1 443 ? -9.898 33.594 49.031 1 64.12 443 CYS A CA 1
ATOM 3540 C C . CYS A 1 443 ? -9.883 35.125 49.25 1 64.12 443 CYS A C 1
ATOM 3542 O O . CYS A 1 443 ? -9.617 35.594 50.344 1 64.12 443 CYS A O 1
ATOM 3544 N N . GLU A 1 444 ? -10.156 35.719 48.188 1 61.09 444 GLU A N 1
ATOM 3545 C CA . GLU A 1 444 ? -10.234 37.188 48.281 1 61.09 444 GLU A CA 1
ATOM 3546 C C . GLU A 1 444 ? -11.375 37.625 49.188 1 61.09 444 GLU A C 1
ATOM 3548 O O . GLU A 1 444 ? -11.227 38.562 49.969 1 61.09 444 GLU A O 1
ATOM 3553 N N . LEU A 1 445 ? -12.406 36.969 49.156 1 61.03 445 LEU A N 1
ATOM 3554 C CA . LEU A 1 445 ? -13.547 37.25 50 1 61.03 445 LEU A CA 1
ATOM 3555 C C . LEU A 1 445 ? -13.203 37 51.469 1 61.03 445 LEU A C 1
ATOM 3557 O O . LEU A 1 445 ? -13.594 37.75 52.344 1 61.03 445 LEU A O 1
ATOM 3561 N N . LEU A 1 446 ? -12.461 36 51.656 1 63.84 446 LEU A N 1
ATOM 3562 C CA . LEU A 1 446 ? -12.086 35.688 53.031 1 63.84 446 LEU A CA 1
ATOM 3563 C C . LEU A 1 446 ? -11.094 36.688 53.594 1 63.84 446 LEU A C 1
ATOM 3565 O O . LEU A 1 446 ? -11.164 37.031 54.75 1 63.84 446 LEU A O 1
ATOM 3569 N N . THR A 1 447 ? -10.312 37.188 52.75 1 59.75 447 THR A N 1
ATOM 3570 C CA . THR A 1 447 ? -9.336 38.156 53.188 1 59.75 447 THR A CA 1
ATOM 3571 C C . THR A 1 447 ? -10.023 39.5 53.531 1 59.75 447 THR A C 1
ATOM 3573 O O . THR A 1 447 ? -9.648 40.188 54.469 1 59.75 447 THR A O 1
ATOM 3576 N N . VAL A 1 448 ? -10.914 39.812 52.75 1 55.91 448 VAL A N 1
ATOM 3577 C CA . VAL A 1 448 ? -11.648 41.031 53.031 1 55.91 448 VAL A CA 1
ATOM 3578 C C . VAL A 1 448 ? -12.461 40.906 54.312 1 55.91 448 VAL A C 1
ATOM 3580 O O . VAL A 1 448 ? -12.523 41.844 55.125 1 55.91 448 VAL A O 1
ATOM 3583 N N . LYS A 1 449 ? -12.969 39.875 54.5 1 58.53 449 LYS A N 1
ATOM 3584 C CA . LYS A 1 449 ? -13.727 39.656 55.75 1 58.53 449 LYS A CA 1
ATOM 3585 C C . LYS 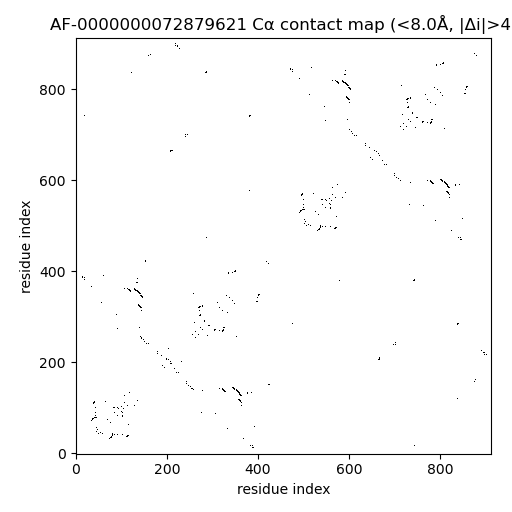A 1 449 ? -12.812 39.656 56.969 1 58.53 449 LYS A C 1
ATOM 3587 O O . LYS A 1 449 ? -13.188 40.188 58 1 58.53 449 LYS A O 1
ATOM 3592 N N . CYS A 1 450 ? -11.727 39.188 56.75 1 61.12 450 CYS A N 1
ATOM 3593 C CA . CYS A 1 450 ? -10.781 39.188 57.875 1 61.12 450 CYS A CA 1
ATOM 3594 C C . CYS A 1 450 ? -10.273 40.594 58.156 1 61.12 450 CYS A C 1
ATOM 3596 O O . CYS A 1 450 ? -10.062 40.969 59.312 1 61.12 450 CYS A O 1
ATOM 3598 N N . ARG A 1 451 ? -10.109 41.344 57.219 1 58.25 451 ARG A N 1
ATOM 3599 C CA . ARG A 1 451 ? -9.672 42.719 57.438 1 58.25 451 ARG A CA 1
ATOM 3600 C C . ARG A 1 451 ? -10.766 43.562 58.125 1 58.25 451 ARG A C 1
ATOM 3602 O O . ARG A 1 451 ? -10.469 44.375 58.969 1 58.25 451 ARG A O 1
ATOM 3609 N N . TYR A 1 452 ? -11.898 43.344 57.781 1 57.12 452 TYR A N 1
ATOM 3610 C CA . TYR A 1 452 ? -12.984 44.031 58.469 1 57.12 452 TYR A CA 1
ATOM 3611 C C . TYR A 1 452 ? -13.117 43.562 59.906 1 57.12 452 TYR A C 1
ATOM 3613 O O . TYR A 1 452 ? -13.422 44.344 60.812 1 57.12 452 TYR A O 1
ATOM 3621 N N . CYS A 1 453 ? -12.891 42.406 60.125 1 60 453 CYS A N 1
ATOM 3622 C CA . CYS A 1 453 ? -13 41.938 61.5 1 60 453 CYS A CA 1
ATOM 3623 C C . CYS A 1 453 ? -11.875 42.5 62.344 1 60 453 CYS A C 1
ATOM 3625 O O . CYS A 1 453 ? -12.055 42.75 63.562 1 60 453 CYS A O 1
ATOM 3627 N N . ASN A 1 454 ? -10.82 42.688 61.781 1 59.47 454 ASN A N 1
ATOM 3628 C CA . ASN A 1 454 ? -9.75 43.219 62.625 1 59.47 454 ASN A CA 1
ATOM 3629 C C . ASN A 1 454 ? -9.914 44.75 62.812 1 59.47 454 ASN A C 1
ATOM 3631 O O . ASN A 1 454 ? -9.281 45.344 63.688 1 59.47 454 ASN A O 1
ATOM 3635 N N . ALA A 1 455 ? -10.586 45.375 62 1 53.06 455 ALA A N 1
ATOM 3636 C CA . ALA A 1 455 ? -10.805 46.781 62.219 1 53.06 455 ALA A CA 1
ATOM 3637 C C . ALA A 1 455 ? -11.844 47.031 63.281 1 53.06 455 ALA A C 1
ATOM 3639 O O . ALA A 1 455 ? -11.938 48.156 63.812 1 53.06 455 ALA A O 1
ATOM 3640 N N . PHE A 1 456 ? -12.57 46.125 63.75 1 43.28 456 PHE A N 1
ATOM 3641 C CA . PHE A 1 456 ? -13.312 46.312 65 1 43.28 456 PHE A CA 1
ATOM 3642 C C . PHE A 1 456 ? -12.57 45.719 66.188 1 43.28 456 PHE A C 1
ATOM 3644 O O . PHE A 1 456 ? -12 44.625 66.062 1 43.28 456 PHE A O 1
ATOM 3651 N N . MET B 1 1 ? 17.875 6.68 22.875 1 18.59 1 MET B N 1
ATOM 3652 C CA . MET B 1 1 ? 17.438 6.867 21.484 1 18.59 1 MET B CA 1
ATOM 3653 C C . MET B 1 1 ? 17.828 5.672 20.625 1 18.59 1 MET B C 1
ATOM 3655 O O . MET B 1 1 ? 17.469 5.605 19.453 1 18.59 1 MET B O 1
ATOM 3659 N N . ALA B 1 2 ? 18.797 4.957 20.984 1 22.58 2 ALA B N 1
ATOM 3660 C CA . ALA B 1 2 ? 19.562 3.812 20.484 1 22.58 2 ALA B CA 1
ATOM 3661 C C . ALA B 1 2 ? 18.719 2.543 20.5 1 22.58 2 ALA B C 1
ATOM 3663 O O . ALA B 1 2 ? 19.125 1.517 19.953 1 22.58 2 ALA B O 1
ATOM 3664 N N . HIS B 1 3 ? 17.719 2.539 21.297 1 24.02 3 HIS B N 1
ATOM 3665 C CA . HIS B 1 3 ? 17.203 1.221 21.641 1 24.02 3 HIS B CA 1
ATOM 3666 C C . HIS B 1 3 ? 16.156 0.769 20.609 1 24.02 3 HIS B C 1
ATOM 3668 O O . HIS B 1 3 ? 15.695 -0.374 20.656 1 24.02 3 HIS B O 1
ATOM 3674 N N . PHE B 1 4 ? 15.5 1.676 19.953 1 26.45 4 PHE B N 1
ATOM 3675 C CA . PHE B 1 4 ? 14.414 1.205 19.109 1 26.45 4 PHE B CA 1
ATOM 3676 C C . PHE B 1 4 ? 14.945 0.613 17.812 1 26.45 4 PHE B C 1
ATOM 3678 O O . PHE B 1 4 ? 14.203 -0.015 17.062 1 26.45 4 PHE B O 1
ATOM 3685 N N . GLY B 1 5 ? 16.078 0.921 17.359 1 30.45 5 GLY B N 1
ATOM 3686 C CA . GLY B 1 5 ? 16.766 0.243 16.281 1 30.45 5 GLY B CA 1
ATOM 3687 C C . GLY B 1 5 ? 16.953 -1.243 16.516 1 30.45 5 GLY B C 1
ATOM 3688 O O . GLY B 1 5 ? 17.219 -2.004 15.586 1 30.45 5 GLY B O 1
ATOM 3689 N N . PHE B 1 6 ? 17.062 -1.573 17.719 1 32.81 6 PHE B N 1
ATOM 3690 C CA . PHE B 1 6 ? 17.391 -2.922 18.172 1 32.81 6 PHE B CA 1
ATOM 3691 C C . PHE B 1 6 ? 16.219 -3.863 17.969 1 32.81 6 PHE B C 1
ATOM 3693 O O . PHE B 1 6 ? 16.391 -5.043 17.656 1 32.81 6 PHE B O 1
ATOM 3700 N N . GLY B 1 7 ? 15.023 -3.391 18.016 1 30.25 7 GLY B N 1
ATOM 3701 C CA . GLY B 1 7 ? 13.867 -4.27 17.938 1 30.25 7 GLY B CA 1
ATOM 3702 C C . GLY B 1 7 ? 13.57 -4.75 16.531 1 30.25 7 GLY B C 1
ATOM 3703 O O . GLY B 1 7 ? 13.195 -5.906 16.328 1 30.25 7 GLY B O 1
ATOM 3704 N N . ARG B 1 8 ? 13.609 -3.863 15.648 1 37.25 8 ARG B N 1
ATOM 3705 C CA . ARG B 1 8 ? 13.414 -4.293 14.266 1 37.25 8 ARG B CA 1
ATOM 3706 C C . ARG B 1 8 ? 14.5 -5.273 13.844 1 37.25 8 ARG B C 1
ATOM 3708 O O . ARG B 1 8 ? 14.234 -6.227 13.102 1 37.25 8 ARG B O 1
ATOM 3715 N N . ARG B 1 9 ? 15.727 -4.898 14.203 1 41.34 9 ARG B N 1
ATOM 3716 C CA . ARG B 1 9 ? 16.797 -5.84 13.906 1 41.34 9 ARG B CA 1
ATOM 3717 C C . ARG B 1 9 ? 16.547 -7.188 14.57 1 41.34 9 ARG B C 1
ATOM 3719 O O . ARG B 1 9 ? 16.844 -8.234 13.984 1 41.34 9 ARG B O 1
ATOM 3726 N N . LYS B 1 10 ? 16.078 -7.172 15.75 1 40.66 10 LYS B N 1
ATOM 3727 C CA . LYS B 1 10 ? 15.828 -8.422 16.453 1 40.66 10 LYS B CA 1
ATOM 3728 C C . LYS B 1 10 ? 14.664 -9.188 15.836 1 40.66 10 LYS B C 1
ATOM 3730 O O . LYS B 1 10 ? 14.711 -10.414 15.727 1 40.66 10 LYS B O 1
ATOM 3735 N N . MET B 1 11 ? 13.656 -8.516 15.469 1 42.47 11 MET B N 1
ATOM 3736 C CA . MET B 1 11 ? 12.508 -9.188 14.875 1 42.47 11 MET B CA 1
ATOM 3737 C C . MET B 1 11 ? 12.859 -9.766 13.508 1 42.47 11 MET B C 1
ATOM 3739 O O . MET B 1 11 ? 12.422 -10.867 13.172 1 42.47 11 MET B O 1
ATOM 3743 N N . ARG B 1 12 ? 13.625 -9.031 12.789 1 52.06 12 ARG B N 1
ATOM 3744 C CA . ARG B 1 12 ? 14.094 -9.484 11.484 1 52.06 12 ARG B CA 1
ATOM 3745 C C . ARG B 1 12 ? 15.023 -10.688 11.625 1 52.06 12 ARG B C 1
ATOM 3747 O O . ARG B 1 12 ? 14.945 -11.633 10.844 1 52.06 12 ARG B O 1
ATOM 3754 N N . SER B 1 13 ? 15.859 -10.609 12.609 1 51.41 13 SER B N 1
ATOM 3755 C CA . SER B 1 13 ? 16.719 -11.75 12.898 1 51.41 13 SER B CA 1
ATOM 3756 C C . SER B 1 13 ? 15.898 -12.961 13.336 1 51.41 13 SER B C 1
ATOM 3758 O O . SER B 1 13 ? 16.25 -14.102 13.016 1 51.41 13 SER B O 1
ATOM 3760 N N . THR B 1 14 ? 14.797 -12.648 13.82 1 54.56 14 THR B N 1
ATOM 3761 C CA . THR B 1 14 ? 13.953 -13.75 14.273 1 54.56 14 THR B CA 1
ATOM 3762 C C . THR B 1 14 ? 13.258 -14.43 13.102 1 54.56 14 THR B C 1
ATOM 3764 O O . THR B 1 14 ? 13.125 -15.656 13.07 1 54.56 14 THR B O 1
ATOM 3767 N N . ILE B 1 15 ? 12.992 -13.633 12.133 1 58.56 15 ILE B N 1
ATOM 3768 C CA . ILE B 1 15 ? 12.344 -14.219 10.961 1 58.56 15 ILE B CA 1
ATOM 3769 C C . ILE B 1 15 ? 13.336 -15.094 10.203 1 58.56 15 ILE B C 1
ATOM 3771 O O . ILE B 1 15 ? 13 -16.203 9.789 1 58.56 15 ILE B O 1
ATOM 3775 N N . ALA B 1 16 ? 14.508 -14.516 10.102 1 61.12 16 ALA B N 1
ATOM 3776 C CA . ALA B 1 16 ? 15.539 -15.289 9.414 1 61.12 16 ALA B CA 1
ATOM 3777 C C . ALA B 1 16 ? 15.867 -16.562 10.18 1 61.12 16 ALA B C 1
ATOM 3779 O O . ALA B 1 16 ? 16 -17.641 9.586 1 61.12 16 ALA B O 1
ATOM 3780 N N . SER B 1 17 ? 15.906 -16.469 11.453 1 56.53 17 SER B N 1
ATOM 3781 C CA . SER B 1 17 ? 16.203 -17.641 12.273 1 56.53 17 SER B CA 1
ATOM 3782 C C . SER B 1 17 ? 15.055 -18.641 12.266 1 56.53 17 SER B C 1
ATOM 3784 O O . SER B 1 17 ? 15.266 -19.844 12.242 1 56.53 17 SER B O 1
ATOM 3786 N N . GLY B 1 18 ? 13.922 -18.109 12.258 1 61.19 18 GLY B N 1
ATOM 3787 C CA . GLY B 1 18 ? 12.781 -19.016 12.219 1 61.19 18 GLY B CA 1
ATOM 3788 C C . GLY B 1 18 ? 12.695 -19.828 10.945 1 61.19 18 GLY B C 1
ATOM 3789 O O . GLY B 1 18 ? 12.391 -21.016 10.984 1 61.19 18 GLY B O 1
ATOM 3790 N N . PHE B 1 19 ? 13.055 -19.125 9.922 1 70.94 19 PHE B N 1
ATOM 3791 C CA . PHE B 1 19 ? 13.062 -19.828 8.648 1 70.94 19 PHE B CA 1
ATOM 3792 C C . PHE B 1 19 ? 14.094 -20.953 8.648 1 70.94 19 PHE B C 1
ATOM 3794 O O . PHE B 1 19 ? 13.82 -22.062 8.164 1 70.94 19 PHE B O 1
ATOM 3801 N N . LEU B 1 20 ? 15.172 -20.641 9.211 1 66.69 20 LEU B N 1
ATOM 3802 C CA . LEU B 1 20 ? 16.234 -21.625 9.219 1 66.69 20 LEU B CA 1
ATOM 3803 C C . LEU B 1 20 ? 15.859 -22.844 10.062 1 66.69 20 LEU B C 1
ATOM 3805 O O . LEU B 1 20 ? 16.172 -23.984 9.703 1 66.69 20 LEU B O 1
ATOM 3809 N N . ILE B 1 21 ? 15.102 -22.594 11.047 1 62.25 21 ILE B N 1
ATOM 3810 C CA . ILE B 1 21 ? 14.633 -23.703 11.891 1 62.25 21 ILE B CA 1
ATOM 3811 C C . ILE B 1 21 ? 13.562 -24.5 11.148 1 62.25 21 ILE B C 1
ATOM 3813 O O . ILE B 1 21 ? 13.555 -25.734 11.188 1 62.25 21 ILE B O 1
ATOM 3817 N N . ALA B 1 22 ? 12.758 -23.75 10.5 1 66 22 ALA B N 1
ATOM 3818 C CA . ALA B 1 22 ? 11.703 -24.422 9.75 1 66 22 ALA B CA 1
ATOM 3819 C C . ALA B 1 22 ? 12.281 -25.312 8.656 1 66 22 ALA B C 1
ATOM 3821 O O . ALA B 1 22 ? 11.742 -26.375 8.367 1 66 22 ALA B O 1
ATOM 3822 N N . ILE B 1 23 ? 13.328 -24.812 8.188 1 64.38 23 ILE B N 1
ATOM 3823 C CA . ILE B 1 23 ? 13.984 -25.531 7.102 1 64.38 23 ILE B CA 1
ATOM 3824 C C . ILE B 1 23 ? 14.539 -26.859 7.629 1 64.38 23 ILE B C 1
ATOM 3826 O O . ILE B 1 23 ? 14.523 -27.875 6.922 1 64.38 23 ILE B O 1
ATOM 3830 N N . LEU B 1 24 ? 14.922 -26.844 8.797 1 61.75 24 LEU B N 1
ATOM 3831 C CA . LEU B 1 24 ? 15.484 -28.078 9.359 1 61.75 24 LEU B CA 1
ATOM 3832 C C . LEU B 1 24 ? 14.406 -29.156 9.477 1 61.75 24 LEU B C 1
ATOM 3834 O O . LEU B 1 24 ? 14.703 -30.344 9.359 1 61.75 24 LEU B O 1
ATOM 3838 N N . SER B 1 25 ? 13.195 -28.719 9.617 1 60.69 25 SER B N 1
ATOM 3839 C CA . SER B 1 25 ? 12.109 -29.703 9.703 1 60.69 25 SER B CA 1
ATOM 3840 C C . SER B 1 25 ? 11.758 -30.25 8.328 1 60.69 25 SER B C 1
ATOM 3842 O O . SER B 1 25 ? 11.273 -31.391 8.219 1 60.69 25 SER B O 1
ATOM 3844 N N . ILE B 1 26 ? 11.906 -29.484 7.34 1 61.97 26 ILE B N 1
ATOM 3845 C CA . ILE B 1 26 ? 11.602 -29.922 5.984 1 61.97 26 ILE B CA 1
ATOM 3846 C C . ILE B 1 26 ? 12.625 -30.969 5.539 1 61.97 26 ILE B C 1
ATOM 3848 O O . ILE B 1 26 ? 12.289 -31.891 4.793 1 61.97 26 ILE B O 1
ATOM 3852 N N . ASP B 1 27 ? 13.859 -30.766 5.949 1 56.75 27 ASP B N 1
ATOM 3853 C CA . ASP B 1 27 ? 14.945 -31.672 5.559 1 56.75 27 ASP B CA 1
ATOM 3854 C C . ASP B 1 27 ? 14.625 -33.125 5.938 1 56.75 27 ASP B C 1
ATOM 3856 O O . ASP B 1 27 ? 15.148 -34.062 5.336 1 56.75 27 ASP B O 1
ATOM 3860 N N . GLN B 1 28 ? 13.68 -33.25 6.844 1 51.53 28 GLN B N 1
ATOM 3861 C CA . GLN B 1 28 ? 13.398 -34.625 7.266 1 51.53 28 GLN B CA 1
ATOM 3862 C C . GLN B 1 28 ? 12.359 -35.281 6.367 1 51.53 28 GLN B C 1
ATOM 3864 O O . GLN B 1 28 ? 11.984 -36.438 6.574 1 51.53 28 GLN B O 1
ATOM 3869 N N . CYS B 1 29 ? 11.922 -34.531 5.461 1 52.88 29 CYS B N 1
ATOM 3870 C CA . CYS B 1 29 ? 10.93 -35.156 4.59 1 52.88 29 CYS B CA 1
ATOM 3871 C C . CYS B 1 29 ? 11.586 -36.094 3.592 1 52.88 29 CYS B C 1
ATOM 3873 O O . CYS B 1 29 ? 12.656 -35.812 3.064 1 52.88 29 CYS B O 1
ATOM 3875 N N . PRO B 1 30 ? 11.258 -37.344 3.557 1 53.03 30 PRO B N 1
ATOM 3876 C CA . PRO B 1 30 ? 11.773 -38.25 2.551 1 53.03 30 PRO B CA 1
ATOM 3877 C C . PRO B 1 30 ? 11.547 -37.781 1.122 1 53.03 30 PRO B C 1
ATOM 3879 O O . PRO B 1 30 ? 10.883 -38.438 0.333 1 53.03 30 PRO B O 1
ATOM 3882 N N . CYS B 1 31 ? 11.961 -36.562 0.955 1 59.78 31 CYS B N 1
ATOM 3883 C CA . CYS B 1 31 ? 11.68 -36.031 -0.366 1 59.78 31 CYS B CA 1
ATOM 3884 C C . CYS B 1 31 ? 12.719 -36.469 -1.381 1 59.78 31 CYS B C 1
ATOM 3886 O O . CYS B 1 31 ? 13.859 -36.781 -1.017 1 59.78 31 CYS B O 1
ATOM 3888 N N . GLU B 1 32 ? 12.258 -37 -2.535 1 70.12 32 GLU B N 1
ATOM 3889 C CA . GLU B 1 32 ? 13.109 -37.344 -3.668 1 70.12 32 GLU B CA 1
ATOM 3890 C C . GLU B 1 32 ? 14.117 -36.25 -3.961 1 70.12 32 GLU B C 1
ATOM 3892 O O . GLU B 1 32 ? 13.766 -35.062 -3.959 1 70.12 32 GLU B O 1
ATOM 3897 N N . ARG B 1 33 ? 15.461 -36.688 -3.842 1 77.94 33 ARG B N 1
ATOM 3898 C CA . ARG B 1 33 ? 16.547 -35.75 -4.117 1 77.94 33 ARG B CA 1
ATOM 3899 C C . ARG B 1 33 ? 17.094 -35.969 -5.523 1 77.94 33 ARG B C 1
ATOM 3901 O O . ARG B 1 33 ? 16.859 -37 -6.152 1 77.94 33 ARG B O 1
ATOM 3908 N N . ILE B 1 34 ? 17.484 -34.969 -6.23 1 79.56 34 ILE B N 1
ATOM 3909 C CA . ILE B 1 34 ? 18 -34.969 -7.594 1 79.56 34 ILE B CA 1
ATOM 3910 C C . ILE B 1 34 ? 19.375 -35.656 -7.617 1 79.56 34 ILE B C 1
ATOM 3912 O O . ILE B 1 34 ? 19.672 -36.438 -8.531 1 79.56 34 ILE B O 1
ATOM 3916 N N . HIS B 1 35 ? 20.172 -35.719 -6.613 1 70.56 35 HIS B N 1
ATOM 3917 C CA . HIS B 1 35 ? 21.516 -36.25 -6.48 1 70.56 35 HIS B CA 1
ATOM 3918 C C . HIS B 1 35 ? 22.297 -36.125 -7.785 1 70.56 35 HIS B C 1
ATOM 3920 O O . HIS B 1 35 ? 22.797 -37.125 -8.305 1 70.56 35 HIS B O 1
ATOM 3926 N N . GLY B 1 36 ? 22.328 -35.031 -8.445 1 84.88 36 GLY B N 1
ATOM 3927 C CA . GLY B 1 36 ? 23.047 -34.844 -9.695 1 84.88 36 GLY B CA 1
ATOM 3928 C C . GLY B 1 36 ? 23.594 -33.438 -9.859 1 84.88 36 GLY B C 1
ATOM 3929 O O . GLY B 1 36 ? 23.609 -32.656 -8.906 1 84.88 36 GLY B O 1
ATOM 3930 N N . HIS B 1 37 ? 24.328 -33.312 -11.031 1 90.75 37 HIS B N 1
ATOM 3931 C CA . HIS B 1 37 ? 24.906 -32.031 -11.406 1 90.75 37 HIS B CA 1
ATOM 3932 C C . HIS B 1 37 ? 24.016 -31.297 -12.406 1 90.75 37 HIS B C 1
ATOM 3934 O O . HIS B 1 37 ? 23.641 -31.859 -13.438 1 90.75 37 HIS B O 1
ATOM 3940 N N . LEU B 1 38 ? 23.562 -30.141 -11.992 1 93 38 LEU B N 1
ATOM 3941 C CA . LEU B 1 38 ? 22.672 -29.375 -12.852 1 93 38 LEU B CA 1
ATOM 3942 C C . LEU B 1 38 ? 23.375 -28.156 -13.422 1 93 38 LEU B C 1
ATOM 3944 O O . LEU B 1 38 ? 24.156 -27.5 -12.727 1 93 38 LEU B O 1
ATOM 3948 N N . ARG B 1 39 ? 23.234 -27.938 -14.734 1 92.81 39 ARG B N 1
ATOM 3949 C CA . ARG B 1 39 ? 23.656 -26.703 -15.375 1 92.81 39 ARG B CA 1
ATOM 3950 C C . ARG B 1 39 ? 22.578 -25.625 -15.242 1 92.81 39 ARG B C 1
ATOM 3952 O O . ARG B 1 39 ? 21.469 -25.781 -15.75 1 92.81 39 ARG B O 1
ATOM 3959 N N . VAL B 1 40 ? 22.922 -24.547 -14.508 1 91.94 40 VAL B N 1
ATOM 3960 C CA . VAL B 1 40 ? 21.953 -23.516 -14.18 1 91.94 40 VAL B CA 1
ATOM 3961 C C . VAL B 1 40 ? 22.281 -22.234 -14.945 1 91.94 40 VAL B C 1
ATOM 3963 O O . VAL B 1 40 ? 23.453 -21.828 -14.992 1 91.94 40 VAL B O 1
ATOM 3966 N N . ALA B 1 41 ? 21.188 -21.609 -15.516 1 88.5 41 ALA B N 1
ATOM 3967 C CA . ALA B 1 41 ? 21.359 -20.344 -16.234 1 88.5 41 ALA B CA 1
ATOM 3968 C C . ALA B 1 41 ? 21.031 -19.156 -15.344 1 88.5 41 ALA B C 1
ATOM 3970 O O . ALA B 1 41 ? 20.078 -19.203 -14.562 1 88.5 41 ALA B O 1
ATOM 3971 N N . SER B 1 42 ? 21.812 -18.156 -15.328 1 83.12 42 SER B N 1
ATOM 3972 C CA . SER B 1 42 ? 21.578 -16.922 -14.586 1 83.12 42 SER B CA 1
ATOM 3973 C C . SER B 1 42 ? 22.016 -15.695 -15.391 1 83.12 42 SER B C 1
ATOM 3975 O O . SER B 1 42 ? 22.969 -15.773 -16.172 1 83.12 42 SER B O 1
ATOM 3977 N N . TYR B 1 43 ? 21.172 -14.57 -15.195 1 75.19 43 TYR B N 1
ATOM 3978 C CA . TYR B 1 43 ? 21.578 -13.32 -15.828 1 75.19 43 TYR B CA 1
ATOM 3979 C C . TYR B 1 43 ? 22.75 -12.68 -15.086 1 75.19 43 TYR B C 1
ATOM 3981 O O . TYR B 1 43 ? 23.5 -11.891 -15.656 1 75.19 43 TYR B O 1
ATOM 3989 N N . TYR B 1 44 ? 22.625 -12.914 -13.773 1 63.56 44 TYR B N 1
ATOM 3990 C CA . TYR B 1 44 ? 23.609 -12.258 -12.914 1 63.56 44 TYR B CA 1
ATOM 3991 C C . TYR B 1 44 ? 24.609 -13.258 -12.367 1 63.56 44 TYR B C 1
ATOM 3993 O O . TYR B 1 44 ? 24.266 -14.414 -12.125 1 63.56 44 TYR B O 1
ATOM 4001 N N . ASN B 1 45 ? 25.844 -13.07 -12.75 1 51.56 45 ASN B N 1
ATOM 4002 C CA . ASN B 1 45 ? 26.812 -13.953 -12.109 1 51.56 45 ASN B CA 1
ATOM 4003 C C . ASN B 1 45 ? 26.828 -13.773 -10.594 1 51.56 45 ASN B C 1
ATOM 4005 O O . ASN B 1 45 ? 27.328 -12.766 -10.086 1 51.56 45 ASN B O 1
ATOM 4009 N N . PRO B 1 46 ? 25.906 -14.398 -9.938 1 49.31 46 PRO B N 1
ATOM 4010 C CA . PRO B 1 46 ? 25.828 -14.266 -8.484 1 49.31 46 PRO B CA 1
ATOM 4011 C C . PRO B 1 46 ? 27.172 -14.406 -7.801 1 49.31 46 PRO B C 1
ATOM 4013 O O . PRO B 1 46 ? 27.328 -14.055 -6.629 1 49.31 46 PRO B O 1
ATOM 4016 N N . LEU B 1 47 ? 27.969 -15.391 -8.156 1 43.97 47 LEU B N 1
ATOM 4017 C CA . LEU B 1 47 ? 29.234 -15.633 -7.484 1 43.97 47 LEU B CA 1
ATOM 4018 C C . LEU B 1 47 ? 30.203 -14.469 -7.703 1 43.97 47 LEU B C 1
ATOM 4020 O O . LEU B 1 47 ? 30.547 -14.156 -8.844 1 43.97 47 LEU B O 1
ATOM 4024 N N . ALA B 1 48 ? 29.844 -13.266 -7.355 1 41.59 48 ALA B N 1
ATOM 4025 C CA . ALA B 1 48 ? 30.734 -12.109 -7.32 1 41.59 48 ALA B CA 1
ATOM 4026 C C . ALA B 1 48 ? 32.062 -12.422 -8.023 1 41.59 48 ALA B C 1
ATOM 4028 O O . ALA B 1 48 ? 33.094 -11.797 -7.734 1 41.59 48 ALA B O 1
ATOM 4029 N N . ASN B 1 49 ? 32.281 -13.461 -8.562 1 37 49 ASN B N 1
ATOM 4030 C CA . ASN B 1 49 ? 33.656 -13.617 -9.031 1 37 49 ASN B CA 1
ATOM 4031 C C . ASN B 1 49 ? 33.938 -12.703 -10.219 1 37 49 ASN B C 1
ATOM 4033 O O . ASN B 1 49 ? 35 -12.773 -10.812 1 37 49 ASN B O 1
ATOM 4037 N N . LEU B 1 50 ? 32.875 -12.297 -10.867 1 37.38 50 LEU B N 1
ATOM 4038 C CA . LEU B 1 50 ? 33.344 -11.398 -11.914 1 37.38 50 LEU B CA 1
ATOM 4039 C C . LEU B 1 50 ? 33.531 -9.984 -11.375 1 37.38 50 LEU B C 1
ATOM 4041 O O . LEU B 1 50 ? 32.688 -9.492 -10.617 1 37.38 50 LEU B O 1
ATOM 4045 N N . PRO B 1 51 ? 34.656 -9.398 -11.414 1 41.38 51 PRO B N 1
ATOM 4046 C CA . PRO B 1 51 ? 35.156 -8.164 -10.797 1 41.38 51 PRO B CA 1
ATOM 4047 C C . PRO B 1 51 ? 34.125 -7.043 -10.82 1 41.38 51 PRO B C 1
ATOM 4049 O O . PRO B 1 51 ? 34.031 -6.254 -9.875 1 41.38 51 PRO B O 1
ATOM 4052 N N . ASN B 1 52 ? 33.469 -6.754 -11.922 1 38.91 52 ASN B N 1
ATOM 4053 C CA . ASN B 1 52 ? 32.781 -5.504 -12.219 1 38.91 52 ASN B CA 1
ATOM 4054 C C . ASN B 1 52 ? 31.266 -5.641 -12.055 1 38.91 52 ASN B C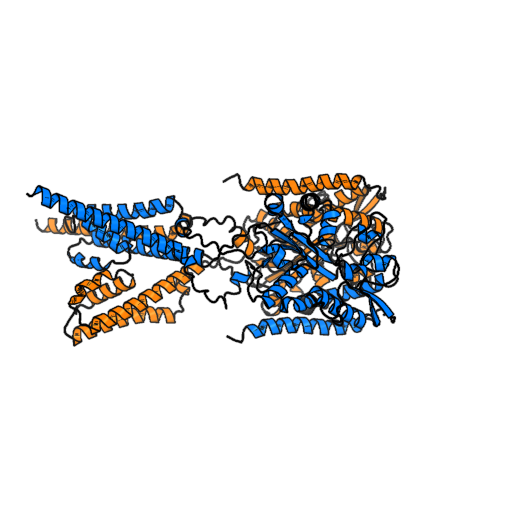 1
ATOM 4056 O O . ASN B 1 52 ? 30.516 -4.777 -12.492 1 38.91 52 ASN B O 1
ATOM 4060 N N . VAL B 1 53 ? 30.875 -6.738 -11.805 1 44.44 53 VAL B N 1
ATOM 4061 C CA . VAL B 1 53 ? 29.422 -6.785 -11.836 1 44.44 53 VAL B CA 1
ATOM 4062 C C . VAL B 1 53 ? 28.859 -6.637 -10.422 1 44.44 53 VAL B C 1
ATOM 4064 O O . VAL B 1 53 ? 29.156 -7.453 -9.547 1 44.44 53 VAL B O 1
ATOM 4067 N N . SER B 1 54 ? 28.703 -5.445 -9.875 1 50.03 54 SER B N 1
ATOM 4068 C CA . SER B 1 54 ? 27.984 -5.156 -8.641 1 50.03 54 SER B CA 1
ATOM 4069 C C . SER B 1 54 ? 26.672 -5.93 -8.562 1 50.03 54 SER B C 1
ATOM 4071 O O . SER B 1 54 ? 25.906 -5.949 -9.531 1 50.03 54 SER B O 1
ATOM 4073 N N . ILE B 1 55 ? 26.656 -6.883 -7.691 1 59.12 55 ILE B N 1
ATOM 4074 C CA . ILE B 1 55 ? 25.5 -7.746 -7.523 1 59.12 55 ILE B CA 1
ATOM 4075 C C . ILE B 1 55 ? 24.281 -6.91 -7.121 1 59.12 55 ILE B C 1
ATOM 4077 O O . ILE B 1 55 ? 24.312 -6.199 -6.113 1 59.12 55 ILE B O 1
ATOM 4081 N N . ASN B 1 56 ? 23.406 -6.695 -8.055 1 73.44 56 ASN B N 1
ATOM 4082 C CA . ASN B 1 56 ? 22.141 -6.039 -7.754 1 73.44 56 ASN B CA 1
ATOM 4083 C C . ASN B 1 56 ? 21.281 -6.887 -6.816 1 73.44 56 ASN B C 1
ATOM 4085 O O . ASN B 1 56 ? 21.688 -7.984 -6.43 1 73.44 56 ASN B O 1
ATOM 4089 N N . LYS B 1 57 ? 20.406 -6.34 -6.254 1 77.25 57 LYS B N 1
ATOM 4090 C CA . LYS B 1 57 ? 19.516 -7.004 -5.305 1 77.25 57 LYS B CA 1
ATOM 4091 C C . LYS B 1 57 ? 18.922 -8.281 -5.902 1 77.25 57 LYS B C 1
ATOM 4093 O O . LYS B 1 57 ? 18.703 -9.258 -5.188 1 77.25 57 LYS B O 1
ATOM 4098 N N . ILE B 1 58 ? 18.75 -8.289 -7.203 1 79.75 58 ILE B N 1
ATOM 4099 C CA . ILE B 1 58 ? 18.203 -9.461 -7.867 1 79.75 58 ILE B CA 1
ATOM 4100 C C . ILE B 1 58 ? 19.219 -10.594 -7.852 1 79.75 58 ILE B C 1
ATOM 4102 O O . ILE B 1 58 ? 18.859 -11.758 -7.625 1 79.75 58 ILE B O 1
ATOM 4106 N N . GLY B 1 59 ? 20.422 -10.219 -8.047 1 78.69 59 GLY B N 1
ATOM 4107 C CA . GLY B 1 59 ? 21.469 -11.219 -7.996 1 78.69 59 GLY B CA 1
ATOM 4108 C C . GLY B 1 59 ? 21.641 -11.836 -6.617 1 78.69 59 GLY B C 1
ATOM 4109 O O . GLY B 1 59 ? 21.922 -13.031 -6.5 1 78.69 59 GLY B O 1
ATOM 4110 N N . MET B 1 60 ? 21.453 -11.039 -5.672 1 81.19 60 MET B N 1
ATOM 4111 C CA . MET B 1 60 ? 21.531 -11.539 -4.305 1 81.19 60 MET B CA 1
ATOM 4112 C C . MET B 1 60 ? 20.422 -12.531 -4.016 1 81.19 60 MET B C 1
ATOM 4114 O O . MET B 1 60 ? 20.641 -13.562 -3.371 1 81.19 60 MET B O 1
ATOM 4118 N N . LEU B 1 61 ? 19.297 -12.227 -4.508 1 84.75 61 LEU B N 1
ATOM 4119 C CA . LEU B 1 61 ? 18.156 -13.125 -4.316 1 84.75 61 LEU B CA 1
ATOM 4120 C C . LEU B 1 61 ? 18.375 -14.445 -5.039 1 84.75 61 LEU B C 1
ATOM 4122 O O . LEU B 1 61 ? 18.078 -15.516 -4.496 1 84.75 61 LEU B O 1
ATOM 4126 N N . GLU B 1 62 ? 18.906 -14.336 -6.191 1 86.38 62 GLU B N 1
ATOM 4127 C CA . GLU B 1 62 ? 19.156 -15.539 -6.98 1 86.38 62 GLU B CA 1
ATOM 4128 C C . GLU B 1 62 ? 20.203 -16.422 -6.312 1 86.38 62 GLU B C 1
ATOM 4130 O O . GLU B 1 62 ? 20.078 -17.656 -6.324 1 86.38 62 GLU B O 1
ATOM 4135 N N . SER B 1 63 ? 21.219 -15.789 -5.766 1 84.5 63 SER B N 1
ATOM 4136 C CA . SER B 1 63 ? 22.266 -16.547 -5.109 1 84.5 63 SER B CA 1
ATOM 4137 C C . SER B 1 63 ? 21.75 -17.281 -3.877 1 84.5 63 SER B C 1
ATOM 4139 O O . SER B 1 63 ? 22.094 -18.438 -3.641 1 84.5 63 SER B O 1
ATOM 4141 N N . LYS B 1 64 ? 20.984 -16.641 -3.168 1 84.94 64 LYS B N 1
ATOM 4142 C CA . LYS B 1 64 ? 20.406 -17.281 -1.979 1 84.94 64 LYS B CA 1
ATOM 4143 C C . LYS B 1 64 ? 19.438 -18.391 -2.357 1 84.94 64 LYS B C 1
ATOM 4145 O O . LYS B 1 64 ? 19.422 -19.438 -1.713 1 84.94 64 LYS B O 1
ATOM 4150 N N . LEU B 1 65 ? 18.719 -18.125 -3.383 1 88.31 65 LEU B N 1
ATOM 4151 C CA . LEU B 1 65 ? 17.719 -19.094 -3.82 1 88.31 65 LEU B CA 1
ATOM 4152 C C . LEU B 1 65 ? 18.406 -20.375 -4.305 1 88.31 65 LEU B C 1
ATOM 4154 O O . LEU B 1 65 ? 17.984 -21.484 -3.955 1 88.31 65 LEU B O 1
ATOM 4158 N N . ILE B 1 66 ? 19.438 -20.25 -5.086 1 88.44 66 ILE B N 1
ATOM 4159 C CA . ILE B 1 66 ? 20.109 -21.438 -5.629 1 88.44 66 ILE B CA 1
ATOM 4160 C C . ILE B 1 66 ? 20.812 -22.203 -4.504 1 88.44 66 ILE B C 1
ATOM 4162 O O . ILE B 1 66 ? 20.875 -23.422 -4.523 1 88.44 66 ILE B O 1
ATOM 4166 N N . TYR B 1 67 ? 21.312 -21.469 -3.611 1 86.38 67 TYR B N 1
ATOM 4167 C CA . TYR B 1 67 ? 21.969 -22.109 -2.475 1 86.38 67 TYR B CA 1
ATOM 4168 C C . TYR B 1 67 ? 20.969 -22.938 -1.679 1 86.38 67 TYR B C 1
ATOM 4170 O O . TYR B 1 67 ? 21.266 -24.078 -1.312 1 86.38 67 TYR B O 1
ATOM 4178 N N . ILE B 1 68 ? 19.828 -22.438 -1.417 1 86.88 68 ILE B N 1
ATOM 4179 C CA . ILE B 1 68 ? 18.797 -23.125 -0.642 1 86.88 68 ILE B CA 1
ATOM 4180 C C . ILE B 1 68 ? 18.297 -24.344 -1.418 1 86.88 68 ILE B C 1
ATOM 4182 O O . ILE B 1 68 ? 18.156 -25.422 -0.858 1 86.88 68 ILE B O 1
ATOM 4186 N N . LEU B 1 69 ? 18.078 -24.125 -2.701 1 88.81 69 LEU B N 1
ATOM 4187 C CA . LEU B 1 69 ? 17.562 -25.219 -3.514 1 88.81 69 LEU B CA 1
ATOM 4188 C C . LEU B 1 69 ? 18.594 -26.344 -3.635 1 88.81 69 LEU B C 1
ATOM 4190 O O . LEU B 1 69 ? 18.25 -27.516 -3.57 1 88.81 69 LEU B O 1
ATOM 4194 N N . ALA B 1 70 ? 19.844 -25.969 -3.818 1 88.81 70 ALA B N 1
ATOM 4195 C CA . ALA B 1 70 ? 20.906 -26.953 -3.947 1 88.81 70 ALA B CA 1
ATOM 4196 C C . ALA B 1 70 ? 21.094 -27.734 -2.65 1 88.81 70 ALA B C 1
ATOM 4198 O O . ALA B 1 70 ? 21.359 -28.938 -2.676 1 88.81 70 ALA B O 1
ATOM 4199 N N . LYS B 1 71 ? 20.953 -27.078 -1.625 1 84.06 71 LYS B N 1
ATOM 4200 C CA . LYS B 1 71 ? 21.125 -27.719 -0.326 1 84.06 71 LYS B CA 1
ATOM 4201 C C . LYS B 1 71 ? 20 -28.703 -0.048 1 84.06 71 LYS B C 1
ATOM 4203 O O . LYS B 1 71 ? 20.234 -29.844 0.369 1 84.06 71 LYS B O 1
ATOM 4208 N N . PHE B 1 72 ? 18.781 -28.391 -0.365 1 84.75 72 PHE B N 1
ATOM 4209 C CA . PHE B 1 72 ? 17.625 -29.219 -0.015 1 84.75 72 PHE B CA 1
ATOM 4210 C C . PHE B 1 72 ? 17.453 -30.344 -1.018 1 84.75 72 PHE B C 1
ATOM 4212 O O . PHE B 1 72 ? 17 -31.438 -0.656 1 84.75 72 PHE B O 1
ATOM 4219 N N . LEU B 1 73 ? 17.719 -30.031 -2.227 1 88.19 73 LEU B N 1
ATOM 4220 C CA . LEU B 1 73 ? 17.547 -31.062 -3.254 1 88.19 73 LEU B CA 1
ATOM 4221 C C . LEU B 1 73 ? 18.844 -31.812 -3.494 1 88.19 73 LEU B C 1
ATOM 4223 O O . LEU B 1 73 ? 18.875 -32.781 -4.258 1 88.19 73 LEU B O 1
ATOM 4227 N N . ASN B 1 74 ? 19.891 -31.438 -2.846 1 86.06 74 ASN B N 1
ATOM 4228 C CA . ASN B 1 74 ? 21.188 -32.094 -2.848 1 86.06 74 ASN B CA 1
ATOM 4229 C C . ASN B 1 74 ? 21.734 -32.281 -4.262 1 86.06 74 ASN B C 1
ATOM 4231 O O . ASN B 1 74 ? 21.984 -33.375 -4.711 1 86.06 74 ASN B O 1
ATOM 4235 N N . PHE B 1 75 ? 21.891 -31.203 -4.906 1 89.69 75 PHE B N 1
ATOM 4236 C CA . PHE B 1 75 ? 22.531 -31.234 -6.215 1 89.69 75 PHE B CA 1
ATOM 4237 C C . PHE B 1 75 ? 23.656 -30.203 -6.281 1 89.69 75 PHE B C 1
ATOM 4239 O O . PHE B 1 75 ? 23.703 -29.266 -5.488 1 89.69 75 PHE B O 1
ATOM 4246 N N . THR B 1 76 ? 24.656 -30.516 -7.094 1 89.88 76 THR B N 1
ATOM 4247 C CA . THR B 1 76 ? 25.688 -29.562 -7.422 1 89.88 76 THR B CA 1
ATOM 4248 C C . THR B 1 76 ? 25.344 -28.797 -8.695 1 89.88 76 THR B C 1
ATOM 4250 O O . THR B 1 76 ? 24.5 -29.234 -9.469 1 89.88 76 THR B O 1
ATOM 4253 N N . TYR B 1 77 ? 25.812 -27.609 -8.719 1 90.19 77 TYR B N 1
ATOM 4254 C CA . TYR B 1 77 ? 25.406 -26.828 -9.875 1 90.19 77 TYR B CA 1
ATOM 4255 C C . TYR B 1 77 ? 26.578 -26 -10.422 1 90.19 77 TYR B C 1
ATOM 4257 O O . TYR B 1 77 ? 27.547 -25.75 -9.719 1 90.19 77 TYR B O 1
ATOM 4265 N N . GLU B 1 78 ? 26.531 -25.828 -11.688 1 87.69 78 GLU B N 1
ATOM 4266 C CA . GLU B 1 78 ? 27.391 -24.891 -12.398 1 87.69 78 GLU B CA 1
ATOM 4267 C C . GLU B 1 78 ? 26.578 -23.781 -13.055 1 87.69 78 GLU B C 1
ATOM 4269 O O . GLU B 1 78 ? 25.531 -24.047 -13.656 1 87.69 78 GLU B O 1
ATOM 4274 N N . ILE B 1 79 ? 27 -22.531 -12.898 1 86.06 79 ILE B N 1
ATOM 4275 C CA . ILE B 1 79 ? 26.25 -21.391 -13.398 1 86.06 79 ILE B CA 1
ATOM 4276 C C . ILE B 1 79 ? 26.766 -21 -14.773 1 86.06 79 ILE B C 1
ATOM 4278 O O . ILE B 1 79 ? 27.984 -20.828 -14.969 1 86.06 79 ILE B O 1
ATOM 4282 N N . HIS B 1 80 ? 25.859 -20.906 -15.688 1 83.88 80 HIS B N 1
ATOM 4283 C CA . HIS B 1 80 ? 26.156 -20.484 -17.047 1 83.88 80 HIS B CA 1
ATOM 4284 C C . HIS B 1 80 ? 25.469 -19.156 -17.359 1 83.88 80 HIS B C 1
ATOM 4286 O O . HIS B 1 80 ? 24.234 -19.062 -17.359 1 83.88 80 HIS B O 1
ATOM 4292 N N . VAL B 1 81 ? 26.203 -18.141 -17.625 1 79.06 81 VAL B N 1
ATOM 4293 C CA . VAL B 1 81 ? 25.656 -16.859 -18.031 1 79.06 81 VAL B CA 1
ATOM 4294 C C . VAL B 1 81 ? 25.562 -16.781 -19.547 1 79.06 81 VAL B C 1
ATOM 4296 O O . VAL B 1 81 ? 26.531 -17.094 -20.25 1 79.06 81 VAL B O 1
ATOM 4299 N N . PRO B 1 82 ? 24.312 -16.484 -19.984 1 75.81 82 PRO B N 1
ATOM 4300 C CA . PRO B 1 82 ? 24.203 -16.406 -21.453 1 75.81 82 PRO B CA 1
ATOM 4301 C C . PRO B 1 82 ? 25.125 -15.359 -22.062 1 75.81 82 PRO B C 1
ATOM 4303 O O . PRO B 1 82 ? 25.266 -14.266 -21.516 1 75.81 82 PRO B O 1
ATOM 4306 N N . ALA B 1 83 ? 25.766 -15.797 -23.125 1 63.28 83 ALA B N 1
ATOM 4307 C CA . ALA B 1 83 ? 26.719 -14.938 -23.812 1 63.28 83 ALA B CA 1
ATOM 4308 C C . ALA B 1 83 ? 26.031 -13.703 -24.391 1 63.28 83 ALA B C 1
ATOM 4310 O O . ALA B 1 83 ? 26.625 -12.625 -24.453 1 63.28 83 ALA B O 1
ATOM 4311 N N . ASP B 1 84 ? 24.828 -13.969 -24.906 1 59.47 84 ASP B N 1
ATOM 4312 C CA . ASP B 1 84 ? 24.109 -12.867 -25.547 1 59.47 84 ASP B CA 1
ATOM 4313 C C . ASP B 1 84 ? 23.766 -11.773 -24.547 1 59.47 84 ASP B C 1
ATOM 4315 O O . ASP B 1 84 ? 23.688 -10.594 -24.891 1 59.47 84 ASP B O 1
ATOM 4319 N N . VAL B 1 85 ? 23.328 -12.117 -23.375 1 55.12 85 VAL B N 1
ATOM 4320 C CA . VAL B 1 85 ? 22.984 -11.172 -22.312 1 55.12 85 VAL B CA 1
ATOM 4321 C C . VAL B 1 85 ? 24.234 -10.406 -21.891 1 55.12 85 VAL B C 1
ATOM 4323 O O . VAL B 1 85 ? 24.156 -9.219 -21.562 1 55.12 85 VAL B O 1
ATOM 4326 N N . LEU B 1 86 ? 25.391 -11.133 -21.734 1 47.09 86 LEU B N 1
ATOM 4327 C CA . LEU B 1 86 ? 26.656 -10.484 -21.375 1 47.09 86 LEU B CA 1
ATOM 4328 C C . LEU B 1 86 ? 26.922 -9.281 -22.281 1 47.09 86 LEU B C 1
ATOM 4330 O O . LEU B 1 86 ? 27.484 -8.281 -21.828 1 47.09 86 LEU B O 1
ATOM 4334 N N . GLN B 1 87 ? 26.594 -9.508 -23.5 1 43.59 87 GLN B N 1
ATOM 4335 C CA . GLN B 1 87 ? 26.859 -8.414 -24.422 1 43.59 87 GLN B CA 1
ATOM 4336 C C . GLN B 1 87 ? 25.688 -7.426 -24.438 1 43.59 87 GLN B C 1
ATOM 4338 O O . GLN B 1 87 ? 25.891 -6.227 -24.625 1 43.59 87 GLN B O 1
ATOM 4343 N N . LEU B 1 88 ? 24.531 -7.969 -24.453 1 42.56 88 LEU B N 1
ATOM 4344 C CA . LEU B 1 88 ? 23.422 -7.109 -24.844 1 42.56 88 LEU B CA 1
ATOM 4345 C C . LEU B 1 88 ? 22.562 -6.758 -23.641 1 42.56 88 LEU B C 1
ATOM 4347 O O . LEU B 1 88 ? 21.734 -5.844 -23.703 1 42.56 88 LEU B O 1
ATOM 4351 N N . GLY B 1 89 ? 22.969 -7.07 -22.562 1 42.03 89 GLY B N 1
ATOM 4352 C CA . GLY B 1 89 ? 22.172 -6.777 -21.375 1 42.03 89 GLY B CA 1
ATOM 4353 C C . GLY B 1 89 ? 20.797 -7.395 -21.406 1 42.03 89 GLY B C 1
ATOM 4354 O O . GLY B 1 89 ? 19.938 -7.047 -20.594 1 42.03 89 GLY B O 1
ATOM 4355 N N . SER B 1 90 ? 20.359 -7.848 -22.766 1 48.56 90 SER B N 1
ATOM 4356 C CA . SER B 1 90 ? 18.953 -7.984 -23.109 1 48.56 90 SER B CA 1
ATOM 4357 C C . SER B 1 90 ? 18.375 -9.312 -22.609 1 48.56 90 SER B C 1
ATOM 4359 O O . SER B 1 90 ? 18.938 -10.375 -22.891 1 48.56 90 SER B O 1
ATOM 4361 N N . PRO B 1 91 ? 17.359 -9.344 -21.797 1 56.78 91 PRO B N 1
ATOM 4362 C CA . PRO B 1 91 ? 16.578 -10.453 -21.266 1 56.78 91 PRO B CA 1
ATOM 4363 C C . PRO B 1 91 ? 15.977 -11.336 -22.344 1 56.78 91 PRO B C 1
ATOM 4365 O O . PRO B 1 91 ? 16.141 -11.055 -23.547 1 56.78 91 PRO B O 1
ATOM 4368 N N . ASP B 1 92 ? 15.07 -12.352 -22.156 1 61.53 92 ASP B N 1
ATOM 4369 C CA . ASP B 1 92 ? 14.344 -13.414 -22.859 1 61.53 92 ASP B CA 1
ATOM 4370 C C . ASP B 1 92 ? 13.461 -12.836 -23.969 1 61.53 92 ASP B C 1
ATOM 4372 O O . ASP B 1 92 ? 12.453 -12.18 -23.688 1 61.53 92 ASP B O 1
ATOM 4376 N N . GLU B 1 93 ? 14.055 -12.625 -25.344 1 64.31 93 GLU B N 1
ATOM 4377 C CA . GLU B 1 93 ? 13.242 -12.148 -26.453 1 64.31 93 GLU B CA 1
ATOM 4378 C C . GLU B 1 93 ? 13.07 -13.227 -27.516 1 64.31 93 GLU B C 1
ATOM 4380 O O . GLU B 1 93 ? 13.969 -14.031 -27.75 1 64.31 93 GLU B O 1
ATOM 4385 N N . THR B 1 94 ? 11.805 -13.25 -27.969 1 70.44 94 THR B N 1
ATOM 4386 C CA . THR B 1 94 ? 11.531 -14.148 -29.094 1 70.44 94 THR B CA 1
ATOM 4387 C C . THR B 1 94 ? 11.945 -13.5 -30.406 1 70.44 94 THR B C 1
ATOM 4389 O O . THR B 1 94 ? 11.633 -12.336 -30.656 1 70.44 94 THR B O 1
ATOM 4392 N N . LYS B 1 95 ? 12.867 -14.125 -31.094 1 66.19 95 LYS B N 1
ATOM 4393 C CA . LYS B 1 95 ? 13.172 -13.648 -32.438 1 66.19 95 LYS B CA 1
ATOM 4394 C C . LYS B 1 95 ? 12.148 -14.156 -33.438 1 66.19 95 LYS B C 1
ATOM 4396 O O . LYS B 1 95 ? 11.43 -15.117 -33.188 1 66.19 95 LYS B O 1
ATOM 4401 N N . GLY B 1 96 ? 11.641 -13.273 -34.281 1 61.34 96 GLY B N 1
ATOM 4402 C CA . GLY B 1 96 ? 10.656 -13.562 -35.312 1 61.34 96 GLY B CA 1
ATOM 4403 C C . GLY B 1 96 ? 10.727 -14.992 -35.812 1 61.34 96 GLY B C 1
ATOM 4404 O O . GLY B 1 96 ? 9.727 -15.555 -36.25 1 61.34 96 GLY B O 1
ATOM 4405 N N . ASN B 1 97 ? 11.836 -15.648 -35.656 1 63.5 97 ASN B N 1
ATOM 4406 C CA . ASN B 1 97 ? 11.992 -16.984 -36.219 1 63.5 97 ASN B CA 1
ATOM 4407 C C . ASN B 1 97 ? 11.688 -18.062 -35.188 1 63.5 97 ASN B C 1
ATOM 4409 O O . ASN B 1 97 ? 12 -19.25 -35.406 1 63.5 97 ASN B O 1
ATOM 4413 N N . GLY B 1 98 ? 11.086 -17.719 -34.094 1 69.06 98 GLY B N 1
ATOM 4414 C CA . GLY B 1 98 ? 10.789 -18.703 -33.062 1 69.06 98 GLY B CA 1
ATOM 4415 C C . GLY B 1 98 ? 11.953 -18.938 -32.125 1 69.06 98 GLY B C 1
ATOM 4416 O O . GLY B 1 98 ? 11.836 -19.703 -31.156 1 69.06 98 GLY B O 1
ATOM 4417 N N . SER B 1 99 ? 13.062 -18.375 -32.406 1 75.25 99 SER B N 1
ATOM 4418 C CA . SER B 1 99 ? 14.234 -18.547 -31.531 1 75.25 99 SER B CA 1
ATOM 4419 C C . SER B 1 99 ? 14.234 -17.547 -30.391 1 75.25 99 SER B C 1
ATOM 4421 O O . SER B 1 99 ? 13.664 -16.453 -30.516 1 75.25 99 SER B O 1
ATOM 4423 N N . TRP B 1 100 ? 14.688 -18.078 -29.234 1 81.38 100 TRP B N 1
ATOM 4424 C CA . TRP B 1 100 ? 14.75 -17.25 -28.031 1 81.38 100 TRP B CA 1
ATOM 4425 C C . TRP B 1 100 ? 16.188 -16.906 -27.688 1 81.38 100 TRP B C 1
ATOM 4427 O O . TRP B 1 100 ? 17.109 -17.672 -27.969 1 81.38 100 TRP B O 1
ATOM 4437 N N . THR B 1 101 ? 16.344 -15.703 -27.203 1 78.31 101 THR B N 1
ATOM 4438 C CA . THR B 1 101 ? 17.656 -15.305 -26.703 1 78.31 101 THR B CA 1
ATOM 4439 C C . THR B 1 101 ? 17.672 -15.344 -25.172 1 78.31 101 THR B C 1
ATOM 4441 O O . THR B 1 101 ? 16.656 -15.633 -24.547 1 78.31 101 THR B O 1
ATOM 4444 N N . GLY B 1 102 ? 18.906 -15.328 -24.594 1 80.5 102 GLY B N 1
ATOM 4445 C CA . GLY B 1 102 ? 19.047 -15.227 -23.141 1 80.5 102 GLY B CA 1
ATOM 4446 C C . GLY B 1 102 ? 18.922 -16.562 -22.438 1 80.5 102 GLY B C 1
ATOM 4447 O O . GLY B 1 102 ? 19.406 -17.578 -22.938 1 80.5 102 GLY B O 1
ATOM 4448 N N . VAL B 1 103 ? 18.281 -16.484 -21.312 1 82.69 103 VAL B N 1
ATOM 4449 C CA . VAL B 1 103 ? 18.156 -17.672 -20.484 1 82.69 103 VAL B CA 1
ATOM 4450 C C . VAL B 1 103 ? 17.188 -18.656 -21.125 1 82.69 103 VAL B C 1
ATOM 4452 O O . VAL B 1 103 ? 17.406 -19.875 -21.094 1 82.69 103 VAL B O 1
ATOM 4455 N N . LEU B 1 104 ? 16.141 -18.156 -21.766 1 86.5 104 LEU B N 1
ATOM 4456 C CA . LEU B 1 104 ? 15.164 -19.016 -22.422 1 86.5 104 LEU B CA 1
ATOM 4457 C C . LEU B 1 104 ? 15.766 -19.703 -23.641 1 86.5 104 LEU B C 1
ATOM 4459 O O . LEU B 1 104 ? 15.445 -20.844 -23.938 1 86.5 104 LEU B O 1
ATOM 4463 N N . GLY B 1 105 ? 16.625 -18.922 -24.328 1 85.94 105 GLY B N 1
ATOM 4464 C CA . GLY B 1 105 ? 17.312 -19.531 -25.469 1 85.94 105 GLY B CA 1
ATOM 4465 C C . GLY B 1 105 ? 18.219 -20.688 -25.062 1 85.94 105 GLY B C 1
ATOM 4466 O O . GLY B 1 105 ? 18.281 -21.703 -25.75 1 85.94 105 GLY B O 1
ATOM 4467 N N . GLN B 1 106 ? 18.891 -20.516 -23.922 1 88.81 106 GLN B N 1
ATOM 4468 C CA . GLN B 1 106 ? 19.766 -21.562 -23.422 1 88.81 106 GLN B CA 1
ATOM 4469 C C . GLN B 1 106 ? 18.984 -22.812 -23.047 1 88.81 106 GLN B C 1
ATOM 4471 O O . GLN B 1 106 ? 19.438 -23.922 -23.25 1 88.81 106 GLN B O 1
ATOM 4476 N N . LEU B 1 107 ? 17.844 -22.609 -22.531 1 91.44 107 LEU B N 1
ATOM 4477 C CA . LEU B 1 107 ? 16.984 -23.719 -22.125 1 91.44 107 LEU B CA 1
ATOM 4478 C C . LEU B 1 107 ? 16.469 -24.469 -23.344 1 91.44 107 LEU B C 1
ATOM 4480 O O . LEU B 1 107 ? 16.406 -25.703 -23.344 1 91.44 107 LEU B O 1
ATOM 4484 N N . LEU B 1 108 ? 16.109 -23.703 -24.406 1 89.5 108 LEU B N 1
ATOM 4485 C CA . LEU B 1 108 ? 15.555 -24.312 -25.609 1 89.5 108 LEU B CA 1
ATOM 4486 C C . LEU B 1 108 ? 16.625 -25.094 -26.359 1 89.5 108 LEU B C 1
ATOM 4488 O O . LEU B 1 108 ? 16.312 -26.109 -27 1 89.5 108 LEU B O 1
ATOM 4492 N N . ARG B 1 109 ? 17.875 -24.641 -26.297 1 89.12 109 ARG B N 1
ATOM 4493 C CA . ARG B 1 109 ? 18.984 -25.297 -26.984 1 89.12 109 ARG B CA 1
ATOM 4494 C C . ARG B 1 109 ? 19.578 -26.391 -26.109 1 89.12 109 ARG B C 1
ATOM 4496 O O . ARG B 1 109 ? 20.625 -26.953 -26.453 1 89.12 109 ARG B O 1
ATOM 4503 N N . ASP B 1 110 ? 19.031 -26.688 -24.906 1 91.31 110 ASP B N 1
ATOM 4504 C CA . ASP B 1 110 ? 19.438 -27.75 -24 1 91.31 110 ASP B CA 1
ATOM 4505 C C . ASP B 1 110 ? 20.875 -27.516 -23.516 1 91.31 110 ASP B C 1
ATOM 4507 O O . ASP B 1 110 ? 21.656 -28.453 -23.391 1 91.31 110 ASP B O 1
ATOM 4511 N N . GLU B 1 111 ? 21.219 -26.266 -23.391 1 90.44 111 GLU B N 1
ATOM 4512 C CA . GLU B 1 111 ? 22.531 -25.922 -22.859 1 90.44 111 GLU B CA 1
ATOM 4513 C C . GLU B 1 111 ? 22.547 -25.953 -21.344 1 90.44 111 GLU B C 1
ATOM 4515 O O . GLU B 1 111 ? 23.578 -26.172 -20.719 1 90.44 111 GLU B O 1
ATOM 4520 N N . VAL B 1 112 ? 21.375 -25.609 -20.812 1 93.06 112 VAL B N 1
ATOM 4521 C CA . VAL B 1 112 ? 21.203 -25.625 -19.359 1 93.06 112 VAL B CA 1
ATOM 4522 C C . VAL B 1 112 ? 19.953 -26.406 -18.984 1 93.06 112 VAL B C 1
ATOM 4524 O O . VAL B 1 112 ? 19.094 -26.672 -19.828 1 93.06 112 VAL B O 1
ATOM 4527 N N . ASP B 1 113 ? 19.906 -26.766 -17.734 1 93.75 113 ASP B N 1
ATOM 4528 C CA . ASP B 1 113 ? 18.781 -27.594 -17.266 1 93.75 113 ASP B CA 1
ATOM 4529 C C . ASP B 1 113 ? 17.703 -26.734 -16.641 1 93.75 113 ASP B C 1
ATOM 4531 O O . ASP B 1 113 ? 16.516 -27.078 -16.688 1 93.75 113 ASP B O 1
ATOM 4535 N N . MET B 1 114 ? 18.141 -25.766 -16.016 1 93.5 114 MET B N 1
ATOM 4536 C CA . MET B 1 114 ? 17.188 -24.891 -15.344 1 93.5 114 MET B CA 1
ATOM 4537 C C . MET B 1 114 ? 17.734 -23.469 -15.234 1 93.5 114 MET B C 1
ATOM 4539 O O . MET B 1 114 ? 18.953 -23.25 -15.375 1 93.5 114 MET B O 1
ATOM 4543 N N . SER B 1 115 ? 16.781 -22.625 -15.031 1 90.94 115 SER B N 1
ATOM 4544 C CA . SER B 1 115 ? 17.188 -21.234 -14.805 1 90.94 115 SER B CA 1
ATOM 4545 C C . SER B 1 115 ? 17.031 -20.844 -13.336 1 90.94 115 SER B C 1
ATOM 4547 O O . SER B 1 115 ? 16.109 -21.312 -12.664 1 90.94 115 SER B O 1
ATOM 4549 N N . ILE B 1 116 ? 17.953 -20.047 -12.844 1 89.31 116 ILE B N 1
ATOM 4550 C CA . ILE B 1 116 ? 17.797 -19.5 -11.5 1 89.31 116 ILE B CA 1
ATOM 4551 C C . ILE B 1 116 ? 17.344 -18.047 -11.57 1 89.31 116 ILE B C 1
ATOM 4553 O O . ILE B 1 116 ? 16.797 -17.516 -10.609 1 89.31 116 ILE B O 1
ATOM 4557 N N . SER B 1 117 ? 17.641 -17.5 -12.742 1 86.38 117 SER B N 1
ATOM 4558 C CA . SER B 1 117 ? 17.047 -16.188 -12.977 1 86.38 117 SER B CA 1
ATOM 4559 C C . SER B 1 117 ? 15.531 -16.297 -13.156 1 86.38 117 SER B C 1
ATOM 4561 O O . SER B 1 117 ? 15.062 -17.109 -13.961 1 86.38 117 SER B O 1
ATOM 4563 N N . PHE B 1 118 ? 14.867 -15.562 -12.328 1 88.06 118 PHE B N 1
ATOM 4564 C CA . PHE B 1 118 ? 13.414 -15.68 -12.359 1 88.06 118 PHE B CA 1
ATOM 4565 C C . PHE B 1 118 ? 12.805 -14.578 -13.227 1 88.06 118 PHE B C 1
ATOM 4567 O O . PHE B 1 118 ? 13.438 -13.547 -13.461 1 88.06 118 PHE B O 1
ATOM 4574 N N . GLY B 1 119 ? 11.641 -14.828 -13.727 1 85.62 119 GLY B N 1
ATOM 4575 C CA . GLY B 1 119 ? 10.891 -13.922 -14.578 1 85.62 119 GLY B CA 1
ATOM 4576 C C . GLY B 1 119 ? 9.391 -14.148 -14.523 1 85.62 119 GLY B C 1
ATOM 4577 O O . GLY B 1 119 ? 8.93 -15.109 -13.898 1 85.62 119 GLY B O 1
ATOM 4578 N N . PRO B 1 120 ? 8.719 -13.258 -15.117 1 87.69 120 PRO B N 1
ATOM 4579 C CA . PRO B 1 120 ? 7.258 -13.375 -15.102 1 87.69 120 PRO B CA 1
ATOM 4580 C C . PRO B 1 120 ? 6.746 -14.523 -15.969 1 87.69 120 PRO B C 1
ATOM 4582 O O . PRO B 1 120 ? 7.398 -14.906 -16.938 1 87.69 120 PRO B O 1
ATOM 4585 N N . TRP B 1 121 ? 5.621 -15.094 -15.594 1 87.69 121 TRP B N 1
ATOM 4586 C CA . TRP B 1 121 ? 4.945 -16.156 -16.312 1 87.69 121 TRP B CA 1
ATOM 4587 C C . TRP B 1 121 ? 4.07 -15.602 -17.438 1 87.69 121 TRP B C 1
ATOM 4589 O O . TRP B 1 121 ? 2.926 -15.211 -17.188 1 87.69 121 TRP B O 1
ATOM 4599 N N . PHE B 1 122 ? 4.625 -15.625 -18.703 1 87.56 122 PHE B N 1
ATOM 4600 C CA . PHE B 1 122 ? 3.893 -15.172 -19.891 1 87.56 122 PHE B CA 1
ATOM 4601 C C . PHE B 1 122 ? 3.412 -16.359 -20.703 1 87.56 122 PHE B C 1
ATOM 4603 O O . PHE B 1 122 ? 3.902 -17.484 -20.547 1 87.56 122 PHE B O 1
ATOM 4610 N N . HIS B 1 123 ? 2.447 -16.016 -21.562 1 86.38 123 HIS B N 1
ATOM 4611 C CA . HIS B 1 123 ? 1.934 -17.047 -22.453 1 86.38 123 HIS B CA 1
ATOM 4612 C C . HIS B 1 123 ? 3.02 -17.547 -23.391 1 86.38 123 HIS B C 1
ATOM 4614 O O . HIS B 1 123 ? 3.158 -18.75 -23.609 1 86.38 123 HIS B O 1
ATOM 4620 N N . SER B 1 124 ? 3.799 -16.656 -23.953 1 85 124 SER B N 1
ATOM 4621 C CA . SER B 1 124 ? 4.867 -17.016 -24.875 1 85 124 SER B CA 1
ATOM 4622 C C . SER B 1 124 ? 5.906 -17.906 -24.203 1 85 124 SER B C 1
ATOM 4624 O O . SER B 1 124 ? 6.418 -18.844 -24.828 1 85 124 SER B O 1
ATOM 4626 N N . ARG B 1 125 ? 6.184 -17.641 -22.969 1 85.94 125 ARG B N 1
ATOM 4627 C CA . ARG B 1 125 ? 7.164 -18.422 -22.219 1 85.94 125 ARG B CA 1
ATOM 4628 C C . ARG B 1 125 ? 6.602 -19.797 -21.859 1 85.94 125 ARG B C 1
ATOM 4630 O O . ARG B 1 125 ? 7.32 -20.797 -21.891 1 85.94 125 ARG B O 1
ATOM 4637 N N . HIS B 1 126 ? 5.324 -19.75 -21.531 1 87.62 126 HIS B N 1
ATOM 4638 C CA . HIS B 1 126 ? 4.656 -20.984 -21.125 1 87.62 126 HIS B CA 1
ATOM 4639 C C . HIS B 1 126 ? 4.664 -22.016 -22.25 1 87.62 126 HIS B C 1
ATOM 4641 O O . HIS B 1 126 ? 4.68 -23.219 -22 1 87.62 126 HIS B O 1
ATOM 4647 N N . LEU B 1 127 ? 4.715 -21.609 -23.531 1 86.19 127 LEU B N 1
ATOM 4648 C CA . LEU B 1 127 ? 4.625 -22.5 -24.672 1 86.19 127 LEU B CA 1
ATOM 4649 C C . LEU B 1 127 ? 5.953 -23.219 -24.906 1 86.19 127 LEU B C 1
ATOM 4651 O O . LEU B 1 127 ? 5.98 -24.328 -25.469 1 86.19 127 LEU B O 1
ATOM 4655 N N . VAL B 1 128 ? 7.031 -22.641 -24.391 1 88.62 128 VAL B N 1
ATOM 4656 C CA . VAL B 1 128 ? 8.32 -23.172 -24.828 1 88.62 128 VAL B CA 1
ATOM 4657 C C . VAL B 1 128 ? 9.078 -23.75 -23.625 1 88.62 128 VAL B C 1
ATOM 4659 O O . VAL B 1 128 ? 9.992 -24.547 -23.797 1 88.62 128 VAL B O 1
ATOM 4662 N N . VAL B 1 129 ? 8.742 -23.328 -22.438 1 91.38 129 VAL B N 1
ATOM 4663 C CA . VAL B 1 129 ? 9.469 -23.812 -21.266 1 91.38 129 VAL B CA 1
ATOM 4664 C C . VAL B 1 129 ? 8.477 -24.203 -20.172 1 91.38 129 VAL B C 1
ATOM 4666 O O . VAL B 1 129 ? 7.285 -23.891 -20.266 1 91.38 129 VAL B O 1
ATOM 4669 N N . ASP B 1 130 ? 9.008 -24.984 -19.219 1 93.06 130 ASP B N 1
ATOM 4670 C CA . ASP B 1 130 ? 8.242 -25.266 -18.016 1 93.06 130 ASP B CA 1
ATOM 4671 C C . ASP B 1 130 ? 8.43 -24.156 -16.984 1 93.06 130 ASP B C 1
ATOM 4673 O O . ASP B 1 130 ? 9.547 -23.703 -16.734 1 93.06 130 ASP B O 1
ATOM 4677 N N . VAL B 1 131 ? 7.32 -23.766 -16.516 1 91.81 131 VAL B N 1
ATOM 4678 C CA . VAL B 1 131 ? 7.352 -22.688 -15.523 1 91.81 131 VAL B CA 1
ATOM 4679 C C . VAL B 1 131 ? 7.023 -23.25 -14.141 1 91.81 131 VAL B C 1
ATOM 4681 O O . VAL B 1 131 ? 6.102 -24.047 -13.992 1 91.81 131 VAL B O 1
ATOM 4684 N N . THR B 1 132 ? 7.789 -22.859 -13.164 1 92.19 132 THR B N 1
ATOM 4685 C CA . THR B 1 132 ? 7.59 -23.328 -11.797 1 92.19 132 THR B CA 1
ATOM 4686 C C . THR B 1 132 ? 6.551 -22.469 -11.078 1 92.19 132 THR B C 1
ATOM 4688 O O . THR B 1 132 ? 6.02 -21.516 -11.648 1 92.19 132 THR B O 1
ATOM 4691 N N . VAL B 1 133 ? 6.305 -22.844 -9.852 1 88.88 133 VAL B N 1
ATOM 4692 C CA . VAL B 1 133 ? 5.465 -22.031 -8.977 1 88.88 133 VAL B CA 1
ATOM 4693 C C . VAL B 1 133 ? 6.16 -20.703 -8.68 1 88.88 133 VAL B C 1
ATOM 4695 O O . VAL B 1 133 ? 7.375 -20.578 -8.836 1 88.88 133 VAL B O 1
ATOM 4698 N N . MET B 1 134 ? 5.387 -19.828 -8.328 1 88.75 134 MET B N 1
ATOM 4699 C CA . MET B 1 134 ? 5.918 -18.484 -8.078 1 88.75 134 MET B CA 1
ATOM 4700 C C . MET B 1 134 ? 6.945 -18.516 -6.945 1 88.75 134 MET B C 1
ATOM 4702 O O . MET B 1 134 ? 6.777 -19.25 -5.969 1 88.75 134 MET B O 1
ATOM 4706 N N . VAL B 1 135 ? 7.98 -17.734 -7.098 1 88.5 135 VAL B N 1
ATOM 4707 C CA . VAL B 1 135 ? 9.047 -17.703 -6.109 1 88.5 135 VAL B CA 1
ATOM 4708 C C . VAL B 1 135 ? 9.102 -16.328 -5.453 1 88.5 135 VAL B C 1
ATOM 4710 O O . VAL B 1 135 ? 9.227 -16.219 -4.23 1 88.5 135 VAL B O 1
ATOM 4713 N N . VAL B 1 136 ? 9.039 -15.344 -6.309 1 86.44 136 VAL B N 1
ATOM 4714 C CA . VAL B 1 136 ? 9.148 -13.984 -5.809 1 86.44 136 VAL B CA 1
ATOM 4715 C C . VAL B 1 136 ? 8.008 -13.133 -6.367 1 86.44 136 VAL B C 1
ATOM 4717 O O . VAL B 1 136 ? 7.66 -13.25 -7.543 1 86.44 136 VAL B O 1
ATOM 4720 N N . VAL B 1 137 ? 7.434 -12.43 -5.426 1 83 137 VAL B N 1
ATOM 4721 C CA . VAL B 1 137 ? 6.43 -11.469 -5.871 1 83 137 VAL B CA 1
ATOM 4722 C C . VAL B 1 137 ? 7.066 -10.094 -6.043 1 83 137 VAL B C 1
ATOM 4724 O O . VAL B 1 137 ? 7.773 -9.609 -5.156 1 83 137 VAL B O 1
ATOM 4727 N N . ASP B 1 138 ? 6.945 -9.578 -7.207 1 84.56 138 ASP B N 1
ATOM 4728 C CA . ASP B 1 138 ? 7.465 -8.258 -7.555 1 84.56 138 ASP B CA 1
ATOM 4729 C C . ASP B 1 138 ? 6.367 -7.367 -8.141 1 84.56 138 ASP B C 1
ATOM 4731 O O . ASP B 1 138 ? 5.195 -7.754 -8.164 1 84.56 138 ASP B O 1
ATOM 4735 N N . GLU B 1 139 ? 6.738 -6.105 -8.328 1 87.81 139 GLU B N 1
ATOM 4736 C CA . GLU B 1 139 ? 5.805 -5.152 -8.914 1 87.81 139 GLU B CA 1
ATOM 4737 C C . GLU B 1 139 ? 6.488 -4.285 -9.969 1 87.81 139 GLU B C 1
ATOM 4739 O O . GLU B 1 139 ? 7.711 -4.133 -9.961 1 87.81 139 GLU B O 1
ATOM 4744 N N . ILE B 1 140 ? 5.691 -3.953 -10.938 1 91.44 140 ILE B N 1
ATOM 4745 C CA . ILE B 1 140 ? 6.16 -2.934 -11.867 1 91.44 140 ILE B CA 1
ATOM 4746 C C . ILE B 1 140 ? 5.902 -1.545 -11.281 1 91.44 140 ILE B C 1
ATOM 4748 O O . ILE B 1 140 ? 4.777 -1.233 -10.883 1 91.44 140 ILE B O 1
ATOM 4752 N N . SER B 1 141 ? 6.98 -0.822 -11.156 1 91.38 141 SER B N 1
ATOM 4753 C CA . SER B 1 141 ? 6.871 0.502 -10.555 1 91.38 141 SER B CA 1
ATOM 4754 C C . SER B 1 141 ? 7.414 1.58 -11.484 1 91.38 141 SER B C 1
ATOM 4756 O O . SER B 1 141 ? 8.07 1.271 -12.484 1 91.38 141 SER B O 1
ATOM 4758 N N . ILE B 1 142 ? 7.027 2.791 -11.156 1 94.12 142 ILE B N 1
ATOM 4759 C CA . ILE B 1 142 ? 7.488 3.955 -11.898 1 94.12 142 ILE B CA 1
ATOM 4760 C C . ILE B 1 142 ? 8.484 4.75 -11.055 1 94.12 142 ILE B C 1
ATOM 4762 O O . ILE B 1 142 ? 8.172 5.148 -9.93 1 94.12 142 ILE B O 1
ATOM 4766 N N . MET B 1 143 ? 9.656 4.875 -11.57 1 92.81 143 MET B N 1
ATOM 4767 C CA . MET B 1 143 ? 10.688 5.688 -10.93 1 92.81 143 MET B CA 1
ATOM 4768 C C . MET B 1 143 ? 10.641 7.125 -11.438 1 92.81 143 MET B C 1
ATOM 4770 O O . MET B 1 143 ? 10.609 7.352 -12.648 1 92.81 143 MET B O 1
ATOM 4774 N N . VAL B 1 144 ? 10.578 8.07 -10.531 1 92 144 VAL B N 1
ATOM 4775 C CA . VAL B 1 144 ? 10.516 9.492 -10.859 1 92 144 VAL B CA 1
ATOM 4776 C C . VAL B 1 144 ? 11.625 10.242 -10.125 1 92 144 VAL B C 1
ATOM 4778 O O . VAL B 1 144 ? 12.188 9.734 -9.156 1 92 144 VAL B O 1
ATOM 4781 N N . PRO B 1 145 ? 11.977 11.391 -10.734 1 89.94 145 PRO B N 1
ATOM 4782 C CA . PRO B 1 145 ? 12.922 12.219 -9.984 1 89.94 145 PRO B CA 1
ATOM 4783 C C . PRO B 1 145 ? 12.383 12.641 -8.617 1 89.94 145 PRO B C 1
ATOM 4785 O O . PRO B 1 145 ? 11.172 12.805 -8.453 1 89.94 145 PRO B O 1
ATOM 4788 N N . TYR B 1 146 ? 13.266 12.695 -7.648 1 84.56 146 TYR B N 1
ATOM 4789 C CA . TYR B 1 146 ? 12.867 13.055 -6.289 1 84.56 146 TYR B CA 1
ATOM 4790 C C . TYR B 1 146 ? 12.156 14.398 -6.262 1 84.56 146 TYR B C 1
ATOM 4792 O O . TYR B 1 146 ? 12.656 15.383 -6.809 1 84.56 146 TYR B O 1
ATOM 4800 N N . PRO B 1 147 ? 10.922 14.305 -5.668 1 76.62 147 PRO B N 1
ATOM 4801 C CA . PRO B 1 147 ? 10.133 15.539 -5.68 1 76.62 147 PRO B CA 1
ATOM 4802 C C . PRO B 1 147 ? 10.695 16.609 -4.75 1 76.62 147 PRO B C 1
ATOM 4804 O O . PRO B 1 147 ? 11.344 16.281 -3.752 1 76.62 147 PRO B O 1
ATOM 4807 N N . THR B 1 148 ? 10.797 17.828 -5.242 1 61.5 148 THR B N 1
ATOM 4808 C CA . THR B 1 148 ? 11.234 18.969 -4.426 1 61.5 148 THR B CA 1
ATOM 4809 C C . THR B 1 148 ? 10.125 19.406 -3.475 1 61.5 148 THR B C 1
ATOM 4811 O O . THR B 1 148 ? 8.945 19.344 -3.822 1 61.5 148 THR B O 1
ATOM 4814 N N . GLN B 1 149 ? 10.508 19.266 -2.186 1 54.59 149 GLN B N 1
ATOM 4815 C CA . GLN B 1 149 ? 9.562 19.766 -1.199 1 54.59 149 GLN B CA 1
ATOM 4816 C C . GLN B 1 149 ? 9.227 21.234 -1.465 1 54.59 149 GLN B C 1
ATOM 4818 O O . GLN B 1 149 ? 10.125 22.062 -1.644 1 54.59 149 GLN B O 1
ATOM 4823 N N . GLU B 1 150 ? 8.297 21.484 -2.195 1 46.66 150 GLU B N 1
ATOM 4824 C CA . GLU B 1 150 ? 7.977 22.891 -2.369 1 46.66 150 GLU B CA 1
ATOM 4825 C C . GLU B 1 150 ? 7.645 23.547 -1.033 1 46.66 150 GLU B C 1
ATOM 4827 O O . GLU B 1 150 ? 6.586 23.297 -0.455 1 46.66 150 GLU B O 1
ATOM 4832 N N . THR B 1 151 ? 8.688 23.547 -0.14 1 44.03 151 THR B N 1
ATOM 4833 C CA . THR B 1 151 ? 8.367 24.422 0.983 1 44.03 151 THR B CA 1
ATOM 4834 C C . THR B 1 151 ? 8.172 25.859 0.512 1 44.03 151 THR B C 1
ATOM 4836 O O . THR B 1 151 ? 9.109 26.484 0.025 1 44.03 151 THR B O 1
ATOM 4839 N N . ASP B 1 152 ? 7.23 26.078 -0.078 1 44.53 152 ASP B N 1
ATOM 4840 C CA . ASP B 1 152 ? 7.086 27.469 -0.483 1 44.53 152 ASP B CA 1
ATOM 4841 C C . ASP B 1 152 ? 7.066 28.391 0.731 1 44.53 152 ASP B C 1
ATOM 4843 O O . ASP B 1 152 ? 6.148 28.344 1.549 1 44.53 152 ASP B O 1
ATOM 4847 N N . ALA B 1 153 ? 8.367 28.641 1.265 1 45.75 153 ALA B N 1
ATOM 4848 C CA . ALA B 1 153 ? 8.469 29.672 2.301 1 45.75 153 ALA B CA 1
ATOM 4849 C C . ALA B 1 153 ? 7.41 30.75 2.117 1 45.75 153 ALA B C 1
ATOM 4851 O O . ALA B 1 153 ? 6.992 31.391 3.084 1 45.75 153 ALA B O 1
ATOM 4852 N N . ARG B 1 154 ? 7.211 31.016 0.856 1 45.88 154 ARG B N 1
ATOM 4853 C CA . ARG B 1 154 ? 6.207 32.031 0.564 1 45.88 154 ARG B CA 1
ATOM 4854 C C . ARG B 1 154 ? 4.816 31.422 0.463 1 45.88 154 ARG B C 1
ATOM 4856 O O . ARG B 1 154 ? 3.914 32 -0.142 1 45.88 154 ARG B O 1
ATOM 4863 N N . GLY B 1 155 ? 4.922 30.125 0.91 1 49.81 155 GLY B N 1
ATOM 4864 C CA . GLY B 1 155 ? 3.662 29.406 0.838 1 49.81 155 GLY B CA 1
ATOM 4865 C C . GLY B 1 155 ? 2.521 30.125 1.528 1 49.81 155 GLY B C 1
ATOM 4866 O O . GLY B 1 155 ? 1.37 30.047 1.095 1 49.81 155 GLY B O 1
ATOM 4867 N N . TYR B 1 156 ? 3.09 30.891 2.514 1 49.38 156 TYR B N 1
ATOM 4868 C CA . TYR B 1 156 ? 2.039 31.641 3.193 1 49.38 156 TYR B CA 1
ATOM 4869 C C . TYR B 1 156 ? 1.459 32.719 2.281 1 49.38 156 TYR B C 1
ATOM 4871 O O . TYR B 1 156 ? 0.306 33.125 2.447 1 49.38 156 TYR B O 1
ATOM 4879 N N . LEU B 1 157 ? 2.238 33.188 1.368 1 51.72 157 LEU B N 1
ATOM 4880 C CA . LEU B 1 157 ? 1.732 34.188 0.436 1 51.72 157 LEU B CA 1
ATOM 4881 C C . LEU B 1 157 ? 0.825 33.531 -0.61 1 51.72 157 LEU B C 1
ATOM 4883 O O . LEU B 1 157 ? -0.017 34.219 -1.204 1 51.72 157 LEU B O 1
ATOM 4887 N N . LYS B 1 158 ? 1.016 32.25 -0.68 1 52.91 158 LYS B N 1
ATOM 4888 C CA . LYS B 1 158 ? 0.238 31.547 -1.69 1 52.91 158 LYS B CA 1
ATOM 4889 C C . LYS B 1 158 ? -1.051 30.984 -1.099 1 52.91 158 LYS B C 1
ATOM 4891 O O . LYS B 1 158 ? -1.81 30.297 -1.786 1 52.91 158 LYS B O 1
ATOM 4896 N N . ALA B 1 159 ? -1.109 31.328 -0.002 1 53.81 159 ALA B N 1
ATOM 4897 C CA . ALA B 1 159 ? -2.328 30.859 0.648 1 53.81 159 ALA B CA 1
ATOM 4898 C C . ALA B 1 159 ? -3.564 31.516 0.034 1 53.81 159 ALA B C 1
ATOM 4900 O O . ALA B 1 159 ? -4.625 30.891 -0.056 1 53.81 159 ALA B O 1
ATOM 4901 N N . TYR B 1 160 ? -3.328 32.875 -0.342 1 53.41 160 TYR B N 1
ATOM 4902 C CA . TYR B 1 160 ? -4.426 33.625 -0.955 1 53.41 160 TYR B CA 1
ATOM 4903 C C . TYR B 1 160 ? -4.051 34.094 -2.352 1 53.41 160 TYR B C 1
ATOM 4905 O O . TYR B 1 160 ? -2.871 34.281 -2.648 1 53.41 160 TYR B O 1
ATOM 4913 N N . SER B 1 161 ? -5.062 34.031 -3.203 1 56.16 161 SER B N 1
ATOM 4914 C CA . SER B 1 161 ? -4.84 34.594 -4.527 1 56.16 161 SER B CA 1
ATOM 4915 C C . SER B 1 161 ? -4.488 36.062 -4.434 1 56.16 161 SER B C 1
ATOM 4917 O O . SER B 1 161 ? -4.711 36.719 -3.396 1 56.16 161 SER B O 1
ATOM 4919 N N . PHE B 1 162 ? -3.891 36.656 -5.441 1 65.25 162 PHE B N 1
ATOM 4920 C CA . PHE B 1 162 ? -3.482 38.062 -5.496 1 65.25 162 PHE B CA 1
ATOM 4921 C C . PHE B 1 162 ? -4.672 38.969 -5.246 1 65.25 162 PHE B C 1
ATOM 4923 O O . PHE B 1 162 ? -4.566 39.938 -4.496 1 65.25 162 PHE B O 1
ATOM 4930 N N . TRP B 1 163 ? -5.727 38.562 -5.789 1 57.38 163 TRP B N 1
ATOM 4931 C CA . TRP B 1 163 ? -6.918 39.406 -5.668 1 57.38 163 TRP B CA 1
ATOM 4932 C C . TRP B 1 163 ? -7.48 39.344 -4.25 1 57.38 163 TRP B C 1
ATOM 4934 O O . TRP B 1 163 ? -7.98 40.344 -3.734 1 57.38 163 TRP B O 1
ATOM 4944 N N . THR B 1 164 ? -7.273 38.188 -3.682 1 63.28 164 THR B N 1
ATOM 4945 C CA . THR B 1 164 ? -7.766 38.062 -2.316 1 63.28 164 THR B CA 1
ATOM 4946 C C . THR B 1 164 ? -6.918 38.875 -1.349 1 63.28 164 THR B C 1
ATOM 4948 O O . THR B 1 164 ? -7.449 39.469 -0.415 1 63.28 164 THR B O 1
ATOM 4951 N N . TRP B 1 165 ? -5.652 38.969 -1.661 1 65.06 165 TRP B N 1
ATOM 4952 C CA . TRP B 1 165 ? -4.785 39.812 -0.846 1 65.06 165 TRP B CA 1
ATOM 4953 C C . TRP B 1 165 ? -5.191 41.281 -0.958 1 65.06 165 TRP B C 1
ATOM 4955 O O . TRP B 1 165 ? -5.223 42 0.043 1 65.06 165 TRP B O 1
ATOM 4965 N N . ILE B 1 166 ? -5.555 41.75 -2.088 1 67.25 166 ILE B N 1
ATOM 4966 C CA . ILE B 1 166 ? -5.945 43.125 -2.316 1 67.25 166 ILE B CA 1
ATOM 4967 C C . ILE B 1 166 ? -7.25 43.438 -1.584 1 67.25 166 ILE B C 1
ATOM 4969 O O . ILE B 1 166 ? -7.41 44.5 -1 1 67.25 166 ILE B O 1
ATOM 4973 N N . LEU B 1 167 ? -8.008 42.438 -1.574 1 63.5 167 LEU B N 1
ATOM 4974 C CA . LEU B 1 167 ? -9.289 42.625 -0.899 1 63.5 167 LEU B CA 1
ATOM 4975 C C . LEU B 1 167 ? -9.102 42.688 0.613 1 63.5 167 LEU B C 1
ATOM 4977 O O . LEU B 1 167 ? -9.781 43.438 1.299 1 63.5 167 LEU B O 1
ATOM 4981 N N . ILE B 1 168 ? -8.164 41.938 1.095 1 64.94 168 ILE B N 1
ATOM 4982 C CA . ILE B 1 168 ? -7.898 41.969 2.529 1 64.94 168 ILE B CA 1
ATOM 4983 C C . ILE B 1 168 ? -7.32 43.312 2.926 1 64.94 168 ILE B C 1
ATOM 4985 O O . ILE B 1 168 ? -7.789 43.938 3.879 1 64.94 168 ILE B O 1
ATOM 4989 N N . VAL B 1 169 ? -6.348 43.812 2.125 1 71.19 169 VAL B N 1
ATOM 4990 C CA . VAL B 1 169 ? -5.738 45.094 2.402 1 71.19 169 VAL B CA 1
ATOM 4991 C C . VAL B 1 169 ? -6.758 46.219 2.168 1 71.19 169 VAL B C 1
ATOM 4993 O O . VAL B 1 169 ? -6.832 47.156 2.943 1 71.19 169 VAL B O 1
ATOM 4996 N N . GLY B 1 170 ? -7.508 46.062 1.109 1 69.31 170 GLY B N 1
ATOM 4997 C CA . GLY B 1 170 ? -8.547 47.031 0.817 1 69.31 170 GLY B CA 1
ATOM 4998 C C . GLY B 1 170 ? -9.602 47.125 1.904 1 69.31 170 GLY B C 1
ATOM 4999 O O . GLY B 1 170 ? -10.039 48.219 2.254 1 69.31 170 GLY B O 1
ATOM 5000 N N . SER B 1 171 ? -9.945 45.969 2.436 1 70.69 171 SER B N 1
ATOM 5001 C CA . SER B 1 171 ? -10.945 45.969 3.5 1 70.69 171 SER B CA 1
ATOM 5002 C C . SER B 1 171 ? -10.422 46.688 4.75 1 70.69 171 SER B C 1
ATOM 5004 O O . SER B 1 171 ? -11.172 47.344 5.457 1 70.69 171 SER B O 1
ATOM 5006 N N . PHE B 1 172 ? -9.156 46.531 4.973 1 70.5 172 PHE B N 1
ATOM 5007 C CA . PHE B 1 172 ? -8.5 47.25 6.074 1 70.5 172 PHE B CA 1
ATOM 5008 C C . PHE B 1 172 ? -8.602 48.75 5.898 1 70.5 172 PHE B C 1
ATOM 5010 O O . PHE B 1 172 ? -9.016 49.469 6.816 1 70.5 172 PHE B O 1
ATOM 5017 N N . TRP B 1 173 ? -8.328 49.281 4.738 1 73.56 173 TRP B N 1
ATOM 5018 C CA . TRP B 1 173 ? -8.352 50.688 4.465 1 73.56 173 TRP B CA 1
ATOM 5019 C C . TRP B 1 173 ? -9.789 51.219 4.426 1 73.56 173 TRP B C 1
ATOM 5021 O O . TRP B 1 173 ? -10.062 52.344 4.883 1 73.56 173 TRP B O 1
ATOM 5031 N N . CYS B 1 174 ? -10.648 50.375 3.955 1 71 174 CYS B N 1
ATOM 5032 C CA . CYS B 1 174 ? -12.055 50.781 3.922 1 71 174 CYS B CA 1
ATOM 5033 C C . CYS B 1 174 ? -12.602 50.969 5.332 1 71 174 CYS B C 1
ATOM 5035 O O . CYS B 1 174 ? -13.375 51.875 5.598 1 71 174 CYS B O 1
ATOM 5037 N N . ALA B 1 175 ? -12.203 50.094 6.176 1 72.88 175 ALA B N 1
ATOM 5038 C CA . ALA B 1 175 ? -12.656 50.188 7.562 1 72.88 175 ALA B CA 1
ATOM 5039 C C . ALA B 1 175 ? -12.133 51.469 8.219 1 72.88 175 ALA B C 1
ATOM 5041 O O . ALA B 1 175 ? -12.859 52.125 8.953 1 72.88 175 ALA B O 1
ATOM 5042 N N . ILE B 1 176 ? -10.883 51.781 7.949 1 73.56 176 ILE B N 1
ATOM 5043 C CA . ILE B 1 176 ? -10.281 53 8.5 1 73.56 176 ILE B CA 1
ATOM 5044 C C . ILE B 1 176 ? -11.039 54.219 7.996 1 73.56 176 ILE B C 1
ATOM 5046 O O . ILE B 1 176 ? -11.398 55.094 8.781 1 73.56 176 ILE B O 1
ATOM 5050 N N . LEU B 1 177 ? -11.375 54.219 6.742 1 78.31 177 LEU B N 1
ATOM 5051 C CA . LEU B 1 177 ? -12.055 55.375 6.141 1 78.31 177 LEU B CA 1
ATOM 5052 C C . LEU B 1 177 ? -13.5 55.469 6.633 1 78.31 177 LEU B C 1
ATOM 5054 O O . LEU B 1 177 ? -14.008 56.562 6.859 1 78.31 177 LEU B O 1
ATOM 5058 N N . ALA B 1 178 ? -14.086 54.344 6.785 1 75.12 178 ALA B N 1
ATOM 5059 C CA . ALA B 1 178 ? -15.461 54.344 7.281 1 75.12 178 ALA B CA 1
ATOM 5060 C C . ALA B 1 178 ? -15.523 54.875 8.711 1 75.12 178 ALA B C 1
ATOM 5062 O O . ALA B 1 178 ? -16.406 55.656 9.047 1 75.12 178 ALA B O 1
ATOM 5063 N N . LEU B 1 179 ? -14.625 54.438 9.508 1 73.62 179 LEU B N 1
ATOM 5064 C CA . LEU B 1 179 ? -14.602 54.906 10.891 1 73.62 179 LEU B CA 1
ATOM 5065 C C . LEU B 1 179 ? -14.305 56.406 10.945 1 73.62 179 LEU B C 1
ATOM 5067 O O . LEU B 1 179 ? -14.883 57.125 11.758 1 73.62 179 LEU B O 1
ATOM 5071 N N . TRP B 1 180 ? -13.43 56.844 10.07 1 78.81 180 TRP B N 1
ATOM 5072 C CA . TRP B 1 180 ? -13.102 58.281 9.992 1 78.81 180 TRP B CA 1
ATOM 5073 C C . TRP B 1 180 ? -14.312 59.094 9.555 1 78.81 180 TRP B C 1
ATOM 5075 O O . TRP B 1 180 ? -14.586 60.156 10.109 1 78.81 180 TRP B O 1
ATOM 5085 N N . ALA B 1 181 ? -15.07 58.562 8.594 1 77.25 181 ALA B N 1
ATOM 5086 C CA . ALA B 1 181 ? -16.25 59.281 8.086 1 77.25 181 ALA B CA 1
ATOM 5087 C C . ALA B 1 181 ? -17.344 59.344 9.148 1 77.25 181 ALA B C 1
ATOM 5089 O O . ALA B 1 181 ? -17.969 60.406 9.328 1 77.25 181 ALA B O 1
ATOM 5090 N N . VAL B 1 182 ? -17.516 58.25 9.773 1 73.62 182 VAL B N 1
ATOM 5091 C CA . VAL B 1 182 ? -18.531 58.219 10.812 1 73.62 182 VAL B CA 1
ATOM 5092 C C . VAL B 1 182 ? -18.156 59.188 11.938 1 73.62 182 VAL B C 1
ATOM 5094 O O . VAL B 1 182 ? -19.016 59.906 12.469 1 73.62 182 VAL B O 1
ATOM 5097 N N . ALA B 1 183 ? -16.891 59.219 12.258 1 73.25 183 ALA B N 1
ATOM 5098 C CA . ALA B 1 183 ? -16.422 60.125 13.305 1 73.25 183 ALA B CA 1
ATOM 5099 C C . ALA B 1 183 ? -16.609 61.562 12.891 1 73.25 183 ALA B C 1
ATOM 5101 O O . ALA B 1 183 ? -16.953 62.438 13.711 1 73.25 183 ALA B O 1
ATOM 5102 N N . HIS B 1 184 ? -16.422 61.875 11.617 1 76.44 184 HIS B N 1
ATOM 5103 C CA . HIS B 1 184 ? -16.547 63.25 11.133 1 76.44 184 HIS B CA 1
ATOM 5104 C C . HIS B 1 184 ? -18 63.656 10.992 1 76.44 184 HIS B C 1
ATOM 5106 O O . HIS B 1 184 ? -18.359 64.812 11.266 1 76.44 184 HIS B O 1
ATOM 5112 N N . ILE B 1 185 ? -18.797 62.688 10.609 1 71.06 185 ILE B N 1
ATOM 5113 C CA . ILE B 1 185 ? -20.203 63 10.398 1 71.06 185 ILE B CA 1
ATOM 5114 C C . ILE B 1 185 ? -20.906 63.156 11.742 1 71.06 185 ILE B C 1
ATOM 5116 O O . ILE B 1 185 ? -21.672 64.125 11.953 1 71.06 185 ILE B O 1
ATOM 5120 N N . GLN B 1 186 ? -20.562 62.312 12.555 1 63.91 186 GLN B N 1
ATOM 5121 C CA . GLN B 1 186 ? -21.266 62.312 13.836 1 63.91 186 GLN B CA 1
ATOM 5122 C C . GLN B 1 186 ? -20.594 63.25 14.828 1 63.91 186 GLN B C 1
ATOM 5124 O O . GLN B 1 186 ? -21.188 63.625 15.844 1 63.91 186 GLN B O 1
ATOM 5129 N N . GLN B 1 187 ? -19.422 63.812 14.477 1 65.38 187 GLN B N 1
ATOM 5130 C CA . GLN B 1 187 ? -18.641 64.75 15.328 1 65.38 187 GLN B CA 1
ATOM 5131 C C . GLN B 1 187 ? -18.453 64.125 16.719 1 65.38 187 GLN B C 1
ATOM 5133 O O . GLN B 1 187 ? -18.453 64.875 17.719 1 65.38 187 GLN B O 1
ATOM 5138 N N . LYS B 1 188 ? -18.625 62.75 16.781 1 62.62 188 LYS B N 1
ATOM 5139 C CA . LYS B 1 188 ? -18.344 62 18.016 1 62.62 188 LYS B CA 1
ATOM 5140 C C . LYS B 1 188 ? -17.297 60.938 17.797 1 62.62 188 LYS B C 1
ATOM 5142 O O . LYS B 1 188 ? -17.234 60.344 16.703 1 62.62 188 LYS B O 1
ATOM 5147 N N . GLY B 1 189 ? -16.203 60.969 18.469 1 61.12 189 GLY B N 1
ATOM 5148 C CA . GLY B 1 189 ? -15.203 59.906 18.359 1 61.12 189 GLY B CA 1
ATOM 5149 C C . GLY B 1 189 ? -13.82 60.438 18 1 61.12 189 GLY B C 1
ATOM 5150 O O . GLY B 1 189 ? -13.586 61.625 18.016 1 61.12 189 GLY B O 1
ATOM 5151 N N . GLU B 1 190 ? -12.922 59.5 17.859 1 66.75 190 GLU B N 1
ATOM 5152 C CA . GLU B 1 190 ? -11.555 59.844 17.469 1 66.75 190 GLU B CA 1
ATOM 5153 C C . GLU B 1 190 ? -11.492 60.312 16.016 1 66.75 190 GLU B C 1
ATOM 5155 O O . GLU B 1 190 ? -11.984 59.594 15.117 1 66.75 190 GLU B O 1
ATOM 5160 N N . ARG B 1 191 ? -11.188 61.656 15.828 1 74.31 191 ARG B N 1
ATOM 5161 C CA . ARG B 1 191 ? -11.18 62.219 14.477 1 74.31 191 ARG B CA 1
ATOM 5162 C C . ARG B 1 191 ? -9.781 62.156 13.867 1 74.31 191 ARG B C 1
ATOM 5164 O O . ARG B 1 191 ? -9.602 62.438 12.68 1 74.31 191 ARG B O 1
ATOM 5171 N N . ASN B 1 192 ? -8.812 61.656 14.742 1 74.25 192 ASN B N 1
ATOM 5172 C CA . ASN B 1 192 ? -7.465 61.531 14.195 1 74.25 192 ASN B CA 1
ATOM 5173 C C . ASN B 1 192 ? -7.273 60.25 13.438 1 74.25 192 ASN B C 1
ATOM 5175 O O . ASN B 1 192 ? -7.488 59.156 13.992 1 74.25 192 ASN B O 1
ATOM 5179 N N . LEU B 1 193 ? -6.984 60.438 12.133 1 74.94 193 LEU B N 1
ATOM 5180 C CA . LEU B 1 193 ? -6.832 59.281 11.234 1 74.94 193 LEU B CA 1
ATOM 5181 C C . LEU B 1 193 ? -5.777 58.312 11.75 1 74.94 193 LEU B C 1
ATOM 5183 O O . LEU B 1 193 ? -5.941 57.094 11.641 1 74.94 193 LEU B O 1
ATOM 5187 N N . TRP B 1 194 ? -4.805 58.844 12.344 1 67.06 194 TRP B N 1
ATOM 5188 C CA . TRP B 1 194 ? -3.705 58.031 12.812 1 67.06 194 TRP B CA 1
ATOM 5189 C C . TRP B 1 194 ? -4.133 57.156 14 1 67.06 194 TRP B C 1
ATOM 5191 O O . TRP B 1 194 ? -3.748 56 14.109 1 67.06 194 TRP B O 1
ATOM 5201 N N . ARG B 1 195 ? -4.902 57.719 14.828 1 68.81 195 ARG B N 1
ATOM 5202 C CA . ARG B 1 195 ? -5.371 56.969 15.992 1 68.81 195 ARG B CA 1
ATOM 5203 C C . ARG B 1 195 ? -6.375 55.906 15.594 1 68.81 195 ARG B C 1
ATOM 5205 O O . ARG B 1 195 ? -6.395 54.812 16.172 1 68.81 195 ARG B O 1
ATOM 5212 N N . ILE B 1 196 ? -7.105 56.25 14.547 1 70.75 196 ILE B N 1
ATOM 5213 C CA . ILE B 1 196 ? -8.055 55.25 14.031 1 70.75 196 ILE B CA 1
ATOM 5214 C C . ILE B 1 196 ? -7.309 54.094 13.375 1 70.75 196 ILE B C 1
ATOM 5216 O O . ILE B 1 196 ? -7.668 52.938 13.555 1 70.75 196 ILE B O 1
ATOM 5220 N N . MET B 1 197 ? -6.234 54.406 12.688 1 68.25 197 MET B N 1
ATOM 5221 C CA . MET B 1 197 ? -5.426 53.375 12.031 1 68.25 197 MET B CA 1
ATOM 5222 C C . MET B 1 197 ? -4.777 52.469 13.062 1 68.25 197 MET B C 1
ATOM 5224 O O . MET B 1 197 ? -4.742 51.25 12.883 1 68.25 197 MET B O 1
ATOM 5228 N N . VAL B 1 198 ? -4.293 53 14.055 1 63.38 198 VAL B N 1
ATOM 5229 C CA . VAL B 1 198 ? -3.654 52.219 15.102 1 63.38 198 VAL B CA 1
ATOM 5230 C C . VAL B 1 198 ? -4.684 51.281 15.766 1 63.38 198 VAL B C 1
ATOM 5232 O O . VAL B 1 198 ? -4.387 50.125 16.078 1 63.38 198 VAL B O 1
ATOM 5235 N N . PHE B 1 199 ? -5.863 51.844 15.875 1 65.06 199 PHE B N 1
ATOM 5236 C CA . PHE B 1 199 ? -6.938 51.062 16.469 1 65.06 199 PHE B CA 1
ATOM 5237 C C . PHE B 1 199 ? -7.293 49.875 15.594 1 65.06 199 PHE B C 1
ATOM 5239 O O . PHE B 1 199 ? -7.367 48.75 16.078 1 65.06 199 PHE B O 1
ATOM 5246 N N . VAL B 1 200 ? -7.477 50.094 14.344 1 64.75 200 VAL B N 1
ATOM 5247 C CA . VAL B 1 200 ? -7.887 49.062 13.414 1 64.75 200 VAL B CA 1
ATOM 5248 C C . VAL B 1 200 ? -6.777 48 13.297 1 64.75 200 VAL B C 1
ATOM 5250 O O . VAL B 1 200 ? -7.055 46.812 13.242 1 64.75 200 VAL B O 1
ATOM 5253 N N . THR B 1 201 ? -5.602 48.406 13.336 1 63.09 201 THR B N 1
ATOM 5254 C CA . THR B 1 201 ? -4.477 47.5 13.266 1 63.09 201 THR B CA 1
ATOM 5255 C C . THR B 1 201 ? -4.395 46.656 14.539 1 63.09 201 THR B C 1
ATOM 5257 O O . THR B 1 201 ? -4.141 45.438 14.469 1 63.09 201 THR B O 1
ATOM 5260 N N . SER B 1 202 ? -4.637 47.188 15.664 1 61.72 202 SER B N 1
ATOM 5261 C CA . SER B 1 202 ? -4.59 46.469 16.922 1 61.72 202 SER B CA 1
ATOM 5262 C C . SER B 1 202 ? -5.691 45.406 17 1 61.72 202 SER B C 1
ATOM 5264 O O . SER B 1 202 ? -5.457 44.281 17.469 1 61.72 202 SER B O 1
ATOM 5266 N N . VAL B 1 203 ? -6.82 45.781 16.453 1 61.03 203 VAL B N 1
ATOM 5267 C CA . VAL B 1 203 ? -7.945 44.875 16.453 1 61.03 203 VAL B CA 1
ATOM 5268 C C . VAL B 1 203 ? -7.668 43.719 15.5 1 61.03 203 VAL B C 1
ATOM 5270 O O . VAL B 1 203 ? -7.977 42.562 15.805 1 61.03 203 VAL B O 1
ATOM 5273 N N . SER B 1 204 ? -7.109 44.094 14.398 1 59.31 204 SER B N 1
ATOM 5274 C CA . SER B 1 204 ? -6.824 43.062 13.391 1 59.31 204 SER B CA 1
ATOM 5275 C C . SER B 1 204 ? -5.809 42.062 13.914 1 59.31 204 SER B C 1
ATOM 5277 O O . SER B 1 204 ? -5.824 40.875 13.508 1 59.31 204 SER B O 1
ATOM 5279 N N . LEU B 1 205 ? -5.066 42.531 14.852 1 58.41 205 LEU B N 1
ATOM 5280 C CA . LEU B 1 205 ? -4.043 41.656 15.406 1 58.41 205 LEU B CA 1
ATOM 5281 C C . LEU B 1 205 ? -4.555 40.938 16.656 1 58.41 205 LEU B C 1
ATOM 5283 O O . LEU B 1 205 ? -3.807 40.219 17.312 1 58.41 205 LEU B O 1
ATOM 5287 N N . GLY B 1 206 ? -5.992 41.031 16.875 1 59 206 GLY B N 1
ATOM 5288 C CA . GLY B 1 206 ? -6.605 40.312 18 1 59 206 GLY B CA 1
ATOM 5289 C C . GLY B 1 206 ? -6.398 41 19.328 1 59 206 GLY B C 1
ATOM 5290 O O . GLY B 1 206 ? -6.52 40.375 20.391 1 59 206 GLY B O 1
ATOM 5291 N N . GLN B 1 207 ? -5.887 42.188 19.375 1 56 207 GLN B N 1
ATOM 5292 C CA . GLN B 1 207 ? -5.617 42.938 20.594 1 56 207 GLN B CA 1
ATOM 5293 C C . GLN B 1 207 ? -6.695 43.969 20.859 1 56 207 GLN B C 1
ATOM 5295 O O . GLN B 1 207 ? -6.383 45.125 21.156 1 56 207 GLN B O 1
ATOM 5300 N N . GLY B 1 208 ? -8.117 43.688 20.766 1 52.94 208 GLY B N 1
ATOM 5301 C CA . GLY B 1 208 ? -9.242 44.625 20.812 1 52.94 208 GLY B CA 1
ATOM 5302 C C . GLY B 1 208 ? -9.359 45.375 22.125 1 52.94 208 GLY B C 1
ATOM 5303 O O . GLY B 1 208 ? -10.391 45.969 22.406 1 52.94 208 GLY B O 1
ATOM 5304 N N . GLY B 1 209 ? -8.602 45.156 23.172 1 51.91 209 GLY B N 1
ATOM 5305 C CA . GLY B 1 209 ? -8.859 45.781 24.453 1 51.91 209 GLY B CA 1
ATOM 5306 C C . GLY B 1 209 ? -9.195 47.25 24.344 1 51.91 209 GLY B C 1
ATOM 5307 O O . GLY B 1 209 ? -9.633 47.875 25.312 1 51.91 209 GLY B O 1
ATOM 5308 N N . TYR B 1 210 ? -9.008 47.875 23.203 1 48.53 210 TYR B N 1
ATOM 5309 C CA . TYR B 1 210 ? -9.234 49.312 23.156 1 48.53 210 TYR B CA 1
ATOM 5310 C C . TYR B 1 210 ? -10.727 49.625 23.125 1 48.53 210 TYR B C 1
ATOM 5312 O O . TYR B 1 210 ? -11.125 50.781 23.125 1 48.53 210 TYR B O 1
ATOM 5320 N N . LEU B 1 211 ? -11.555 48.625 23.109 1 46.62 211 LEU B N 1
ATOM 5321 C CA . LEU B 1 211 ? -12.953 49 22.938 1 46.62 211 LEU B CA 1
ATOM 5322 C C . LEU B 1 211 ? -13.461 49.781 24.141 1 46.62 211 LEU B C 1
ATOM 5324 O O . LEU B 1 211 ? -14.508 50.406 24.062 1 46.62 211 LEU B O 1
ATOM 5328 N N . ARG B 1 212 ? -12.875 49.562 25.141 1 46.22 212 ARG B N 1
ATOM 5329 C CA . ARG B 1 212 ? -13.5 50.188 26.281 1 46.22 212 ARG B CA 1
ATOM 5330 C C . ARG B 1 212 ? -13.547 51.688 26.125 1 46.22 212 ARG B C 1
ATOM 5332 O O . ARG B 1 212 ? -14.484 52.344 26.594 1 46.22 212 ARG B O 1
ATOM 5339 N N . ARG B 1 213 ? -12.516 52.281 25.641 1 45.56 213 ARG B N 1
ATOM 5340 C CA . ARG B 1 213 ? -12.727 53.719 25.688 1 45.56 213 ARG B CA 1
ATOM 5341 C C . ARG B 1 213 ? -13.789 54.125 24.672 1 45.56 213 ARG B C 1
ATOM 5343 O O . ARG B 1 213 ? -13.977 55.344 24.438 1 45.56 213 ARG B O 1
ATOM 5350 N N . PHE B 1 214 ? -14.406 53.188 24.125 1 44.56 214 PHE B N 1
ATOM 5351 C CA . PHE B 1 214 ? -15.438 53.375 23.109 1 44.56 214 PHE B CA 1
ATOM 5352 C C . PHE B 1 214 ? -16.703 53.969 23.719 1 44.56 214 PHE B C 1
ATOM 5354 O O . PHE B 1 214 ? -17.688 54.188 23 1 44.56 214 PHE B O 1
ATOM 5361 N N . SER B 1 215 ? -16.703 53.938 24.906 1 44.72 215 SER B N 1
ATOM 5362 C CA . SER B 1 215 ? -17.922 54.562 25.422 1 44.72 215 SER B CA 1
ATOM 5363 C C . SER B 1 215 ? -18.172 55.906 24.75 1 44.72 215 SER B C 1
ATOM 5365 O O . SER B 1 215 ? -19.312 56.375 24.688 1 44.72 215 SER B O 1
ATOM 5367 N N . THR B 1 216 ? -17.094 56.469 24.234 1 49.12 216 THR B N 1
ATOM 5368 C CA . THR B 1 216 ? -17.375 57.781 23.656 1 49.12 216 THR B CA 1
ATOM 5369 C C . THR B 1 216 ? -17.781 57.656 22.188 1 49.12 216 THR B C 1
ATOM 5371 O O . THR B 1 216 ? -18.125 58.625 21.547 1 49.12 216 THR B O 1
ATOM 5374 N N . TYR B 1 217 ? -17.859 56.344 21.734 1 51.41 217 TYR B N 1
ATOM 5375 C CA . TYR B 1 217 ? -18.172 56.219 20.312 1 51.41 217 TYR B CA 1
ATOM 5376 C C . TYR B 1 217 ? -19.672 56.031 20.125 1 51.41 217 TYR B C 1
ATOM 5378 O O . TYR B 1 217 ? -20.375 55.562 21.031 1 51.41 217 TYR B O 1
ATOM 5386 N N . SER B 1 218 ? -20.203 56.5 19.047 1 52.97 218 SER B N 1
ATOM 5387 C CA . SER B 1 218 ? -21.609 56.344 18.688 1 52.97 218 SER B CA 1
ATOM 5388 C C . SER B 1 218 ? -21.969 54.875 18.469 1 52.97 218 SER B C 1
ATOM 5390 O O . SER B 1 218 ? -21.078 54.062 18.266 1 52.97 218 SER B O 1
ATOM 5392 N N . SER B 1 219 ? -23.188 54.562 18.688 1 52.38 219 SER B N 1
ATOM 5393 C CA . SER B 1 219 ? -23.703 53.188 18.531 1 52.38 219 SER B CA 1
ATOM 5394 C C . SER B 1 219 ? -23.375 52.625 17.141 1 52.38 219 SER B C 1
ATOM 5396 O O . SER B 1 219 ? -23.062 51.469 17 1 52.38 219 SER B O 1
ATOM 5398 N N . ALA B 1 220 ? -23.516 53.438 16.156 1 53.78 220 ALA B N 1
ATOM 5399 C CA . ALA B 1 220 ? -23.234 53.031 14.789 1 53.78 220 ALA B CA 1
ATOM 5400 C C . ALA B 1 220 ? -21.766 52.656 14.617 1 53.78 220 ALA B C 1
ATOM 5402 O O . ALA B 1 220 ? -21.438 51.656 13.977 1 53.78 220 ALA B O 1
ATOM 5403 N N . SER B 1 221 ? -21 53.438 15.234 1 55.5 221 SER B N 1
ATOM 5404 C CA . SER B 1 221 ? -19.562 53.188 15.133 1 55.5 221 SER B CA 1
ATOM 5405 C C . SER B 1 221 ? -19.188 51.875 15.812 1 55.5 221 SER B C 1
ATOM 5407 O O . SER B 1 221 ? -18.328 51.125 15.32 1 55.5 221 SER B O 1
ATOM 5409 N N . ARG B 1 222 ? -19.922 51.562 16.797 1 56.84 222 ARG B N 1
ATOM 5410 C CA . ARG B 1 222 ? -19.641 50.344 17.516 1 56.84 222 ARG B CA 1
ATOM 5411 C C . ARG B 1 222 ? -20.047 49.125 16.703 1 56.84 222 ARG B C 1
ATOM 5413 O O . ARG B 1 222 ? -19.344 48.094 16.719 1 56.84 222 ARG B O 1
ATOM 5420 N N . LEU B 1 223 ? -21.047 49.188 16.016 1 54.84 223 LEU B N 1
ATOM 5421 C CA . LEU B 1 223 ? -21.516 48.094 15.188 1 54.84 223 LEU B CA 1
ATOM 5422 C C . LEU B 1 223 ? -20.562 47.844 14.031 1 54.84 223 LEU B C 1
ATOM 5424 O O . LEU B 1 223 ? -20.297 46.688 13.68 1 54.84 223 LEU B O 1
ATOM 5428 N N . VAL B 1 224 ? -20.125 48.906 13.469 1 56.41 224 VAL B N 1
ATOM 5429 C CA . VAL B 1 224 ? -19.188 48.75 12.359 1 56.41 224 VAL B CA 1
ATOM 5430 C C . VAL B 1 224 ? -17.891 48.156 12.867 1 56.41 224 VAL B C 1
ATOM 5432 O O . VAL B 1 224 ? -17.312 47.281 12.219 1 56.41 224 VAL B O 1
ATOM 5435 N N . GLN B 1 225 ? -17.547 48.594 14 1 55.97 225 GLN B N 1
ATOM 5436 C CA . GLN B 1 225 ? -16.328 48.062 14.586 1 55.97 225 GLN B CA 1
ATOM 5437 C C . GLN B 1 225 ? -16.469 46.594 14.93 1 55.97 225 GLN B C 1
ATOM 5439 O O . GLN B 1 225 ? -15.555 45.781 14.664 1 55.97 225 GLN B O 1
ATOM 5444 N N . GLY B 1 226 ? -17.516 46.344 15.453 1 56.12 226 GLY B N 1
ATOM 5445 C CA . GLY B 1 226 ? -17.75 44.938 15.797 1 56.12 226 GLY B CA 1
ATOM 5446 C C . GLY B 1 226 ? -17.766 44.031 14.594 1 56.12 226 GLY B C 1
ATOM 5447 O O . GLY B 1 226 ? -17.172 42.938 14.633 1 56.12 226 GLY B O 1
ATOM 5448 N N . SER B 1 227 ? -18.438 44.375 13.562 1 57.56 227 SER B N 1
ATOM 5449 C CA . SER B 1 227 ? -18.484 43.562 12.352 1 57.56 227 SER B CA 1
ATOM 5450 C C . SER B 1 227 ? -17.109 43.438 11.711 1 57.56 227 SER B C 1
ATOM 5452 O O . SER B 1 227 ? -16.766 42.344 11.211 1 57.56 227 SER B O 1
ATOM 5454 N N . LEU B 1 228 ? -16.406 44.438 11.773 1 54.81 228 LEU B N 1
ATOM 5455 C CA . LEU B 1 228 ? -15.047 44.375 11.25 1 54.81 228 LEU B CA 1
ATOM 5456 C C . LEU B 1 228 ? -14.18 43.438 12.07 1 54.81 228 LEU B C 1
ATOM 5458 O O . LEU B 1 228 ? -13.406 42.656 11.5 1 54.81 228 LEU B O 1
ATOM 5462 N N . PHE B 1 229 ? -14.422 43.531 13.32 1 56.78 229 PHE B N 1
ATOM 5463 C CA . PHE B 1 229 ? -13.664 42.656 14.211 1 56.78 229 PHE B CA 1
ATOM 5464 C C . PHE B 1 229 ? -13.977 41.188 13.922 1 56.78 229 PHE B C 1
ATOM 5466 O O . PHE B 1 229 ? -13.07 40.375 13.844 1 56.78 229 PHE B O 1
ATOM 5473 N N . LEU B 1 230 ? -15.117 40.938 13.734 1 56.25 230 LEU B N 1
ATOM 5474 C CA . LEU B 1 230 ? -15.531 39.594 13.453 1 56.25 230 LEU B CA 1
ATOM 5475 C C . LEU B 1 230 ? -14.977 39.094 12.117 1 56.25 230 LEU B C 1
ATOM 5477 O O . LEU B 1 230 ? -14.508 37.969 12 1 56.25 230 LEU B O 1
ATOM 5481 N N . GLY B 1 231 ? -15.086 39.938 11.141 1 55.47 231 GLY B N 1
ATOM 5482 C CA . GLY B 1 231 ? -14.555 39.594 9.844 1 55.47 231 GLY B CA 1
ATOM 5483 C C . GLY B 1 231 ? -13.055 39.344 9.852 1 55.47 231 GLY B C 1
ATOM 5484 O O . GLY B 1 231 ? -12.57 38.375 9.289 1 55.47 231 GLY B O 1
ATOM 5485 N N . LEU B 1 232 ? -12.398 40.219 10.547 1 54.66 232 LEU B N 1
ATOM 5486 C CA . LEU B 1 232 ? -10.945 40.094 10.617 1 54.66 232 LEU B CA 1
ATOM 5487 C C . LEU B 1 232 ? -10.539 38.875 11.438 1 54.66 232 LEU B C 1
ATOM 5489 O O . LEU B 1 232 ? -9.555 38.188 11.117 1 54.66 232 LEU B O 1
ATOM 5493 N N . LEU B 1 233 ? -11.289 38.562 12.422 1 57.97 233 LEU B N 1
ATOM 5494 C CA . LEU B 1 233 ? -11.039 37.375 13.234 1 57.97 233 LEU B CA 1
ATOM 5495 C C . LEU B 1 233 ? -11.211 36.094 12.406 1 57.97 233 LEU B C 1
ATOM 5497 O O . LEU B 1 233 ? -10.391 35.188 12.484 1 57.97 233 LEU B O 1
ATOM 5501 N N . VAL B 1 234 ? -12.18 36.031 11.633 1 54.75 234 VAL B N 1
ATOM 5502 C CA . VAL B 1 234 ? -12.445 34.875 10.797 1 54.75 234 VAL B CA 1
ATOM 5503 C C . VAL B 1 234 ? -11.352 34.719 9.742 1 54.75 234 VAL B C 1
ATOM 5505 O O . VAL B 1 234 ? -10.859 33.625 9.492 1 54.75 234 VAL B O 1
ATOM 5508 N N . LEU B 1 235 ? -10.984 35.812 9.211 1 52.97 235 LEU B N 1
ATOM 5509 C CA . LEU B 1 235 ? -9.938 35.781 8.188 1 52.97 235 LEU B CA 1
ATOM 5510 C C . LEU B 1 235 ? -8.609 35.344 8.781 1 52.97 235 LEU B C 1
ATOM 5512 O O . LEU B 1 235 ? -7.871 34.562 8.164 1 52.97 235 LEU B O 1
ATOM 5516 N N . SER B 1 236 ? -8.312 35.844 9.938 1 55.41 236 SER B N 1
ATOM 5517 C CA . SER B 1 236 ? -7.059 35.469 10.594 1 55.41 236 SER B CA 1
ATOM 5518 C C . SER B 1 236 ? -7.023 34 10.961 1 55.41 236 SER B C 1
ATOM 5520 O O . SER B 1 236 ? -6.008 33.344 10.766 1 55.41 236 SER B O 1
ATOM 5522 N N . TYR B 1 237 ? -8.102 33.5 11.367 1 58.19 237 TYR B N 1
ATOM 5523 C CA . TYR B 1 237 ? -8.156 32.094 11.766 1 58.19 237 TYR B CA 1
ATOM 5524 C C . TYR B 1 237 ? -8.133 31.172 10.547 1 58.19 237 TYR B C 1
ATOM 5526 O O . TYR B 1 237 ? -7.512 30.109 10.578 1 58.19 237 TYR B O 1
ATOM 5534 N N . ALA B 1 238 ? -8.75 31.516 9.531 1 51.66 238 ALA B N 1
ATOM 5535 C CA . ALA B 1 238 ? -8.695 30.75 8.289 1 51.66 238 ALA B CA 1
ATOM 5536 C C . ALA B 1 238 ? -7.285 30.734 7.711 1 51.66 238 ALA B C 1
ATOM 5538 O O . ALA B 1 238 ? -6.805 29.688 7.266 1 51.66 238 ALA B O 1
ATOM 5539 N N . PHE B 1 239 ? -6.703 31.938 7.766 1 51.69 239 PHE B N 1
ATOM 5540 C CA . PHE B 1 239 ? -5.324 32.031 7.297 1 51.69 239 PHE B CA 1
ATOM 5541 C C . PHE B 1 239 ? -4.41 31.125 8.117 1 51.69 239 PHE B C 1
ATOM 5543 O O . PHE B 1 239 ? -3.578 30.406 7.559 1 51.69 239 PHE B O 1
ATOM 5550 N N . THR B 1 240 ? -4.559 31.141 9.328 1 59.44 240 THR B N 1
ATOM 5551 C CA . THR B 1 240 ? -3.738 30.328 10.219 1 59.44 240 THR B CA 1
ATOM 5552 C C . THR B 1 240 ? -3.979 28.844 9.969 1 59.44 240 THR B C 1
ATOM 5554 O O . THR B 1 240 ? -3.037 28.047 9.969 1 59.44 240 THR B O 1
ATOM 5557 N N . GLY B 1 241 ? -5.094 28.531 9.727 1 58.22 241 GLY B N 1
ATOM 5558 C CA . GLY B 1 241 ? -5.426 27.141 9.438 1 58.22 241 GLY B CA 1
ATOM 5559 C C . GLY B 1 241 ? -4.777 26.625 8.172 1 58.22 241 GLY B C 1
ATOM 5560 O O . GLY B 1 241 ? -4.234 25.531 8.148 1 58.22 241 GLY B O 1
ATOM 5561 N N . ILE B 1 242 ? -4.832 27.344 7.141 1 50.94 242 ILE B N 1
ATOM 5562 C CA . ILE B 1 242 ? -4.246 26.969 5.859 1 50.94 242 ILE B CA 1
ATOM 5563 C C . ILE B 1 242 ? -2.729 26.891 5.988 1 50.94 242 ILE B C 1
ATOM 5565 O O . ILE B 1 242 ? -2.107 25.953 5.48 1 50.94 242 ILE B O 1
ATOM 5569 N N . LEU B 1 243 ? -2.217 27.812 6.691 1 52.06 243 LEU B N 1
ATOM 5570 C CA . LEU B 1 243 ? -0.771 27.828 6.883 1 52.06 243 LEU B CA 1
ATOM 5571 C C . LEU B 1 243 ? -0.312 26.594 7.648 1 52.06 243 LEU B C 1
ATOM 5573 O O . LEU B 1 243 ? 0.7 25.984 7.301 1 52.06 243 LEU B O 1
ATOM 5577 N N . ILE B 1 244 ? -1.04 26.266 8.539 1 57.25 244 ILE B N 1
ATOM 5578 C CA . ILE B 1 244 ? -0.715 25.109 9.359 1 57.25 244 ILE B CA 1
ATOM 5579 C C . ILE B 1 244 ? -0.792 23.844 8.516 1 57.25 244 ILE B C 1
ATOM 5581 O O . ILE B 1 244 ? 0.074 22.969 8.617 1 57.25 244 ILE B O 1
ATOM 5585 N N . SER B 1 245 ? -1.686 23.75 7.738 1 56.5 245 SER B N 1
ATOM 5586 C CA . SER B 1 245 ? -1.851 22.562 6.895 1 56.5 245 SER B CA 1
ATOM 5587 C C . SER B 1 245 ? -0.705 22.438 5.895 1 56.5 245 SER B C 1
ATOM 5589 O O . SER B 1 245 ? -0.248 21.328 5.605 1 56.5 245 SER B O 1
ATOM 5591 N N . LEU B 1 246 ? -0.327 23.516 5.426 1 50.62 246 LEU B N 1
ATOM 5592 C CA . LEU B 1 246 ? 0.74 23.516 4.434 1 50.62 246 LEU B CA 1
ATOM 5593 C C . LEU B 1 246 ? 2.074 23.141 5.062 1 50.62 246 LEU B C 1
ATOM 5595 O O . LEU B 1 246 ? 2.902 22.484 4.426 1 50.62 246 LEU B O 1
ATOM 5599 N N . ILE B 1 247 ? 2.176 23.609 6.316 1 49.19 247 ILE B N 1
ATOM 5600 C CA . ILE B 1 247 ? 3.447 23.344 6.984 1 49.19 247 ILE B CA 1
ATOM 5601 C C . ILE B 1 247 ? 3.473 21.906 7.512 1 49.19 247 ILE B C 1
ATOM 5603 O O . ILE B 1 247 ? 4.52 21.266 7.508 1 49.19 247 ILE B O 1
ATOM 5607 N N . THR B 1 248 ? 2.5 21.484 7.887 1 53.53 248 THR B N 1
ATOM 5608 C CA . THR B 1 248 ? 2.506 20.188 8.547 1 53.53 248 THR B CA 1
ATOM 5609 C C . THR B 1 248 ? 2.445 19.062 7.516 1 53.53 248 THR B C 1
ATOM 5611 O O . THR B 1 248 ? 2.928 17.953 7.773 1 53.53 248 THR B O 1
ATOM 5614 N N . SER B 1 249 ? 1.744 19.188 6.473 1 51.94 249 SER B N 1
ATOM 5615 C CA . SER B 1 249 ? 1.716 18.109 5.488 1 51.94 249 SER B CA 1
ATOM 5616 C C . SER B 1 249 ? 2.605 18.438 4.293 1 51.94 249 SER B C 1
ATOM 5618 O O . SER B 1 249 ? 2.301 19.328 3.508 1 51.94 249 SER B O 1
ATOM 5620 N N . PRO B 1 250 ? 3.9 17.906 4.41 1 50.19 250 PRO B N 1
ATOM 5621 C CA . PRO B 1 250 ? 4.691 18.156 3.201 1 50.19 250 PRO B CA 1
ATOM 5622 C C . PRO B 1 250 ? 4.035 17.594 1.942 1 50.19 250 PRO B C 1
ATOM 5624 O O . PRO B 1 250 ? 3.588 16.453 1.934 1 50.19 250 PRO B O 1
ATOM 5627 N N . LYS B 1 251 ? 3.473 18.516 1.176 1 55.34 251 LYS B N 1
ATOM 5628 C CA . LYS B 1 251 ? 2.928 18.062 -0.101 1 55.34 251 LYS B CA 1
ATOM 5629 C C . LYS B 1 251 ? 4.035 17.859 -1.13 1 55.34 251 LYS B C 1
ATOM 5631 O O . LYS B 1 251 ? 4.906 18.719 -1.291 1 55.34 251 LYS B O 1
ATOM 5636 N N . TYR B 1 252 ? 4.324 16.609 -1.428 1 60.75 252 TYR B N 1
ATOM 5637 C CA . TYR B 1 252 ? 5.25 16.312 -2.518 1 60.75 252 TYR B CA 1
ATOM 5638 C C . TYR B 1 252 ? 4.555 16.422 -3.869 1 60.75 252 TYR B C 1
ATOM 5640 O O . TYR B 1 252 ? 3.42 15.969 -4.031 1 60.75 252 TYR B O 1
ATOM 5648 N N . HIS B 1 253 ? 5.023 17.328 -4.586 1 66.62 253 HIS B N 1
ATOM 5649 C CA . HIS B 1 253 ? 4.5 17.422 -5.945 1 66.62 253 HIS B CA 1
ATOM 5650 C C . HIS B 1 253 ? 5.164 16.391 -6.863 1 66.62 253 HIS B C 1
ATOM 5652 O O . HIS B 1 253 ? 6.371 16.469 -7.105 1 66.62 253 HIS B O 1
ATOM 5658 N N . PHE B 1 254 ? 4.359 15.445 -7.211 1 73.31 254 PHE B N 1
ATOM 5659 C CA . PHE B 1 254 ? 4.844 14.469 -8.18 1 73.31 254 PHE B CA 1
ATOM 5660 C C . PHE B 1 254 ? 4.445 14.859 -9.594 1 73.31 254 PHE B C 1
ATOM 5662 O O . PHE B 1 254 ? 3.348 15.367 -9.82 1 73.31 254 PHE B O 1
ATOM 5669 N N . VAL B 1 255 ? 5.41 14.758 -10.461 1 77.56 255 VAL B N 1
ATOM 5670 C CA . VAL B 1 255 ? 5.113 14.984 -11.875 1 77.56 255 VAL B CA 1
ATOM 5671 C C . VAL B 1 255 ? 3.996 14.055 -12.328 1 77.56 255 VAL B C 1
ATOM 5673 O O . VAL B 1 255 ? 3.109 14.453 -13.086 1 77.56 255 VAL B O 1
ATOM 5676 N N . VAL B 1 256 ? 4.113 12.844 -11.898 1 86.12 256 VAL B N 1
ATOM 5677 C CA . VAL B 1 256 ? 3.098 11.836 -12.195 1 86.12 256 VAL B CA 1
ATOM 5678 C C . VAL B 1 256 ? 2.789 11.031 -10.93 1 86.12 256 VAL B C 1
ATOM 5680 O O . VAL B 1 256 ? 3.658 10.852 -10.078 1 86.12 256 VAL B O 1
ATOM 5683 N N . ARG B 1 257 ? 1.485 10.633 -10.852 1 81.38 257 ARG B N 1
ATOM 5684 C CA . ARG B 1 257 ? 1.103 9.867 -9.672 1 81.38 257 ARG B CA 1
ATOM 5685 C C . ARG B 1 257 ? 0.77 8.43 -10.031 1 81.38 257 ARG B C 1
ATOM 5687 O O . ARG B 1 257 ? 0.789 7.547 -9.164 1 81.38 257 ARG B O 1
ATOM 5694 N N . SER B 1 258 ? 0.392 8.211 -11.203 1 87.06 258 SER B N 1
ATOM 5695 C CA . SER B 1 258 ? 0.022 6.871 -11.648 1 87.06 258 SER B CA 1
ATOM 5696 C C . SER B 1 258 ? 0.316 6.676 -13.133 1 87.06 258 SER B C 1
ATOM 5698 O O . SER B 1 258 ? 0.676 7.625 -13.828 1 87.06 258 SER B O 1
ATOM 5700 N N . ILE B 1 259 ? 0.236 5.402 -13.531 1 89.62 259 ILE B N 1
ATOM 5701 C CA . ILE B 1 259 ? 0.479 5.082 -14.938 1 89.62 259 ILE B CA 1
ATOM 5702 C C . ILE B 1 259 ? -0.606 5.711 -15.805 1 89.62 259 ILE B C 1
ATOM 5704 O O . ILE B 1 259 ? -0.366 6.035 -16.969 1 89.62 259 ILE B O 1
ATOM 5708 N N . GLU B 1 260 ? -1.751 5.883 -15.227 1 84.75 260 GLU B N 1
ATOM 5709 C CA . GLU B 1 260 ? -2.834 6.527 -15.961 1 84.75 260 GLU B CA 1
ATOM 5710 C C . GLU B 1 260 ? -2.492 7.977 -16.281 1 84.75 260 GLU B C 1
ATOM 5712 O O . GLU B 1 260 ? -2.846 8.477 -17.359 1 84.75 260 GLU B O 1
ATOM 5717 N N . ASP B 1 261 ? -1.779 8.609 -15.336 1 87.94 261 ASP B N 1
ATOM 5718 C CA . ASP B 1 261 ? -1.338 9.984 -15.578 1 87.94 261 ASP B CA 1
ATOM 5719 C C . ASP B 1 261 ? -0.304 10.039 -16.703 1 87.94 261 ASP B C 1
ATOM 5721 O O . ASP B 1 261 ? -0.271 10.992 -17.469 1 87.94 261 ASP B O 1
ATOM 5725 N N . VAL B 1 262 ? 0.474 9.023 -16.797 1 91.19 262 VAL B N 1
ATOM 5726 C CA . VAL B 1 262 ? 1.501 8.953 -17.828 1 91.19 262 VAL B CA 1
ATOM 5727 C C . VAL B 1 262 ? 0.843 8.859 -19.203 1 91.19 262 VAL B C 1
ATOM 5729 O O . VAL B 1 262 ? 1.287 9.508 -20.156 1 91.19 262 VAL B O 1
ATOM 5732 N N . ILE B 1 263 ? -0.242 8.109 -19.266 1 89.81 263 ILE B N 1
ATOM 5733 C CA . ILE B 1 263 ? -0.927 7.898 -20.547 1 89.81 263 ILE B CA 1
ATOM 5734 C C . ILE B 1 263 ? -1.733 9.141 -20.906 1 89.81 263 ILE B C 1
ATOM 5736 O O . ILE B 1 263 ? -1.844 9.5 -22.078 1 89.81 263 ILE B O 1
ATOM 5740 N N . ALA B 1 264 ? -2.221 9.766 -19.906 1 88.25 264 ALA B N 1
ATOM 5741 C CA . ALA B 1 264 ? -3.076 10.922 -20.141 1 88.25 264 ALA B CA 1
ATOM 5742 C C . ALA B 1 264 ? -2.252 12.141 -20.547 1 88.25 264 ALA B C 1
ATOM 5744 O O . ALA B 1 264 ? -2.717 12.984 -21.312 1 88.25 264 ALA B O 1
ATOM 5745 N N . ASN B 1 265 ? -1.121 12.195 -20.031 1 89.56 265 ASN B N 1
ATOM 5746 C CA . ASN B 1 265 ? -0.261 13.336 -20.328 1 89.56 265 ASN B CA 1
ATOM 5747 C C . ASN B 1 265 ? 0.753 13.008 -21.406 1 89.56 265 ASN B C 1
ATOM 5749 O O . ASN B 1 265 ? 1.693 12.25 -21.188 1 89.56 265 ASN B O 1
ATOM 5753 N N . GLU B 1 266 ? 0.675 13.664 -22.5 1 88.06 266 GLU B N 1
ATOM 5754 C CA . GLU B 1 266 ? 1.534 13.383 -23.641 1 88.06 266 GLU B CA 1
ATOM 5755 C C . GLU B 1 266 ? 2.928 13.969 -23.453 1 88.06 266 GLU B C 1
ATOM 5757 O O . GLU B 1 266 ? 3.881 13.562 -24.109 1 88.06 266 GLU B O 1
ATOM 5762 N N . ASN B 1 267 ? 3.074 14.836 -22.5 1 90.44 267 ASN B N 1
ATOM 5763 C CA . ASN B 1 267 ? 4.375 15.461 -22.266 1 90.44 267 ASN B CA 1
ATOM 5764 C C . ASN B 1 267 ? 5.301 14.547 -21.469 1 90.44 267 ASN B C 1
ATOM 5766 O O . ASN B 1 267 ? 6.52 14.734 -21.469 1 90.44 267 ASN B O 1
ATOM 5770 N N . ILE B 1 268 ? 4.684 13.617 -20.859 1 93.88 268 ILE B N 1
ATOM 5771 C CA . ILE B 1 268 ? 5.488 12.695 -20.062 1 93.88 268 ILE B CA 1
ATOM 5772 C C . ILE B 1 268 ? 6.09 11.625 -20.953 1 93.88 268 ILE B C 1
ATOM 5774 O O . ILE B 1 268 ? 5.398 11.055 -21.812 1 93.88 268 ILE B O 1
ATOM 5778 N N . LYS B 1 269 ? 7.359 11.406 -20.859 1 94.62 269 LYS B N 1
ATOM 5779 C CA . LYS B 1 269 ? 8.094 10.43 -21.656 1 94.62 269 LYS B CA 1
ATOM 5780 C C . LYS B 1 269 ? 8.422 9.188 -20.828 1 94.62 269 LYS B C 1
ATOM 5782 O O . LYS B 1 269 ? 9.328 9.219 -19.984 1 94.62 269 LYS B O 1
ATOM 5787 N N . PRO B 1 270 ? 7.688 8.117 -21.078 1 96.12 270 PRO B N 1
ATOM 5788 C CA . PRO B 1 270 ? 7.984 6.883 -20.344 1 96.12 270 PRO B CA 1
ATOM 5789 C C . PRO B 1 270 ? 9.219 6.164 -20.891 1 96.12 270 PRO B C 1
ATOM 5791 O O . PRO B 1 270 ? 9.266 5.809 -22.062 1 96.12 270 PRO B O 1
ATOM 5794 N N . LEU B 1 271 ? 10.188 6.012 -20.047 1 95.69 271 LEU B N 1
ATOM 5795 C CA . LEU B 1 271 ? 11.406 5.281 -20.391 1 95.69 271 LEU B CA 1
ATOM 5796 C C . LEU B 1 271 ? 11.297 3.818 -19.969 1 95.69 271 LEU B C 1
ATOM 5798 O O . LEU B 1 271 ? 10.758 3.51 -18.906 1 95.69 271 LEU B O 1
ATOM 5802 N N . ILE B 1 272 ? 11.68 2.947 -20.859 1 92.5 272 ILE B N 1
ATOM 5803 C CA . ILE B 1 272 ? 11.734 1.515 -20.578 1 92.5 272 ILE B CA 1
ATOM 5804 C C . ILE B 1 272 ? 13.102 0.962 -20.969 1 92.5 272 ILE B C 1
ATOM 5806 O O . ILE B 1 272 ? 13.703 1.403 -21.953 1 92.5 272 ILE B O 1
ATOM 5810 N N . ILE B 1 273 ? 13.547 0.078 -20.172 1 87.5 273 ILE B N 1
ATOM 5811 C CA . ILE B 1 273 ? 14.836 -0.541 -20.484 1 87.5 273 ILE B CA 1
ATOM 5812 C C . ILE B 1 273 ? 14.695 -1.446 -21.703 1 87.5 273 ILE B C 1
ATOM 5814 O O . ILE B 1 273 ? 13.773 -2.258 -21.781 1 87.5 273 ILE B O 1
ATOM 5818 N N . HIS B 1 274 ? 15.633 -1.269 -22.562 1 83.5 274 HIS B N 1
ATOM 5819 C CA . HIS B 1 274 ? 15.602 -2.035 -23.812 1 83.5 274 HIS B CA 1
ATOM 5820 C C . HIS B 1 274 ? 15.797 -3.523 -23.547 1 83.5 274 HIS B C 1
ATOM 5822 O O . HIS B 1 274 ? 16.672 -3.91 -22.766 1 83.5 274 HIS B O 1
ATOM 5828 N N . GLU B 1 275 ? 14.898 -4.383 -24.125 1 78.5 275 GLU B N 1
ATOM 5829 C CA . GLU B 1 275 ? 14.953 -5.84 -24.062 1 78.5 275 GLU B CA 1
ATOM 5830 C C . GLU B 1 275 ? 14.812 -6.332 -22.625 1 78.5 275 GLU B C 1
ATOM 5832 O O . GLU B 1 275 ? 15.516 -7.258 -22.203 1 78.5 275 GLU B O 1
ATOM 5837 N N . SER B 1 276 ? 14.102 -5.602 -21.859 1 80.44 276 SER B N 1
ATOM 5838 C CA . SER B 1 276 ? 13.812 -6.004 -20.5 1 80.44 276 SER B CA 1
ATOM 5839 C C . SER B 1 276 ? 12.516 -6.805 -20.422 1 80.44 276 SER B C 1
ATOM 5841 O O . SER B 1 276 ? 11.781 -6.898 -21.391 1 80.44 276 SER B O 1
ATOM 5843 N N . SER B 1 277 ? 12.375 -7.465 -19.234 1 82.44 277 SER B N 1
ATOM 5844 C CA . SER B 1 277 ? 11.133 -8.211 -19.016 1 82.44 277 SER B CA 1
ATOM 5845 C C . SER B 1 277 ? 9.922 -7.281 -19.047 1 82.44 277 SER B C 1
ATOM 5847 O O . SER B 1 277 ? 8.836 -7.68 -19.453 1 82.44 277 SER B O 1
ATOM 5849 N N . THR B 1 278 ? 10.133 -6.059 -18.688 1 87.88 278 THR B N 1
ATOM 5850 C CA . THR B 1 278 ? 9.031 -5.094 -18.688 1 87.88 278 THR B CA 1
ATOM 5851 C C . THR B 1 278 ? 8.625 -4.742 -20.109 1 87.88 278 THR B C 1
ATOM 5853 O O . THR B 1 278 ? 7.438 -4.641 -20.406 1 87.88 278 THR B O 1
ATOM 5856 N N . GLN B 1 279 ? 9.633 -4.523 -20.938 1 87.25 279 GLN B N 1
ATOM 5857 C CA . GLN B 1 279 ? 9.305 -4.27 -22.344 1 87.25 279 GLN B CA 1
ATOM 5858 C C . GLN B 1 279 ? 8.539 -5.438 -22.953 1 87.25 279 GLN B C 1
ATOM 5860 O O . GLN B 1 279 ? 7.562 -5.23 -23.672 1 87.25 279 GLN B O 1
ATOM 5865 N N . ALA B 1 280 ? 8.984 -6.668 -22.625 1 84.19 280 ALA B N 1
ATOM 5866 C CA . ALA B 1 280 ? 8.328 -7.863 -23.141 1 84.19 280 ALA B CA 1
ATOM 5867 C C . ALA B 1 280 ? 6.887 -7.953 -22.641 1 84.19 280 ALA B C 1
ATOM 5869 O O . ALA B 1 280 ? 5.988 -8.367 -23.375 1 84.19 280 ALA B O 1
ATOM 5870 N N . GLU B 1 281 ? 6.707 -7.613 -21.438 1 87.75 281 GLU B N 1
ATOM 5871 C CA . GLU B 1 281 ? 5.371 -7.656 -20.859 1 87.75 281 GLU B CA 1
ATOM 5872 C C . GLU B 1 281 ? 4.438 -6.664 -21.547 1 87.75 281 GLU B C 1
ATOM 5874 O O . GLU B 1 281 ? 3.279 -6.98 -21.812 1 87.75 281 GLU B O 1
ATOM 5879 N N . PHE B 1 282 ? 4.938 -5.465 -21.812 1 90.12 282 PHE B N 1
ATOM 5880 C CA . PHE B 1 282 ? 4.113 -4.453 -22.453 1 90.12 282 PHE B CA 1
ATOM 5881 C C . PHE B 1 282 ? 3.84 -4.82 -23.906 1 90.12 282 PHE B C 1
ATOM 5883 O O . PHE B 1 282 ? 2.77 -4.52 -24.438 1 90.12 282 PHE B O 1
ATOM 5890 N N . GLU B 1 283 ? 4.754 -5.473 -24.5 1 86.69 283 GLU B N 1
ATOM 5891 C CA . GLU B 1 283 ? 4.602 -5.883 -25.891 1 86.69 283 GLU B CA 1
ATOM 5892 C C . GLU B 1 283 ? 3.604 -7.031 -26.031 1 86.69 283 GLU B C 1
ATOM 5894 O O . GLU B 1 283 ? 2.77 -7.031 -26.938 1 86.69 283 GLU B O 1
ATOM 5899 N N . GLU B 1 284 ? 3.682 -7.961 -25.125 1 84.56 284 GLU B N 1
ATOM 5900 C CA . GLU B 1 284 ? 2.855 -9.156 -25.234 1 84.56 284 GLU B CA 1
ATOM 5901 C C . GLU B 1 284 ? 1.466 -8.922 -24.641 1 84.56 284 GLU B C 1
ATOM 5903 O O . GLU B 1 284 ? 0.502 -9.594 -25.031 1 84.56 284 GLU B O 1
ATOM 5908 N N . SER B 1 285 ? 1.38 -8.039 -23.781 1 85.81 285 SER B N 1
ATOM 5909 C CA . SER B 1 285 ? 0.106 -7.816 -23.109 1 85.81 285 SER B CA 1
ATOM 5910 C C . SER B 1 285 ? -0.876 -7.074 -24.016 1 85.81 285 SER B C 1
ATOM 5912 O O . SER B 1 285 ? -0.482 -6.18 -24.766 1 85.81 285 SER B O 1
ATOM 5914 N N . THR B 1 286 ? -2.137 -7.523 -23.969 1 83.88 286 THR B N 1
ATOM 5915 C CA . THR B 1 286 ? -3.186 -6.848 -24.719 1 83.88 286 THR B CA 1
ATOM 5916 C C . THR B 1 286 ? -3.986 -5.918 -23.812 1 83.88 286 THR B C 1
ATOM 5918 O O . THR B 1 286 ? -5.102 -5.516 -24.156 1 83.88 286 THR B O 1
ATOM 5921 N N . HIS B 1 287 ? -3.393 -5.672 -22.719 1 83.75 287 HIS B N 1
ATOM 5922 C CA . HIS B 1 287 ? -3.984 -4.695 -21.812 1 83.75 287 HIS B CA 1
ATOM 5923 C C . HIS B 1 287 ? -3.994 -3.303 -22.422 1 83.75 287 HIS B C 1
ATOM 5925 O O . HIS B 1 287 ? -2.971 -2.842 -22.938 1 83.75 287 HIS B O 1
ATOM 5931 N N . PRO B 1 288 ? -5.051 -2.613 -22.359 1 83.75 288 PRO B N 1
ATOM 5932 C CA . PRO B 1 288 ? -5.137 -1.313 -23.031 1 83.75 288 PRO B CA 1
ATOM 5933 C C . PRO B 1 288 ? -4.133 -0.299 -22.484 1 83.75 288 PRO B C 1
ATOM 5935 O O . PRO B 1 288 ? -3.539 0.463 -23.25 1 83.75 288 PRO B O 1
ATOM 5938 N N . THR B 1 289 ? -3.975 -0.303 -21.203 1 86.19 289 THR B N 1
ATOM 5939 C CA . THR B 1 289 ? -3.025 0.629 -20.594 1 86.19 289 THR B CA 1
ATOM 5940 C C . THR B 1 289 ? -1.6 0.304 -21.031 1 86.19 289 THR B C 1
ATOM 5942 O O . THR B 1 289 ? -0.826 1.205 -21.359 1 86.19 289 THR B O 1
ATOM 5945 N N . PHE B 1 290 ? -1.308 -0.945 -21.062 1 89.94 290 PHE B N 1
ATOM 5946 C CA . PHE B 1 290 ? 0.038 -1.359 -21.453 1 89.94 290 PHE B CA 1
ATOM 5947 C C . PHE B 1 290 ? 0.272 -1.143 -22.938 1 89.94 290 PHE B C 1
ATOM 5949 O O . PHE B 1 290 ? 1.367 -0.756 -23.344 1 89.94 290 PHE B O 1
ATOM 5956 N N . GLN B 1 291 ? -0.724 -1.327 -23.703 1 89.12 291 GLN B N 1
ATOM 5957 C CA . GLN B 1 291 ? -0.596 -1.161 -25.141 1 89.12 291 GLN B CA 1
ATOM 5958 C C . GLN B 1 291 ? -0.394 0.306 -25.516 1 89.12 291 GLN B C 1
ATOM 5960 O O . GLN B 1 291 ? 0.375 0.622 -26.422 1 89.12 291 GLN B O 1
ATOM 5965 N N . LYS B 1 292 ? -1.039 1.152 -24.828 1 90.44 292 LYS B N 1
ATOM 5966 C CA . LYS B 1 292 ? -0.869 2.578 -25.094 1 90.44 292 LYS B CA 1
ATOM 5967 C C . LYS B 1 292 ? 0.555 3.029 -24.781 1 90.44 292 LYS B C 1
ATOM 5969 O O . LYS B 1 292 ? 1.129 3.84 -25.516 1 90.44 292 LYS B O 1
ATOM 5974 N N . VAL B 1 293 ? 1.028 2.537 -23.719 1 92.94 293 VAL B N 1
ATOM 5975 C CA . VAL B 1 293 ? 2.406 2.877 -23.375 1 92.94 293 VAL B CA 1
ATOM 5976 C C . VAL B 1 293 ? 3.357 2.297 -24.422 1 92.94 293 VAL B C 1
ATOM 5978 O O . VAL B 1 293 ? 4.289 2.971 -24.859 1 92.94 293 VAL B O 1
ATOM 5981 N N . PHE B 1 294 ? 3.098 1.104 -24.812 1 91.5 294 PHE B N 1
ATOM 5982 C CA . PHE B 1 294 ? 3.975 0.449 -25.766 1 91.5 294 PHE B CA 1
ATOM 5983 C C . PHE B 1 294 ? 3.898 1.138 -27.125 1 91.5 294 PHE B C 1
ATOM 5985 O O . PHE B 1 294 ? 4.902 1.23 -27.844 1 91.5 294 PHE B O 1
ATOM 5992 N N . GLU B 1 295 ? 2.805 1.575 -27.5 1 92.31 295 GLU B N 1
ATOM 5993 C CA . GLU B 1 295 ? 2.664 2.307 -28.766 1 92.31 295 GLU B CA 1
ATOM 5994 C C . GLU B 1 295 ? 3.479 3.598 -28.75 1 92.31 295 GLU B C 1
ATOM 5996 O O . GLU B 1 295 ? 4.078 3.973 -29.75 1 92.31 295 GLU B O 1
ATOM 6001 N N . ARG B 1 296 ? 3.553 4.156 -27.641 1 93.75 296 ARG B N 1
ATOM 6002 C CA . ARG B 1 296 ? 4.34 5.379 -27.5 1 93.75 296 ARG B CA 1
ATOM 6003 C C . ARG B 1 296 ? 5.832 5.082 -27.609 1 93.75 296 ARG B C 1
ATOM 6005 O O . ARG B 1 296 ? 6.578 5.84 -28.234 1 93.75 296 ARG B O 1
ATOM 6012 N N . VAL B 1 297 ? 6.18 4.066 -27.031 1 91.75 297 VAL B N 1
ATOM 6013 C CA . VAL B 1 297 ? 7.582 3.676 -27.062 1 91.75 297 VAL B CA 1
ATOM 6014 C C . VAL B 1 297 ? 7.961 3.197 -28.453 1 91.75 297 VAL B C 1
ATOM 6016 O O . VAL B 1 297 ? 9.07 3.449 -28.938 1 91.75 297 VAL B O 1
ATOM 6019 N N . LYS B 1 298 ? 7.062 2.539 -29.109 1 90.31 298 LYS B N 1
ATOM 6020 C CA . LYS B 1 298 ? 7.309 2.064 -30.469 1 90.31 298 LYS B CA 1
ATOM 6021 C C . LYS B 1 298 ? 7.438 3.23 -31.453 1 90.31 298 LYS B C 1
ATOM 6023 O O . LYS B 1 298 ? 8.25 3.186 -32.375 1 90.31 298 LYS B O 1
ATOM 6028 N N . ALA B 1 299 ? 6.746 4.234 -31.188 1 93.06 299 ALA B N 1
ATOM 6029 C CA . ALA B 1 299 ? 6.77 5.414 -32.031 1 93.06 299 ALA B CA 1
ATOM 6030 C C . ALA B 1 299 ? 8.055 6.211 -31.844 1 93.06 299 ALA B C 1
ATOM 6032 O O . ALA B 1 299 ? 8.539 6.859 -32.781 1 93.06 299 ALA B O 1
ATOM 6033 N N . ASN B 1 300 ? 8.602 6.164 -30.656 1 93.19 300 ASN B N 1
ATOM 6034 C CA . ASN B 1 300 ? 9.836 6.875 -30.344 1 93.19 300 ASN B CA 1
ATOM 6035 C C . ASN B 1 300 ? 10.867 5.945 -29.719 1 93.19 300 ASN B C 1
ATOM 6037 O O . ASN B 1 300 ? 10.977 5.859 -28.5 1 93.19 300 ASN B O 1
ATOM 6041 N N . PRO B 1 301 ? 11.719 5.414 -30.484 1 91.44 301 PRO B N 1
ATOM 6042 C CA . PRO B 1 301 ? 12.688 4.453 -29.969 1 91.44 301 PRO B CA 1
ATOM 6043 C C . PRO B 1 301 ? 13.703 5.098 -29.016 1 91.44 301 PRO B C 1
ATOM 6045 O O . PRO B 1 301 ? 14.445 4.391 -28.328 1 91.44 301 PRO B O 1
ATOM 6048 N N . LYS B 1 302 ? 13.734 6.402 -28.891 1 90.5 302 LYS B N 1
ATOM 6049 C CA . LYS B 1 302 ? 14.625 7.074 -27.953 1 90.5 302 LYS B CA 1
ATOM 6050 C C . LYS B 1 302 ? 14.195 6.824 -26.516 1 90.5 302 LYS B C 1
ATOM 6052 O O . LYS B 1 302 ? 14.977 7.027 -25.578 1 90.5 302 LYS B O 1
ATOM 6057 N N . LEU B 1 303 ? 13 6.359 -26.406 1 93.5 303 LEU B N 1
ATOM 6058 C CA . LEU B 1 303 ? 12.477 6.098 -25.078 1 93.5 303 LEU B CA 1
ATOM 6059 C C . LEU B 1 303 ? 12.961 4.75 -24.547 1 93.5 303 LEU B C 1
ATOM 6061 O O . LEU B 1 303 ? 12.805 4.445 -23.375 1 93.5 303 LEU B O 1
ATOM 6065 N N . LEU B 1 304 ? 13.562 3.98 -25.391 1 90.19 304 LEU B N 1
ATOM 6066 C CA . LEU B 1 304 ? 14.195 2.734 -24.984 1 90.19 304 LEU B CA 1
ATOM 6067 C C . LEU B 1 304 ? 15.641 2.975 -24.562 1 90.19 304 LEU B C 1
ATOM 6069 O O . LEU B 1 304 ? 16.469 3.418 -25.375 1 90.19 304 LEU B O 1
ATOM 6073 N N . VAL B 1 305 ? 15.898 2.678 -23.328 1 89 305 VAL B N 1
ATOM 6074 C CA . VAL B 1 305 ? 17.219 2.945 -22.766 1 89 305 VAL B CA 1
ATOM 6075 C C . VAL B 1 305 ? 18 1.64 -22.625 1 89 305 VAL B C 1
ATOM 6077 O O . VAL B 1 305 ? 17.453 0.62 -22.203 1 89 305 VAL B O 1
ATOM 6080 N N . PRO B 1 306 ? 19.25 1.737 -22.969 1 82 306 PRO B N 1
ATOM 6081 C CA . PRO B 1 306 ? 20.078 0.534 -22.797 1 82 306 PRO B CA 1
ATOM 6082 C C . PRO B 1 306 ? 20.344 0.208 -21.344 1 82 306 PRO B C 1
ATOM 6084 O O . PRO B 1 306 ? 20.438 1.115 -20.5 1 82 306 PRO B O 1
ATOM 6087 N N . SER B 1 307 ? 20.422 -0.997 -21 1 76.88 307 SER B N 1
ATOM 6088 C CA . SER B 1 307 ? 20.609 -1.476 -19.625 1 76.88 307 SER B CA 1
ATOM 6089 C C . SER B 1 307 ? 21.969 -1.055 -19.078 1 76.88 307 SER B C 1
ATOM 6091 O O . SER B 1 307 ? 22.172 -1.002 -17.859 1 76.88 307 SER B O 1
ATOM 6093 N N . SER B 1 308 ? 22.938 -0.74 -19.984 1 73 308 SER B N 1
ATOM 6094 C CA . SER B 1 308 ? 24.281 -0.394 -19.562 1 73 308 SER B CA 1
ATOM 6095 C C . SER B 1 308 ? 24.375 1.067 -19.125 1 73 308 SER B C 1
ATOM 6097 O O . SER B 1 308 ? 25.328 1.464 -18.453 1 73 308 SER B O 1
ATOM 6099 N N . SER B 1 309 ? 23.359 1.769 -19.328 1 77.38 309 SER B N 1
ATOM 6100 C CA . SER B 1 309 ? 23.406 3.191 -19.016 1 77.38 309 SER B CA 1
ATOM 6101 C C . SER B 1 309 ? 23.078 3.436 -17.547 1 77.38 309 SER B C 1
ATOM 6103 O O . SER B 1 309 ? 22.562 2.553 -16.859 1 77.38 309 SER B O 1
ATOM 6105 N N . ASP B 1 310 ? 23.672 4.52 -17.109 1 85.31 310 ASP B N 1
ATOM 6106 C CA . ASP B 1 310 ? 23.25 4.98 -15.789 1 85.31 310 ASP B CA 1
ATOM 6107 C C . ASP B 1 310 ? 21.797 5.461 -15.797 1 85.31 310 ASP B C 1
ATOM 6109 O O . ASP B 1 310 ? 21.516 6.582 -16.219 1 85.31 310 ASP B O 1
ATOM 6113 N N . LEU B 1 311 ? 20.969 4.59 -15.312 1 89.44 311 LEU B N 1
ATOM 6114 C CA . LEU B 1 311 ? 19.531 4.781 -15.43 1 89.44 311 LEU B CA 1
ATOM 6115 C C . LEU B 1 311 ? 19.094 6.043 -14.703 1 89.44 311 LEU B C 1
ATOM 6117 O O . LEU B 1 311 ? 18.188 6.75 -15.164 1 89.44 311 LEU B O 1
ATOM 6121 N N . ILE B 1 312 ? 19.734 6.383 -13.609 1 92.06 312 ILE B N 1
ATOM 6122 C CA . ILE B 1 312 ? 19.328 7.555 -12.844 1 92.06 312 ILE B CA 1
ATOM 6123 C C . ILE B 1 312 ? 19.766 8.82 -13.57 1 92.06 312 ILE B C 1
ATOM 6125 O O . ILE B 1 312 ? 19.047 9.82 -13.578 1 92.06 312 ILE B O 1
ATOM 6129 N N . GLU B 1 313 ? 20.891 8.812 -14.172 1 93.19 313 GLU B N 1
ATOM 6130 C CA . GLU B 1 313 ? 21.344 9.977 -14.938 1 93.19 313 GLU B CA 1
ATOM 6131 C C . GLU B 1 313 ? 20.438 10.227 -16.141 1 93.19 313 GLU B C 1
ATOM 6133 O O . GLU B 1 313 ? 20.156 11.375 -16.484 1 93.19 313 GLU B O 1
ATOM 6138 N N . VAL B 1 314 ? 20.047 9.148 -16.766 1 93.38 314 VAL B N 1
ATOM 6139 C CA . VAL B 1 314 ? 19.141 9.273 -17.891 1 93.38 314 VAL B CA 1
ATOM 6140 C C . VAL B 1 314 ? 17.797 9.828 -17.422 1 93.38 314 VAL B C 1
ATOM 6142 O O . VAL B 1 314 ? 17.203 10.672 -18.094 1 93.38 314 VAL B O 1
ATOM 6145 N N . LEU B 1 315 ? 17.328 9.344 -16.312 1 94.38 315 LEU B N 1
ATOM 6146 C CA . LEU B 1 315 ? 16.078 9.805 -15.734 1 94.38 315 LEU B CA 1
ATOM 6147 C C . LEU B 1 315 ? 16.141 11.305 -15.438 1 94.38 315 LEU B C 1
ATOM 6149 O O . LEU B 1 315 ? 15.164 12.023 -15.664 1 94.38 315 LEU B O 1
ATOM 6153 N N . LEU B 1 316 ? 17.328 11.773 -15 1 93.81 316 LEU B N 1
ATOM 6154 C CA . LEU B 1 316 ? 17.469 13.156 -14.555 1 93.81 316 LEU B CA 1
ATOM 6155 C C . LEU B 1 316 ? 17.781 14.078 -15.727 1 93.81 316 LEU B C 1
ATOM 6157 O O . LEU B 1 316 ? 17.781 15.305 -15.586 1 93.81 316 LEU B O 1
ATOM 6161 N N . SER B 1 317 ? 18.016 13.602 -16.875 1 92.38 317 SER B N 1
ATOM 6162 C CA . SER B 1 317 ? 18.359 14.422 -18.031 1 92.38 317 SER B CA 1
ATOM 6163 C C . SER B 1 317 ? 17.172 15.297 -18.453 1 92.38 317 SER B C 1
ATOM 6165 O O . SER B 1 317 ? 17.359 16.406 -18.938 1 92.38 317 SER B O 1
ATOM 6167 N N . ASP B 1 318 ? 15.992 14.781 -18.266 1 90.94 318 ASP B N 1
ATOM 6168 C CA . ASP B 1 318 ? 14.758 15.508 -18.547 1 90.94 318 ASP B CA 1
ATOM 6169 C C . ASP B 1 318 ? 13.766 15.375 -17.391 1 90.94 318 ASP B C 1
ATOM 6171 O O . ASP B 1 318 ? 13.547 14.281 -16.875 1 90.94 318 ASP B O 1
ATOM 6175 N N . PRO B 1 319 ? 13.141 16.484 -17.016 1 87.31 319 PRO B N 1
ATOM 6176 C CA . PRO B 1 319 ? 12.203 16.438 -15.891 1 87.31 319 PRO B CA 1
ATOM 6177 C C . PRO B 1 319 ? 10.906 15.703 -16.234 1 87.31 319 PRO B C 1
ATOM 6179 O O . PRO B 1 319 ? 10.156 15.32 -15.344 1 87.31 319 PRO B O 1
ATOM 6182 N N . HIS B 1 320 ? 10.672 15.469 -17.469 1 90.44 320 HIS B N 1
ATOM 6183 C CA . HIS B 1 320 ? 9.43 14.805 -17.859 1 90.44 320 HIS B CA 1
ATOM 6184 C C . HIS B 1 320 ? 9.672 13.32 -18.125 1 90.44 320 HIS B C 1
ATOM 6186 O O . HIS B 1 320 ? 8.766 12.617 -18.594 1 90.44 320 HIS B O 1
ATOM 6192 N N . HIS B 1 321 ? 10.828 12.867 -17.766 1 94.06 321 HIS B N 1
ATOM 6193 C CA . HIS B 1 321 ? 11.133 11.445 -17.906 1 94.06 321 HIS B CA 1
ATOM 6194 C C . HIS B 1 321 ? 10.617 10.641 -16.734 1 94.06 321 HIS B C 1
ATOM 6196 O O . HIS B 1 321 ? 10.703 11.086 -15.578 1 94.06 321 HIS B O 1
ATOM 6202 N N . VAL B 1 322 ? 10.031 9.57 -17.031 1 95.75 322 VAL B N 1
ATOM 6203 C CA . VAL B 1 322 ? 9.672 8.578 -16.016 1 95.75 322 VAL B CA 1
ATOM 6204 C C . VAL B 1 322 ? 10.188 7.203 -16.453 1 95.75 322 VAL B C 1
ATOM 6206 O O . VAL B 1 322 ? 10.148 6.855 -17.625 1 95.75 322 VAL B O 1
ATOM 6209 N N . LEU B 1 323 ? 10.719 6.531 -15.555 1 95.5 323 LEU B N 1
ATOM 6210 C CA . LEU B 1 323 ? 11.266 5.215 -15.867 1 95.5 323 LEU B CA 1
ATOM 6211 C C . LEU B 1 323 ? 10.383 4.113 -15.289 1 95.5 323 LEU B C 1
ATOM 6213 O O . LEU B 1 323 ? 10.125 4.082 -14.086 1 95.5 323 LEU B O 1
ATOM 6217 N N . ILE B 1 324 ? 9.891 3.238 -16.188 1 94.75 324 ILE B N 1
ATOM 6218 C CA . ILE B 1 324 ? 9.047 2.117 -15.781 1 94.75 324 ILE B CA 1
ATOM 6219 C C . ILE B 1 324 ? 9.883 0.839 -15.734 1 94.75 324 ILE B C 1
ATOM 6221 O O . ILE B 1 324 ? 10.445 0.413 -16.75 1 94.75 324 ILE B O 1
ATOM 6225 N N . MET B 1 325 ? 9.977 0.242 -14.578 1 91.44 325 MET B N 1
ATOM 6226 C CA . MET B 1 325 ? 10.781 -0.965 -14.398 1 91.44 325 MET B CA 1
ATOM 6227 C C . MET B 1 325 ? 10.297 -1.76 -13.188 1 91.44 325 MET B C 1
ATOM 6229 O O . MET B 1 325 ? 9.297 -1.404 -12.562 1 91.44 325 MET B O 1
ATOM 6233 N N . SER B 1 326 ? 10.938 -2.885 -13.016 1 89.19 326 SER B N 1
ATOM 6234 C CA . SER B 1 326 ? 10.609 -3.695 -11.844 1 89.19 326 SER B CA 1
ATOM 6235 C C . SER B 1 326 ? 10.977 -2.975 -10.555 1 89.19 326 SER B C 1
ATOM 6237 O O . SER B 1 326 ? 11.961 -2.236 -10.508 1 89.19 326 SER B O 1
ATOM 6239 N N . HIS B 1 327 ? 10.172 -3.227 -9.555 1 88.06 327 HIS B N 1
ATOM 6240 C CA . HIS B 1 327 ? 10.383 -2.57 -8.266 1 88.06 327 HIS B CA 1
ATOM 6241 C C . HIS B 1 327 ? 11.742 -2.947 -7.676 1 88.06 327 HIS B C 1
ATOM 6243 O O . HIS B 1 327 ? 12.453 -2.09 -7.145 1 88.06 327 HIS B O 1
ATOM 6249 N N . LEU B 1 328 ? 12.102 -4.129 -7.73 1 84.44 328 LEU B N 1
ATOM 6250 C CA . LEU B 1 328 ? 13.359 -4.617 -7.176 1 84.44 328 LEU B CA 1
ATOM 6251 C C . LEU B 1 328 ? 14.547 -3.971 -7.875 1 84.44 328 LEU B C 1
ATOM 6253 O O . LEU B 1 328 ? 15.523 -3.584 -7.219 1 84.44 328 LEU B O 1
ATOM 6257 N N . LEU B 1 329 ? 14.43 -3.898 -9.133 1 85.44 329 LEU B N 1
ATOM 6258 C CA . LEU B 1 329 ? 15.508 -3.281 -9.898 1 85.44 329 LEU B CA 1
ATOM 6259 C C . LEU B 1 329 ? 15.594 -1.788 -9.602 1 85.44 329 LEU B C 1
ATOM 6261 O O . LEU B 1 329 ? 16.688 -1.234 -9.492 1 85.44 329 LEU B O 1
ATOM 6265 N N . ALA B 1 330 ? 14.469 -1.125 -9.57 1 88.25 330 ALA B N 1
ATOM 6266 C CA . ALA B 1 330 ? 14.445 0.302 -9.266 1 88.25 330 ALA B CA 1
ATOM 6267 C C . ALA B 1 330 ? 15.055 0.579 -7.895 1 88.25 330 ALA B C 1
ATOM 6269 O O . ALA B 1 330 ? 15.852 1.505 -7.738 1 88.25 330 ALA B O 1
ATOM 6270 N N . ASP B 1 331 ? 14.711 -0.181 -6.93 1 86.31 331 ASP B N 1
ATOM 6271 C CA . ASP B 1 331 ? 15.234 -0.021 -5.578 1 86.31 331 ASP B CA 1
ATOM 6272 C C . ASP B 1 331 ? 16.75 -0.222 -5.551 1 86.31 331 ASP B C 1
ATOM 6274 O O . ASP B 1 331 ? 17.469 0.479 -4.828 1 86.31 331 ASP B O 1
ATOM 6278 N N . SER B 1 332 ? 17.172 -1.199 -6.301 1 83.81 332 SER B N 1
ATOM 6279 C CA . SER B 1 332 ? 18.609 -1.467 -6.367 1 83.81 332 SER B CA 1
ATOM 6280 C C . SER B 1 332 ? 19.359 -0.299 -7 1 83.81 332 SER B C 1
ATOM 6282 O O . SER B 1 332 ? 20.422 0.083 -6.527 1 83.81 332 SER B O 1
ATOM 6284 N N . GLU B 1 333 ? 18.828 0.241 -8.023 1 86.56 333 GLU B N 1
ATOM 6285 C CA . GLU B 1 333 ? 19.469 1.366 -8.703 1 86.56 333 GLU B CA 1
ATOM 6286 C C . GLU B 1 333 ? 19.484 2.607 -7.812 1 86.56 333 GLU B C 1
ATOM 6288 O O . GLU B 1 333 ? 20.469 3.359 -7.809 1 86.56 333 GLU B O 1
ATOM 6293 N N . ILE B 1 334 ? 18.438 2.865 -7.156 1 88.38 334 ILE B N 1
ATOM 6294 C CA . ILE B 1 334 ? 18.359 4.02 -6.27 1 88.38 334 ILE B CA 1
ATOM 6295 C C . ILE B 1 334 ? 19.359 3.869 -5.133 1 88.38 334 ILE B C 1
ATOM 6297 O O . ILE B 1 334 ? 20.016 4.84 -4.734 1 88.38 334 ILE B O 1
ATOM 6301 N N . GLU B 1 335 ? 19.453 2.68 -4.625 1 84.44 335 GLU B N 1
ATOM 6302 C CA . GLU B 1 335 ? 20.406 2.432 -3.557 1 84.44 335 GLU B CA 1
ATOM 6303 C C . GLU B 1 335 ? 21.844 2.66 -4.039 1 84.44 335 GLU B C 1
ATOM 6305 O O . GLU B 1 335 ? 22.656 3.23 -3.32 1 84.44 335 GLU B O 1
ATOM 6310 N N . LYS B 1 336 ? 22.109 2.121 -5.168 1 83.31 336 LYS B N 1
ATOM 6311 C CA . LYS B 1 336 ? 23.438 2.305 -5.75 1 83.31 336 LYS B CA 1
ATOM 6312 C C . LYS B 1 336 ? 23.766 3.785 -5.93 1 83.31 336 LYS B C 1
ATOM 6314 O O . LYS B 1 336 ? 24.859 4.227 -5.613 1 83.31 336 LYS B O 1
ATOM 6319 N N . ASP B 1 337 ? 22.812 4.492 -6.441 1 86.19 337 ASP B N 1
ATOM 6320 C CA . ASP B 1 337 ? 23.016 5.922 -6.645 1 86.19 337 ASP B CA 1
ATOM 6321 C C . ASP B 1 337 ? 23.156 6.652 -5.309 1 86.19 337 ASP B C 1
ATOM 6323 O O . ASP B 1 337 ? 23.984 7.562 -5.18 1 86.19 337 ASP B O 1
ATOM 6327 N N . PHE B 1 338 ? 22.359 6.281 -4.348 1 85.69 338 PHE B N 1
ATOM 6328 C CA . PHE B 1 338 ? 22.406 6.895 -3.025 1 85.69 338 PHE B CA 1
ATOM 6329 C C . PHE B 1 338 ? 23.766 6.664 -2.363 1 85.69 338 PHE B C 1
ATOM 6331 O O . PHE B 1 338 ? 24.281 7.543 -1.674 1 85.69 338 PHE B O 1
ATOM 6338 N N . ARG B 1 339 ? 24.281 5.562 -2.549 1 80.88 339 ARG B N 1
ATOM 6339 C CA . ARG B 1 339 ? 25.578 5.25 -1.968 1 80.88 339 ARG B CA 1
ATOM 6340 C C . ARG B 1 339 ? 26.672 6.09 -2.605 1 80.88 339 ARG B C 1
ATOM 6342 O O . ARG B 1 339 ? 27.641 6.477 -1.934 1 80.88 339 ARG B O 1
ATOM 6349 N N . LYS B 1 340 ? 26.516 6.352 -3.861 1 84 340 LYS B N 1
ATOM 6350 C CA . LYS B 1 340 ? 27.531 7.117 -4.586 1 84 340 LYS B CA 1
ATOM 6351 C C . LYS B 1 340 ? 27.406 8.609 -4.297 1 84 340 LYS B C 1
ATOM 6353 O O . LYS B 1 340 ? 28.391 9.281 -4.012 1 84 340 LYS B O 1
ATOM 6358 N N . LYS B 1 341 ? 26.219 9.094 -4.379 1 85.19 341 LYS B N 1
ATOM 6359 C CA . LYS B 1 341 ? 26 10.531 -4.309 1 85.19 341 LYS B CA 1
ATOM 6360 C C . LYS B 1 341 ? 25.547 10.961 -2.918 1 85.19 341 LYS B C 1
ATOM 6362 O O . LYS B 1 341 ? 25.594 12.141 -2.572 1 85.19 341 LYS B O 1
ATOM 6367 N N . ARG B 1 342 ? 25 10.125 -2.039 1 80.75 342 ARG B N 1
ATOM 6368 C CA . ARG B 1 342 ? 24.562 10.336 -0.666 1 80.75 342 ARG B CA 1
ATOM 6369 C C . ARG B 1 342 ? 23.359 11.266 -0.616 1 80.75 342 ARG B C 1
ATOM 6371 O O . ARG B 1 342 ? 23.125 11.93 0.399 1 80.75 342 ARG B O 1
ATOM 6378 N N . ILE B 1 343 ? 22.719 11.461 -1.744 1 81.19 343 ILE B N 1
ATOM 6379 C CA . ILE B 1 343 ? 21.469 12.227 -1.837 1 81.19 343 ILE B CA 1
ATOM 6380 C C . ILE B 1 343 ? 20.453 11.445 -2.648 1 81.19 343 ILE B C 1
ATOM 6382 O O . ILE B 1 343 ? 20.797 10.734 -3.594 1 81.19 343 ILE B O 1
ATOM 6386 N N . CYS B 1 344 ? 19.281 11.523 -2.133 1 84 344 CYS B N 1
ATOM 6387 C CA . CYS B 1 344 ? 18.203 10.883 -2.885 1 84 344 CYS B CA 1
ATOM 6388 C C . CYS B 1 344 ? 17.828 11.703 -4.109 1 84 344 CYS B C 1
ATOM 6390 O O . CYS B 1 344 ? 17.25 12.789 -3.984 1 84 344 CYS B O 1
ATOM 6392 N N . ARG B 1 345 ? 18.109 11.305 -5.23 1 88.88 345 ARG B N 1
ATOM 6393 C CA . ARG B 1 345 ? 17.844 12.023 -6.473 1 88.88 345 ARG B CA 1
ATOM 6394 C C . ARG B 1 345 ? 16.609 11.461 -7.176 1 88.88 345 ARG B C 1
ATOM 6396 O O . ARG B 1 345 ? 16.031 12.117 -8.039 1 88.88 345 ARG B O 1
ATOM 6403 N N . ALA B 1 346 ? 16.266 10.164 -6.875 1 90.19 346 ALA B N 1
ATOM 6404 C CA . ALA B 1 346 ? 15.117 9.508 -7.484 1 90.19 346 ALA B CA 1
ATOM 6405 C C . ALA B 1 346 ? 14.297 8.758 -6.438 1 90.19 346 ALA B C 1
ATOM 6407 O O . ALA B 1 346 ? 14.797 8.43 -5.359 1 90.19 346 ALA B O 1
ATOM 6408 N N . THR B 1 347 ? 13.023 8.602 -6.766 1 88.88 347 THR B N 1
ATOM 6409 C CA . THR B 1 347 ? 12.125 7.852 -5.895 1 88.88 347 THR B CA 1
ATOM 6410 C C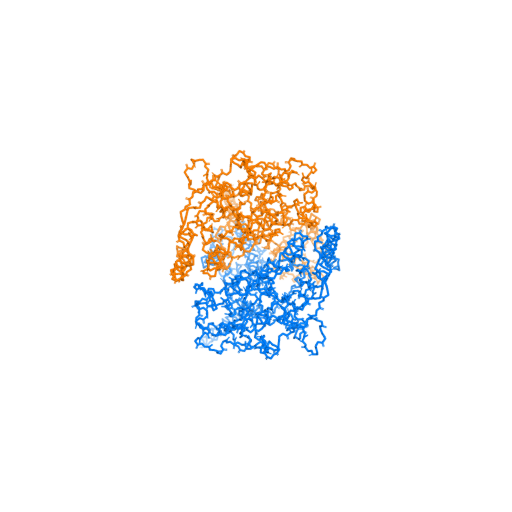 . THR B 1 347 ? 11.133 7.031 -6.715 1 88.88 347 THR B C 1
ATOM 6412 O O . THR B 1 347 ? 11.039 7.199 -7.934 1 88.88 347 THR B O 1
ATOM 6415 N N . ILE B 1 348 ? 10.531 6.039 -6.051 1 89.69 348 ILE B N 1
ATOM 6416 C CA . ILE B 1 348 ? 9.523 5.184 -6.676 1 89.69 348 ILE B CA 1
ATOM 6417 C C . ILE B 1 348 ? 8.125 5.641 -6.262 1 89.69 348 ILE B C 1
ATOM 6419 O O . ILE B 1 348 ? 7.887 5.938 -5.09 1 89.69 348 ILE B O 1
ATOM 6423 N N . LEU B 1 349 ? 7.262 5.715 -7.277 1 86.38 349 LEU B N 1
ATOM 6424 C CA . LEU B 1 349 ? 5.879 6.07 -6.98 1 86.38 349 LEU B CA 1
ATOM 6425 C C . LEU B 1 349 ? 5.23 5.02 -6.086 1 86.38 349 LEU B C 1
ATOM 6427 O O . LEU B 1 349 ? 5.461 3.82 -6.262 1 86.38 349 LEU B O 1
ATOM 6431 N N . PRO B 1 350 ? 4.426 5.48 -5.168 1 77.38 350 PRO B N 1
ATOM 6432 C CA . PRO B 1 350 ? 3.799 4.523 -4.254 1 77.38 350 PRO B CA 1
ATOM 6433 C C . PRO B 1 350 ? 2.775 3.627 -4.949 1 77.38 350 PRO B C 1
ATOM 6435 O O . PRO B 1 350 ? 2.598 2.471 -4.559 1 77.38 350 PRO B O 1
ATOM 6438 N N . LYS B 1 351 ? 2.076 4.172 -5.906 1 78.81 351 LYS B N 1
ATOM 6439 C CA . LYS B 1 351 ? 1.117 3.346 -6.633 1 78.81 351 LYS B CA 1
ATOM 6440 C C . LYS B 1 351 ? 1.814 2.494 -7.691 1 78.81 351 LYS B C 1
ATOM 6442 O O . LYS B 1 351 ? 2.504 3.023 -8.562 1 78.81 351 LYS B O 1
ATOM 6447 N N . CYS B 1 352 ? 1.657 1.229 -7.5 1 84.62 352 CYS B N 1
ATOM 6448 C CA . CYS B 1 352 ? 2.299 0.344 -8.469 1 84.62 352 CYS B CA 1
ATOM 6449 C C . CYS B 1 352 ? 1.448 0.199 -9.727 1 84.62 352 CYS B C 1
ATOM 6451 O O . CYS B 1 352 ? 0.254 0.5 -9.711 1 84.62 352 CYS B O 1
ATOM 6453 N N . VAL B 1 353 ? 2.135 -0.151 -10.773 1 86.94 353 VAL B N 1
ATOM 6454 C CA . VAL B 1 353 ? 1.465 -0.352 -12.055 1 86.94 353 VAL B CA 1
ATOM 6455 C C . VAL B 1 353 ? 0.766 -1.709 -12.07 1 86.94 353 VAL B C 1
ATOM 6457 O O . VAL B 1 353 ? -0.415 -1.804 -12.414 1 86.94 353 VAL B O 1
ATOM 6460 N N . ASN B 1 354 ? 1.531 -2.707 -11.711 1 84.44 354 ASN B N 1
ATOM 6461 C CA . ASN B 1 354 ? 1.018 -4.074 -11.695 1 84.44 354 ASN B CA 1
ATOM 6462 C C . ASN B 1 354 ? 1.854 -4.977 -10.789 1 84.44 354 ASN B C 1
ATOM 6464 O O . ASN B 1 354 ? 3.057 -4.762 -10.633 1 84.44 354 ASN B O 1
ATOM 6468 N N . VAL B 1 355 ? 1.087 -5.949 -10.203 1 82.69 355 VAL B N 1
ATOM 6469 C CA . VAL B 1 355 ? 1.795 -6.938 -9.406 1 82.69 355 VAL B CA 1
ATOM 6470 C C . VAL B 1 355 ? 2.254 -8.094 -10.289 1 82.69 355 VAL B C 1
ATOM 6472 O O . VAL B 1 355 ? 1.495 -8.578 -11.133 1 82.69 355 VAL B O 1
ATOM 6475 N N . ARG B 1 356 ? 3.521 -8.414 -10.094 1 83.62 356 ARG B N 1
ATOM 6476 C CA . ARG B 1 356 ? 4.133 -9.461 -10.906 1 83.62 356 ARG B CA 1
ATOM 6477 C C . ARG B 1 356 ? 4.602 -10.625 -10.031 1 83.62 356 ARG B C 1
ATOM 6479 O O . ARG B 1 356 ? 5.164 -10.414 -8.953 1 83.62 356 ARG B O 1
ATOM 6486 N N . THR B 1 357 ? 4.219 -11.82 -10.531 1 85 357 THR B N 1
ATOM 6487 C CA . THR B 1 357 ? 4.758 -13.023 -9.906 1 85 357 THR B CA 1
ATOM 6488 C C . THR B 1 357 ? 5.875 -13.617 -10.758 1 85 357 THR B C 1
ATOM 6490 O O . THR B 1 357 ? 5.707 -13.812 -11.969 1 85 357 THR B O 1
ATOM 6493 N N . ASN B 1 358 ? 6.938 -13.812 -10.195 1 89.5 358 ASN B N 1
ATOM 6494 C CA . ASN B 1 358 ? 8.094 -14.359 -10.891 1 89.5 358 ASN B CA 1
ATOM 6495 C C . ASN B 1 358 ? 8.32 -15.828 -10.539 1 89.5 358 ASN B C 1
ATOM 6497 O O . ASN B 1 358 ? 8.148 -16.234 -9.383 1 89.5 358 ASN B O 1
ATOM 6501 N N . SER B 1 359 ? 8.625 -16.562 -11.602 1 92.5 359 SER B N 1
ATOM 6502 C CA . SER B 1 359 ? 8.875 -18 -11.461 1 92.5 359 SER B CA 1
ATOM 6503 C C . SER B 1 359 ? 10.188 -18.391 -12.125 1 92.5 359 SER B C 1
ATOM 6505 O O . SER B 1 359 ? 10.828 -17.578 -12.797 1 92.5 359 SER B O 1
ATOM 6507 N N . LEU B 1 360 ? 10.625 -19.609 -11.875 1 93.25 360 LEU B N 1
ATOM 6508 C CA . LEU B 1 360 ? 11.797 -20.172 -12.523 1 93.25 360 LEU B CA 1
ATOM 6509 C C . LEU B 1 360 ? 11.398 -20.938 -13.781 1 93.25 360 LEU B C 1
ATOM 6511 O O . LEU B 1 360 ? 10.227 -21.281 -13.969 1 93.25 360 LEU B O 1
ATOM 6515 N N . PHE B 1 361 ? 12.406 -21.109 -14.625 1 93.56 361 PHE B N 1
ATOM 6516 C CA . PHE B 1 361 ? 12.148 -21.797 -15.883 1 93.56 361 PHE B CA 1
ATOM 6517 C C . PHE B 1 361 ? 13.008 -23.047 -16.016 1 93.56 361 PHE B C 1
ATOM 6519 O O . PHE B 1 361 ? 14.172 -23.047 -15.609 1 93.56 361 PHE B O 1
ATOM 6526 N N . LEU B 1 362 ? 12.375 -24.078 -16.484 1 95.69 362 LEU B N 1
ATOM 6527 C CA . LEU B 1 362 ? 13.047 -25.344 -16.797 1 95.69 362 LEU B CA 1
ATOM 6528 C C . LEU B 1 362 ? 12.789 -25.766 -18.234 1 95.69 362 LEU B C 1
ATOM 6530 O O . LEU B 1 362 ? 11.969 -25.156 -18.922 1 95.69 362 LEU B O 1
ATOM 6534 N N . GLN B 1 363 ? 13.602 -26.797 -18.656 1 94.56 363 GLN B N 1
ATOM 6535 C CA . GLN B 1 363 ? 13.367 -27.344 -19.984 1 94.56 363 GLN B CA 1
ATOM 6536 C C . GLN B 1 363 ? 11.969 -27.938 -20.094 1 94.56 363 GLN B C 1
ATOM 6538 O O . GLN B 1 363 ? 11.445 -28.5 -19.125 1 94.56 363 GLN B O 1
ATOM 6543 N N . LYS B 1 364 ? 11.398 -27.703 -21.234 1 91.56 364 LYS B N 1
ATOM 6544 C CA . LYS B 1 364 ? 10.055 -28.234 -21.453 1 91.56 364 LYS B CA 1
ATOM 6545 C C . LYS B 1 364 ? 10.031 -29.734 -21.234 1 91.56 364 LYS B C 1
ATOM 6547 O O . LYS B 1 364 ? 10.805 -30.469 -21.859 1 91.56 364 LYS B O 1
ATOM 6552 N N . GLY B 1 365 ? 9.188 -30.219 -20.344 1 89.25 365 GLY B N 1
ATOM 6553 C CA . GLY B 1 365 ? 9.07 -31.641 -20.062 1 89.25 365 GLY B CA 1
ATOM 6554 C C . GLY B 1 365 ? 10.211 -32.188 -19.234 1 89.25 365 GLY B C 1
ATOM 6555 O O . GLY B 1 365 ? 10.539 -33.375 -19.312 1 89.25 365 GLY B O 1
ATOM 6556 N N . SER B 1 366 ? 10.859 -31.359 -18.516 1 91.44 366 SER B N 1
ATOM 6557 C CA . SER B 1 366 ? 11.977 -31.781 -17.688 1 91.44 366 SER B CA 1
ATOM 6558 C C . SER B 1 366 ? 11.516 -32.719 -16.562 1 91.44 366 SER B C 1
ATOM 6560 O O . SER B 1 366 ? 10.414 -32.562 -16.031 1 91.44 366 SER B O 1
ATOM 6562 N N . ARG B 1 367 ? 12.344 -33.656 -16.234 1 88.12 367 ARG B N 1
ATOM 6563 C CA . ARG B 1 367 ? 12.047 -34.594 -15.156 1 88.12 367 ARG B CA 1
ATOM 6564 C C . ARG B 1 367 ? 12.164 -33.938 -13.789 1 88.12 367 ARG B C 1
ATOM 6566 O O . ARG B 1 367 ? 11.664 -34.469 -12.797 1 88.12 367 ARG B O 1
ATOM 6573 N N . TYR B 1 368 ? 12.82 -32.781 -13.75 1 90.88 368 TYR B N 1
ATOM 6574 C CA . TYR B 1 368 ? 13.07 -32.125 -12.477 1 90.88 368 TYR B CA 1
ATOM 6575 C C . TYR B 1 368 ? 11.938 -31.156 -12.133 1 90.88 368 TYR B C 1
ATOM 6577 O O . TYR B 1 368 ? 11.875 -30.641 -11.016 1 90.88 368 TYR B O 1
ATOM 6585 N N . THR B 1 369 ? 11.016 -30.906 -13.031 1 91.12 369 THR B N 1
ATOM 6586 C CA . THR B 1 369 ? 10 -29.891 -12.844 1 91.12 369 THR B CA 1
ATOM 6587 C C . THR B 1 369 ? 9.094 -30.219 -11.656 1 91.12 369 THR B C 1
ATOM 6589 O O . THR B 1 369 ? 8.828 -29.375 -10.805 1 91.12 369 THR B O 1
ATOM 6592 N N . THR B 1 370 ? 8.648 -31.391 -11.594 1 87.38 370 THR B N 1
ATOM 6593 C CA . THR B 1 370 ? 7.75 -31.781 -10.516 1 87.38 370 THR B CA 1
ATOM 6594 C C . THR B 1 370 ? 8.461 -31.734 -9.164 1 87.38 370 THR B C 1
ATOM 6596 O O . THR B 1 370 ? 7.883 -31.297 -8.172 1 87.38 370 THR B O 1
ATOM 6599 N N . LEU B 1 371 ? 9.672 -32.219 -9.156 1 88.81 371 LEU B N 1
ATOM 6600 C CA . LEU B 1 371 ? 10.438 -32.219 -7.918 1 88.81 371 LEU B CA 1
ATOM 6601 C C . LEU B 1 371 ? 10.734 -30.812 -7.441 1 88.81 371 LEU B C 1
ATOM 6603 O O . LEU B 1 371 ? 10.625 -30.516 -6.25 1 88.81 371 LEU B O 1
ATOM 6607 N N . ILE B 1 372 ? 11.133 -29.984 -8.312 1 90.94 372 ILE B N 1
ATOM 6608 C CA . ILE B 1 372 ? 11.461 -28.594 -7.965 1 90.94 372 ILE B CA 1
ATOM 6609 C C . ILE B 1 372 ? 10.195 -27.875 -7.496 1 90.94 372 ILE B C 1
ATOM 6611 O O . ILE B 1 372 ? 10.242 -27.094 -6.543 1 90.94 372 ILE B O 1
ATOM 6615 N N . ASN B 1 373 ? 9.094 -28.094 -8.133 1 90.31 373 ASN B N 1
ATOM 6616 C CA . ASN B 1 373 ? 7.836 -27.484 -7.727 1 90.31 373 ASN B CA 1
ATOM 6617 C C . ASN B 1 373 ? 7.43 -27.938 -6.32 1 90.31 373 ASN B C 1
ATOM 6619 O O . ASN B 1 373 ? 6.977 -27.109 -5.516 1 90.31 373 ASN B O 1
ATOM 6623 N N . LYS B 1 374 ? 7.562 -29.203 -6.09 1 87.88 374 LYS B N 1
ATOM 6624 C CA . LYS B 1 374 ? 7.238 -29.719 -4.762 1 87.88 374 LYS B CA 1
ATOM 6625 C C . LYS B 1 374 ? 8.109 -29.062 -3.693 1 87.88 374 LYS B C 1
ATOM 6627 O O . LYS B 1 374 ? 7.613 -28.641 -2.646 1 87.88 374 LYS B O 1
ATOM 6632 N N . GLN B 1 375 ? 9.359 -28.953 -3.963 1 88.44 375 GLN B N 1
ATOM 6633 C CA . GLN B 1 375 ? 10.289 -28.375 -3.004 1 88.44 375 GLN B CA 1
ATOM 6634 C C . GLN B 1 375 ? 10.016 -26.875 -2.822 1 88.44 375 GLN B C 1
ATOM 6636 O O . GLN B 1 375 ? 10.062 -26.359 -1.701 1 88.44 375 GLN B O 1
ATOM 6641 N N . LEU B 1 376 ? 9.797 -26.203 -3.93 1 89.69 376 LEU B N 1
ATOM 6642 C CA . LEU B 1 376 ? 9.531 -24.781 -3.855 1 89.69 376 LEU B CA 1
ATOM 6643 C C . LEU B 1 376 ? 8.266 -24.5 -3.051 1 89.69 376 LEU B C 1
ATOM 6645 O O . LEU B 1 376 ? 8.203 -23.516 -2.299 1 89.69 376 LEU B O 1
ATOM 6649 N N . LEU B 1 377 ? 7.27 -25.281 -3.182 1 88.31 377 LEU B N 1
ATOM 6650 C CA . LEU B 1 377 ? 6.023 -25.109 -2.438 1 88.31 377 LEU B CA 1
ATOM 6651 C C . LEU B 1 377 ? 6.254 -25.312 -0.944 1 88.31 377 LEU B C 1
ATOM 6653 O O . LEU B 1 377 ? 5.715 -24.562 -0.125 1 88.31 377 LEU B O 1
ATOM 6657 N N . LEU B 1 378 ? 7.062 -26.266 -0.649 1 86.88 378 LEU B N 1
ATOM 6658 C CA . LEU B 1 378 ? 7.379 -26.5 0.754 1 86.88 378 LEU B CA 1
ATOM 6659 C C . LEU B 1 378 ? 8.172 -25.344 1.341 1 86.88 378 LEU B C 1
ATOM 6661 O O . LEU B 1 378 ? 7.926 -24.922 2.475 1 86.88 378 LEU B O 1
ATOM 6665 N N . LEU B 1 379 ? 9.086 -24.891 0.564 1 87.38 379 LEU B N 1
ATOM 6666 C CA . LEU B 1 379 ? 9.891 -23.766 1.031 1 87.38 379 LEU B CA 1
ATOM 6667 C C . LEU B 1 379 ? 9.039 -22.516 1.184 1 87.38 379 LEU B C 1
ATOM 6669 O O . LEU B 1 379 ? 9.25 -21.719 2.105 1 87.38 379 LEU B O 1
ATOM 6673 N N . ARG B 1 380 ? 8.141 -22.312 0.314 1 87.19 380 ARG B N 1
ATOM 6674 C CA . ARG B 1 380 ? 7.258 -21.156 0.395 1 87.19 380 ARG B CA 1
ATOM 6675 C C . ARG B 1 380 ? 6.375 -21.219 1.639 1 87.19 380 ARG B C 1
ATOM 6677 O O . ARG B 1 380 ? 6.133 -20.203 2.291 1 87.19 380 ARG B O 1
ATOM 6684 N N . GLN B 1 381 ? 5.945 -22.375 1.913 1 85.25 381 GLN B N 1
ATOM 6685 C CA . GLN B 1 381 ? 5.105 -22.547 3.094 1 85.25 381 GLN B CA 1
ATOM 6686 C C . GLN B 1 381 ? 5.922 -22.391 4.375 1 85.25 381 GLN B C 1
ATOM 6688 O O . GLN B 1 381 ? 5.363 -22.141 5.445 1 85.25 381 GLN B O 1
ATOM 6693 N N . ALA B 1 382 ? 7.223 -22.562 4.246 1 84.75 382 ALA B N 1
ATOM 6694 C CA . ALA B 1 382 ? 8.102 -22.375 5.398 1 84.75 382 ALA B CA 1
ATOM 6695 C C . ALA B 1 382 ? 8.484 -20.906 5.566 1 84.75 382 ALA B C 1
ATOM 6697 O O . ALA B 1 382 ? 9.07 -20.531 6.582 1 84.75 382 ALA B O 1
ATOM 6698 N N . GLY B 1 383 ? 8.195 -20.125 4.629 1 83.5 383 GLY B N 1
ATOM 6699 C CA . GLY B 1 383 ? 8.477 -18.703 4.754 1 83.5 383 GLY B CA 1
ATOM 6700 C C . GLY B 1 383 ? 9.633 -18.234 3.883 1 83.5 383 GLY B C 1
ATOM 6701 O O . GLY B 1 383 ? 10.414 -17.375 4.285 1 83.5 383 GLY B O 1
ATOM 6702 N N . LEU B 1 384 ? 9.742 -18.828 2.795 1 84.38 384 LEU B N 1
ATOM 6703 C CA . LEU B 1 384 ? 10.82 -18.469 1.88 1 84.38 384 LEU B CA 1
ATOM 6704 C C . LEU B 1 384 ? 10.688 -17.016 1.428 1 84.38 384 LEU B C 1
ATOM 6706 O O . LEU B 1 384 ? 11.688 -16.281 1.369 1 84.38 384 LEU B O 1
ATOM 6710 N N . SER B 1 385 ? 9.477 -16.609 1.103 1 81.69 385 SER B N 1
ATOM 6711 C CA . SER B 1 385 ? 9.258 -15.25 0.609 1 81.69 385 SER B CA 1
ATOM 6712 C C . SER B 1 385 ? 9.664 -14.211 1.651 1 81.69 385 SER B C 1
ATOM 6714 O O . SER B 1 385 ? 10.305 -13.211 1.322 1 81.69 385 SER B O 1
ATOM 6716 N N . ASP B 1 386 ? 9.344 -14.438 2.877 1 78.31 386 ASP B N 1
ATOM 6717 C CA . ASP B 1 386 ? 9.703 -13.516 3.947 1 78.31 386 ASP B CA 1
ATOM 6718 C C . ASP B 1 386 ? 11.211 -13.5 4.172 1 78.31 386 ASP B C 1
ATOM 6720 O O . ASP B 1 386 ? 11.789 -12.453 4.461 1 78.31 386 ASP B O 1
ATOM 6724 N N . TYR B 1 387 ? 11.789 -14.617 4.117 1 82.75 387 TYR B N 1
ATOM 6725 C CA . TYR B 1 387 ? 13.234 -14.711 4.266 1 82.75 387 TYR B CA 1
ATOM 6726 C C . TYR B 1 387 ? 13.953 -13.938 3.17 1 82.75 387 TYR B C 1
ATOM 6728 O O . TYR B 1 387 ? 14.891 -13.188 3.445 1 82.75 387 TYR B O 1
ATOM 6736 N N . LEU B 1 388 ? 13.508 -14.117 1.948 1 83.19 388 LEU B N 1
ATOM 6737 C CA . LEU B 1 388 ? 14.125 -13.422 0.823 1 83.19 388 LEU B CA 1
ATOM 6738 C C . LEU B 1 388 ? 13.906 -11.914 0.932 1 83.19 388 LEU B C 1
ATOM 6740 O O . LEU B 1 388 ? 14.82 -11.133 0.663 1 83.19 388 LEU B O 1
ATOM 6744 N N . ASP B 1 389 ? 12.742 -11.484 1.357 1 76.75 389 ASP B N 1
ATOM 6745 C CA . ASP B 1 389 ? 12.43 -10.062 1.506 1 76.75 389 ASP B CA 1
ATOM 6746 C C . ASP B 1 389 ? 13.266 -9.43 2.619 1 76.75 389 ASP B C 1
ATOM 6748 O O . ASP B 1 389 ? 13.703 -8.289 2.494 1 76.75 389 ASP B O 1
ATOM 6752 N N . SER B 1 390 ? 13.352 -10.07 3.654 1 74.5 390 SER B N 1
ATOM 6753 C CA . SER B 1 390 ? 14.125 -9.539 4.773 1 74.5 390 SER B CA 1
ATOM 6754 C C . SER B 1 390 ? 15.586 -9.359 4.395 1 74.5 390 SER B C 1
ATOM 6756 O O . SER B 1 390 ? 16.25 -8.453 4.906 1 74.5 390 SER B O 1
ATOM 6758 N N . SER B 1 391 ? 16.031 -10.094 3.545 1 74.06 391 SER B N 1
ATOM 6759 C CA . SER B 1 391 ? 17.422 -9.984 3.115 1 74.06 391 SER B CA 1
ATOM 6760 C C . SER B 1 391 ? 17.641 -8.734 2.271 1 74.06 391 SER B C 1
ATOM 6762 O O . SER B 1 391 ? 18.688 -8.102 2.354 1 74.06 391 SER B O 1
ATOM 6764 N N . ILE B 1 392 ? 16.594 -8.383 1.538 1 75.19 392 ILE B N 1
ATOM 6765 C CA . ILE B 1 392 ? 16.719 -7.238 0.639 1 75.19 392 ILE B CA 1
ATOM 6766 C C . ILE B 1 392 ? 16.375 -5.953 1.384 1 75.19 392 ILE B C 1
ATOM 6768 O O . ILE B 1 392 ? 16.906 -4.887 1.086 1 75.19 392 ILE B O 1
ATOM 6772 N N . ASP B 1 393 ? 15.281 -5.988 2.225 1 63.31 393 ASP B N 1
ATOM 6773 C CA . ASP B 1 393 ? 14.812 -4.809 2.939 1 63.31 393 ASP B CA 1
ATOM 6774 C C . ASP B 1 393 ? 15.945 -4.168 3.744 1 63.31 393 ASP B C 1
ATOM 6776 O O . ASP B 1 393 ? 15.969 -2.949 3.924 1 63.31 393 ASP B O 1
ATOM 6780 N N . THR B 1 394 ? 16.828 -4.953 4.25 1 55.84 394 THR B N 1
ATOM 6781 C CA . THR B 1 394 ? 17.984 -4.426 4.984 1 55.84 394 THR B CA 1
ATOM 6782 C C . THR B 1 394 ? 18.797 -3.475 4.109 1 55.84 394 THR B C 1
ATOM 6784 O O . THR B 1 394 ? 19.469 -2.58 4.617 1 55.84 394 THR B O 1
ATOM 6787 N N . PHE B 1 395 ? 18.422 -3.525 2.854 1 56.91 395 PHE B N 1
ATOM 6788 C CA . PHE B 1 395 ? 19.234 -2.727 1.94 1 56.91 395 PHE B CA 1
ATOM 6789 C C . PHE B 1 395 ? 18.359 -1.772 1.135 1 56.91 395 PHE B C 1
ATOM 6791 O O . PHE B 1 395 ? 18.766 -1.273 0.088 1 56.91 395 PHE B O 1
ATOM 6798 N N . SER B 1 396 ? 17.016 -1.713 1.583 1 59.81 396 SER B N 1
ATOM 6799 C CA . SER B 1 396 ? 16.094 -0.877 0.823 1 59.81 396 SER B CA 1
ATOM 6800 C C . SER B 1 396 ? 16.5 0.592 0.891 1 59.81 396 SER B C 1
ATOM 6802 O O . SER B 1 396 ? 17.109 1.029 1.865 1 59.81 396 SER B O 1
ATOM 6804 N N . SER B 1 397 ? 16.25 1.171 -0.379 1 61.81 397 SER B N 1
ATOM 6805 C CA . SER B 1 397 ? 16.625 2.576 -0.495 1 61.81 397 SER B CA 1
ATOM 6806 C C . SER B 1 397 ? 15.836 3.438 0.491 1 61.81 397 SER B C 1
ATOM 6808 O O . SER B 1 397 ? 14.68 3.146 0.793 1 61.81 397 SER B O 1
ATOM 6810 N N . ARG B 1 398 ? 16.453 4.273 1.229 1 63.91 398 ARG B N 1
ATOM 6811 C CA . ARG B 1 398 ? 15.93 5.25 2.17 1 63.91 398 ARG B CA 1
ATOM 6812 C C . ARG B 1 398 ? 15.086 6.301 1.452 1 63.91 398 ARG B C 1
ATOM 6814 O O . ARG B 1 398 ? 14.398 7.102 2.094 1 63.91 398 ARG B O 1
ATOM 6821 N N . CYS B 1 399 ? 15.172 6.152 0.112 1 69.56 399 CYS B N 1
ATOM 6822 C CA . CYS B 1 399 ? 14.578 7.234 -0.664 1 69.56 399 CYS B CA 1
ATOM 6823 C C . CYS B 1 399 ? 13.109 6.945 -0.959 1 69.56 399 CYS B C 1
ATOM 6825 O O . CYS B 1 399 ? 12.516 7.562 -1.848 1 69.56 399 CYS B O 1
ATOM 6827 N N . ASP B 1 400 ? 12.578 6.012 -0.276 1 66.44 400 ASP B N 1
ATOM 6828 C CA . ASP B 1 400 ? 11.156 5.754 -0.49 1 66.44 400 ASP B CA 1
ATOM 6829 C C . ASP B 1 400 ? 10.297 6.812 0.198 1 66.44 400 ASP B C 1
ATOM 6831 O O . ASP B 1 400 ? 10.5 7.117 1.376 1 66.44 400 ASP B O 1
ATOM 6835 N N . ILE B 1 401 ? 9.672 7.672 -0.704 1 57.38 401 ILE B N 1
ATOM 6836 C CA . ILE B 1 401 ? 8.758 8.672 -0.152 1 57.38 401 ILE B CA 1
ATOM 6837 C C . ILE B 1 401 ? 7.473 7.992 0.319 1 57.38 401 ILE B C 1
ATOM 6839 O O . ILE B 1 401 ? 6.73 7.43 -0.487 1 57.38 401 ILE B O 1
ATOM 6843 N N . ASP B 1 402 ? 7.465 6.973 0.925 1 49.66 402 ASP B N 1
ATOM 6844 C CA . ASP B 1 402 ? 6.234 6.332 1.372 1 49.66 402 ASP B CA 1
ATOM 6845 C C . ASP B 1 402 ? 5.219 7.363 1.856 1 49.66 402 ASP B C 1
ATOM 6847 O O . ASP B 1 402 ? 5.465 8.07 2.834 1 49.66 402 ASP B O 1
ATOM 6851 N N . GLU B 1 403 ? 4.461 7.926 1.029 1 43.72 403 GLU B N 1
ATOM 6852 C CA . GLU B 1 403 ? 3.375 8.711 1.611 1 43.72 403 GLU B CA 1
ATOM 6853 C C . GLU B 1 403 ? 2.893 8.094 2.922 1 43.72 403 GLU B C 1
ATOM 6855 O O . GLU B 1 403 ? 2.492 8.812 3.84 1 43.72 403 GLU B O 1
ATOM 6860 N N . ARG B 1 404 ? 2.723 6.762 2.965 1 38.75 404 ARG B N 1
ATOM 6861 C CA . ARG B 1 404 ? 2.389 5.922 4.113 1 38.75 404 ARG B CA 1
ATOM 6862 C C . ARG B 1 404 ? 3.518 5.922 5.137 1 38.75 404 ARG B C 1
ATOM 6864 O O . ARG B 1 404 ? 3.268 5.934 6.344 1 38.75 404 ARG B O 1
ATOM 6871 N N . LYS B 1 405 ? 4.711 5.719 4.781 1 40.59 405 LYS B N 1
ATOM 6872 C CA . LYS B 1 405 ? 5.891 5.781 5.641 1 40.59 405 LYS B CA 1
ATOM 6873 C C . LYS B 1 405 ? 6.141 7.203 6.129 1 40.59 405 LYS B C 1
ATOM 6875 O O . LYS B 1 405 ? 6.727 7.406 7.191 1 40.59 405 LYS B O 1
ATOM 6880 N N . MET B 1 406 ? 6.004 8.18 5.215 1 34.06 406 MET B N 1
ATOM 6881 C CA . MET B 1 406 ? 5.988 9.492 5.852 1 34.06 406 MET B CA 1
ATOM 6882 C C . MET B 1 406 ? 4.965 9.539 6.98 1 34.06 406 MET B C 1
ATOM 6884 O O . MET B 1 406 ? 5.172 10.227 7.984 1 34.06 406 MET B O 1
ATOM 6888 N N . LYS B 1 407 ? 3.732 8.836 6.75 1 36.41 407 LYS B N 1
ATOM 6889 C CA . LYS B 1 407 ? 2.832 8.703 7.891 1 36.41 407 LYS B CA 1
ATOM 6890 C C . LYS B 1 407 ? 3.35 7.66 8.883 1 36.41 407 LYS B C 1
ATOM 6892 O O . LYS B 1 407 ? 3.088 7.754 10.078 1 36.41 407 LYS B O 1
ATOM 6897 N N . ARG B 1 408 ? 3.793 6.492 8.391 1 33.94 408 ARG B N 1
ATOM 6898 C CA . ARG B 1 408 ? 4.273 5.492 9.336 1 33.94 408 ARG B CA 1
ATOM 6899 C C . ARG B 1 408 ? 5.414 6.043 10.18 1 33.94 408 ARG B C 1
ATOM 6901 O O . ARG B 1 408 ? 5.715 5.508 11.25 1 33.94 408 ARG B O 1
ATOM 6908 N N . SER B 1 409 ? 6.309 6.625 9.578 1 30.84 409 SER B N 1
ATOM 6909 C CA . SER B 1 409 ? 7.152 7.223 10.609 1 30.84 409 SER B CA 1
ATOM 6910 C C . SER B 1 409 ? 6.328 8.055 11.586 1 30.84 409 SER B C 1
ATOM 6912 O O . SER B 1 409 ? 6.879 8.711 12.477 1 30.84 409 SER B O 1
ATOM 6914 N N . LYS B 1 410 ? 5.16 8.219 11.242 1 31.56 410 LYS B N 1
ATOM 6915 C CA . LYS B 1 410 ? 4.25 8.852 12.188 1 31.56 410 LYS B CA 1
ATOM 6916 C C . LYS B 1 410 ? 3.824 7.879 13.281 1 31.56 410 LYS B C 1
ATOM 6918 O O . LYS B 1 410 ? 3.096 8.25 14.203 1 31.56 410 LYS B O 1
ATOM 6923 N N . ARG B 1 411 ? 3.58 6.547 13.039 1 31.14 411 ARG B N 1
ATOM 6924 C CA . ARG B 1 411 ? 3.273 5.867 14.297 1 31.14 411 ARG B CA 1
ATOM 6925 C C . ARG B 1 411 ? 4.055 6.48 15.453 1 31.14 411 ARG B C 1
ATOM 6927 O O . ARG B 1 411 ? 3.553 6.551 16.578 1 31.14 411 ARG B O 1
ATOM 6934 N N . ASP B 1 412 ? 5.289 6.152 15.492 1 29.34 412 ASP B N 1
ATOM 6935 C CA . ASP B 1 412 ? 5.844 6.801 16.672 1 29.34 412 ASP B CA 1
ATOM 6936 C C . ASP B 1 412 ? 5.738 8.32 16.562 1 29.34 412 ASP B C 1
ATOM 6938 O O . ASP B 1 412 ? 6.738 9.031 16.688 1 29.34 412 ASP B O 1
ATOM 6942 N N . ARG B 1 413 ? 5.102 8.664 15.617 1 33.62 413 ARG B N 1
ATOM 6943 C CA . ARG B 1 413 ? 5.012 10.117 15.734 1 33.62 413 ARG B CA 1
ATOM 6944 C C . ARG B 1 413 ? 4.277 10.523 17.016 1 33.62 413 ARG B C 1
ATOM 6946 O O . ARG B 1 413 ? 3.045 10.5 17.062 1 33.62 413 ARG B O 1
ATOM 6953 N N . ARG B 1 414 ? 4.609 9.984 18.016 1 34.78 414 ARG B N 1
ATOM 6954 C CA . ARG B 1 414 ? 4.539 10.914 19.141 1 34.78 414 ARG B CA 1
ATOM 6955 C C . ARG B 1 414 ? 4.496 12.359 18.656 1 34.78 414 ARG B C 1
ATOM 6957 O O . ARG B 1 414 ? 5.121 12.703 17.656 1 34.78 414 ARG B O 1
ATOM 6964 N N . LEU B 1 415 ? 3.418 12.883 18.719 1 34.19 415 LEU B N 1
ATOM 6965 C CA . LEU B 1 415 ? 3.6 14.328 18.672 1 34.19 415 LEU B CA 1
ATOM 6966 C C . LEU B 1 415 ? 5.078 14.695 18.75 1 34.19 415 LEU B C 1
ATOM 6968 O O . LEU B 1 415 ? 5.695 14.578 19.812 1 34.19 415 LEU B O 1
ATOM 6972 N N . SER B 1 416 ? 5.734 14.227 17.703 1 35.12 416 SER B N 1
ATOM 6973 C CA . SER B 1 416 ? 7.07 14.75 17.969 1 35.12 416 SER B CA 1
ATOM 6974 C C . SER B 1 416 ? 7.035 16.234 18.297 1 35.12 416 SER B C 1
ATOM 6976 O O . SER B 1 416 ? 6.375 17.016 17.594 1 35.12 416 SER B O 1
ATOM 6978 N N . PRO B 1 417 ? 7.105 16.422 19.484 1 39.59 417 PRO B N 1
ATOM 6979 C CA . PRO B 1 417 ? 7.172 17.844 19.828 1 39.59 417 PRO B CA 1
ATOM 6980 C C . PRO B 1 417 ? 7.953 18.656 18.812 1 39.59 417 PRO B C 1
ATOM 6982 O O . PRO B 1 417 ? 8.867 18.141 18.156 1 39.59 417 PRO B O 1
ATOM 6985 N N . LEU B 1 418 ? 7.219 19.5 18.375 1 40.19 418 LEU B N 1
ATOM 6986 C CA . LEU B 1 418 ? 7.941 20.453 17.531 1 40.19 418 LEU B CA 1
ATOM 6987 C C . LEU B 1 418 ? 9.336 20.719 18.078 1 40.19 418 LEU B C 1
ATOM 6989 O O . LEU B 1 418 ? 9.508 20.906 19.281 1 40.19 418 LEU B O 1
ATOM 6993 N N . THR B 1 419 ? 10.219 20.312 17.344 1 46.66 419 THR B N 1
ATOM 6994 C CA . THR B 1 419 ? 11.586 20.578 17.781 1 46.66 419 THR B CA 1
ATOM 6995 C C . THR B 1 419 ? 11.953 22.047 17.562 1 46.66 419 THR B C 1
ATOM 6997 O O . THR B 1 419 ? 11.227 22.781 16.891 1 46.66 419 THR B O 1
ATOM 7000 N N . LEU B 1 420 ? 12.93 22.484 18.281 1 48.06 420 LEU B N 1
ATOM 7001 C CA . LEU B 1 420 ? 13.453 23.844 18.156 1 48.06 420 LEU B CA 1
ATOM 7002 C C . LEU B 1 420 ? 13.773 24.188 16.703 1 48.06 420 LEU B C 1
ATOM 7004 O O . LEU B 1 420 ? 13.633 25.328 16.281 1 48.06 420 LEU B O 1
ATOM 7008 N N . ASN B 1 421 ? 14.016 23.156 16.062 1 49.16 421 ASN B N 1
ATOM 7009 C CA . ASN B 1 421 ? 14.398 23.422 14.68 1 49.16 421 ASN B CA 1
ATOM 7010 C C . ASN B 1 421 ? 13.188 23.781 13.828 1 49.16 421 ASN B C 1
ATOM 7012 O O . ASN B 1 421 ? 13.305 24.562 12.875 1 49.16 421 ASN B O 1
ATOM 7016 N N . ASP B 1 422 ? 12.188 23.25 14.336 1 48.38 422 ASP B N 1
ATOM 7017 C CA . ASP B 1 422 ? 10.977 23.531 13.57 1 48.38 422 ASP B CA 1
ATOM 7018 C C . ASP B 1 422 ? 10.477 24.953 13.828 1 48.38 422 ASP B C 1
ATOM 7020 O O . ASP B 1 422 ? 9.844 25.562 12.961 1 48.38 422 ASP B O 1
ATOM 7024 N N . LEU B 1 423 ? 10.93 25.484 14.977 1 49.53 423 LEU B N 1
ATOM 7025 C CA . LEU B 1 423 ? 10.453 26.812 15.391 1 49.53 423 LEU B CA 1
ATOM 7026 C C . LEU B 1 423 ? 11.547 27.859 15.203 1 49.53 423 LEU B C 1
ATOM 7028 O O . LEU B 1 423 ? 11.398 29 15.648 1 49.53 423 LEU B O 1
ATOM 7032 N N . ARG B 1 424 ? 12.547 27.453 14.562 1 51.75 424 ARG B N 1
ATOM 7033 C CA . ARG B 1 424 ? 13.68 28.359 14.422 1 51.75 424 ARG B CA 1
ATOM 7034 C C . ARG B 1 424 ? 13.273 29.641 13.703 1 51.75 424 ARG B C 1
ATOM 7036 O O . ARG B 1 424 ? 13.711 30.734 14.078 1 51.75 424 ARG B O 1
ATOM 7043 N N . GLY B 1 425 ? 12.492 29.438 12.773 1 50.19 425 GLY B N 1
ATOM 7044 C CA . GLY B 1 425 ? 12.078 30.609 12.023 1 50.19 425 GLY B CA 1
ATOM 7045 C C . GLY B 1 425 ? 11.266 31.578 12.852 1 50.19 425 GLY B C 1
ATOM 7046 O O . GLY B 1 425 ? 11.484 32.781 12.789 1 50.19 425 GLY B O 1
ATOM 7047 N N . ILE B 1 426 ? 10.547 31 13.633 1 51.66 426 ILE B N 1
ATOM 7048 C CA . ILE B 1 426 ? 9.719 31.859 14.469 1 51.66 426 ILE B CA 1
ATOM 7049 C C . ILE B 1 426 ? 10.586 32.562 15.508 1 51.66 426 ILE B C 1
ATOM 7051 O O . ILE B 1 426 ? 10.453 33.781 15.711 1 51.66 426 ILE B O 1
ATOM 7055 N N . PHE B 1 427 ? 11.508 31.984 16.016 1 53.66 427 PHE B N 1
ATOM 7056 C CA . PHE B 1 427 ? 12.375 32.562 17.031 1 53.66 427 PHE B CA 1
ATOM 7057 C C . PHE B 1 427 ? 13.336 33.562 16.406 1 53.66 427 PHE B C 1
ATOM 7059 O O . PHE B 1 427 ? 13.656 34.594 17.016 1 53.66 427 PHE B O 1
ATOM 7066 N N . SER B 1 428 ? 13.688 33.281 15.305 1 54.41 428 SER B N 1
ATOM 7067 C CA . SER B 1 428 ? 14.57 34.25 14.648 1 54.41 428 SER B CA 1
ATOM 7068 C C . SER B 1 428 ? 13.82 35.531 14.312 1 54.41 428 SER B C 1
ATOM 7070 O O . SER B 1 428 ? 14.383 36.625 14.422 1 54.41 428 SER B O 1
ATOM 7072 N N . SER B 1 429 ? 12.656 35.375 13.992 1 52.91 429 SER B N 1
ATOM 7073 C CA . SER B 1 429 ? 11.867 36.562 13.734 1 52.91 429 SER B CA 1
ATOM 7074 C C . SER B 1 429 ? 11.641 37.375 15.016 1 52.91 429 SER B C 1
ATOM 7076 O O . SER B 1 429 ? 11.742 38.594 15.008 1 52.91 429 SER B O 1
ATOM 7078 N N . PHE B 1 430 ? 11.43 36.656 16.031 1 53.97 430 PHE B N 1
ATOM 7079 C CA . PHE B 1 430 ? 11.297 37.312 17.328 1 53.97 430 PHE B CA 1
ATOM 7080 C C . PHE B 1 430 ? 12.586 38.031 17.703 1 53.97 430 PHE B C 1
ATOM 7082 O O . PHE B 1 430 ? 12.555 39.156 18.203 1 53.97 430 PHE B O 1
ATOM 7089 N N . ALA B 1 431 ? 13.648 37.406 17.484 1 54.97 431 ALA B N 1
ATOM 7090 C CA . ALA B 1 431 ? 14.938 38 17.812 1 54.97 431 ALA B CA 1
ATOM 7091 C C . ALA B 1 431 ? 15.195 39.25 16.984 1 54.97 431 ALA B C 1
ATOM 7093 O O . ALA B 1 431 ? 15.703 40.25 17.5 1 54.97 431 ALA B O 1
ATOM 7094 N N . PHE B 1 432 ? 14.852 39.219 15.852 1 57.62 432 PHE B N 1
ATOM 7095 C CA . PHE B 1 432 ? 15.039 40.344 14.961 1 57.62 432 PHE B CA 1
ATOM 7096 C C . PHE B 1 432 ? 14.219 41.531 15.438 1 57.62 432 PHE B C 1
ATOM 7098 O O . PHE B 1 432 ? 14.734 42.656 15.508 1 57.62 432 PHE B O 1
ATOM 7105 N N . PHE B 1 433 ? 13.078 41.25 15.797 1 53.94 433 PHE B N 1
ATOM 7106 C CA . PHE B 1 433 ? 12.227 42.344 16.266 1 53.94 433 PHE B CA 1
ATOM 7107 C C . PHE B 1 433 ? 12.695 42.875 17.609 1 53.94 433 PHE B C 1
ATOM 7109 O O . PHE B 1 433 ? 12.641 44.062 17.875 1 53.94 433 PHE B O 1
ATOM 7116 N N . PHE B 1 434 ? 13.18 42.031 18.312 1 56.62 434 PHE B N 1
ATOM 7117 C CA . PHE B 1 434 ? 13.688 42.438 19.625 1 56.62 434 PHE B CA 1
ATOM 7118 C C . PHE B 1 434 ? 14.945 43.281 19.484 1 56.62 434 PHE B C 1
ATOM 7120 O O . PHE B 1 434 ? 15.109 44.281 20.172 1 56.62 434 PHE B O 1
ATOM 7127 N N . VAL B 1 435 ? 15.781 42.844 18.656 1 60.19 435 VAL B N 1
ATOM 7128 C CA . VAL B 1 435 ? 17.016 43.594 18.438 1 60.19 435 VAL B CA 1
ATOM 7129 C C . VAL B 1 435 ? 16.672 44.969 17.859 1 60.19 435 VAL B C 1
ATOM 7131 O O . VAL B 1 435 ? 17.25 46 18.266 1 60.19 435 VAL B O 1
ATOM 7134 N N . GLY B 1 436 ? 15.789 44.969 17.047 1 59.28 436 GLY B N 1
ATOM 7135 C CA . GLY B 1 436 ? 15.352 46.25 16.516 1 59.28 436 GLY B CA 1
ATOM 7136 C C . GLY B 1 436 ? 14.789 47.156 17.578 1 59.28 436 GLY B C 1
ATOM 7137 O O . GLY B 1 436 ? 15.094 48.375 17.594 1 59.28 436 GLY B O 1
ATOM 7138 N N . SER B 1 437 ? 14.062 46.625 18.406 1 58.56 437 SER B N 1
ATOM 7139 C CA . SER B 1 437 ? 13.508 47.406 19.5 1 58.56 437 SER B CA 1
ATOM 7140 C C . SER B 1 437 ? 14.609 47.906 20.422 1 58.56 437 SER B C 1
ATOM 7142 O O . SER B 1 437 ? 14.531 49.031 20.938 1 58.56 437 SER B O 1
ATOM 7144 N N . PHE B 1 438 ? 15.578 47.094 20.484 1 62.69 438 PHE B N 1
ATOM 7145 C CA . PHE B 1 438 ? 16.703 47.5 21.328 1 62.69 438 PHE B CA 1
ATOM 7146 C C . PHE B 1 438 ? 17.484 48.625 20.703 1 62.69 438 PHE B C 1
ATOM 7148 O O . PHE B 1 438 ? 17.922 49.562 21.406 1 62.69 438 PHE B O 1
ATOM 7155 N N . VAL B 1 439 ? 17.609 48.625 19.5 1 65.88 439 VAL B N 1
ATOM 7156 C CA . VAL B 1 439 ? 18.312 49.688 18.797 1 65.88 439 VAL B CA 1
ATOM 7157 C C . VAL B 1 439 ? 17.547 51 18.938 1 65.88 439 VAL B C 1
ATOM 7159 O O . VAL B 1 439 ? 18.125 52.062 19.188 1 65.88 439 VAL B O 1
ATOM 7162 N N . VAL B 1 440 ? 16.328 50.906 18.812 1 60.88 440 VAL B N 1
ATOM 7163 C CA . VAL B 1 440 ? 15.523 52.094 18.938 1 60.88 440 VAL B CA 1
ATOM 7164 C C . VAL B 1 440 ? 15.617 52.656 20.359 1 60.88 440 VAL B C 1
ATOM 7166 O O . VAL B 1 440 ? 15.695 53.875 20.562 1 60.88 440 VAL B O 1
ATOM 7169 N N . PHE B 1 441 ? 15.672 51.875 21.312 1 59.94 441 PHE B N 1
ATOM 7170 C CA . PHE B 1 441 ? 15.844 52.25 22.703 1 59.94 441 PHE B CA 1
ATOM 7171 C C . PHE B 1 441 ? 17.156 52.969 22.906 1 59.94 441 PHE B C 1
ATOM 7173 O O . PHE B 1 441 ? 17.203 54 23.578 1 59.94 441 PHE B O 1
ATOM 7180 N N . LEU B 1 442 ? 18.203 52.438 22.25 1 67.69 442 LEU B N 1
ATOM 7181 C CA . LEU B 1 442 ? 19.516 53.031 22.391 1 67.69 442 LEU B CA 1
ATOM 7182 C C . LEU B 1 442 ? 19.562 54.406 21.734 1 67.69 442 LEU B C 1
ATOM 7184 O O . LEU B 1 442 ? 20.156 55.344 22.266 1 67.69 442 LEU B O 1
ATOM 7188 N N . CYS B 1 443 ? 18.875 54.5 20.688 1 66.56 443 CYS B N 1
ATOM 7189 C CA . CYS B 1 443 ? 18.812 55.781 19.984 1 66.56 443 CYS B CA 1
ATOM 7190 C C . CYS B 1 443 ? 18.031 56.812 20.781 1 66.56 443 CYS B C 1
ATOM 7192 O O . CYS B 1 443 ? 18.422 57.969 20.859 1 66.56 443 CYS B O 1
ATOM 7194 N N . GLU B 1 444 ? 17 56.375 21.344 1 63.91 444 GLU B N 1
ATOM 7195 C CA . GLU B 1 444 ? 16.219 57.312 22.172 1 63.91 444 GLU B CA 1
ATOM 7196 C C . GLU B 1 444 ? 17 57.75 23.391 1 63.91 444 GLU B C 1
ATOM 7198 O O . GLU B 1 444 ? 16.922 58.906 23.781 1 63.91 444 GLU B O 1
ATOM 7203 N N . LEU B 1 445 ? 17.75 56.906 23.859 1 65.31 445 LEU B N 1
ATOM 7204 C CA . LEU B 1 445 ? 18.578 57.25 25.016 1 65.31 445 LEU B CA 1
ATOM 7205 C C . LEU B 1 445 ? 19.656 58.281 24.625 1 65.31 445 LEU B C 1
ATOM 7207 O O . LEU B 1 445 ? 19.953 59.188 25.391 1 65.31 445 LEU B O 1
ATOM 7211 N N . LEU B 1 446 ? 20.078 58.094 23.453 1 66.12 446 LEU B N 1
ATOM 7212 C CA . LEU B 1 446 ? 21.125 59 23 1 66.12 446 LEU B CA 1
ATOM 7213 C C . LEU B 1 446 ? 20.547 60.375 22.719 1 66.12 446 LEU B C 1
ATOM 7215 O O . LEU B 1 446 ? 21.188 61.406 23 1 66.12 446 LEU B O 1
ATOM 7219 N N . THR B 1 447 ? 19.344 60.406 22.297 1 61.75 447 THR B N 1
ATOM 7220 C CA . THR B 1 447 ? 18.734 61.688 22 1 61.75 447 THR B CA 1
ATOM 7221 C C . THR B 1 447 ? 18.375 62.438 23.281 1 61.75 447 THR B C 1
ATOM 7223 O O . THR B 1 447 ? 18.516 63.656 23.344 1 61.75 447 THR B O 1
ATOM 7226 N N . VAL B 1 448 ? 17.969 61.781 24.203 1 59.59 448 VAL B N 1
ATOM 7227 C CA . VAL B 1 448 ? 17.672 62.406 25.484 1 59.59 448 VAL B CA 1
ATOM 7228 C C . VAL B 1 448 ? 18.969 62.938 26.125 1 59.59 448 VAL B C 1
ATOM 7230 O O . VAL B 1 448 ? 18.984 64 26.688 1 59.59 448 VAL B O 1
ATOM 7233 N N . LYS B 1 449 ? 19.922 62.25 25.938 1 60.78 449 LYS B N 1
ATOM 7234 C CA . LYS B 1 449 ? 21.188 62.688 26.484 1 60.78 449 LYS B CA 1
ATOM 7235 C C . LYS B 1 449 ? 21.703 63.938 25.75 1 60.78 449 LYS B C 1
ATOM 7237 O O . LYS B 1 449 ? 22.266 64.875 26.359 1 60.78 449 LYS B O 1
ATOM 7242 N N . CYS B 1 450 ? 21.453 63.906 24.594 1 61.12 450 CYS B N 1
ATOM 7243 C CA . CYS B 1 450 ? 21.906 65.062 23.812 1 61.12 450 CYS B CA 1
ATOM 7244 C C . CYS B 1 450 ? 21.047 66.312 24.109 1 61.12 450 CYS B C 1
ATOM 7246 O O . CYS B 1 450 ? 21.562 67.438 24.141 1 61.12 450 CYS B O 1
ATOM 7248 N N . ARG B 1 451 ? 19.859 66.188 24.328 1 59.34 451 ARG B N 1
ATOM 7249 C CA . ARG B 1 451 ? 19.031 67.312 24.672 1 59.34 451 ARG B CA 1
ATOM 7250 C C . ARG B 1 451 ? 19.422 67.875 26.031 1 59.34 451 ARG B C 1
ATOM 7252 O O . ARG B 1 451 ? 19.406 69.125 26.219 1 59.34 451 ARG B O 1
ATOM 7259 N N . TYR B 1 452 ? 19.766 67.125 26.906 1 58.25 452 TYR B N 1
ATOM 7260 C CA . TYR B 1 452 ? 20.234 67.625 28.188 1 58.25 452 TYR B CA 1
ATOM 7261 C C . TYR B 1 452 ? 21.594 68.312 28.047 1 58.25 452 TYR B C 1
ATOM 7263 O O . TYR B 1 452 ? 21.859 69.312 28.734 1 58.25 452 TYR B O 1
ATOM 7271 N N . CYS B 1 453 ? 22.328 67.812 27.203 1 58.19 453 CYS B N 1
ATOM 7272 C CA . CYS B 1 453 ? 23.609 68.438 27.047 1 58.19 453 CYS B CA 1
ATOM 7273 C C . CYS B 1 453 ? 23.453 69.812 26.375 1 58.19 453 CYS B C 1
ATOM 7275 O O . CYS B 1 453 ? 24.203 70.75 26.656 1 58.19 453 CYS B O 1
ATOM 7277 N N . ASN B 1 454 ? 22.516 69.875 25.562 1 59.09 454 ASN B N 1
ATOM 7278 C CA . ASN B 1 454 ? 22.375 71.188 24.922 1 59.09 454 ASN B CA 1
ATOM 7279 C C . ASN B 1 454 ? 21.641 72.188 25.828 1 59.09 454 ASN B C 1
ATOM 7281 O O . ASN B 1 454 ? 21.625 73.375 25.562 1 59.09 454 ASN B O 1
ATOM 7285 N N . ALA B 1 455 ? 20.922 71.75 26.719 1 53.53 455 ALA B N 1
ATOM 7286 C CA . ALA B 1 455 ? 20.266 72.688 27.641 1 53.53 455 ALA B CA 1
ATOM 7287 C C . ALA B 1 455 ? 21.25 73.25 28.656 1 53.53 455 ALA B C 1
ATOM 7289 O O . ALA B 1 455 ? 20.969 74.25 29.328 1 53.53 455 ALA B O 1
ATOM 7290 N N . PHE B 1 456 ? 22.438 72.75 28.797 1 44.75 456 PHE B N 1
ATOM 7291 C CA . PHE B 1 456 ? 23.453 73.5 29.516 1 44.75 456 PHE B CA 1
ATOM 7292 C C . PHE B 1 456 ? 24.344 74.25 28.531 1 44.75 456 PHE B C 1
ATOM 7294 O O . PHE B 1 456 ? 24.703 73.75 27.484 1 44.75 456 PHE B O 1
#

InterPro domains:
  IPR001320 Ionotropic glutamate receptor, C-terminal [PF00060] (164-428)
  IPR019594 Ionotropic glutamate receptor, L-glutamate and glycine-binding domain [PF10613] (64-147)
  IPR052192 Ionotropic receptor [PTHR42643] (45-453)

Foldseek 3Di:
DPPVVVVVVVVLVVLLVLLVVLLVVVLPPPAAAPQEEFEEEEQQPLVPPDDDRPQALLSVLLVVVVVSLCVSNVYH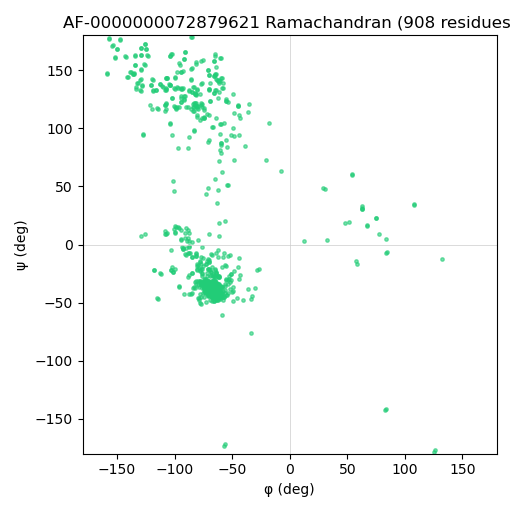YDYDYFPCCVPFVADWDQDPVRATGTRLNCQQVVVGFWYSRKAFDDPSSVVFWDWFPFQEKWFKWKKAWFFDQPLVLCVLVVLDDPVVVVVVVVVLVVLLVVLCVQCVVVVFDDNDSVVSNVQSVCLLVVNNVVCVVCVRPDPVSVVSSVVSSVVSVVVVVSSVVSLVVSLLLRDGDDPDQALVRCLVDPLAQEAEEPNDSLLVCLVRDPDPSSVSNNVRCVVPVVSHDYPPDLPLVVSVVDNRYMYIDMPSNSQRSQLVVCVVPVDRGMEIRPDTHDMGTITMIGGHPRPCRVSSNVVSVSSVVSPSNSNSVSVCVVRGDPSYPPSVVSVVVVPPPPVPPQDCSSCVSVVVVVVVVVVVVVVVVVVVVVVVVVVVVVVD/DPPVVVVVVVVLVVLLVLLVVLLVVVLPPPAAAPQEEFEEEEQAPLVCPPPPGPQALLSVLLVVVVVSLCVSNVYHYDYDYFPVCVPFVADWDQDPVRATGTPLNCQQVVVGFWYSRKAFDDPSSVVFWDWFPFQEKWFKWKKAWQFDLCPVVCVLVVLDDPVVVVVVVVVLVVLLVVLLVQCVVVVWDDNDSVVSSVQSVCLLVVNNVVCVVCVRPDPVSVVSVVVSSVVSVVVVVVSVVSVVVCLPDRDGDDPDQALVRCLVDPLAQEAEEPNDSLLVCLVRDPDPSSVSNNVRCVVPVVSHHYPPDLPLVVSPVDNRYMYIDMPSNSQRSQLVVCVVVVDRGMEIRPDTHDMGTITMIGGHPRPCRVSSNVVSVSSVVSPSNSNSVSVCVVRGDPSYPPPVVVCVVCVVVPVPPDDCVNCVVVVVVVVVVVVVVVVVVVVVVVVVVVVVVVVD

Secondary structure (DSSP, 8-state):
--SHHHHHHHHHHHHHHHHHHHHHHHTTS------SEEEEE-SS-TT--STT----HHHHHHHHHHHHHHHHHT-EEEEE--HHHHHH---S-B-TTS-B-HHHHHHHTTS-SEE-S-EE--HHHHHHEEEEEEEEEEEEEEEEEPPPB---TTGGGGGS-HHHHHHHHHHHHHHHHHHHHHHHHH--S---HHHHHHHHHHHHTT-GGGGGGGGGS-HHHHHHHHHHHHHHHHHHHHHHHHHHHHHHS--B--S-SSHHHHHH-TT-EEEEETT-HHHHHHHH---HHHHHHHHHHHH-GGGEE-TTS-HHHHHHH-TTEEEEEEHHHHHHHHHHHHHHHSS--EEE-SS-SEEEEEEEEEETT-TTHHHHHHHHHHHHHHTHHHHHHHHHHTT--TT---TTHHHHTTSS-------TTTTHHHHHHHHHHHHHHHHHHHHHHHHHHHHHHHH-/--SHHHHHHHHHHHHHHHHHHHHHHHTTS------SEEEEE-SS--STTSTT----HHHHHHHHHHHHHHHHHT-EEEEE--HHHHHH---S-B-TTS-B-HHHHHHHTTS-SEE-S-EE--HHHHHHEEEEEEEEEEEEEEEEEPPPB---GGGGGGGS-HHHHHHHHHHHHHHHHHHHHHHHHHT-S---HHHHHHHHHHHHTT-GGGGGGGGGS-HHHHHHHHHHHHHHHHHHHHHHHHHHHHHHS--B--S-SSHHHHHH-TT-EEEEETT-HHHHHHHH---HHHHHHHHHHHH-GGGEE-TTS-HHHHHHH-TTEEEEEEHHHHHHHHHHHHHHHSS--EEE-SS-SEEEEEEEEEETT-TTHHHHHHHHHHHHHHTHHHHHHHHHHTT--TT---HHHHHHTTTT-------TTTTHHHHHHHHHHHHHHHHHHHHHHHHHHHHHHHH-